Protein AF-A0A848T4U5-F1 (afdb_monomer_lite)

Secondary structure (DSSP, 8-state):
----TT--S---------S--PPPPPPPHHHHHHHHHHHHHHTS---HHHHHHHHHHHHHHHHHHHHTT-TT---SSTTSEETTEE------PPPSSHHHHHHHHHHHHHHHHHHHHHTTSTTHHHHHHHHHHHHHHTT--TT-----TTT-HHHHHHHHHHHHHHHHTTSSS-GGGTT--SS---SSPPB-TTSSS-TT-S-TTB---B--SS-B-TTSPBPSSSSPPPS-TTGGGSPPSS--GGGEEEEEETTEEEEEES---PPP---SSS--TT--HHHHHHHHHHHHGGGG-TT---EEE-STTTS-------SSGGGHHHHS-TTT-S------SB-TTT-SBPPP-EEEHHHHHHHHHHHTTT-TT--HHHHHHHHHHHHHHTSTT---BGGG-SSBPPHHHHHHHHHHHHHHHHHHHHHHHHHHHHHH-BPPHHHHHHHHHHH-BSS-TTSTTB-TTSBPPBTTTEEE--TTS-HHHH-TTSTTTTSEEEEEE--GGG-S-TTT----EEEEEGGG---SS-TT-SS-SS--SSPHHHHHHHHHHHHHHHHHT-SBPGGG-EEEEE-TTTS-SSSS--SS-EEEEESBHHHHHHHHHHHHHHTTS--HHHHHHHHHHHHHHHHHHHHHHHHHH-TT-S--EEEEEES-SEE-GGG-EEEEEEEEEEESS-B-TTSPPEEE-SSS-TTTTTSEEE-GGG-EEEETTEEEEEEEE-----EEEEEEEEEE--BBTTT-PBPPPEEEEEEEEEE-------EEEE---SSEEEEEE---TT-SEEEEEEEETT-SPPEEEEEETT--EEEEESPPTT-EEEEEEEEEEEETTEEEE-PPPPPEEEE-----PPPEEEEE---SSEEEEEEPPPTT--EEEEEEEETTS--EEEEEESTT--EEEEESPPTT-EEEEEEEEEEEETTEEE--PPPPEEEE-----------S-EEESSSBSSEEEEE---TT---EEEEEEETT--EEEEEEEE-SSEEEEEGGGS-SEEEEEEEE-SS-EEEEEEEE-

Sequence (1033 aa):
MKVSLLSRITAPILFVLLFSSTADAQHSVAREWNETLLHSIRNDFARPTVHARNLWHTSIAMYDCWAAYESSANTFFLGDTLGNYVCSFNGVNPPANKKAAQEEAISYAMYRLLKYRFDGSPGGSETLEYIDSIFLMLGYDSSFHSTNYADTPAALGNYIAENIISFGLTDGANEQNDYANTYYNPQNPTLIPDEPGNPNINNPNYWQPLTLEFFVDQSGNHWPINTPEFLSPEWGDVVPFSLTESNRTQYSRNGDNYWVYEDPGSPPLIDINNSMGTNDAYKWGFSLVSTWSSHLDPADTTVWDISPASIGNVQSLPTEIDSYPSFYNYLDGGDPSLGHSINPVTGLPYVPQNVLRADYARVLAEFWADGPDSETPPGHWFTILNYVNDHPLMEKKWRGKGTVLDTLEWDVKAYFALSGAVHDAAIVSWSLKGYYDYIRPISAIRYMADQGQCTDTSLSNYNSMGIPLVPNYIEVITTSDPLSLRGNFNQHLGKIKLYAWRGPDHIGNPDTDSAGVGWIRAEKWWPYQRPTFVTPPFAGFVSGHSTFSRAAAEVMTLLTGDEYFPGGMGEFIAPKNEFLVFEDGPSETITLQWATYRDASDQCSLSRIWGGIHPPADDIPGRLIGKSLGPKAFIYAETFMDVNGAPSIISIQANLDTITDQNVGSASFTVTVVYDQEMDTNSAPDFSFPVEDPLSSSTLAVNLENCEWLSNTSYIARFNVKDKSLNLYDIDVMISGGEDLTFNREQNEFIGVDLFSINMGGPIEITFTDKIGEKRARLNWSSVTAACSYMIRGRLSGSSSYIYLTIPGGWTSYSASGLVAGSSYEWQIAPNCPSNGLDTTGNWTVIEHFTTLNCIKPSPTNTSNITATTATLNWTEVADAIGYIVYGRKVGDNIVRLEVPGGSIVSYNATGLTSNSSYEWAVEAVCGLSPYTPSGVTGTNMFTTLSPSSKMISNGLRFYPNPMTGGSVLEFPNPDGDNYELKIFDLNGRMIYDQSGIRGNKVLLQRSDFTSGAYIFKLISSKDQMNGSFVVD

Radius of gyration: 44.16 Å; chains: 1; bounding box: 104×56×134 Å

Structure (mmCIF, N/CA/C/O backbone):
data_AF-A0A848T4U5-F1
#
_entry.id   AF-A0A848T4U5-F1
#
loop_
_atom_site.group_PDB
_atom_site.id
_atom_site.type_symbol
_atom_site.label_atom_id
_atom_site.label_alt_id
_atom_site.label_comp_id
_atom_site.label_asym_id
_atom_site.label_entity_id
_atom_site.label_seq_id
_atom_site.pdbx_PDB_ins_code
_atom_site.Cartn_x
_atom_site.Cartn_y
_atom_site.Cartn_z
_atom_site.occupancy
_atom_site.B_iso_or_equiv
_atom_site.auth_seq_id
_atom_site.auth_comp_id
_atom_site.auth_asym_id
_atom_site.auth_atom_id
_atom_site.pdbx_PDB_model_num
ATOM 1 N N . MET A 1 1 ? -3.683 -12.543 -35.810 1.00 32.31 1 MET A N 1
ATOM 2 C CA . MET A 1 1 ? -4.837 -11.876 -35.170 1.00 32.31 1 MET A CA 1
ATOM 3 C C . MET A 1 1 ? -5.926 -12.900 -34.872 1.00 32.31 1 MET A C 1
ATOM 5 O O . MET A 1 1 ? -6.773 -13.150 -35.726 1.00 32.31 1 MET A O 1
ATOM 9 N N . LYS A 1 2 ? -5.985 -13.415 -33.636 1.00 30.61 2 LYS A N 1
ATOM 10 C CA . LYS A 1 2 ? -7.261 -13.758 -32.977 1.00 30.61 2 LYS A CA 1
ATOM 11 C C . LYS A 1 2 ? -8.088 -12.470 -32.748 1.00 30.61 2 LYS A C 1
ATOM 13 O O . LYS A 1 2 ? -8.555 -12.185 -31.662 1.00 30.61 2 LYS A O 1
ATOM 18 N N . VAL A 1 3 ? -8.273 -11.695 -33.818 1.00 32.16 3 VAL A N 1
ATOM 19 C CA . VAL A 1 3 ? -9.353 -10.727 -33.993 1.00 32.16 3 VAL A CA 1
ATOM 20 C C . VAL A 1 3 ? -10.309 -11.432 -34.944 1.00 32.16 3 VAL A C 1
ATOM 22 O O . VAL A 1 3 ? -10.357 -11.172 -36.144 1.00 32.16 3 VAL A O 1
ATOM 25 N N . SER A 1 4 ? -10.998 -12.445 -34.421 1.00 24.61 4 SER A N 1
ATOM 26 C CA . SER A 1 4 ? -12.233 -12.895 -35.049 1.00 24.61 4 SER A CA 1
ATOM 27 C C . SER A 1 4 ? -13.334 -12.047 -34.423 1.00 24.61 4 SER A C 1
ATOM 29 O O . SER A 1 4 ? -13.464 -12.020 -33.202 1.00 24.61 4 SER A O 1
ATOM 31 N N . LEU A 1 5 ? -14.086 -11.335 -35.261 1.00 28.66 5 LEU A N 1
ATOM 32 C CA . LEU A 1 5 ? -15.177 -10.404 -34.938 1.00 28.66 5 LEU A CA 1
ATOM 33 C C . LEU A 1 5 ? -16.373 -11.027 -34.164 1.00 28.66 5 LEU A C 1
ATOM 35 O O . LEU A 1 5 ? -17.487 -10.518 -34.230 1.00 28.66 5 LEU A O 1
ATOM 39 N N . LEU A 1 6 ? -16.182 -12.136 -33.448 1.00 24.89 6 LEU A N 1
ATOM 40 C CA . LEU A 1 6 ? -17.240 -12.925 -32.812 1.00 24.89 6 LEU A CA 1
ATOM 41 C C . LEU A 1 6 ? -17.032 -13.187 -31.310 1.00 24.89 6 LEU A C 1
ATOM 43 O O . LEU A 1 6 ? -17.847 -13.891 -30.726 1.00 24.89 6 LEU A O 1
ATOM 47 N N . SER A 1 7 ? -16.017 -12.600 -30.661 1.00 26.64 7 SER A N 1
ATOM 48 C CA . SER A 1 7 ? -15.786 -12.753 -29.211 1.00 26.64 7 SER A CA 1
ATOM 49 C C . SER A 1 7 ? -16.044 -11.491 -28.378 1.00 26.64 7 SER A C 1
ATOM 51 O O . SER A 1 7 ? -15.530 -11.389 -27.271 1.00 26.64 7 SER A O 1
ATOM 53 N N . ARG A 1 8 ? -16.891 -10.554 -28.838 1.00 28.19 8 ARG A N 1
ATOM 54 C CA . ARG A 1 8 ? -17.465 -9.487 -27.979 1.00 28.19 8 ARG A CA 1
ATOM 55 C C . ARG A 1 8 ? -18.521 -10.041 -27.004 1.00 28.19 8 ARG A C 1
ATOM 57 O O . ARG A 1 8 ? -19.626 -9.523 -26.887 1.00 28.19 8 ARG A O 1
ATOM 64 N N . ILE A 1 9 ? -18.191 -11.151 -26.361 1.00 29.48 9 ILE A N 1
ATOM 65 C CA . ILE A 1 9 ? -18.831 -11.653 -25.155 1.00 29.48 9 ILE A CA 1
ATOM 66 C C . ILE A 1 9 ? -17.655 -11.884 -24.218 1.00 29.48 9 ILE A C 1
ATOM 68 O O . ILE A 1 9 ? -16.858 -12.791 -24.448 1.00 29.48 9 ILE A O 1
ATOM 72 N N . THR A 1 10 ? -17.527 -10.964 -23.265 1.00 33.66 10 THR A N 1
ATOM 73 C CA . THR A 1 10 ? -16.764 -11.059 -22.019 1.00 33.66 10 THR A CA 1
ATOM 74 C C . THR A 1 10 ? -16.170 -12.449 -21.768 1.00 33.66 10 THR A C 1
ATOM 76 O O . THR A 1 10 ? -16.875 -13.383 -21.391 1.00 33.66 10 THR A O 1
ATOM 79 N N . ALA A 1 11 ? -14.859 -12.596 -21.963 1.00 24.33 11 ALA A N 1
ATOM 80 C CA . ALA A 1 11 ? -14.116 -13.630 -21.259 1.00 24.33 11 ALA A CA 1
ATOM 81 C C . ALA A 1 11 ? -13.830 -13.047 -19.867 1.00 24.33 11 ALA A C 1
ATOM 83 O O . ALA A 1 11 ? -13.008 -12.136 -19.773 1.00 24.33 11 ALA A O 1
ATOM 84 N N . PRO A 1 12 ? -14.542 -13.455 -18.801 1.00 32.94 12 PRO A N 1
ATOM 85 C CA . PRO A 1 12 ? -14.134 -13.064 -17.465 1.00 32.94 12 PRO A CA 1
ATOM 86 C C . PRO A 1 12 ? -12.742 -13.648 -17.217 1.00 32.94 12 PRO A C 1
ATOM 88 O O . PRO A 1 12 ? -12.424 -14.736 -17.708 1.00 32.94 12 PRO A O 1
ATOM 91 N N . ILE A 1 13 ? -11.931 -12.941 -16.436 1.00 37.03 13 ILE A N 1
ATOM 92 C CA . ILE A 1 13 ? -10.787 -13.522 -15.735 1.00 37.03 13 ILE A CA 1
ATOM 93 C C . ILE A 1 13 ? -11.326 -14.763 -15.008 1.00 37.03 13 ILE A C 1
ATOM 95 O O . ILE A 1 13 ? -12.089 -14.655 -14.049 1.00 37.03 13 ILE A O 1
ATOM 99 N N . LEU A 1 14 ? -11.054 -15.950 -15.553 1.00 30.88 14 LEU A N 1
ATOM 100 C CA . LEU A 1 14 ? -11.703 -17.179 -15.114 1.00 30.88 14 LEU A CA 1
ATOM 101 C C . LEU A 1 14 ? -10.968 -17.714 -13.881 1.00 30.88 14 LEU A C 1
ATOM 103 O O . LEU A 1 14 ? -10.094 -18.572 -13.985 1.00 30.88 14 LEU A O 1
ATOM 107 N N . PHE A 1 15 ? -11.352 -17.227 -12.703 1.00 40.06 15 PHE A N 1
ATOM 108 C CA . PHE A 1 15 ? -11.142 -17.963 -11.461 1.00 40.06 15 PHE A CA 1
ATOM 109 C C . PHE A 1 15 ? -11.942 -19.268 -11.554 1.00 40.06 15 PHE A C 1
ATOM 111 O O . PHE A 1 15 ? -13.175 -19.259 -11.579 1.00 40.06 15 PHE A O 1
ATOM 118 N N . VAL A 1 16 ? -11.260 -20.407 -11.686 1.00 30.98 16 VAL A N 1
ATOM 119 C CA . VAL A 1 16 ? -11.928 -21.712 -11.786 1.00 30.98 16 VAL A CA 1
ATOM 120 C C . VAL A 1 16 ? -12.478 -22.094 -10.410 1.00 30.98 16 VAL A C 1
ATOM 122 O O . VAL A 1 16 ? -11.807 -22.717 -9.595 1.00 30.98 16 VAL A O 1
ATOM 125 N N . LEU A 1 17 ? -13.738 -21.730 -10.171 1.00 40.12 17 LEU A N 1
ATOM 126 C CA . LEU A 1 17 ? -14.550 -22.212 -9.059 1.00 40.12 17 LEU A CA 1
ATOM 127 C C . LEU A 1 17 ? -14.902 -23.687 -9.287 1.00 40.12 17 LEU A C 1
ATOM 129 O O . LEU A 1 17 ? -15.713 -24.030 -10.147 1.00 40.12 17 LEU A O 1
ATOM 133 N N . LEU A 1 18 ? -14.324 -24.574 -8.484 1.00 36.59 18 LEU A N 1
ATOM 134 C CA . LEU A 1 18 ? -14.768 -25.961 -8.370 1.00 36.59 18 LEU A CA 1
ATOM 135 C C . LEU A 1 18 ? -15.531 -26.181 -7.061 1.00 36.59 18 LEU A C 1
ATOM 137 O O . LEU A 1 18 ? -15.088 -27.015 -6.299 1.00 36.59 18 LEU A O 1
ATOM 141 N N . PHE A 1 19 ? -16.675 -25.527 -6.795 1.00 33.28 19 PHE A N 1
ATOM 142 C CA . PHE A 1 19 ? -17.679 -26.046 -5.837 1.00 33.28 19 PHE A CA 1
ATOM 143 C C . PHE A 1 19 ? -19.113 -25.543 -6.111 1.00 33.28 19 PHE A C 1
ATOM 145 O O . PHE A 1 19 ? -19.342 -24.530 -6.758 1.00 33.28 19 PHE A O 1
ATOM 152 N N . SER A 1 20 ? -20.068 -26.360 -5.659 1.00 31.64 20 SER A N 1
ATOM 153 C CA . SER A 1 20 ? -21.496 -26.446 -5.988 1.00 31.64 20 SER A CA 1
ATOM 154 C C . SER A 1 20 ? -22.329 -25.162 -5.855 1.00 31.64 20 SER A C 1
ATOM 156 O O . SER A 1 20 ? -22.204 -24.425 -4.888 1.00 31.64 20 SER A O 1
ATOM 158 N N . SER A 1 21 ? -23.286 -25.008 -6.777 1.00 31.70 21 SER A N 1
ATOM 159 C CA . SER A 1 21 ? -24.290 -23.940 -6.867 1.00 31.70 21 SER A CA 1
ATOM 160 C C . SER A 1 21 ? -24.998 -23.607 -5.542 1.00 31.70 21 SER A C 1
ATOM 162 O O . SER A 1 21 ? -25.940 -24.301 -5.137 1.00 31.70 21 SER A O 1
ATOM 164 N N . THR A 1 22 ? -24.600 -22.504 -4.917 1.00 34.75 22 THR A N 1
ATOM 165 C CA . THR A 1 22 ? -25.433 -21.706 -4.009 1.00 34.75 22 THR A CA 1
ATOM 166 C C . THR A 1 22 ? -26.051 -20.558 -4.808 1.00 34.75 22 THR A C 1
ATOM 168 O O . THR A 1 22 ? -25.447 -20.079 -5.758 1.00 34.75 22 THR A O 1
ATOM 171 N N . ALA A 1 23 ? -27.287 -20.169 -4.493 1.00 35.00 23 ALA A N 1
ATOM 172 C CA . ALA A 1 23 ? -27.970 -19.069 -5.172 1.00 35.00 23 ALA A CA 1
ATOM 173 C C . ALA A 1 23 ? -27.154 -17.770 -5.037 1.00 35.00 23 ALA A C 1
ATOM 175 O O . ALA A 1 23 ? -26.924 -17.342 -3.908 1.00 35.00 23 ALA A O 1
ATOM 176 N N . ASP A 1 24 ? -26.723 -17.175 -6.156 1.00 36.28 24 ASP A N 1
ATOM 177 C CA . ASP A 1 24 ? -25.980 -15.909 -6.150 1.00 36.28 24 ASP A CA 1
ATOM 178 C C . ASP A 1 24 ? -26.822 -14.809 -5.500 1.00 36.28 24 ASP A C 1
ATOM 180 O O . ASP A 1 24 ? -27.945 -14.514 -5.927 1.00 36.28 24 ASP A O 1
ATOM 184 N N . ALA A 1 25 ? -26.279 -14.213 -4.441 1.00 49.50 25 ALA A N 1
ATOM 185 C CA . ALA A 1 25 ? -26.780 -12.958 -3.915 1.00 49.50 25 ALA A CA 1
ATOM 186 C C . ALA A 1 25 ? -26.463 -11.854 -4.933 1.00 49.50 25 ALA A C 1
ATOM 188 O O . ALA A 1 25 ? -25.355 -11.783 -5.455 1.00 49.50 25 ALA A O 1
ATOM 189 N N . GLN A 1 26 ? -27.434 -10.993 -5.227 1.00 72.12 26 GLN A N 1
ATOM 190 C CA . GLN A 1 26 ? -27.219 -9.847 -6.107 1.00 72.12 26 GLN A CA 1
ATOM 191 C C . GLN A 1 26 ? -26.184 -8.894 -5.478 1.00 72.12 26 GLN A C 1
ATOM 193 O O . GLN A 1 26 ? -26.314 -8.547 -4.302 1.00 72.12 26 GLN A O 1
ATOM 198 N N . HIS A 1 27 ? -25.170 -8.486 -6.248 1.00 91.19 27 HIS A N 1
ATOM 199 C CA . HIS A 1 27 ? -24.169 -7.503 -5.825 1.00 91.19 27 HIS A CA 1
ATOM 200 C C . HIS A 1 27 ? -24.809 -6.168 -5.412 1.00 91.19 27 HIS A C 1
ATOM 202 O O . HIS A 1 27 ? -25.902 -5.817 -5.868 1.00 91.19 27 HIS A O 1
ATOM 208 N N . SER A 1 28 ? -24.121 -5.398 -4.560 1.00 96.06 28 SER A N 1
ATOM 209 C CA . SER A 1 28 ? -24.562 -4.034 -4.248 1.00 96.06 28 SER A CA 1
ATOM 210 C C . SER A 1 28 ? -24.414 -3.114 -5.461 1.00 96.06 28 SER A C 1
ATOM 212 O O . SER A 1 28 ? -23.600 -3.348 -6.354 1.00 96.06 28 SER A O 1
ATOM 214 N N . VAL A 1 29 ? -25.140 -1.997 -5.463 1.00 97.38 29 VAL A N 1
ATOM 215 C CA . VAL A 1 29 ? -24.986 -0.995 -6.524 1.00 97.38 29 VAL A CA 1
ATOM 216 C C . VAL A 1 29 ? -23.577 -0.384 -6.552 1.00 97.38 29 VAL A C 1
ATOM 218 O O . VAL A 1 29 ? -23.082 -0.048 -7.621 1.00 97.38 29 VAL A O 1
ATOM 221 N N . ALA A 1 30 ? -22.901 -0.279 -5.400 1.00 98.25 30 ALA A N 1
ATOM 222 C CA . ALA A 1 30 ? -21.524 0.208 -5.335 1.00 98.25 30 ALA A CA 1
ATOM 223 C C . ALA A 1 30 ? -20.556 -0.763 -6.029 1.00 98.25 30 ALA A C 1
ATOM 225 O O . ALA A 1 30 ? -19.689 -0.329 -6.785 1.00 98.25 30 ALA A O 1
ATOM 226 N N . ARG A 1 31 ? -20.749 -2.075 -5.839 1.00 97.38 31 ARG A N 1
ATOM 227 C CA . ARG A 1 31 ? -19.998 -3.143 -6.518 1.00 97.38 31 ARG A CA 1
ATOM 228 C C . ARG A 1 31 ? -20.203 -3.115 -8.039 1.00 97.38 31 ARG A C 1
ATOM 230 O O . ARG A 1 31 ? -19.229 -3.239 -8.778 1.00 97.38 31 ARG A O 1
ATOM 237 N N . GLU A 1 32 ? -21.430 -2.887 -8.510 1.00 97.44 32 GLU A N 1
ATOM 238 C CA . GLU A 1 32 ? -21.747 -2.761 -9.946 1.00 97.44 32 GLU A CA 1
ATOM 239 C C . GLU A 1 32 ? -21.123 -1.502 -10.581 1.00 97.44 32 GLU A C 1
ATOM 241 O O . GLU A 1 32 ? -20.541 -1.551 -11.672 1.00 97.44 32 GLU A O 1
ATOM 246 N N . TRP A 1 33 ? -21.174 -0.359 -9.889 1.00 98.44 33 TRP A N 1
ATOM 247 C CA . TRP A 1 33 ? -20.517 0.866 -10.359 1.00 98.44 33 TRP A CA 1
ATOM 248 C C . TRP A 1 33 ? -18.994 0.788 -10.296 1.00 98.44 33 TRP A C 1
ATOM 250 O O . TRP A 1 33 ? -18.329 1.366 -11.158 1.00 98.44 33 TRP A O 1
ATOM 260 N N . ASN A 1 34 ? -18.435 0.051 -9.335 1.00 98.44 34 ASN A N 1
ATOM 261 C CA . ASN A 1 34 ? -17.009 -0.232 -9.305 1.00 98.44 34 ASN A CA 1
ATOM 262 C C . ASN A 1 34 ? -16.576 -1.054 -10.529 1.00 98.44 34 ASN A C 1
ATOM 264 O O . ASN A 1 34 ? -15.635 -0.648 -11.201 1.00 98.44 34 ASN A O 1
ATOM 268 N N . GLU A 1 35 ? -17.294 -2.116 -10.914 1.00 96.88 35 GLU A N 1
ATOM 269 C CA . GLU A 1 35 ? -16.980 -2.839 -12.165 1.00 96.88 35 GLU A CA 1
ATOM 270 C C . GLU A 1 35 ? -17.147 -1.977 -13.399 1.00 96.88 35 GLU A C 1
ATOM 272 O O . GLU A 1 35 ? -16.375 -2.091 -14.348 1.00 96.88 35 GLU A O 1
ATOM 277 N N . THR A 1 36 ? -18.134 -1.085 -13.386 1.00 97.44 36 THR A N 1
ATOM 278 C CA . THR A 1 36 ? -18.331 -0.127 -14.471 1.00 97.44 36 THR A CA 1
ATOM 279 C C . THR A 1 36 ? -17.136 0.810 -14.601 1.00 97.44 36 THR A C 1
ATOM 281 O O . THR A 1 36 ? -16.659 1.044 -15.712 1.00 97.44 36 THR A O 1
ATOM 284 N N . LEU A 1 37 ? -16.592 1.299 -13.487 1.00 98.19 37 LEU A N 1
ATOM 285 C CA . LEU A 1 37 ? -15.355 2.072 -13.477 1.00 98.19 37 LEU A CA 1
ATOM 286 C C . LEU A 1 37 ? -14.155 1.241 -13.948 1.00 98.19 37 LEU A C 1
ATOM 288 O O . LEU A 1 37 ? -13.413 1.707 -14.805 1.00 98.19 37 LEU A O 1
ATOM 292 N N . LEU A 1 38 ? -13.969 0.024 -13.436 1.00 96.38 38 LEU A N 1
ATOM 293 C CA . LEU A 1 38 ? -12.862 -0.849 -13.838 1.00 96.38 38 LEU A CA 1
ATOM 294 C C . LEU A 1 38 ? -12.930 -1.169 -15.337 1.00 96.38 38 LEU A C 1
ATOM 296 O O . LEU A 1 38 ? -11.932 -1.049 -16.038 1.00 96.38 38 LEU A O 1
ATOM 300 N N . HIS A 1 39 ? -14.118 -1.468 -15.866 1.00 94.25 39 HIS A N 1
ATOM 301 C CA . HIS A 1 39 ? -14.356 -1.611 -17.303 1.00 94.25 39 HIS A CA 1
ATOM 302 C C . HIS A 1 39 ? -14.028 -0.330 -18.077 1.00 94.25 39 HIS A C 1
ATOM 304 O O . HIS A 1 39 ? -13.416 -0.399 -19.139 1.00 94.25 39 HIS A O 1
ATOM 310 N N . SER A 1 40 ? -14.391 0.836 -17.542 1.00 95.88 40 SER A N 1
ATOM 311 C CA . SER A 1 40 ? -14.060 2.123 -18.161 1.00 95.88 40 SER A CA 1
ATOM 312 C C . SER A 1 40 ? -12.545 2.343 -18.229 1.00 95.88 40 SER A C 1
ATOM 314 O O . SER A 1 40 ? -12.049 2.784 -19.260 1.00 95.88 40 SER A O 1
ATOM 316 N N . ILE A 1 41 ? -11.808 1.967 -17.175 1.00 95.00 41 ILE A N 1
ATOM 317 C CA . ILE A 1 41 ? -10.343 2.054 -17.111 1.00 95.00 41 ILE A CA 1
ATOM 318 C C . ILE A 1 41 ? -9.673 1.112 -18.124 1.00 95.00 41 ILE A C 1
ATOM 320 O O . ILE A 1 41 ? -8.745 1.537 -18.808 1.00 95.00 41 ILE A O 1
ATOM 324 N N . ARG A 1 42 ? -10.156 -0.132 -18.271 1.00 91.31 42 ARG A N 1
ATOM 325 C CA . ARG A 1 42 ? -9.644 -1.079 -19.289 1.00 91.31 42 ARG A CA 1
ATOM 326 C C . ARG A 1 42 ? -9.763 -0.528 -20.714 1.00 91.31 42 ARG A C 1
ATOM 328 O O . ARG A 1 42 ? -8.969 -0.862 -21.581 1.00 91.31 42 ARG A O 1
ATOM 335 N N . ASN A 1 43 ? -10.760 0.324 -20.948 1.00 90.81 43 ASN A N 1
ATOM 336 C CA . ASN A 1 43 ? -11.024 0.971 -22.233 1.00 90.81 43 ASN A CA 1
ATOM 337 C C . ASN A 1 43 ? -10.406 2.379 -22.353 1.00 90.81 43 ASN A C 1
ATOM 339 O O . ASN A 1 43 ? -10.700 3.113 -23.305 1.00 90.81 43 ASN A O 1
ATOM 343 N N . ASP A 1 44 ? -9.572 2.773 -21.391 1.00 92.06 44 ASP A N 1
ATOM 344 C CA . ASP A 1 44 ? -8.874 4.051 -21.363 1.00 92.06 44 ASP A CA 1
ATOM 345 C C . ASP A 1 44 ? -7.374 3.884 -21.634 1.00 92.06 44 ASP A C 1
ATOM 347 O O . ASP A 1 44 ? -6.827 2.779 -21.630 1.00 92.06 44 ASP A O 1
ATOM 351 N N . PHE A 1 45 ? -6.695 5.003 -21.868 1.00 89.62 45 PHE A N 1
ATOM 352 C CA . PHE A 1 45 ? -5.243 5.038 -21.905 1.00 89.62 45 PHE A CA 1
ATOM 353 C C . PHE A 1 45 ? -4.620 4.582 -20.578 1.00 89.62 45 PHE A C 1
ATOM 355 O O . PHE A 1 45 ? -5.134 4.899 -19.511 1.00 89.62 45 PHE A O 1
ATOM 362 N N . ALA A 1 46 ? -3.447 3.949 -20.610 1.00 87.75 46 ALA A N 1
ATOM 363 C CA . ALA A 1 46 ? -2.729 3.525 -19.407 1.00 87.75 46 ALA A CA 1
ATOM 364 C C . ALA A 1 46 ? -2.178 4.718 -18.598 1.00 87.75 46 ALA A C 1
ATOM 366 O O . ALA A 1 46 ? -1.033 5.145 -18.775 1.00 87.75 46 ALA A O 1
ATOM 367 N N . ARG A 1 47 ? -2.997 5.259 -17.688 1.00 91.94 47 ARG A N 1
ATOM 368 C CA . ARG A 1 47 ? -2.700 6.467 -16.904 1.00 91.94 47 ARG A CA 1
ATOM 369 C C . ARG A 1 47 ? -2.830 6.211 -15.393 1.00 91.94 47 ARG A C 1
ATOM 371 O O . ARG A 1 47 ? -3.781 6.689 -14.778 1.00 91.94 47 ARG A O 1
ATOM 378 N N . PRO A 1 48 ? -1.889 5.487 -14.754 1.00 95.00 48 PRO A N 1
ATOM 379 C CA . PRO A 1 48 ? -2.015 5.038 -13.359 1.00 95.00 48 PRO A CA 1
ATOM 380 C C . PRO A 1 48 ? -2.318 6.153 -12.344 1.00 95.00 48 PRO A C 1
ATOM 382 O O . PRO A 1 48 ? -3.092 5.935 -11.417 1.00 95.00 48 PRO A O 1
ATOM 385 N N . THR A 1 49 ? -1.758 7.353 -12.519 1.00 97.69 49 THR A N 1
ATOM 386 C CA . THR A 1 49 ? -2.044 8.529 -11.676 1.00 97.69 49 THR A CA 1
ATOM 387 C C . THR A 1 49 ? -3.491 8.999 -11.806 1.00 97.69 49 THR A C 1
ATOM 389 O O . THR A 1 49 ? -4.184 9.183 -10.805 1.00 97.69 49 THR A O 1
ATOM 392 N N . VAL A 1 50 ? -3.971 9.138 -13.043 1.00 97.62 50 VAL A N 1
ATOM 393 C CA . VAL A 1 50 ? -5.351 9.529 -13.359 1.00 97.62 50 VAL A CA 1
ATOM 394 C C . VAL A 1 50 ? -6.337 8.459 -12.887 1.00 97.62 50 VAL A C 1
ATOM 396 O O . VAL A 1 50 ? -7.381 8.789 -12.332 1.00 97.62 50 VAL A O 1
ATOM 399 N N . HIS A 1 51 ? -6.000 7.180 -13.043 1.00 97.69 51 HIS A N 1
ATOM 400 C CA . HIS A 1 51 ? -6.855 6.069 -12.629 1.00 97.69 51 HIS A CA 1
ATOM 401 C C . HIS A 1 51 ? -6.962 5.945 -11.108 1.00 97.69 51 HIS A C 1
ATOM 403 O O . HIS A 1 51 ? -8.074 5.805 -10.605 1.00 97.69 51 HIS A O 1
ATOM 409 N N . ALA A 1 52 ? -5.853 6.070 -10.366 1.00 98.50 52 ALA A N 1
ATOM 410 C CA . ALA A 1 52 ? -5.879 6.113 -8.900 1.00 98.50 52 ALA A CA 1
ATOM 411 C C . ALA A 1 52 ? -6.772 7.257 -8.388 1.00 98.50 52 ALA A C 1
ATOM 413 O O . ALA A 1 52 ? -7.607 7.058 -7.507 1.00 98.50 52 ALA A O 1
ATOM 414 N N . ARG A 1 53 ? -6.664 8.433 -9.016 1.00 98.44 53 ARG A N 1
ATOM 415 C CA . ARG A 1 53 ? -7.514 9.588 -8.720 1.00 98.44 53 ARG A CA 1
ATOM 416 C C . ARG A 1 53 ? -8.984 9.351 -9.069 1.00 98.44 53 ARG A C 1
ATOM 418 O O . ARG A 1 53 ? -9.857 9.725 -8.292 1.00 98.44 53 ARG A O 1
ATOM 425 N N . ASN A 1 54 ? -9.282 8.729 -10.210 1.00 98.38 54 ASN A N 1
ATOM 426 C CA . ASN A 1 54 ? -10.657 8.400 -10.594 1.00 98.38 54 ASN A CA 1
ATOM 427 C C . ASN A 1 54 ? -11.283 7.401 -9.613 1.00 98.38 54 ASN A C 1
ATOM 429 O O . ASN A 1 54 ? -12.404 7.641 -9.178 1.00 98.38 54 ASN A O 1
ATOM 433 N N . LEU A 1 55 ? -10.546 6.358 -9.208 1.00 98.81 55 LEU A N 1
ATOM 434 C CA . LEU A 1 55 ? -10.959 5.416 -8.159 1.00 98.81 55 LEU A CA 1
ATOM 435 C C . LEU A 1 55 ? -11.316 6.159 -6.868 1.00 98.81 55 LEU A C 1
ATOM 437 O O . LEU A 1 55 ? -12.396 5.951 -6.319 1.00 98.81 55 LEU A O 1
ATOM 441 N N . TRP A 1 56 ? -10.476 7.098 -6.434 1.00 98.75 56 TRP A N 1
ATOM 442 C CA . TRP A 1 56 ? -10.739 7.912 -5.247 1.00 98.75 56 TRP A CA 1
ATOM 443 C C . TRP A 1 56 ? -11.946 8.838 -5.387 1.00 98.75 56 TRP A C 1
ATOM 445 O O . TRP A 1 56 ? -12.847 8.788 -4.553 1.00 98.75 56 TRP A O 1
ATOM 455 N N . HIS A 1 57 ? -12.045 9.606 -6.471 1.00 98.81 57 HIS A N 1
ATOM 456 C CA . HIS A 1 57 ? -13.188 10.490 -6.721 1.00 98.81 57 HIS A CA 1
ATOM 457 C C . HIS A 1 57 ? -14.513 9.724 -6.765 1.00 98.81 57 HIS A C 1
ATOM 459 O O . HIS A 1 57 ? -15.511 10.175 -6.206 1.00 98.81 57 HIS A O 1
ATOM 465 N N . THR A 1 58 ? -14.537 8.551 -7.396 1.00 98.81 58 THR A N 1
ATOM 466 C CA . THR A 1 58 ? -15.740 7.715 -7.427 1.00 98.81 58 THR A CA 1
ATOM 467 C C . THR A 1 58 ? -16.077 7.132 -6.063 1.00 98.81 58 THR A C 1
ATOM 469 O O . THR A 1 58 ? -17.246 7.113 -5.687 1.00 98.81 58 THR A O 1
ATOM 472 N N . SER A 1 59 ? -15.080 6.714 -5.283 1.00 98.81 59 SER A N 1
ATOM 473 C CA . SER A 1 59 ? -15.315 6.208 -3.934 1.00 98.81 59 SER A CA 1
ATOM 474 C C . SER A 1 59 ? -15.801 7.299 -2.985 1.00 98.81 59 SER A C 1
ATOM 476 O O . SER A 1 59 ? -16.702 7.027 -2.201 1.00 98.81 59 SER A O 1
ATOM 478 N N . ILE A 1 60 ? -15.295 8.537 -3.099 1.00 98.69 60 ILE A N 1
ATOM 479 C CA . ILE A 1 60 ? -15.856 9.705 -2.400 1.00 98.69 60 ILE A CA 1
ATOM 480 C C . ILE A 1 60 ? -17.324 9.878 -2.782 1.00 98.69 60 ILE A C 1
ATOM 482 O O . ILE A 1 60 ? -18.173 9.986 -1.903 1.00 98.69 60 ILE A O 1
ATOM 486 N N . ALA A 1 61 ? -17.636 9.873 -4.084 1.00 98.81 61 ALA A N 1
ATOM 487 C CA . ALA A 1 61 ? -19.004 10.053 -4.562 1.00 98.81 61 ALA A CA 1
ATOM 488 C C . ALA A 1 61 ? -19.955 9.013 -3.956 1.00 98.81 61 ALA A C 1
ATOM 490 O O . ALA A 1 61 ? -21.029 9.363 -3.465 1.00 98.81 61 ALA A O 1
ATOM 491 N N . MET A 1 62 ? -19.550 7.740 -3.968 1.00 98.88 62 MET A N 1
ATOM 492 C CA . MET A 1 62 ? -20.343 6.643 -3.418 1.00 98.88 62 MET A CA 1
ATOM 493 C C . MET A 1 62 ? -20.479 6.734 -1.896 1.00 98.88 62 MET A C 1
ATOM 495 O O . MET A 1 62 ? -21.587 6.599 -1.373 1.00 98.88 62 MET A O 1
ATOM 499 N N . TYR A 1 63 ? -19.371 6.990 -1.197 1.00 98.75 63 TYR A N 1
ATOM 500 C CA . TYR A 1 63 ? -19.334 7.107 0.256 1.00 98.75 63 TYR A CA 1
ATOM 501 C C . TYR A 1 63 ? -20.202 8.267 0.748 1.00 98.75 63 TYR A C 1
ATOM 503 O O . TYR A 1 63 ? -21.048 8.063 1.611 1.00 98.75 63 TYR A O 1
ATOM 511 N N . ASP A 1 64 ? -20.089 9.450 0.147 1.00 98.69 64 ASP A N 1
ATOM 512 C CA . ASP A 1 64 ? -20.859 10.626 0.557 1.00 98.69 64 ASP A CA 1
ATOM 513 C C . ASP A 1 64 ? -22.348 10.511 0.223 1.00 98.69 64 ASP A C 1
ATOM 515 O O . ASP A 1 64 ? -23.185 10.957 1.010 1.00 98.69 64 ASP A O 1
ATOM 519 N N . CYS A 1 65 ? -22.710 9.865 -0.895 1.00 98.62 65 CYS A N 1
ATOM 520 C CA . CYS A 1 65 ? -24.108 9.515 -1.171 1.00 98.62 65 CYS A CA 1
ATOM 521 C C . CYS A 1 65 ? -24.683 8.616 -0.070 1.00 98.62 65 CYS A C 1
ATOM 523 O O . CYS A 1 65 ? -25.836 8.783 0.331 1.00 98.62 65 CYS A O 1
ATOM 525 N N . TRP A 1 66 ? -23.894 7.648 0.403 1.00 98.31 66 TRP A N 1
ATOM 526 C CA . TRP A 1 66 ? -24.299 6.732 1.462 1.00 98.31 66 TRP A CA 1
ATOM 527 C C . TRP A 1 66 ? -24.373 7.437 2.826 1.00 98.31 66 TRP A C 1
ATOM 529 O O . TRP A 1 66 ? -25.412 7.361 3.493 1.00 98.31 66 TRP A O 1
ATOM 539 N N . ALA A 1 67 ? -23.320 8.169 3.198 1.00 97.31 67 ALA A N 1
ATOM 540 C CA . ALA A 1 67 ? -23.154 8.842 4.483 1.00 97.31 67 ALA A CA 1
ATOM 541 C C . ALA A 1 67 ? -24.143 9.999 4.683 1.00 97.31 67 ALA A C 1
ATOM 543 O O . ALA A 1 67 ? -24.604 10.216 5.796 1.00 97.31 67 ALA A O 1
ATOM 544 N N . ALA A 1 68 ? -24.571 10.688 3.616 1.00 96.94 68 ALA A N 1
ATOM 545 C CA . ALA A 1 68 ? -25.581 11.748 3.705 1.00 96.94 68 ALA A CA 1
ATOM 546 C C . ALA A 1 68 ? -26.920 11.284 4.318 1.00 96.94 68 ALA A C 1
ATOM 548 O O . ALA A 1 68 ? -27.687 12.107 4.821 1.00 96.94 68 ALA A O 1
ATOM 549 N N . TYR A 1 69 ? -27.207 9.979 4.277 1.00 95.88 69 TYR A N 1
ATOM 550 C CA . TYR A 1 69 ? -28.394 9.369 4.877 1.00 95.88 69 TYR A CA 1
ATOM 551 C C . TYR A 1 69 ? -28.100 8.565 6.151 1.00 95.88 69 TYR A C 1
ATOM 553 O O . TYR A 1 69 ? -29.025 7.954 6.698 1.00 95.88 69 TYR A O 1
ATOM 561 N N . GLU A 1 70 ? -26.850 8.538 6.616 1.00 92.44 70 GLU A N 1
ATOM 562 C CA . GLU A 1 70 ? -26.425 7.761 7.775 1.00 92.44 70 GLU A CA 1
ATOM 563 C C . GLU A 1 70 ? -26.145 8.665 8.977 1.00 92.44 70 GLU A C 1
ATOM 565 O O . GLU A 1 70 ? -25.401 9.632 8.895 1.00 92.44 70 GLU A O 1
ATOM 570 N N . SER A 1 71 ? -26.745 8.345 10.122 1.00 87.00 71 SER A N 1
ATOM 571 C CA . SER A 1 71 ? -26.531 9.111 11.357 1.00 87.00 71 SER A CA 1
ATOM 572 C C . SER A 1 71 ? -25.241 8.731 12.079 1.00 87.00 71 SER A C 1
ATOM 574 O O . SER A 1 71 ? -24.765 9.497 12.911 1.00 87.00 71 SER A O 1
ATOM 576 N N . SER A 1 72 ? -24.706 7.542 11.796 1.00 84.19 72 SER A N 1
ATOM 577 C CA . SER A 1 72 ? -23.477 7.024 12.400 1.00 84.19 72 SER A CA 1
ATOM 578 C C . SER A 1 72 ? -22.214 7.317 11.584 1.00 84.19 72 SER A C 1
ATOM 580 O O . SER A 1 72 ? -21.150 6.832 11.954 1.00 84.19 72 SER A O 1
ATOM 582 N N . ALA A 1 73 ? -22.311 8.073 10.485 1.00 92.00 73 ALA A N 1
ATOM 583 C CA . ALA A 1 73 ? -21.182 8.417 9.624 1.00 92.00 73 ALA A CA 1
ATOM 584 C C . ALA A 1 73 ? -21.180 9.914 9.289 1.00 92.00 73 ALA A C 1
ATOM 586 O O . ALA A 1 73 ? -22.230 10.539 9.159 1.00 92.00 73 ALA A O 1
ATOM 587 N N . ASN A 1 74 ? -19.986 10.473 9.116 1.00 94.56 74 ASN A N 1
ATOM 588 C CA . ASN A 1 74 ? -19.778 11.793 8.540 1.00 94.56 74 ASN A CA 1
ATOM 589 C C . ASN A 1 74 ? -19.481 11.657 7.044 1.00 94.56 74 ASN A C 1
ATOM 591 O O . ASN A 1 74 ? -18.816 10.711 6.611 1.00 94.56 74 ASN A O 1
ATOM 595 N N . THR A 1 75 ? -19.942 12.629 6.262 1.00 96.56 75 THR A N 1
ATOM 596 C CA . THR A 1 75 ? -19.489 12.829 4.883 1.00 96.56 75 THR A CA 1
ATOM 597 C C . THR A 1 75 ? -18.030 13.291 4.863 1.00 96.56 75 THR A C 1
ATOM 599 O O . THR A 1 75 ? -17.564 13.927 5.807 1.00 96.56 75 THR A O 1
ATOM 602 N N . PHE A 1 76 ? -17.305 12.961 3.794 1.00 97.38 76 PHE A N 1
ATOM 603 C CA . PHE A 1 76 ? -15.913 13.364 3.586 1.00 97.38 76 PHE A CA 1
ATOM 604 C C . PHE A 1 76 ? -15.800 14.685 2.821 1.00 97.38 76 PHE A C 1
ATOM 606 O O . PHE A 1 76 ? -15.047 15.571 3.209 1.00 97.38 76 PHE A O 1
ATOM 613 N N . PHE A 1 77 ? -16.527 14.815 1.711 1.00 97.31 77 PHE A N 1
ATOM 614 C CA . PHE A 1 77 ? -16.415 15.955 0.804 1.00 97.31 77 PHE A CA 1
ATOM 615 C C . PHE A 1 77 ? -17.624 16.887 0.923 1.00 97.31 77 PHE A C 1
ATOM 617 O O . PHE A 1 77 ? -17.469 18.104 1.016 1.00 97.31 77 PHE A O 1
ATOM 624 N N . LEU A 1 78 ? -18.836 16.333 0.969 1.00 96.56 78 LEU A N 1
ATOM 625 C CA . LEU A 1 78 ? -20.068 17.074 1.208 1.00 96.56 78 LEU A CA 1
ATOM 626 C C . LEU A 1 78 ? -20.031 17.792 2.558 1.00 96.56 78 LEU A C 1
ATOM 628 O O . LEU A 1 78 ? -19.901 17.168 3.606 1.00 96.56 78 LEU A O 1
ATOM 632 N N . GLY A 1 79 ? -20.254 19.102 2.536 1.00 96.50 79 GLY A N 1
ATOM 633 C CA . GLY A 1 79 ? -20.304 19.930 3.741 1.00 96.50 79 GLY A CA 1
ATOM 634 C C . GLY A 1 79 ? -18.940 20.377 4.246 1.00 96.50 79 GLY A C 1
ATOM 635 O O . GLY A 1 79 ? -18.898 21.078 5.256 1.00 96.50 79 GLY A O 1
ATOM 636 N N . ASP A 1 80 ? -17.861 20.028 3.543 1.00 96.25 80 ASP A N 1
ATOM 637 C CA . ASP A 1 80 ? -16.494 20.302 3.968 1.00 96.25 80 ASP A CA 1
ATOM 638 C C . ASP A 1 80 ? -15.671 21.031 2.886 1.00 96.25 80 ASP A C 1
ATOM 640 O O . ASP A 1 80 ? -16.154 21.398 1.804 1.00 96.25 80 ASP A O 1
ATOM 644 N N . THR A 1 81 ? -14.414 21.313 3.220 1.00 96.00 81 THR A N 1
ATOM 645 C CA . THR A 1 81 ? -13.409 21.927 2.358 1.00 96.00 81 THR A CA 1
ATOM 646 C C . THR A 1 81 ? -12.283 20.938 2.092 1.00 96.00 81 THR A C 1
ATOM 648 O O . THR A 1 81 ? -11.548 20.566 3.003 1.00 96.00 81 THR A O 1
ATOM 651 N N . LEU A 1 82 ? -12.096 20.572 0.825 1.00 95.06 82 LEU A N 1
ATOM 652 C CA . LEU A 1 82 ? -11.016 19.697 0.383 1.00 95.06 82 LEU A CA 1
ATOM 653 C C . LEU A 1 82 ? -10.017 20.493 -0.459 1.00 95.06 82 LEU A C 1
ATOM 655 O O . LEU A 1 82 ? -10.348 21.034 -1.519 1.00 95.06 82 LEU A O 1
ATOM 659 N N . GLY A 1 83 ? -8.785 20.610 0.037 1.00 90.94 83 GLY A N 1
ATOM 660 C CA . GLY A 1 83 ? -7.803 21.537 -0.523 1.00 90.94 83 GLY A CA 1
ATOM 661 C C . GLY A 1 83 ? -8.327 22.976 -0.472 1.00 90.94 83 GLY A C 1
ATOM 662 O O . GLY A 1 83 ? -8.562 23.521 0.601 1.00 90.94 83 GLY A O 1
ATOM 663 N N . ASN A 1 84 ? -8.529 23.588 -1.641 1.00 92.25 84 ASN A N 1
ATOM 664 C CA . ASN A 1 84 ? -9.090 24.941 -1.764 1.00 92.25 84 ASN A CA 1
ATOM 665 C C . ASN A 1 84 ? -10.562 24.954 -2.217 1.00 92.25 84 ASN A C 1
ATOM 667 O O . ASN A 1 84 ? -11.113 26.028 -2.469 1.00 92.25 84 ASN A O 1
ATOM 671 N N . TYR A 1 85 ? -11.191 23.786 -2.365 1.00 97.75 85 TYR A N 1
ATOM 672 C CA . TYR A 1 85 ? -12.558 23.658 -2.855 1.00 97.75 85 TYR A CA 1
ATOM 673 C C . TYR A 1 85 ? -13.532 23.454 -1.697 1.00 97.75 85 TYR A C 1
ATOM 675 O O . TYR A 1 85 ? -13.331 22.576 -0.864 1.00 97.75 85 TYR A O 1
ATOM 683 N N . VAL A 1 86 ? -14.610 24.237 -1.666 1.00 97.75 86 VAL A N 1
ATOM 684 C CA . VAL A 1 86 ? -15.660 24.149 -0.641 1.00 97.75 86 VAL A CA 1
ATOM 685 C C . VAL A 1 86 ? -16.903 23.512 -1.251 1.00 97.75 86 VAL A C 1
ATOM 687 O O . VAL A 1 86 ? -17.509 24.099 -2.149 1.00 97.75 86 VAL A O 1
ATOM 690 N N . CYS A 1 87 ? -17.335 22.362 -0.734 1.00 97.38 87 CYS A N 1
ATOM 691 C CA . CYS A 1 87 ? -18.593 21.742 -1.136 1.00 97.38 87 CYS A CA 1
ATOM 692 C C . CYS A 1 87 ? -19.670 22.015 -0.080 1.00 97.38 87 CYS A C 1
ATOM 694 O O . CYS A 1 87 ? -19.741 21.368 0.957 1.00 97.38 87 CYS A O 1
ATOM 696 N N . SER A 1 88 ? -20.535 23.001 -0.322 1.00 96.62 88 SER A N 1
ATOM 697 C CA . SER A 1 88 ? -21.582 23.351 0.649 1.00 96.62 88 SER A CA 1
ATOM 698 C C . SER A 1 88 ? -22.636 22.246 0.775 1.00 96.62 88 SER A C 1
ATOM 700 O O . SER A 1 88 ? -23.102 21.715 -0.229 1.00 96.62 88 SER A O 1
ATOM 702 N N . PHE A 1 89 ? -23.091 21.947 1.989 1.00 96.75 89 PHE A N 1
ATOM 703 C CA . PHE A 1 89 ? -24.152 20.966 2.222 1.00 96.75 89 PHE A CA 1
ATOM 704 C C . PHE A 1 89 ? -24.929 21.315 3.493 1.00 96.75 89 PHE A C 1
ATOM 706 O O . PHE A 1 89 ? -24.333 21.601 4.525 1.00 96.75 89 PHE A O 1
ATOM 713 N N . ASN A 1 90 ? -26.263 21.312 3.414 1.00 94.38 90 ASN A N 1
ATOM 714 C CA . ASN A 1 90 ? -27.145 21.655 4.541 1.00 94.38 90 ASN A CA 1
ATOM 715 C C . ASN A 1 90 ? -27.969 20.455 5.043 1.00 94.38 90 ASN A C 1
ATOM 717 O O . ASN A 1 90 ? -28.975 20.645 5.728 1.00 94.38 90 ASN A O 1
ATOM 721 N N . GLY A 1 91 ? -27.568 19.233 4.685 1.00 91.94 91 GLY A N 1
ATOM 722 C CA . GLY A 1 91 ? -28.322 18.015 4.973 1.00 91.94 91 GLY A CA 1
ATOM 723 C C . GLY A 1 91 ? -29.393 17.695 3.927 1.00 91.94 91 GLY A C 1
ATOM 724 O O . GLY A 1 91 ? -29.767 18.524 3.093 1.00 91.94 91 GLY A O 1
ATOM 725 N N . VAL A 1 92 ? -29.893 16.463 3.990 1.00 94.44 92 VAL A N 1
ATOM 726 C CA . VAL A 1 92 ? -31.002 15.954 3.171 1.00 94.44 92 VAL A CA 1
ATOM 727 C C . VAL A 1 92 ? -32.224 15.653 4.030 1.00 94.44 92 VAL A C 1
ATOM 729 O O . VAL A 1 92 ? -32.132 15.444 5.239 1.00 94.44 92 VAL A O 1
ATOM 732 N N . ASN A 1 93 ? -33.395 15.612 3.396 1.00 90.69 93 ASN A N 1
ATOM 733 C CA . ASN A 1 93 ? -34.613 15.176 4.068 1.00 90.69 93 ASN A CA 1
ATOM 734 C C . ASN A 1 93 ? -34.565 13.658 4.343 1.00 90.69 93 ASN A C 1
ATOM 736 O O . ASN A 1 93 ? -34.170 12.906 3.447 1.00 90.69 93 ASN A O 1
ATOM 740 N N . PRO A 1 94 ? -35.012 13.183 5.526 1.00 89.56 94 PRO A N 1
ATOM 741 C CA . PRO A 1 94 ? -35.063 11.754 5.824 1.00 89.56 94 PRO A CA 1
ATOM 742 C C . PRO A 1 94 ? -35.919 10.985 4.800 1.00 89.56 94 PRO A C 1
ATOM 744 O O . PRO A 1 94 ? -37.101 11.310 4.630 1.00 89.56 94 PRO A O 1
ATOM 747 N N . PRO A 1 95 ? -35.366 9.970 4.113 1.00 93.06 95 PRO A N 1
ATOM 748 C CA . PRO A 1 95 ? -36.090 9.225 3.092 1.00 93.06 95 PRO A CA 1
ATOM 749 C C . PRO A 1 95 ? -37.021 8.175 3.713 1.00 93.06 95 PRO A C 1
ATOM 751 O O . PRO A 1 95 ? -36.781 7.662 4.804 1.00 93.06 95 PRO A O 1
ATOM 754 N N . ALA A 1 96 ? -38.069 7.787 2.979 1.00 91.75 96 ALA A N 1
ATOM 755 C CA . ALA A 1 96 ? -38.967 6.704 3.400 1.00 91.75 96 ALA A CA 1
ATOM 756 C C . ALA A 1 96 ? -38.280 5.323 3.397 1.00 91.75 96 ALA A C 1
ATOM 758 O O . ALA A 1 96 ? -38.599 4.471 4.223 1.00 91.75 96 ALA A O 1
ATOM 759 N N . ASN A 1 97 ? -37.344 5.103 2.469 1.00 96.19 97 ASN A N 1
ATOM 760 C CA . ASN A 1 97 ? -36.482 3.927 2.415 1.00 96.19 97 ASN A CA 1
ATOM 761 C C . ASN A 1 97 ? -35.031 4.396 2.251 1.00 96.19 97 ASN A C 1
ATOM 763 O O . ASN A 1 97 ? -34.658 4.875 1.181 1.00 96.19 97 ASN A O 1
ATOM 767 N N . LYS A 1 98 ? -34.238 4.260 3.321 1.00 95.81 98 LYS A N 1
ATOM 768 C CA . LYS A 1 98 ? -32.834 4.690 3.368 1.00 95.81 98 LYS A CA 1
ATOM 769 C C . LYS A 1 98 ? -31.991 4.010 2.291 1.00 95.81 98 LYS A C 1
ATOM 771 O O . LYS A 1 98 ? -31.354 4.704 1.510 1.00 95.81 98 LYS A O 1
ATOM 776 N N . LYS A 1 99 ? -32.047 2.678 2.208 1.00 95.69 99 LYS A N 1
ATOM 777 C CA . LYS A 1 99 ? -31.230 1.903 1.265 1.00 95.69 99 LYS A CA 1
ATOM 778 C C . LYS A 1 99 ? -31.541 2.268 -0.187 1.00 95.69 99 LYS A C 1
ATOM 780 O O . LYS A 1 99 ? -30.627 2.566 -0.940 1.00 95.69 99 LYS A O 1
ATOM 785 N N . ALA A 1 100 ? -32.823 2.365 -0.546 1.00 96.88 100 ALA A N 1
ATOM 786 C CA . ALA A 1 100 ? -33.217 2.760 -1.901 1.00 96.88 100 ALA A CA 1
ATOM 787 C C . ALA A 1 100 ? -32.763 4.190 -2.259 1.00 96.88 100 ALA A C 1
ATOM 789 O O . ALA A 1 100 ? -32.347 4.434 -3.388 1.00 96.88 100 ALA A O 1
ATOM 790 N N . ALA A 1 101 ? -32.812 5.126 -1.303 1.00 98.00 101 ALA A N 1
ATOM 791 C CA . ALA A 1 101 ? -32.311 6.485 -1.506 1.00 98.00 101 ALA A CA 1
ATOM 792 C C . ALA A 1 101 ? -30.785 6.519 -1.694 1.00 98.00 101 ALA A C 1
ATOM 794 O O . ALA A 1 101 ? -30.298 7.206 -2.589 1.00 98.00 101 ALA A O 1
ATOM 795 N N . GLN A 1 102 ? -30.038 5.748 -0.898 1.00 98.25 102 GLN A N 1
ATOM 796 C CA . GLN A 1 102 ? -28.589 5.596 -1.060 1.00 98.25 102 GLN A CA 1
ATOM 797 C C . GLN A 1 102 ? -28.251 5.015 -2.439 1.00 98.25 102 GLN A C 1
ATOM 799 O O . GLN A 1 102 ? -27.411 5.569 -3.143 1.00 98.25 102 GLN A O 1
ATOM 804 N N . GLU A 1 103 ? -28.940 3.951 -2.861 1.00 98.44 103 GLU A N 1
ATOM 805 C CA . GLU A 1 103 ? -28.694 3.297 -4.151 1.00 98.44 103 GLU A CA 1
ATOM 806 C C . GLU A 1 103 ? -28.993 4.213 -5.352 1.00 98.44 103 GLU A C 1
ATOM 808 O O . GLU A 1 103 ? -28.223 4.259 -6.318 1.00 98.44 103 GLU A O 1
ATOM 813 N N . GLU A 1 104 ? -30.075 4.994 -5.270 1.00 98.62 104 GLU A N 1
ATOM 814 C CA . GLU A 1 104 ? -30.445 5.991 -6.278 1.00 98.62 104 GLU A CA 1
ATOM 815 C C . GLU A 1 104 ? -29.426 7.137 -6.340 1.00 98.62 104 GLU A C 1
ATOM 817 O O . GLU A 1 104 ? -28.944 7.466 -7.425 1.00 98.62 104 GLU A O 1
ATOM 822 N N . ALA A 1 105 ? -29.046 7.716 -5.196 1.00 98.81 105 ALA A N 1
ATOM 823 C CA . ALA A 1 105 ? -28.060 8.794 -5.149 1.00 98.81 105 ALA A CA 1
ATOM 824 C C . ALA A 1 105 ? -26.698 8.348 -5.706 1.00 98.81 105 ALA A C 1
ATOM 826 O O . ALA A 1 105 ? -26.149 9.026 -6.578 1.00 98.81 105 ALA A O 1
ATOM 827 N N . ILE A 1 106 ? -26.203 7.176 -5.281 1.00 98.94 106 ILE A N 1
ATOM 828 C CA . ILE A 1 106 ? -24.960 6.576 -5.792 1.00 98.94 106 ILE A CA 1
ATOM 829 C C . ILE A 1 106 ? -25.021 6.440 -7.313 1.00 98.94 106 ILE A C 1
ATOM 831 O O . ILE A 1 106 ? -24.095 6.852 -8.011 1.00 98.94 106 ILE A O 1
ATOM 835 N N . SER A 1 107 ? -26.126 5.911 -7.838 1.00 98.81 107 SER A N 1
ATOM 836 C CA . SER A 1 107 ? -26.250 5.652 -9.270 1.00 98.81 107 SER A CA 1
ATOM 837 C C . SER A 1 107 ? -26.248 6.922 -10.101 1.00 98.81 107 SER A C 1
ATOM 839 O O . SER A 1 107 ? -25.564 6.980 -11.121 1.00 98.81 107 SER A O 1
ATOM 841 N N . TYR A 1 108 ? -26.962 7.963 -9.666 1.00 98.88 108 TYR A N 1
ATOM 842 C CA . TYR A 1 108 ? -26.922 9.256 -10.347 1.00 98.88 108 TYR A CA 1
ATOM 843 C C . TYR A 1 108 ? -25.536 9.904 -10.252 1.00 98.88 108 TYR A C 1
ATOM 845 O O . TYR A 1 108 ? -25.057 10.429 -11.256 1.00 98.88 108 TYR A O 1
ATOM 853 N N . ALA A 1 109 ? -24.859 9.831 -9.101 1.00 98.94 109 ALA A N 1
ATOM 854 C CA . ALA A 1 109 ? -23.515 10.384 -8.956 1.00 98.94 109 ALA A CA 1
ATOM 855 C C . ALA A 1 109 ? -22.512 9.700 -9.897 1.00 98.94 109 ALA A C 1
ATOM 857 O O . ALA A 1 109 ? -21.834 10.359 -10.690 1.00 98.94 109 ALA A O 1
ATOM 858 N N . MET A 1 110 ? -22.472 8.368 -9.859 1.00 98.88 110 MET A N 1
ATOM 859 C CA . MET A 1 110 ? -21.561 7.560 -10.665 1.00 98.88 110 MET A CA 1
ATOM 860 C C . MET A 1 110 ? -21.835 7.702 -12.159 1.00 98.88 110 MET A C 1
ATOM 862 O O . MET A 1 110 ? -20.904 7.918 -12.932 1.00 98.88 110 MET A O 1
ATOM 866 N N . TYR A 1 111 ? -23.103 7.687 -12.570 1.00 98.81 111 TYR A N 1
ATOM 867 C CA . TYR A 1 111 ? -23.488 7.884 -13.964 1.00 98.81 111 TYR A CA 1
ATOM 868 C C . TYR A 1 111 ? -22.968 9.207 -14.537 1.00 98.81 111 TYR A C 1
ATOM 870 O O . TYR A 1 111 ? -22.386 9.238 -15.621 1.00 98.81 111 TYR A O 1
ATOM 878 N N . ARG A 1 112 ? -23.140 10.318 -13.809 1.00 98.75 112 ARG A N 1
ATOM 879 C CA . ARG A 1 112 ? -22.671 11.637 -14.263 1.00 98.75 112 ARG A CA 1
ATOM 880 C C . ARG A 1 112 ? -21.151 11.727 -14.268 1.00 98.75 112 ARG A C 1
ATOM 882 O O . ARG A 1 112 ? -20.581 12.205 -15.248 1.00 98.75 112 ARG A O 1
ATOM 889 N N . LEU A 1 113 ? -20.512 11.260 -13.196 1.00 98.81 113 LEU A N 1
ATOM 890 C CA . LEU A 1 113 ? -19.067 11.336 -13.042 1.00 98.81 113 LEU A CA 1
ATOM 891 C C . LEU A 1 113 ? -18.351 10.484 -14.096 1.00 98.81 113 LEU A C 1
ATOM 893 O O . LEU A 1 113 ? -17.500 11.008 -14.806 1.00 98.81 113 LEU A O 1
ATOM 897 N N . LEU A 1 114 ? -18.718 9.210 -14.257 1.00 98.75 114 LEU A N 1
ATOM 898 C CA . LEU A 1 114 ? -18.052 8.314 -15.208 1.00 98.75 114 LEU A CA 1
ATOM 899 C C . LEU A 1 114 ? -18.229 8.775 -16.657 1.00 98.75 114 LEU A C 1
ATOM 901 O O . LEU A 1 114 ? -17.251 8.792 -17.401 1.00 98.75 114 LEU A O 1
ATOM 905 N N . LYS A 1 115 ? -19.429 9.233 -17.050 1.00 98.19 115 LYS A N 1
ATOM 906 C CA . LYS A 1 115 ? -19.622 9.777 -18.404 1.00 98.19 115 LYS A CA 1
ATOM 907 C C . LYS A 1 115 ? -18.712 10.962 -18.676 1.00 98.19 115 LYS A C 1
ATOM 909 O O . LYS A 1 115 ? -18.137 11.040 -19.749 1.00 98.19 115 LYS A O 1
ATOM 914 N N . TYR A 1 116 ? -18.558 11.860 -17.708 1.00 98.00 116 TYR A N 1
ATOM 915 C CA . TYR A 1 116 ? -17.658 12.996 -17.852 1.00 98.00 116 TYR A CA 1
ATOM 916 C C . TYR A 1 116 ? -16.180 12.565 -17.924 1.00 98.00 116 TYR A C 1
ATOM 918 O O . TYR A 1 116 ? -15.430 13.089 -18.741 1.00 98.00 116 TYR A O 1
ATOM 926 N N . ARG A 1 117 ? -15.763 11.585 -17.110 1.00 96.81 117 ARG A N 1
ATOM 927 C CA . ARG A 1 117 ? -14.365 11.125 -17.031 1.00 96.81 117 ARG A CA 1
ATOM 928 C C . ARG A 1 117 ? -13.876 10.397 -18.279 1.00 96.81 117 ARG A C 1
ATOM 930 O O . ARG A 1 117 ? -12.717 10.563 -18.642 1.00 96.81 117 ARG A O 1
ATOM 937 N N . PHE A 1 118 ? -14.741 9.602 -18.902 1.00 96.62 118 PHE A N 1
ATOM 938 C CA . PHE A 1 118 ? -14.353 8.672 -19.965 1.00 96.62 118 PHE A CA 1
ATOM 939 C C . PHE A 1 118 ? -14.896 9.052 -21.353 1.00 96.62 118 PHE A C 1
ATOM 941 O O . PHE A 1 118 ? -14.719 8.294 -22.304 1.00 96.62 118 PHE A O 1
ATOM 948 N N . ASP A 1 119 ? -15.516 10.230 -21.508 1.00 95.12 119 ASP A N 1
ATOM 949 C CA . ASP A 1 119 ? -15.982 10.734 -22.814 1.00 95.12 119 ASP A CA 1
ATOM 950 C C . ASP A 1 119 ? -14.831 10.858 -23.828 1.00 95.12 119 ASP A C 1
ATOM 952 O O . ASP A 1 119 ? -14.970 10.488 -24.992 1.00 95.12 119 ASP A O 1
ATOM 956 N N . GLY A 1 120 ? -13.669 11.328 -23.361 1.00 90.81 120 GLY A N 1
ATOM 957 C CA . GLY A 1 120 ? -12.463 11.508 -24.173 1.00 90.81 120 GLY A CA 1
ATOM 958 C C . GLY A 1 120 ? -11.567 10.272 -24.301 1.00 90.81 120 GLY A C 1
ATOM 959 O O . GLY A 1 120 ? -10.517 10.359 -24.937 1.00 90.81 120 GLY A O 1
ATOM 960 N N . SER A 1 121 ? -11.933 9.141 -23.693 1.00 92.44 121 SER A N 1
ATOM 961 C CA . SER A 1 121 ? -11.110 7.928 -23.712 1.00 92.44 121 SER A CA 1
ATOM 962 C C . SER A 1 121 ? -11.091 7.264 -25.095 1.00 92.44 121 SER A C 1
ATOM 964 O O . SER A 1 121 ? -12.076 7.359 -25.834 1.00 92.44 121 SER A O 1
ATOM 966 N N . PRO A 1 122 ? -10.025 6.521 -25.456 1.00 89.12 122 PRO A N 1
ATOM 967 C CA . PRO A 1 122 ? -9.954 5.777 -26.718 1.00 89.12 122 PRO A CA 1
ATOM 968 C C . PRO A 1 122 ? -11.160 4.862 -26.969 1.00 89.12 122 PRO A C 1
ATOM 970 O O . PRO A 1 122 ? -11.695 4.836 -28.078 1.00 89.12 122 PRO A O 1
ATOM 973 N N . GLY A 1 123 ? -11.619 4.152 -25.933 1.00 91.00 123 GLY A N 1
ATOM 974 C CA . GLY A 1 123 ? -12.817 3.312 -25.956 1.00 91.00 123 GLY A CA 1
ATOM 975 C C . GLY A 1 123 ? -14.108 4.029 -25.548 1.00 91.00 123 GLY A C 1
ATOM 976 O O . GLY A 1 123 ? -15.106 3.364 -25.280 1.00 91.00 123 GLY A O 1
ATOM 977 N N . GLY A 1 124 ? -14.127 5.368 -25.512 1.00 92.25 124 GLY A N 1
ATOM 978 C CA . GLY A 1 124 ? -15.208 6.168 -24.929 1.00 92.25 124 GLY A CA 1
ATOM 979 C C . GLY A 1 124 ? -16.604 5.821 -25.451 1.00 92.25 124 GLY A C 1
ATOM 980 O O . GLY A 1 124 ? -17.535 5.705 -24.668 1.00 92.25 124 GLY A O 1
ATOM 981 N N . SER A 1 125 ? -16.774 5.547 -26.750 1.00 93.62 125 SER A N 1
ATOM 982 C CA . SER A 1 125 ? -18.091 5.148 -27.284 1.00 93.62 125 SER A CA 1
ATOM 983 C C . SER A 1 125 ? -18.631 3.856 -26.652 1.00 93.62 125 SER A C 1
ATOM 985 O O . SER A 1 125 ? -19.796 3.813 -26.271 1.00 93.62 125 SER A O 1
ATOM 987 N N . GLU A 1 126 ? -17.791 2.827 -26.504 1.00 93.44 126 GLU A N 1
ATOM 988 C CA . GLU A 1 126 ? -18.173 1.550 -25.883 1.00 93.44 126 GLU A CA 1
ATOM 989 C C . GLU A 1 126 ? -18.399 1.721 -24.377 1.00 93.44 126 GLU A C 1
ATOM 991 O O . GLU A 1 126 ? -19.417 1.279 -23.845 1.00 93.44 126 GLU A O 1
ATOM 996 N N . THR A 1 127 ? -17.510 2.460 -23.712 1.00 94.69 127 THR A N 1
ATOM 997 C CA . THR A 1 127 ? -17.618 2.782 -22.286 1.00 94.69 127 THR A CA 1
ATOM 998 C C . THR A 1 127 ? -18.907 3.539 -21.956 1.00 94.69 127 THR A C 1
ATOM 1000 O O . THR A 1 127 ? -19.612 3.184 -21.011 1.00 94.69 127 THR A O 1
ATOM 1003 N N . LEU A 1 128 ? -19.259 4.568 -22.732 1.00 97.62 128 LEU A N 1
ATOM 1004 C CA . LEU A 1 128 ? -20.469 5.364 -22.510 1.00 97.62 128 LEU A CA 1
ATOM 1005 C C . LEU A 1 128 ? -21.746 4.550 -22.761 1.00 97.62 128 LEU A C 1
ATOM 1007 O O . LEU A 1 128 ? -22.701 4.687 -21.996 1.00 97.62 128 LEU A O 1
ATOM 1011 N N . GLU A 1 129 ? -21.764 3.684 -23.781 1.00 96.94 129 GLU A N 1
ATOM 1012 C CA . GLU A 1 129 ? -22.876 2.752 -24.020 1.00 96.94 129 GLU A CA 1
ATOM 1013 C C . GLU A 1 129 ? -23.035 1.757 -22.861 1.00 96.94 129 GLU A C 1
ATOM 1015 O O . GLU A 1 129 ? -24.158 1.495 -22.418 1.00 96.94 129 GLU A O 1
ATOM 1020 N N . TYR A 1 130 ? -21.923 1.240 -22.330 1.00 95.25 130 TYR A N 1
ATOM 1021 C CA . TYR A 1 130 ? -21.932 0.354 -21.171 1.00 95.25 130 TYR A CA 1
ATOM 1022 C C . TYR A 1 130 ? -22.497 1.064 -19.931 1.00 95.25 130 TYR A C 1
ATOM 1024 O O . TYR A 1 130 ? -23.435 0.556 -19.313 1.00 95.25 130 TYR A O 1
ATOM 1032 N N . ILE A 1 131 ? -22.025 2.279 -19.628 1.00 98.00 131 ILE A N 1
ATOM 1033 C CA . ILE A 1 131 ? -22.535 3.112 -18.526 1.00 98.00 131 ILE A CA 1
ATOM 1034 C C . ILE A 1 131 ? -24.044 3.385 -18.675 1.00 98.00 131 ILE A C 1
ATOM 1036 O O . ILE A 1 131 ? -24.796 3.238 -17.707 1.00 98.00 131 ILE A O 1
ATOM 1040 N N . ASP A 1 132 ? -24.508 3.742 -19.878 1.00 97.44 132 ASP A N 1
ATOM 1041 C CA . ASP A 1 132 ? -25.932 3.968 -20.163 1.00 97.44 132 ASP A CA 1
ATOM 1042 C C . ASP A 1 132 ? -26.763 2.693 -19.930 1.00 97.44 132 ASP A C 1
ATOM 1044 O O . ASP A 1 132 ? -27.879 2.762 -19.406 1.00 97.44 132 ASP A O 1
ATOM 1048 N N . SER A 1 133 ? -26.217 1.522 -20.280 1.00 95.38 133 SER A N 1
ATOM 1049 C CA . SER A 1 133 ? -26.892 0.232 -20.111 1.00 95.38 133 SER A CA 1
ATOM 1050 C C . SER A 1 133 ? -27.080 -0.154 -18.641 1.00 95.38 133 SER A C 1
ATOM 1052 O O . SER A 1 133 ? -28.178 -0.571 -18.266 1.00 95.38 133 SER A O 1
ATOM 1054 N N . ILE A 1 134 ? -26.058 0.051 -17.801 1.00 94.25 134 ILE A N 1
ATOM 1055 C CA . ILE A 1 134 ? -26.127 -0.198 -16.356 1.00 94.25 134 ILE A CA 1
ATOM 1056 C C . ILE A 1 134 ? -27.149 0.744 -15.718 1.00 94.25 134 ILE A C 1
ATOM 1058 O O . ILE A 1 134 ? -28.048 0.297 -15.006 1.00 94.25 134 ILE A O 1
ATOM 1062 N N . PHE A 1 135 ? -27.091 2.037 -16.046 1.00 96.62 135 PHE A N 1
ATOM 1063 C CA . PHE A 1 135 ? -28.022 3.030 -15.511 1.00 96.62 135 PHE A CA 1
ATOM 1064 C C . PHE A 1 135 ? -29.486 2.725 -15.871 1.00 96.62 135 PHE A C 1
ATOM 1066 O O . PHE A 1 135 ? -30.378 2.820 -15.024 1.00 96.62 135 PHE A O 1
ATOM 1073 N N . LEU A 1 136 ? -29.735 2.301 -17.116 1.00 94.12 136 LEU A N 1
ATOM 1074 C CA . LEU A 1 136 ? -31.062 1.894 -17.578 1.00 94.12 136 LEU A CA 1
ATOM 1075 C C . LEU A 1 136 ? -31.532 0.588 -16.921 1.00 94.12 136 LEU A C 1
ATOM 1077 O O . LEU A 1 136 ? -32.713 0.467 -16.595 1.00 94.12 136 LEU A O 1
ATOM 1081 N N . MET A 1 137 ? -30.634 -0.381 -16.715 1.00 92.94 137 MET A N 1
ATOM 1082 C CA . MET A 1 137 ? -30.948 -1.656 -16.059 1.00 92.94 137 MET A CA 1
ATOM 1083 C C . MET A 1 137 ? -31.393 -1.458 -14.607 1.00 92.94 137 MET A C 1
ATOM 1085 O O . MET A 1 137 ? -32.299 -2.151 -14.145 1.00 92.94 137 MET A O 1
ATOM 1089 N N . LEU A 1 138 ? -30.814 -0.471 -13.920 1.00 93.44 138 LEU A N 1
ATOM 1090 C CA . LEU A 1 138 ? -31.215 -0.062 -12.572 1.00 93.44 138 LEU A CA 1
ATOM 1091 C C . LEU A 1 138 ? -32.551 0.713 -12.542 1.00 93.44 138 LEU A C 1
ATOM 1093 O O . LEU A 1 138 ? -33.109 0.939 -11.471 1.00 93.44 138 LEU A O 1
ATOM 1097 N N . GLY A 1 139 ? -33.110 1.074 -13.705 1.00 94.94 139 GLY A N 1
ATOM 1098 C CA . GLY A 1 139 ? -34.445 1.666 -13.835 1.00 94.94 139 GLY A CA 1
ATOM 1099 C C . GLY A 1 139 ? -34.508 3.185 -13.658 1.00 94.94 139 GLY A C 1
ATOM 1100 O O . GLY A 1 139 ? -35.598 3.717 -13.438 1.00 94.94 139 GLY A O 1
ATOM 1101 N N . TYR A 1 140 ? -33.375 3.885 -13.756 1.00 96.62 140 TYR A N 1
ATOM 1102 C CA . TYR A 1 140 ? -33.289 5.331 -13.538 1.00 96.62 140 TYR A CA 1
ATOM 1103 C C . TYR A 1 140 ? -33.466 6.159 -14.824 1.00 96.62 140 TYR A C 1
ATOM 1105 O O . TYR A 1 140 ? -33.215 5.700 -15.939 1.00 96.62 140 TYR A O 1
ATOM 1113 N N . ASP A 1 141 ? -33.907 7.413 -14.672 1.00 96.88 141 ASP A N 1
ATOM 1114 C CA . ASP A 1 141 ? -34.151 8.348 -15.779 1.00 96.88 141 ASP A CA 1
ATOM 1115 C C . ASP A 1 141 ? -32.924 9.230 -16.035 1.00 96.88 141 ASP A C 1
ATOM 1117 O O . ASP A 1 141 ? -32.616 10.154 -15.272 1.00 96.88 141 ASP A O 1
ATOM 1121 N N . SER A 1 142 ? -32.231 8.972 -17.145 1.00 96.06 142 SER A N 1
ATOM 1122 C CA . SER A 1 142 ? -31.011 9.692 -17.518 1.00 96.06 142 SER A CA 1
ATOM 1123 C C . SER A 1 142 ? -31.247 11.166 -17.861 1.00 96.06 142 SER A C 1
ATOM 1125 O O . SER A 1 142 ? -30.283 11.941 -17.822 1.00 96.06 142 SER A O 1
ATOM 1127 N N . SER A 1 143 ? -32.498 11.566 -18.127 1.00 97.44 143 SER A N 1
ATOM 1128 C CA . SER A 1 143 ? -32.905 12.947 -18.418 1.00 97.44 143 SER A CA 1
ATOM 1129 C C . SER A 1 143 ? -33.137 13.806 -17.168 1.00 97.44 143 SER A C 1
ATOM 1131 O O . SER A 1 143 ? -33.318 15.022 -17.269 1.00 97.44 143 SER A O 1
ATOM 1133 N N . PHE A 1 144 ? -33.099 13.210 -15.972 1.00 98.12 144 PHE A N 1
ATOM 1134 C CA . PHE A 1 144 ? -33.235 13.946 -14.720 1.00 98.12 144 PHE A CA 1
ATOM 1135 C C . PHE A 1 144 ? -31.899 14.576 -14.284 1.00 98.12 144 PHE A C 1
ATOM 1137 O O . PHE A 1 144 ? -30.966 13.880 -13.877 1.00 98.12 144 PHE A O 1
ATOM 1144 N N . HIS A 1 145 ? -31.813 15.908 -14.340 1.00 97.56 145 HIS A N 1
ATOM 1145 C CA . HIS A 1 145 ? -30.582 16.680 -14.092 1.00 97.56 145 HIS A CA 1
ATOM 1146 C C . HIS A 1 145 ? -30.660 17.651 -12.903 1.00 97.56 145 HIS A C 1
ATOM 1148 O O . HIS A 1 145 ? -29.752 18.456 -12.725 1.00 97.56 145 HIS A O 1
ATOM 1154 N N . SER A 1 146 ? -31.743 17.640 -12.116 1.00 98.25 146 SER A N 1
ATOM 1155 C CA . SER A 1 146 ? -31.840 18.540 -10.956 1.00 98.25 146 SER A CA 1
ATOM 1156 C C . SER A 1 146 ? -30.690 18.275 -9.986 1.00 98.25 146 SER A C 1
ATOM 1158 O O . SER A 1 146 ? -30.370 17.114 -9.741 1.00 98.25 146 SER A O 1
ATOM 1160 N N . THR A 1 147 ? -30.120 19.335 -9.414 1.00 97.94 147 THR A N 1
ATOM 1161 C CA . THR A 1 147 ? -29.128 19.282 -8.326 1.00 97.94 147 THR A CA 1
ATOM 1162 C C . THR A 1 147 ? -29.663 19.867 -7.019 1.00 97.94 147 THR A C 1
ATOM 1164 O O . THR A 1 147 ? -28.922 20.055 -6.057 1.00 97.94 147 THR A O 1
ATOM 1167 N N . ASN A 1 148 ? -30.977 20.127 -6.947 1.00 96.06 148 ASN A N 1
ATOM 1168 C CA . ASN A 1 148 ? -31.636 20.492 -5.696 1.00 96.06 148 ASN A CA 1
ATOM 1169 C C . ASN A 1 148 ? -31.745 19.263 -4.779 1.00 96.06 148 ASN A C 1
ATOM 1171 O O . ASN A 1 148 ? -32.774 18.588 -4.725 1.00 96.06 148 ASN A O 1
ATOM 1175 N N . TYR A 1 149 ? -30.651 18.959 -4.084 1.00 94.88 149 TYR A N 1
ATOM 1176 C CA . TYR A 1 149 ? -30.465 17.749 -3.283 1.00 94.88 149 TYR A CA 1
ATOM 1177 C C . TYR A 1 149 ? -31.464 17.590 -2.127 1.00 94.88 149 TYR A C 1
ATOM 1179 O O . TYR A 1 149 ? -31.642 16.486 -1.619 1.00 94.88 149 TYR A O 1
ATOM 1187 N N . ALA A 1 150 ? -32.150 18.662 -1.718 1.00 90.44 150 ALA A N 1
ATOM 1188 C CA . ALA A 1 150 ? -33.205 18.588 -0.710 1.00 90.44 150 ALA A CA 1
ATOM 1189 C C . ALA A 1 150 ? -34.464 17.854 -1.217 1.00 90.44 150 ALA A C 1
ATOM 1191 O O . ALA A 1 150 ? -35.240 17.344 -0.405 1.00 90.44 150 ALA A O 1
ATOM 1192 N N . ASP A 1 151 ? -34.674 17.794 -2.536 1.00 91.31 151 ASP A N 1
ATOM 1193 C CA . ASP A 1 151 ? -35.916 17.287 -3.125 1.00 91.31 151 ASP A CA 1
ATOM 1194 C C . ASP A 1 151 ? -35.913 15.763 -3.301 1.00 91.31 151 ASP A C 1
ATOM 1196 O O . ASP A 1 151 ? -36.923 15.113 -3.031 1.00 91.31 151 ASP A O 1
ATOM 1200 N N . THR A 1 152 ? -34.810 15.187 -3.800 1.00 96.56 152 THR A N 1
ATOM 1201 C CA . THR A 1 152 ? -34.739 13.763 -4.186 1.00 96.56 152 THR A CA 1
ATOM 1202 C C . THR A 1 152 ? -33.318 13.194 -4.065 1.00 96.56 152 THR A C 1
ATOM 1204 O O . THR A 1 152 ? -32.357 13.948 -4.245 1.00 96.56 152 THR A O 1
ATOM 1207 N N . PRO A 1 153 ? -33.157 11.872 -3.855 1.00 98.25 153 PRO A N 1
ATOM 1208 C CA . PRO A 1 153 ? -31.841 11.226 -3.855 1.00 98.25 153 PRO A CA 1
ATOM 1209 C C . PRO A 1 153 ? -31.123 11.316 -5.207 1.00 98.25 153 PRO A C 1
ATOM 1211 O O . PRO A 1 153 ? -29.926 11.586 -5.248 1.00 98.25 153 PRO A O 1
ATOM 1214 N N . ALA A 1 154 ? -31.854 11.218 -6.323 1.00 98.50 154 ALA A N 1
ATOM 1215 C CA . ALA A 1 154 ? -31.303 11.468 -7.656 1.00 98.50 154 ALA A CA 1
ATOM 1216 C C . ALA A 1 154 ? -30.666 12.866 -7.774 1.00 98.50 154 ALA A C 1
ATOM 1218 O O . ALA A 1 154 ? -29.605 13.031 -8.381 1.00 98.50 154 ALA A O 1
ATOM 1219 N N . ALA A 1 155 ? -31.291 13.883 -7.165 1.00 98.56 155 ALA A N 1
ATOM 1220 C CA . ALA A 1 155 ? -30.754 15.239 -7.171 1.00 98.56 155 ALA A CA 1
ATOM 1221 C C . ALA A 1 155 ? -29.518 15.395 -6.278 1.00 98.56 155 ALA A C 1
ATOM 1223 O O . ALA A 1 155 ? -28.609 16.137 -6.647 1.00 98.56 155 ALA A O 1
ATOM 1224 N N . LEU A 1 156 ? -29.453 14.671 -5.153 1.00 98.69 156 LEU A N 1
ATOM 1225 C CA . LEU A 1 156 ? -28.234 14.564 -4.347 1.00 98.69 156 LEU A CA 1
ATOM 1226 C C . LEU A 1 156 ? -27.090 13.949 -5.163 1.00 98.69 156 LEU A C 1
ATOM 1228 O O . LEU A 1 156 ? -26.003 14.520 -5.201 1.00 98.69 156 LEU A O 1
ATOM 1232 N N . GLY A 1 157 ? -27.345 12.842 -5.863 1.00 98.81 157 GLY A N 1
ATOM 1233 C CA . GLY A 1 157 ? -26.345 12.189 -6.707 1.00 98.81 157 GLY A CA 1
ATOM 1234 C C . GLY A 1 157 ? -25.793 13.114 -7.796 1.00 98.81 157 GLY A C 1
ATOM 1235 O O . GLY A 1 157 ? -24.580 13.283 -7.923 1.00 98.81 157 GLY A O 1
ATOM 1236 N N . ASN A 1 158 ? -26.677 13.792 -8.539 1.00 98.88 158 ASN A N 1
ATOM 1237 C CA . ASN A 1 158 ? -26.261 14.787 -9.534 1.00 98.88 158 ASN A CA 1
ATOM 1238 C C . ASN A 1 158 ? -25.445 15.934 -8.902 1.00 98.88 158 ASN A C 1
ATOM 1240 O O . ASN A 1 158 ? -24.445 16.353 -9.481 1.00 98.88 158 ASN A O 1
ATOM 1244 N N . TYR A 1 159 ? -25.856 16.431 -7.728 1.00 98.81 159 TYR A N 1
ATOM 1245 C CA . TYR A 1 159 ? -25.157 17.503 -7.013 1.00 98.81 159 TYR A CA 1
ATOM 1246 C C . TYR A 1 159 ? -23.734 17.100 -6.607 1.00 98.81 159 TYR A C 1
ATOM 1248 O O . TYR A 1 159 ? -22.792 17.863 -6.822 1.00 98.81 159 TYR A O 1
ATOM 1256 N N . ILE A 1 160 ? -23.561 15.897 -6.054 1.00 98.81 160 ILE A N 1
ATOM 1257 C CA . ILE A 1 160 ? -22.244 15.367 -5.682 1.00 98.81 160 ILE A CA 1
ATOM 1258 C C . ILE A 1 160 ? -21.355 15.239 -6.921 1.00 98.81 160 ILE A C 1
ATOM 1260 O O . ILE A 1 160 ? -20.218 15.709 -6.904 1.00 98.81 160 ILE A O 1
ATOM 1264 N N . ALA A 1 161 ? -21.869 14.672 -8.017 1.00 98.88 161 ALA A N 1
ATOM 1265 C CA . ALA A 1 161 ? -21.100 14.543 -9.252 1.00 98.88 161 ALA A CA 1
ATOM 1266 C C . ALA A 1 161 ? -20.656 15.899 -9.816 1.00 98.88 161 ALA A C 1
ATOM 1268 O O . ALA A 1 161 ? -19.491 16.050 -10.175 1.00 98.88 161 ALA A O 1
ATOM 1269 N N . GLU A 1 162 ? -21.547 16.894 -9.856 1.00 98.81 162 GLU A N 1
ATOM 1270 C CA . GLU A 1 162 ? -21.216 18.254 -10.304 1.00 98.81 162 GLU A CA 1
ATOM 1271 C C . GLU A 1 162 ? -20.084 18.867 -9.463 1.00 98.81 162 GLU A C 1
ATOM 1273 O O . GLU A 1 162 ? -19.152 19.468 -10.008 1.00 98.81 162 GLU A O 1
ATOM 1278 N N . ASN A 1 163 ? -20.117 18.667 -8.142 1.00 98.75 163 ASN A N 1
ATOM 1279 C CA . ASN A 1 163 ? -19.087 19.179 -7.243 1.00 98.75 163 ASN A CA 1
ATOM 1280 C C . ASN A 1 163 ? -17.756 18.430 -7.373 1.00 98.75 163 ASN A C 1
ATOM 1282 O O . ASN A 1 163 ? -16.715 19.076 -7.381 1.00 98.75 163 ASN A O 1
ATOM 1286 N N . ILE A 1 164 ? -17.760 17.103 -7.519 1.00 98.69 164 ILE A N 1
ATOM 1287 C CA . ILE A 1 164 ? -16.526 16.320 -7.710 1.00 98.69 164 ILE A CA 1
ATOM 1288 C C . ILE A 1 164 ? -15.880 16.629 -9.066 1.00 98.69 164 ILE A C 1
ATOM 1290 O O . ILE A 1 164 ? -14.655 16.720 -9.167 1.00 98.69 164 ILE A O 1
ATOM 1294 N N . ILE A 1 165 ? -16.683 16.828 -10.116 1.00 98.69 165 ILE A N 1
ATOM 1295 C CA . ILE A 1 165 ? -16.191 17.293 -11.419 1.00 98.69 165 ILE A CA 1
ATOM 1296 C C . ILE A 1 165 ? -15.532 18.668 -11.264 1.00 98.69 165 ILE A C 1
ATOM 1298 O O . ILE A 1 165 ? -14.394 18.851 -11.687 1.00 98.69 165 ILE A O 1
ATOM 1302 N N . SER A 1 166 ? -16.212 19.606 -10.601 1.00 98.50 166 SER A N 1
ATOM 1303 C CA . SER A 1 166 ? -15.703 20.966 -10.390 1.00 98.50 166 SER A CA 1
ATOM 1304 C C . SER A 1 166 ? -14.436 20.994 -9.532 1.00 98.50 166 SER A C 1
ATOM 1306 O O . SER A 1 166 ? -13.482 21.689 -9.878 1.00 98.50 166 SER A O 1
ATOM 1308 N N . PHE A 1 167 ? -14.390 20.206 -8.456 1.00 98.56 167 PHE A N 1
ATOM 1309 C CA . PHE A 1 167 ? -13.196 20.017 -7.632 1.00 98.56 167 PHE A CA 1
ATOM 1310 C C . PHE A 1 167 ? -12.029 19.506 -8.470 1.00 98.56 167 PHE A C 1
ATOM 1312 O O . PHE A 1 167 ? -10.944 20.086 -8.420 1.00 98.56 167 PHE A O 1
ATOM 1319 N N . GLY A 1 168 ? -12.273 18.498 -9.310 1.00 97.88 168 GLY A N 1
ATOM 1320 C CA . GLY A 1 168 ? -11.243 17.906 -10.150 1.00 97.88 168 GLY A CA 1
ATOM 1321 C C . GLY A 1 168 ? -10.598 18.861 -11.164 1.00 97.88 168 GLY A C 1
ATOM 1322 O O . GLY A 1 168 ? -9.464 18.652 -11.580 1.00 97.88 168 GLY A O 1
ATOM 1323 N N . LEU A 1 169 ? -11.263 19.960 -11.520 1.00 97.25 169 LEU A N 1
ATOM 1324 C CA . LEU A 1 169 ? -10.665 21.011 -12.350 1.00 97.25 169 LEU A CA 1
ATOM 1325 C C . LEU A 1 169 ? -9.672 21.901 -11.581 1.00 97.25 169 LEU A C 1
ATOM 1327 O O . LEU A 1 169 ? -8.951 22.689 -12.192 1.00 97.25 169 LEU A O 1
ATOM 1331 N N . THR A 1 170 ? -9.641 21.803 -10.250 1.00 96.56 170 THR A N 1
ATOM 1332 C CA . THR A 1 170 ? -8.903 22.705 -9.347 1.00 96.56 170 THR A CA 1
ATOM 1333 C C . THR A 1 170 ? -7.969 21.993 -8.370 1.00 96.56 170 THR A C 1
ATOM 1335 O O . THR A 1 170 ? -7.273 22.653 -7.603 1.00 96.56 170 THR A O 1
ATOM 1338 N N . ASP A 1 171 ? -7.924 20.664 -8.399 1.00 97.31 171 ASP A N 1
ATOM 1339 C CA . ASP A 1 171 ? -7.198 19.837 -7.432 1.00 97.31 171 ASP A CA 1
ATOM 1340 C C . ASP A 1 171 ? -5.706 19.657 -7.740 1.00 97.31 171 ASP A C 1
ATOM 1342 O O . ASP A 1 171 ? -5.058 18.840 -7.100 1.00 97.31 171 ASP A O 1
ATOM 1346 N N . GLY A 1 172 ? -5.169 20.387 -8.720 1.00 96.50 172 GLY A N 1
ATOM 1347 C CA . GLY A 1 172 ? -3.767 20.311 -9.135 1.00 96.50 172 GLY A CA 1
ATOM 1348 C C . GLY A 1 172 ? -3.481 19.328 -10.274 1.00 96.50 172 GLY A C 1
ATOM 1349 O O . GLY A 1 172 ? -2.396 19.379 -10.838 1.00 96.50 172 GLY A O 1
ATOM 1350 N N . ALA A 1 173 ? -4.439 18.494 -10.700 1.00 97.25 173 ALA A N 1
ATOM 1351 C CA . ALA A 1 173 ? -4.197 17.486 -11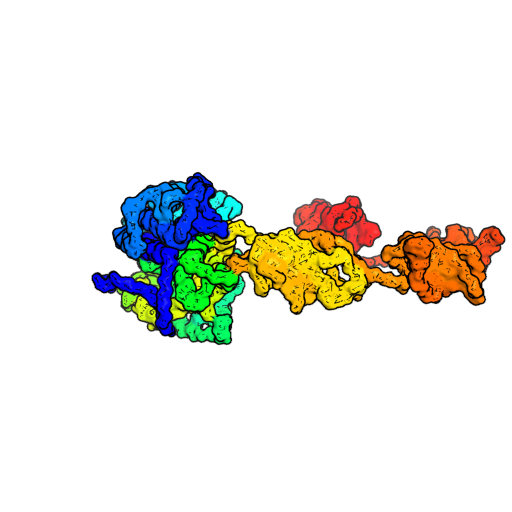.742 1.00 97.25 173 ALA A CA 1
ATOM 1352 C C . ALA A 1 173 ? -4.081 18.055 -13.173 1.00 97.25 173 ALA A C 1
ATOM 1354 O O . ALA A 1 173 ? -3.747 17.325 -14.101 1.00 97.25 173 ALA A O 1
ATOM 1355 N N . ASN A 1 174 ? -4.389 19.342 -13.377 1.00 97.44 174 ASN A N 1
ATOM 1356 C CA . ASN A 1 174 ? -4.441 19.996 -14.694 1.00 97.44 174 ASN A CA 1
ATOM 1357 C C . ASN A 1 174 ? -5.383 19.302 -15.705 1.00 97.44 174 ASN A C 1
ATOM 1359 O O . ASN A 1 174 ? -5.154 19.281 -16.914 1.00 97.44 174 ASN A O 1
ATOM 1363 N N . GLU A 1 175 ? -6.484 18.751 -15.204 1.00 96.50 175 GLU A N 1
ATOM 1364 C CA . GLU A 1 175 ? -7.448 17.964 -15.974 1.00 96.50 175 GLU A CA 1
ATOM 1365 C C . GLU A 1 175 ? -8.017 18.687 -17.208 1.00 96.50 175 GLU A C 1
ATOM 1367 O O . GLU A 1 175 ? -8.164 18.083 -18.266 1.00 96.50 175 GLU A O 1
ATOM 1372 N N . GLN A 1 176 ? -8.299 19.991 -17.106 1.00 95.06 176 GLN A N 1
ATOM 1373 C CA . GLN A 1 176 ? -8.851 20.792 -18.211 1.00 95.06 176 GLN A CA 1
ATOM 1374 C C . GLN A 1 176 ? -7.957 20.820 -19.466 1.00 95.06 176 GLN A C 1
ATOM 1376 O O . GLN A 1 176 ? -8.433 21.140 -20.554 1.00 95.06 176 GLN A O 1
ATOM 1381 N N . ASN A 1 177 ? -6.664 20.526 -19.301 1.00 95.56 177 ASN A N 1
ATOM 1382 C CA . ASN A 1 177 ? -5.670 20.459 -20.368 1.00 95.56 177 ASN A CA 1
ATOM 1383 C C . ASN A 1 177 ? -5.190 19.013 -20.583 1.00 95.56 177 ASN A C 1
ATOM 1385 O O . ASN A 1 177 ? -4.036 18.809 -20.948 1.00 95.56 177 ASN A O 1
ATOM 1389 N N . ASP A 1 178 ? -6.050 18.025 -20.310 1.00 92.94 178 ASP A N 1
ATOM 1390 C CA . ASP A 1 178 ? -5.759 16.587 -20.423 1.00 92.94 178 ASP A CA 1
ATOM 1391 C C . ASP A 1 178 ? -4.495 16.174 -19.653 1.00 92.94 178 ASP A C 1
ATOM 1393 O O . ASP A 1 178 ? -3.647 15.430 -20.140 1.00 92.94 178 ASP A O 1
ATOM 1397 N N . TYR A 1 179 ? -4.358 16.695 -18.427 1.00 95.56 179 TYR A N 1
ATOM 1398 C CA . TYR A 1 179 ? -3.271 16.349 -17.504 1.00 95.56 179 TYR A CA 1
ATOM 1399 C C . TYR A 1 179 ? -1.865 16.659 -18.051 1.00 95.56 179 TYR A C 1
ATOM 1401 O O . TYR A 1 179 ? -0.880 16.075 -17.597 1.00 95.56 179 TYR A O 1
ATOM 1409 N N . ALA A 1 180 ? -1.767 17.565 -19.031 1.00 95.50 180 ALA A N 1
ATOM 1410 C CA . ALA A 1 180 ? -0.510 17.923 -19.672 1.00 95.50 180 ALA A CA 1
ATOM 1411 C C . ALA A 1 180 ? 0.503 18.519 -18.683 1.00 95.50 180 ALA A C 1
ATOM 1413 O O . ALA A 1 180 ? 0.137 19.243 -17.750 1.00 95.50 180 ALA A O 1
ATOM 1414 N N . ASN A 1 181 ? 1.783 18.267 -18.952 1.00 96.00 181 ASN A N 1
ATOM 1415 C CA . ASN A 1 181 ? 2.902 18.815 -18.189 1.00 96.00 181 ASN A CA 1
ATOM 1416 C C . ASN A 1 181 ? 2.931 20.339 -18.322 1.00 96.00 181 ASN A C 1
ATOM 1418 O O . ASN A 1 181 ? 2.785 20.875 -19.425 1.00 96.00 181 ASN A O 1
ATOM 1422 N N . THR A 1 182 ? 3.134 21.048 -17.216 1.00 95.00 182 THR A N 1
ATOM 1423 C CA . THR A 1 182 ? 3.122 22.513 -17.209 1.00 95.00 182 THR A CA 1
ATOM 1424 C C . THR A 1 182 ? 4.522 23.118 -17.236 1.00 95.00 182 THR A C 1
ATOM 1426 O O . THR A 1 182 ? 4.703 24.191 -17.819 1.00 95.00 182 THR A O 1
ATOM 1429 N N . TYR A 1 183 ? 5.523 22.432 -16.680 1.00 94.50 183 TYR A N 1
ATOM 1430 C CA . TYR A 1 183 ? 6.907 22.909 -16.624 1.00 94.50 183 TYR A CA 1
ATOM 1431 C C . TYR A 1 183 ? 7.980 21.818 -16.789 1.00 94.50 183 TYR A C 1
ATOM 1433 O O . TYR A 1 183 ? 9.104 22.131 -17.195 1.00 94.50 183 TYR A O 1
ATOM 1441 N N . TYR A 1 184 ? 7.681 20.541 -16.538 1.00 95.94 184 TYR A N 1
ATOM 1442 C CA . TYR A 1 184 ? 8.666 19.469 -16.691 1.00 95.94 184 TYR A CA 1
ATOM 1443 C C . TYR A 1 184 ? 9.181 19.349 -18.132 1.00 95.94 184 TYR A C 1
ATOM 1445 O O . TYR A 1 184 ? 8.420 19.344 -19.099 1.00 95.94 184 TYR A O 1
ATOM 1453 N N . ASN A 1 185 ? 10.496 19.167 -18.265 1.00 92.88 185 ASN A N 1
ATOM 1454 C CA . ASN A 1 185 ? 11.159 18.857 -19.525 1.00 92.88 185 ASN A CA 1
ATOM 1455 C C . ASN A 1 185 ? 12.248 17.791 -19.297 1.00 92.88 185 ASN A C 1
ATOM 1457 O O . ASN A 1 185 ? 13.031 17.932 -18.349 1.00 92.88 185 ASN A O 1
ATOM 1461 N N . PRO A 1 186 ? 12.353 16.758 -20.158 1.00 94.00 186 PRO A N 1
ATOM 1462 C CA . PRO A 1 186 ? 13.371 15.721 -20.009 1.00 94.00 186 PRO A CA 1
ATOM 1463 C C . PRO A 1 186 ? 14.779 16.287 -20.233 1.00 94.00 186 PRO A C 1
ATOM 1465 O O . PRO A 1 186 ? 15.012 17.078 -21.149 1.00 94.00 186 PRO A O 1
ATOM 1468 N N . GLN A 1 187 ? 15.749 15.848 -19.423 1.00 93.31 187 GLN A N 1
ATOM 1469 C CA . GLN A 1 187 ? 17.144 16.303 -19.550 1.00 93.31 187 GLN A CA 1
ATOM 1470 C C . GLN A 1 187 ? 17.932 15.565 -20.637 1.00 93.31 187 GLN A C 1
ATOM 1472 O O . GLN A 1 187 ? 18.927 16.082 -21.158 1.00 93.31 187 GLN A O 1
ATOM 1477 N N . ASN A 1 188 ? 17.509 14.346 -20.972 1.00 96.19 188 ASN A N 1
ATOM 1478 C CA . ASN A 1 188 ? 18.174 13.520 -21.966 1.00 96.19 188 ASN A CA 1
ATOM 1479 C C . ASN A 1 188 ? 17.421 13.516 -23.305 1.00 96.19 188 ASN A C 1
ATOM 1481 O O . ASN A 1 188 ? 16.191 13.429 -23.319 1.00 96.19 188 ASN A O 1
ATOM 1485 N N . PRO A 1 189 ? 18.146 13.528 -24.440 1.00 95.00 189 PRO A N 1
ATOM 1486 C CA . PRO A 1 189 ? 17.577 13.228 -25.746 1.00 95.00 189 PRO A CA 1
ATOM 1487 C C . PRO A 1 189 ? 17.005 11.813 -25.787 1.00 95.00 189 PRO A C 1
ATOM 1489 O O . PRO A 1 189 ? 17.510 10.911 -25.117 1.00 95.00 189 PRO A O 1
ATOM 1492 N N . THR A 1 190 ? 15.999 11.605 -26.630 1.00 95.00 190 THR A N 1
ATOM 1493 C CA . THR A 1 190 ? 15.306 10.320 -26.746 1.00 95.00 190 THR A CA 1
ATOM 1494 C C . THR A 1 190 ? 16.246 9.183 -27.155 1.00 95.00 190 THR A C 1
ATOM 1496 O O . THR A 1 190 ? 17.068 9.363 -28.060 1.00 95.00 190 THR A O 1
ATOM 1499 N N . LEU A 1 191 ? 16.076 7.996 -26.575 1.00 95.00 191 LEU A N 1
ATOM 1500 C CA . LEU A 1 191 ? 16.694 6.761 -27.063 1.00 95.00 191 LEU A CA 1
ATOM 1501 C C . LEU A 1 191 ? 15.781 6.101 -28.105 1.00 95.00 191 LEU A C 1
ATOM 1503 O O . LEU A 1 191 ? 14.577 6.006 -27.892 1.00 95.00 191 LEU A O 1
ATOM 1507 N N . ILE A 1 192 ? 16.356 5.620 -29.209 1.00 93.94 192 ILE A N 1
ATOM 1508 C CA . ILE A 1 192 ? 15.666 4.787 -30.205 1.00 93.94 192 ILE A CA 1
ATOM 1509 C C . ILE A 1 192 ? 16.091 3.335 -29.944 1.00 93.94 192 ILE A C 1
ATOM 1511 O O . ILE A 1 192 ? 17.238 3.001 -30.244 1.00 93.94 192 ILE A O 1
ATOM 1515 N N . PRO A 1 193 ? 15.238 2.473 -29.357 1.00 93.38 193 PRO A N 1
ATOM 1516 C CA . PRO A 1 193 ? 15.649 1.132 -28.935 1.00 93.38 193 PRO A CA 1
ATOM 1517 C C . PRO A 1 193 ? 16.167 0.221 -30.058 1.00 93.38 193 PRO A C 1
ATOM 1519 O O . PRO A 1 193 ? 17.038 -0.613 -29.789 1.00 93.38 193 PRO A O 1
ATOM 1522 N N . ASP A 1 194 ? 15.693 0.406 -31.292 1.00 90.19 194 ASP A N 1
ATOM 1523 C CA . ASP A 1 194 ? 16.132 -0.354 -32.475 1.00 90.19 194 ASP A CA 1
ATOM 1524 C C . ASP A 1 194 ? 17.581 -0.045 -32.883 1.00 90.19 194 ASP A C 1
ATOM 1526 O O . ASP A 1 194 ? 18.277 -0.891 -33.458 1.00 90.19 194 ASP A O 1
ATOM 1530 N N . GLU A 1 195 ? 18.065 1.153 -32.550 1.00 91.94 195 GLU A N 1
ATOM 1531 C CA . GLU A 1 195 ? 19.443 1.551 -32.804 1.00 91.94 195 GLU A CA 1
ATOM 1532 C C . GLU A 1 195 ? 20.376 1.019 -31.700 1.00 91.94 195 GLU A C 1
ATOM 1534 O O . GLU A 1 195 ? 20.018 1.001 -30.516 1.00 91.94 195 GLU A O 1
ATOM 1539 N N . PRO A 1 196 ? 21.593 0.565 -32.053 1.00 92.75 196 PRO A N 1
ATOM 1540 C CA . PRO A 1 196 ? 22.527 0.018 -31.082 1.00 92.75 196 PRO A CA 1
ATOM 1541 C C . PRO A 1 196 ? 23.131 1.108 -30.182 1.00 92.75 196 PRO A C 1
ATOM 1543 O O . PRO A 1 196 ? 23.688 2.095 -30.664 1.00 92.75 196 PRO A O 1
ATOM 1546 N N . GLY A 1 197 ? 23.123 0.850 -28.875 1.00 94.50 197 GLY A N 1
ATOM 1547 C CA . GLY A 1 197 ? 23.797 1.647 -27.849 1.00 94.50 197 GLY A CA 1
ATOM 1548 C C . GLY A 1 197 ? 22.922 2.761 -27.284 1.00 94.50 197 GLY A C 1
ATOM 1549 O O . GLY A 1 197 ? 21.701 2.762 -27.438 1.00 94.50 197 GLY A O 1
ATOM 1550 N N . ASN A 1 198 ? 23.559 3.697 -26.590 1.00 95.69 198 ASN A N 1
ATOM 1551 C CA . ASN A 1 198 ? 22.980 4.937 -26.091 1.00 95.69 198 ASN A CA 1
ATOM 1552 C C . ASN A 1 198 ? 23.985 6.106 -26.213 1.00 95.69 198 ASN A C 1
ATOM 1554 O O . ASN A 1 198 ? 24.344 6.735 -25.215 1.00 95.69 198 ASN A O 1
ATOM 1558 N N . PRO A 1 199 ? 24.462 6.427 -27.433 1.00 88.38 199 PRO A N 1
ATOM 1559 C CA . PRO A 1 199 ? 25.545 7.395 -27.631 1.00 88.38 199 PRO A CA 1
ATOM 1560 C C . PRO A 1 199 ? 25.150 8.853 -27.341 1.00 88.38 199 PRO A C 1
ATOM 1562 O O . PRO A 1 199 ? 26.023 9.714 -27.266 1.00 88.38 199 PRO A O 1
ATOM 1565 N N . ASN A 1 200 ? 23.850 9.138 -27.212 1.00 86.62 200 ASN A N 1
ATOM 1566 C CA . ASN A 1 200 ? 23.304 10.495 -27.119 1.00 86.62 200 ASN A CA 1
ATOM 1567 C C . ASN A 1 200 ? 22.849 10.877 -25.702 1.00 86.62 200 ASN A C 1
ATOM 1569 O O . ASN A 1 200 ? 22.284 11.955 -25.523 1.00 86.62 200 ASN A O 1
ATOM 1573 N N . ILE A 1 201 ? 23.032 10.004 -24.707 1.00 94.69 201 ILE A N 1
ATOM 1574 C CA . ILE A 1 201 ? 22.669 10.326 -23.326 1.00 94.69 201 ILE A CA 1
ATOM 1575 C C . ILE A 1 201 ? 23.618 11.390 -22.765 1.00 94.69 201 ILE A C 1
ATOM 1577 O O . ILE A 1 201 ? 24.839 11.260 -22.842 1.00 94.69 201 ILE A O 1
ATOM 1581 N N . ASN A 1 202 ? 23.049 12.452 -22.197 1.00 93.44 202 ASN A N 1
ATOM 1582 C CA . ASN A 1 202 ? 23.820 13.557 -21.632 1.00 93.44 202 ASN A CA 1
ATOM 1583 C C . ASN A 1 202 ? 24.151 13.307 -20.160 1.00 93.44 202 ASN A C 1
ATOM 1585 O O . ASN A 1 202 ? 25.253 13.614 -19.709 1.00 93.44 202 ASN A O 1
ATOM 1589 N N . ASN A 1 203 ? 23.191 12.768 -19.406 1.00 94.44 203 ASN A N 1
ATOM 1590 C CA . ASN A 1 203 ? 23.344 12.492 -17.989 1.00 94.44 203 ASN A CA 1
ATOM 1591 C C . ASN A 1 203 ? 22.725 11.131 -17.624 1.00 94.44 203 ASN A C 1
ATOM 1593 O O . ASN A 1 203 ? 21.500 10.995 -17.654 1.00 94.44 203 ASN A O 1
ATOM 1597 N N . PRO A 1 204 ? 23.540 10.132 -17.239 1.00 95.25 204 PRO A N 1
ATOM 1598 C CA . PRO A 1 204 ? 23.071 8.780 -16.940 1.00 95.25 204 PRO A CA 1
ATOM 1599 C C . PRO A 1 204 ? 22.306 8.662 -15.617 1.00 95.25 204 PRO A C 1
ATOM 1601 O O . PRO A 1 204 ? 21.855 7.580 -15.284 1.00 95.25 204 PRO A O 1
ATOM 1604 N N . ASN A 1 205 ? 22.155 9.742 -14.852 1.00 96.00 205 ASN A N 1
ATOM 1605 C CA . ASN A 1 205 ? 21.351 9.735 -13.629 1.00 96.00 205 ASN A CA 1
ATOM 1606 C C . ASN A 1 205 ? 19.894 10.152 -13.857 1.00 96.00 205 ASN A C 1
ATOM 1608 O O . ASN A 1 205 ? 19.071 9.946 -12.970 1.00 96.00 205 ASN A O 1
ATOM 1612 N N . TYR A 1 206 ? 19.585 10.715 -15.030 1.00 96.94 206 TYR A N 1
ATOM 1613 C CA . TYR A 1 206 ? 18.259 11.230 -15.360 1.00 96.94 206 TYR A CA 1
ATOM 1614 C C . TYR A 1 206 ? 17.534 10.334 -16.362 1.00 96.94 206 TYR A C 1
ATOM 1616 O O . TYR A 1 206 ? 18.148 9.629 -17.168 1.00 96.94 206 TYR A O 1
ATOM 1624 N N . TRP A 1 207 ? 16.210 10.384 -16.332 1.00 98.12 207 TRP A N 1
ATOM 1625 C CA . TRP A 1 207 ? 15.337 9.649 -17.219 1.00 98.12 207 TRP A CA 1
ATOM 1626 C C . TRP A 1 207 ? 15.587 10.048 -18.668 1.00 98.12 207 TRP A C 1
ATOM 1628 O O . TRP A 1 207 ? 16.057 11.143 -18.993 1.00 98.12 207 TRP A O 1
ATOM 1638 N N . GLN A 1 208 ? 15.309 9.103 -19.554 1.00 97.25 208 GLN A N 1
ATOM 1639 C CA . GLN A 1 208 ? 15.480 9.265 -20.980 1.00 97.25 208 GLN A CA 1
ATOM 1640 C C . GLN A 1 208 ? 14.202 8.785 -21.669 1.00 97.25 208 GLN A C 1
ATOM 1642 O O . GLN A 1 208 ? 13.862 7.605 -21.533 1.00 97.25 208 GLN A O 1
ATOM 1647 N N . PRO A 1 209 ? 13.501 9.659 -22.411 1.00 96.25 209 PRO A N 1
ATOM 1648 C CA . PRO A 1 209 ? 12.335 9.244 -23.175 1.00 96.25 209 PRO A CA 1
ATOM 1649 C C . PRO A 1 209 ? 12.727 8.241 -24.265 1.00 96.25 209 PRO A C 1
ATOM 1651 O O . PRO A 1 209 ? 13.854 8.269 -24.770 1.00 96.25 209 PRO A O 1
ATOM 1654 N N . LEU A 1 210 ? 11.794 7.379 -24.665 1.00 94.06 210 LEU A N 1
ATOM 1655 C CA . LEU A 1 210 ? 11.998 6.442 -25.770 1.00 94.06 210 LEU A CA 1
ATOM 1656 C C . LEU A 1 210 ? 11.203 6.868 -27.002 1.00 94.06 210 LEU A C 1
ATOM 1658 O O . LEU A 1 210 ? 10.046 7.262 -26.885 1.00 94.06 210 LEU A O 1
ATOM 1662 N N . THR A 1 211 ? 11.818 6.733 -28.173 1.00 89.75 211 THR A N 1
ATOM 1663 C CA . THR A 1 211 ? 11.167 6.887 -29.478 1.00 89.75 211 THR A CA 1
ATOM 1664 C C . THR A 1 211 ? 11.034 5.514 -30.120 1.00 89.75 211 THR A C 1
ATOM 1666 O O . THR A 1 211 ? 12.045 4.873 -30.409 1.00 89.75 211 THR A O 1
ATOM 1669 N N . LEU A 1 212 ? 9.799 5.065 -30.333 1.00 86.19 212 LEU A N 1
ATOM 1670 C CA . LEU A 1 212 ? 9.475 3.771 -30.944 1.00 86.19 212 LEU A CA 1
ATOM 1671 C C . LEU A 1 212 ? 9.029 3.956 -32.407 1.00 86.19 212 LEU A C 1
ATOM 1673 O O . LEU A 1 212 ? 8.868 5.084 -32.877 1.00 86.19 212 LEU A O 1
ATOM 1677 N N . GLU A 1 213 ? 8.822 2.866 -33.150 1.00 75.00 213 GLU A N 1
ATOM 1678 C CA . GLU A 1 213 ? 8.198 2.941 -34.484 1.00 75.00 213 GLU A CA 1
ATOM 1679 C C . GLU A 1 213 ? 6.746 3.438 -34.367 1.00 75.00 213 GLU A C 1
ATOM 1681 O O . GLU A 1 213 ? 6.325 4.372 -35.049 1.00 75.00 213 GLU A O 1
ATOM 1686 N N . PHE A 1 214 ? 6.009 2.853 -33.425 1.00 70.62 214 PHE A N 1
ATOM 1687 C CA . PHE A 1 214 ? 4.725 3.316 -32.918 1.00 70.62 214 PHE A CA 1
ATOM 1688 C C . PHE A 1 214 ? 4.620 2.898 -31.448 1.00 70.62 214 PHE A C 1
ATOM 1690 O O . PHE A 1 214 ? 5.141 1.852 -31.057 1.00 70.62 214 PHE A O 1
ATOM 1697 N N . PHE A 1 215 ? 3.977 3.722 -30.624 1.00 71.50 215 PHE A N 1
ATOM 1698 C CA . PHE A 1 215 ? 3.781 3.416 -29.210 1.00 71.50 215 PHE A CA 1
ATOM 1699 C C . PHE A 1 215 ? 2.380 2.846 -28.999 1.00 71.50 215 PHE A C 1
ATOM 1701 O O . PHE A 1 215 ? 1.394 3.401 -29.490 1.00 71.50 215 PHE A O 1
ATOM 1708 N N . VAL A 1 216 ? 2.314 1.729 -28.281 1.00 71.81 216 VAL A N 1
ATOM 1709 C CA . VAL A 1 216 ? 1.071 1.142 -27.783 1.00 71.81 216 VAL A CA 1
ATOM 1710 C C . VAL A 1 216 ? 1.191 1.145 -26.273 1.00 71.81 216 VAL A C 1
ATOM 1712 O O . VAL A 1 216 ? 2.178 0.634 -25.751 1.00 71.81 216 VAL A O 1
ATOM 1715 N N . ASP A 1 217 ? 0.247 1.766 -25.582 1.00 68.00 217 ASP A N 1
ATOM 1716 C CA . ASP A 1 217 ? 0.304 1.830 -24.129 1.00 68.00 217 ASP A CA 1
ATOM 1717 C C . ASP A 1 217 ? 0.049 0.461 -23.471 1.00 68.00 217 ASP A C 1
ATOM 1719 O O . ASP A 1 217 ? -0.182 -0.554 -24.134 1.00 68.00 217 ASP A O 1
ATOM 1723 N N . GLN A 1 218 ? 0.124 0.430 -22.142 1.00 60.41 218 GLN A N 1
ATOM 1724 C CA . GLN A 1 218 ? -0.055 -0.791 -21.357 1.00 60.41 218 GLN A CA 1
ATOM 1725 C C . GLN A 1 218 ? -1.448 -1.415 -21.558 1.00 60.41 218 GLN A C 1
ATOM 1727 O O . GLN A 1 218 ? -1.555 -2.637 -21.604 1.00 60.41 218 GLN A O 1
ATOM 1732 N N . SER A 1 219 ? -2.462 -0.568 -21.775 1.00 66.50 219 SER A N 1
ATOM 1733 C CA . SER A 1 219 ? -3.859 -0.913 -22.069 1.00 66.50 219 SER A CA 1
ATOM 1734 C C . SER A 1 219 ? -4.094 -1.284 -23.546 1.00 66.50 219 SER A C 1
ATOM 1736 O O . SER A 1 219 ? -5.219 -1.524 -23.967 1.00 66.50 219 SER A O 1
ATOM 1738 N N . GLY A 1 220 ? -3.049 -1.353 -24.378 1.00 66.00 220 GLY A N 1
ATOM 1739 C CA . GLY A 1 220 ? -3.173 -1.781 -25.774 1.00 66.00 220 GLY A CA 1
ATOM 1740 C C . GLY A 1 220 ? -3.620 -0.693 -26.756 1.00 66.00 220 GLY A C 1
ATOM 1741 O O . GLY A 1 220 ? -3.875 -1.002 -27.924 1.00 66.00 220 GLY A O 1
ATOM 1742 N N . ASN A 1 221 ? -3.677 0.575 -26.344 1.00 65.56 221 ASN A N 1
ATOM 1743 C CA . ASN A 1 221 ? -4.093 1.682 -27.200 1.00 65.56 221 ASN A CA 1
ATOM 1744 C C . ASN A 1 221 ? -2.922 2.252 -28.002 1.00 65.56 221 ASN A C 1
ATOM 1746 O O . ASN A 1 221 ? -1.857 2.544 -27.460 1.00 65.56 221 ASN A O 1
ATOM 1750 N N . HIS A 1 222 ? -3.138 2.497 -29.296 1.00 71.31 222 HIS A N 1
ATOM 1751 C CA . HIS A 1 222 ? -2.178 3.235 -30.118 1.00 71.31 222 HIS A CA 1
ATOM 1752 C C . HIS A 1 222 ? -2.106 4.698 -29.678 1.00 71.31 222 HIS A C 1
ATOM 1754 O O . HIS A 1 222 ? -3.111 5.410 -29.696 1.00 71.31 222 HIS A O 1
ATOM 1760 N N . TRP A 1 223 ? -0.902 5.165 -29.355 1.00 66.06 223 TRP A N 1
ATOM 1761 C CA . TRP A 1 223 ? -0.676 6.555 -28.985 1.00 66.06 223 TRP A CA 1
ATOM 1762 C C . TRP A 1 223 ? -0.356 7.414 -30.221 1.00 66.06 223 TRP A C 1
ATOM 1764 O O . TRP A 1 223 ? 0.353 6.947 -31.119 1.00 66.06 223 TRP A O 1
ATOM 1774 N N . PRO A 1 224 ? -0.841 8.671 -30.309 1.00 62.88 224 PRO A N 1
ATOM 1775 C CA . PRO A 1 224 ? -0.700 9.493 -31.519 1.00 62.88 224 PRO A CA 1
ATOM 1776 C C . PRO A 1 224 ? 0.742 9.876 -31.868 1.00 62.88 224 PRO A C 1
ATOM 1778 O O . PRO A 1 224 ? 1.035 10.218 -33.014 1.00 62.88 224 PRO A O 1
ATOM 1781 N N . ILE A 1 225 ? 1.630 9.853 -30.873 1.00 70.62 225 ILE A N 1
ATOM 1782 C CA . ILE A 1 225 ? 3.050 10.179 -31.006 1.00 70.62 225 ILE A CA 1
ATOM 1783 C C . ILE A 1 225 ? 3.897 8.970 -30.628 1.00 70.62 225 ILE A C 1
ATOM 1785 O O . ILE A 1 225 ? 3.559 8.194 -29.738 1.00 70.62 225 ILE A O 1
ATOM 1789 N N . ASN A 1 226 ? 5.025 8.821 -31.307 1.00 77.44 226 ASN A N 1
ATOM 1790 C CA . ASN A 1 226 ? 5.932 7.696 -31.125 1.00 77.44 226 ASN A CA 1
ATOM 1791 C C . ASN A 1 226 ? 6.994 7.925 -30.032 1.00 77.44 226 ASN A C 1
ATOM 1793 O O . ASN A 1 226 ? 7.750 7.010 -29.712 1.00 77.44 226 ASN A O 1
ATOM 1797 N N . THR A 1 227 ? 7.008 9.123 -29.444 1.00 85.75 227 THR A N 1
ATOM 1798 C CA . THR A 1 227 ? 7.788 9.494 -28.259 1.00 85.75 227 THR A CA 1
ATOM 1799 C C . THR A 1 227 ? 6.831 10.058 -27.207 1.00 85.75 227 THR A C 1
ATOM 1801 O O . THR A 1 227 ? 6.599 11.267 -27.196 1.00 85.75 227 THR A O 1
ATOM 1804 N N . PRO A 1 228 ? 6.213 9.222 -26.359 1.00 86.44 228 PRO A N 1
ATOM 1805 C CA . PRO A 1 228 ? 5.316 9.718 -25.324 1.00 86.44 228 PRO A CA 1
ATOM 1806 C C . PRO A 1 228 ? 6.037 10.669 -24.364 1.00 86.44 228 PRO A C 1
ATOM 1808 O O . PRO A 1 228 ? 7.202 10.457 -24.012 1.00 86.44 228 PRO A O 1
ATOM 1811 N N . GLU A 1 229 ? 5.332 11.713 -23.938 1.00 91.50 229 GLU A N 1
ATOM 1812 C CA . GLU A 1 229 ? 5.817 12.620 -22.900 1.00 91.50 229 GLU A CA 1
ATOM 1813 C C . GLU A 1 229 ? 5.833 11.931 -21.531 1.00 91.50 229 GLU A C 1
ATOM 1815 O O . GLU A 1 229 ? 5.215 10.883 -21.335 1.00 91.50 229 GLU A O 1
ATOM 1820 N N . PHE A 1 230 ? 6.544 12.527 -20.570 1.00 95.81 230 PHE A N 1
ATOM 1821 C CA . PHE A 1 230 ? 6.525 12.034 -19.198 1.00 95.81 230 PHE A CA 1
ATOM 1822 C C . PHE A 1 230 ? 5.108 12.127 -18.638 1.00 95.81 230 PHE A C 1
ATOM 1824 O O . PHE A 1 230 ? 4.542 13.217 -18.600 1.00 95.81 230 PHE A O 1
ATOM 1831 N N . LEU A 1 231 ? 4.548 11.012 -18.179 1.00 95.19 231 LEU A N 1
ATOM 1832 C CA . LEU A 1 231 ? 3.205 10.999 -17.612 1.00 95.19 231 LEU A CA 1
ATOM 1833 C C . LEU A 1 231 ? 3.220 11.574 -16.187 1.00 95.19 231 LEU A C 1
ATOM 1835 O O . LEU A 1 231 ? 3.790 10.960 -15.283 1.00 95.19 231 LEU A O 1
ATOM 1839 N N . SER A 1 232 ? 2.555 12.714 -15.984 1.00 97.06 232 SER A N 1
ATOM 1840 C CA . SER A 1 232 ? 2.273 13.314 -14.668 1.00 97.06 232 SER A CA 1
ATOM 1841 C C . SER A 1 232 ? 3.501 13.621 -13.769 1.00 97.06 232 SER A C 1
ATOM 1843 O O . SER A 1 232 ? 3.445 13.355 -12.571 1.00 97.06 232 SER A O 1
ATOM 1845 N N . PRO A 1 233 ? 4.609 14.214 -14.258 1.00 97.12 233 PRO A N 1
ATOM 1846 C CA . PRO A 1 233 ? 5.804 14.522 -13.450 1.00 97.12 233 PRO A CA 1
ATOM 1847 C C . PRO A 1 233 ? 5.540 15.496 -12.298 1.00 97.12 233 PRO A C 1
ATOM 1849 O O . PRO A 1 233 ? 6.355 15.631 -11.394 1.00 97.12 233 PRO A O 1
ATOM 1852 N N . GLU A 1 234 ? 4.411 16.188 -12.338 1.00 97.06 234 GLU A N 1
ATOM 1853 C CA . GLU A 1 234 ? 4.057 17.279 -11.434 1.00 97.06 234 GLU A CA 1
ATOM 1854 C C . GLU A 1 234 ? 2.968 16.830 -10.445 1.00 97.06 234 GLU A C 1
ATOM 1856 O O . GLU A 1 234 ? 2.390 17.635 -9.729 1.00 97.06 234 GLU A O 1
ATOM 1861 N N . TRP A 1 235 ? 2.693 15.518 -10.357 1.00 98.12 235 TRP A N 1
ATOM 1862 C CA . TRP A 1 235 ? 1.585 14.976 -9.555 1.00 98.12 235 TRP A CA 1
ATOM 1863 C C . TRP A 1 235 ? 1.709 15.220 -8.043 1.00 98.12 235 TRP A C 1
ATOM 1865 O O . TRP A 1 235 ? 0.756 14.989 -7.307 1.00 98.12 235 TRP A O 1
ATOM 1875 N N . GLY A 1 236 ? 2.860 15.710 -7.571 1.00 97.25 236 GLY A N 1
ATOM 1876 C CA . GLY A 1 236 ? 3.007 16.229 -6.209 1.00 97.25 236 GLY A CA 1
ATOM 1877 C C . GLY A 1 236 ? 2.161 17.480 -5.928 1.00 97.25 236 GLY A C 1
ATOM 1878 O O . GLY A 1 236 ? 1.952 17.813 -4.767 1.00 97.25 236 GLY A O 1
ATOM 1879 N N . ASP A 1 237 ? 1.655 18.167 -6.955 1.00 96.62 237 ASP A N 1
ATOM 1880 C CA . ASP A 1 237 ? 0.724 19.292 -6.800 1.00 96.62 237 ASP A CA 1
ATOM 1881 C C . ASP A 1 237 ? -0.729 18.846 -6.553 1.00 96.62 237 ASP A C 1
ATOM 1883 O O . ASP A 1 237 ? -1.563 19.670 -6.169 1.00 96.62 237 ASP A O 1
ATOM 1887 N N . VAL A 1 238 ? -1.045 17.561 -6.759 1.00 98.06 238 VAL A N 1
ATOM 1888 C CA . VAL A 1 238 ? -2.411 17.042 -6.626 1.00 98.06 238 VAL A CA 1
ATOM 1889 C C . VAL A 1 238 ? -2.826 16.949 -5.157 1.00 98.06 238 VAL A C 1
ATOM 1891 O O . VAL A 1 238 ? -2.053 16.511 -4.306 1.00 98.06 238 VAL A O 1
ATOM 1894 N N . VAL A 1 239 ? -4.064 17.350 -4.854 1.00 98.00 239 VAL A N 1
ATOM 1895 C CA . VAL A 1 239 ? -4.633 17.289 -3.498 1.00 98.00 239 VAL A CA 1
ATOM 1896 C C . VAL A 1 239 ? -4.655 15.835 -2.995 1.00 98.00 239 VAL A C 1
ATOM 1898 O O . VAL A 1 239 ? -5.276 14.983 -3.640 1.00 98.00 239 VAL A O 1
ATOM 1901 N N . PRO A 1 240 ? -4.003 15.532 -1.856 1.00 97.94 240 PRO A N 1
ATOM 1902 C CA . PRO A 1 240 ? -3.973 14.186 -1.293 1.00 97.94 240 PRO A CA 1
ATOM 1903 C C . PRO A 1 240 ? -5.238 13.837 -0.508 1.00 97.94 240 PRO A C 1
ATOM 1905 O O . PRO A 1 240 ? -6.062 14.701 -0.207 1.00 97.94 240 PRO A O 1
ATOM 1908 N N . PHE A 1 241 ? -5.359 12.559 -0.151 1.00 98.25 241 PHE A N 1
ATOM 1909 C CA . PHE A 1 241 ? -6.398 12.051 0.734 1.00 98.25 241 PHE A CA 1
ATOM 1910 C C . PHE A 1 241 ? -6.001 12.201 2.206 1.00 98.25 241 PHE A C 1
ATOM 1912 O O . PHE A 1 241 ? -6.577 13.024 2.907 1.00 98.25 241 PHE A O 1
ATOM 1919 N N . SER A 1 242 ? -5.013 11.433 2.676 1.00 96.94 242 SER A N 1
ATOM 1920 C CA . SER A 1 242 ? -4.603 11.394 4.090 1.00 96.94 242 SER A CA 1
ATOM 1921 C C . SER A 1 242 ? -3.308 12.158 4.381 1.00 96.94 242 SER A C 1
ATOM 1923 O O . SER A 1 242 ? -2.966 12.399 5.541 1.00 96.94 242 SER A O 1
ATOM 1925 N N . LEU A 1 243 ? -2.568 12.550 3.339 1.00 96.69 243 LEU A N 1
ATOM 1926 C CA . LEU A 1 243 ? -1.305 13.271 3.493 1.00 96.69 243 LEU A CA 1
ATOM 1927 C C . LEU A 1 243 ? -1.534 14.737 3.864 1.00 96.69 243 LEU A C 1
ATOM 1929 O O . LEU A 1 243 ? -2.412 15.420 3.345 1.00 96.69 243 LEU A O 1
ATOM 1933 N N . THR A 1 244 ? -0.664 15.249 4.726 1.00 92.75 244 THR A N 1
ATOM 1934 C CA . THR A 1 244 ? -0.689 16.628 5.220 1.00 92.75 244 THR A CA 1
ATOM 1935 C C . THR A 1 244 ? 0.549 17.395 4.765 1.00 92.75 244 THR A C 1
ATOM 1937 O O . THR A 1 244 ? 1.489 16.832 4.200 1.00 92.75 244 THR A O 1
ATOM 1940 N N . GLU A 1 245 ? 0.608 18.693 5.068 1.00 90.12 245 GLU A N 1
ATOM 1941 C CA . GLU A 1 245 ? 1.798 19.506 4.795 1.00 90.12 245 GLU A CA 1
ATOM 1942 C C . GLU A 1 245 ? 3.056 18.988 5.503 1.00 90.12 245 GLU A C 1
ATOM 1944 O O . GLU A 1 245 ? 4.157 19.178 4.997 1.00 90.12 245 GLU A O 1
ATOM 1949 N N . SER A 1 246 ? 2.909 18.292 6.637 1.00 93.12 246 SER A N 1
ATOM 1950 C CA . SER A 1 246 ? 4.048 17.697 7.349 1.00 93.12 246 SER A CA 1
ATOM 1951 C C . SER A 1 246 ? 4.702 16.538 6.587 1.00 93.12 246 SER A C 1
ATOM 1953 O O . SER A 1 246 ? 5.860 16.217 6.844 1.00 93.12 246 SER A O 1
ATOM 1955 N N . ASN A 1 247 ? 3.988 15.937 5.629 1.00 94.12 247 ASN A N 1
ATOM 1956 C CA . ASN A 1 247 ? 4.475 14.816 4.830 1.00 94.12 247 ASN A CA 1
ATOM 1957 C C . ASN A 1 247 ? 5.270 15.260 3.596 1.00 94.12 247 ASN A C 1
ATOM 1959 O O . ASN A 1 247 ? 5.841 14.398 2.928 1.00 94.12 247 ASN A O 1
ATOM 1963 N N . ARG A 1 248 ? 5.302 16.563 3.267 1.00 95.38 248 ARG A N 1
ATOM 1964 C CA . ARG A 1 248 ? 5.926 17.073 2.038 1.00 95.38 248 ARG A CA 1
ATOM 1965 C C . ARG A 1 248 ? 7.055 18.057 2.291 1.00 95.38 248 ARG A C 1
ATOM 1967 O O . ARG A 1 248 ? 7.000 18.892 3.188 1.00 95.38 248 ARG A O 1
ATOM 1974 N N . THR A 1 249 ? 8.039 18.015 1.405 1.00 97.38 249 THR A N 1
ATOM 1975 C CA . THR A 1 249 ? 9.117 18.999 1.309 1.00 97.38 249 THR A CA 1
ATOM 1976 C C . THR A 1 249 ? 9.077 19.645 -0.070 1.00 97.38 249 THR A C 1
ATOM 1978 O O . THR A 1 249 ? 8.833 18.967 -1.067 1.00 97.38 249 THR A O 1
ATOM 1981 N N . GLN A 1 250 ? 9.299 20.960 -0.138 1.00 97.19 250 GLN A N 1
ATOM 1982 C CA . GLN A 1 250 ? 9.480 21.638 -1.419 1.00 97.19 250 GLN A CA 1
ATOM 1983 C C . GLN A 1 250 ? 10.942 21.573 -1.834 1.00 97.19 250 GLN A C 1
ATOM 1985 O O . GLN A 1 250 ? 11.821 22.036 -1.103 1.00 97.19 250 GLN A O 1
ATOM 1990 N N . TYR A 1 251 ? 11.187 21.090 -3.041 1.00 97.06 251 TYR A N 1
ATOM 1991 C CA . TYR A 1 251 ? 12.482 21.190 -3.692 1.00 97.06 251 TYR A CA 1
ATOM 1992 C C . TYR A 1 251 ? 12.392 22.057 -4.942 1.00 97.06 251 TYR A C 1
ATOM 1994 O O . TYR A 1 251 ? 11.309 22.282 -5.479 1.00 97.06 251 TYR A O 1
ATOM 2002 N N . SER A 1 252 ? 13.542 22.534 -5.420 1.00 94.50 252 SER A N 1
ATOM 2003 C CA . SER A 1 252 ? 13.630 23.242 -6.694 1.00 94.50 252 SER A CA 1
ATOM 2004 C C . SER A 1 252 ? 14.642 22.578 -7.615 1.00 94.50 252 SER A C 1
ATOM 2006 O O . SER A 1 252 ? 15.754 22.246 -7.198 1.00 94.50 252 SER A O 1
ATOM 2008 N N . ARG A 1 253 ? 14.263 22.408 -8.883 1.00 92.00 253 ARG A N 1
ATOM 2009 C CA . ARG A 1 253 ? 15.128 21.883 -9.938 1.00 92.00 253 ARG A CA 1
ATOM 2010 C C . ARG A 1 253 ? 14.903 22.692 -11.205 1.00 92.00 253 ARG A C 1
ATOM 2012 O O . ARG A 1 253 ? 13.780 22.810 -11.672 1.00 92.00 253 ARG A O 1
ATOM 2019 N N . ASN A 1 254 ? 15.984 23.239 -11.759 1.00 87.31 254 ASN A N 1
ATOM 2020 C CA . ASN A 1 254 ? 15.969 24.068 -12.972 1.00 87.31 254 ASN A CA 1
ATOM 2021 C C . ASN A 1 254 ? 15.059 25.314 -12.905 1.00 87.31 254 ASN A C 1
ATOM 2023 O O . ASN A 1 254 ? 14.698 25.859 -13.940 1.00 87.31 254 ASN A O 1
ATOM 2027 N N . GLY A 1 255 ? 14.764 25.814 -11.700 1.00 89.88 255 GLY A N 1
ATOM 2028 C CA . GLY A 1 255 ? 13.919 26.995 -11.488 1.00 89.88 255 GLY A CA 1
ATOM 2029 C C . GLY A 1 255 ? 12.452 26.676 -11.198 1.00 89.88 255 GLY A C 1
ATOM 2030 O O . GLY A 1 255 ? 11.743 27.565 -10.733 1.00 89.88 255 GLY A O 1
ATOM 2031 N N . ASP A 1 256 ? 12.036 25.423 -11.381 1.00 93.88 256 ASP A N 1
ATOM 2032 C CA . ASP A 1 256 ? 10.697 24.949 -11.038 1.00 93.88 256 ASP A CA 1
ATOM 2033 C C . ASP A 1 256 ? 10.673 24.346 -9.635 1.00 93.88 256 ASP A C 1
ATOM 2035 O O . ASP A 1 256 ? 11.695 23.853 -9.141 1.00 93.88 256 ASP A O 1
ATOM 2039 N N . ASN A 1 257 ? 9.508 24.384 -8.992 1.00 95.75 257 ASN A N 1
ATOM 2040 C CA . ASN A 1 257 ? 9.299 23.819 -7.663 1.00 95.75 257 ASN A CA 1
ATOM 2041 C C . ASN A 1 257 ? 8.604 22.464 -7.771 1.00 95.75 257 ASN A C 1
ATOM 2043 O O . ASN A 1 257 ? 7.710 22.293 -8.586 1.00 95.75 257 ASN A O 1
ATOM 2047 N N . TYR A 1 258 ? 8.993 21.521 -6.921 1.00 97.62 258 TYR A N 1
ATOM 2048 C CA . TYR A 1 258 ? 8.365 20.210 -6.805 1.00 97.62 258 TYR A CA 1
ATOM 2049 C C . TYR A 1 258 ? 8.013 19.981 -5.339 1.00 97.62 258 TYR A C 1
ATOM 2051 O O . TYR A 1 258 ? 8.884 20.087 -4.471 1.00 97.62 258 TYR A O 1
ATOM 2059 N N . TRP A 1 259 ? 6.756 19.656 -5.055 1.00 97.50 259 TRP A N 1
ATOM 2060 C CA . TRP A 1 259 ? 6.404 19.043 -3.778 1.00 97.50 259 TRP A CA 1
ATOM 2061 C C . TRP A 1 259 ? 6.768 17.574 -3.838 1.00 97.50 259 TRP A C 1
ATOM 2063 O O . TRP A 1 259 ? 6.335 16.885 -4.753 1.00 97.50 259 TRP A O 1
ATOM 2073 N N . VAL A 1 260 ? 7.553 17.109 -2.873 1.00 98.25 260 VAL A N 1
ATOM 2074 C CA . VAL A 1 260 ? 7.940 15.706 -2.728 1.00 98.25 260 VAL A CA 1
ATOM 2075 C C . VAL A 1 260 ? 7.412 15.201 -1.401 1.00 98.25 260 VAL A C 1
ATOM 2077 O O . VAL A 1 260 ? 7.712 15.785 -0.358 1.00 98.25 260 VAL A O 1
ATOM 2080 N N . TYR A 1 261 ? 6.617 14.138 -1.447 1.00 98.06 261 TYR A N 1
ATOM 2081 C CA . TYR A 1 261 ? 6.001 13.532 -0.271 1.00 98.06 261 TYR A CA 1
ATOM 2082 C C . TYR A 1 261 ? 6.780 12.295 0.183 1.00 98.06 261 TYR A C 1
ATOM 2084 O O . TYR A 1 261 ? 7.306 11.570 -0.656 1.00 98.06 261 TYR A O 1
ATOM 2092 N N . GLU A 1 262 ? 6.823 12.057 1.501 1.00 96.12 262 GLU A N 1
ATOM 2093 C CA . GLU A 1 262 ? 7.425 10.865 2.136 1.00 96.12 262 GLU A CA 1
ATOM 2094 C C . GLU A 1 262 ? 8.815 10.517 1.554 1.00 96.12 262 GLU A C 1
ATOM 2096 O O . GLU A 1 262 ? 9.091 9.375 1.188 1.00 96.12 262 GLU A O 1
ATOM 2101 N N . ASP A 1 263 ? 9.679 11.532 1.426 1.00 96.00 263 ASP A N 1
ATOM 2102 C CA . ASP A 1 263 ? 10.967 11.443 0.729 1.00 96.00 263 ASP A CA 1
ATOM 2103 C C . ASP A 1 263 ? 11.935 10.439 1.394 1.00 96.00 263 ASP A C 1
ATOM 2105 O O . ASP A 1 263 ? 12.411 10.701 2.504 1.00 96.00 263 ASP A O 1
ATOM 2109 N N . PRO A 1 264 ? 12.279 9.313 0.732 1.00 94.38 264 PRO A N 1
ATOM 2110 C CA . PRO A 1 264 ? 13.227 8.333 1.259 1.00 94.38 264 PRO A CA 1
ATOM 2111 C C . PRO A 1 264 ? 14.694 8.754 1.061 1.00 94.38 264 PRO A C 1
ATOM 2113 O O . PRO A 1 264 ? 15.601 8.026 1.463 1.00 94.38 264 PRO A O 1
ATOM 2116 N N . GLY A 1 265 ? 14.943 9.905 0.430 1.00 93.94 265 GLY A N 1
ATOM 2117 C CA . GLY A 1 265 ? 16.265 10.354 0.022 1.00 93.94 265 GLY A CA 1
ATOM 2118 C C . GLY A 1 265 ? 16.620 9.948 -1.409 1.00 93.94 265 GLY A C 1
ATOM 2119 O O . GLY A 1 265 ? 15.864 9.285 -2.120 1.00 93.94 265 GLY A O 1
ATOM 2120 N N . SER A 1 266 ? 17.803 10.386 -1.847 1.00 93.94 266 SER A N 1
ATOM 2121 C CA . SER A 1 266 ? 18.254 10.220 -3.232 1.00 93.94 266 SER A CA 1
ATOM 2122 C C . SER A 1 266 ? 18.463 8.746 -3.608 1.00 93.94 266 SER A C 1
ATOM 2124 O O . SER A 1 266 ? 19.112 8.021 -2.848 1.00 93.94 266 SER A O 1
ATOM 2126 N N . PRO A 1 267 ? 18.045 8.317 -4.818 1.00 95.94 267 PRO A N 1
ATOM 2127 C CA . PRO A 1 267 ? 18.445 7.020 -5.356 1.00 95.94 267 PRO A CA 1
ATOM 2128 C C . PRO A 1 267 ? 19.967 6.958 -5.571 1.00 95.94 267 PRO A C 1
ATOM 2130 O O . PRO A 1 267 ? 20.628 8.005 -5.617 1.00 95.94 267 PRO A O 1
ATOM 2133 N N . PRO A 1 268 ? 20.549 5.754 -5.744 1.00 94.88 268 PRO A N 1
ATOM 2134 C CA . PRO A 1 268 ? 21.964 5.620 -6.063 1.00 94.88 268 PRO A CA 1
ATOM 2135 C C . PRO A 1 268 ? 22.252 6.264 -7.415 1.00 94.88 268 PRO A C 1
ATOM 2137 O O . PRO A 1 268 ? 21.640 5.912 -8.422 1.00 94.88 268 PRO A O 1
ATOM 2140 N N . LEU A 1 269 ? 23.209 7.182 -7.446 1.00 93.88 269 LEU A N 1
ATOM 2141 C CA . LEU A 1 269 ? 23.631 7.871 -8.659 1.00 93.88 269 LEU A CA 1
ATOM 2142 C C . LEU A 1 269 ? 25.009 7.367 -9.077 1.00 93.88 269 LEU A C 1
ATOM 2144 O O . LEU A 1 269 ? 25.871 7.134 -8.229 1.00 93.88 269 LEU A O 1
ATOM 2148 N N . ILE A 1 270 ? 25.240 7.251 -10.381 1.00 91.25 270 ILE A N 1
ATOM 2149 C CA . ILE A 1 270 ? 26.578 7.006 -10.904 1.00 91.25 270 ILE A CA 1
ATOM 2150 C C . ILE A 1 270 ? 27.355 8.328 -10.930 1.00 91.25 270 ILE A C 1
ATOM 2152 O O . ILE A 1 270 ? 26.907 9.327 -11.505 1.00 91.25 270 ILE A O 1
ATOM 2156 N N . ASP A 1 271 ? 28.522 8.361 -10.290 1.00 82.25 271 ASP A N 1
ATOM 2157 C CA . ASP A 1 271 ? 29.366 9.556 -10.280 1.00 82.25 271 ASP A CA 1
ATOM 2158 C C . ASP A 1 271 ? 30.180 9.638 -11.579 1.00 82.25 271 ASP A C 1
ATOM 2160 O O . ASP A 1 271 ? 31.135 8.899 -11.802 1.00 82.25 271 ASP A O 1
ATOM 2164 N N . ILE A 1 272 ? 29.801 10.575 -12.449 1.00 71.50 272 ILE A N 1
ATOM 2165 C CA . ILE A 1 272 ? 30.480 10.829 -13.728 1.00 71.50 272 ILE A CA 1
ATOM 2166 C C . ILE A 1 272 ? 31.916 11.363 -13.565 1.00 71.50 272 ILE A C 1
ATOM 2168 O O . ILE A 1 272 ? 32.681 11.353 -14.527 1.00 71.50 272 ILE A O 1
ATOM 2172 N N . ASN A 1 273 ? 32.285 11.830 -12.367 1.00 68.62 273 ASN A N 1
ATOM 2173 C CA . ASN A 1 273 ? 33.571 12.451 -12.052 1.00 68.62 273 ASN A CA 1
ATOM 2174 C C . ASN A 1 273 ? 34.444 11.612 -11.101 1.00 68.62 273 ASN A C 1
ATOM 2176 O O . ASN A 1 273 ? 35.631 11.918 -10.957 1.00 68.62 273 ASN A O 1
ATOM 2180 N N . ASN A 1 274 ? 33.903 10.578 -10.448 1.00 61.41 274 ASN A N 1
ATOM 2181 C CA . ASN A 1 274 ? 34.639 9.725 -9.513 1.00 61.41 274 ASN A CA 1
ATOM 2182 C C . ASN A 1 274 ? 34.171 8.262 -9.558 1.00 61.41 274 ASN A C 1
ATOM 2184 O O . ASN A 1 274 ? 33.012 7.943 -9.767 1.00 61.41 274 ASN A O 1
ATOM 2188 N N . SER A 1 275 ? 35.097 7.336 -9.345 1.00 57.97 275 SER A N 1
ATOM 2189 C CA . SER A 1 275 ? 34.923 5.914 -9.629 1.00 57.97 275 SER A CA 1
ATOM 2190 C C . SER A 1 275 ? 34.852 5.081 -8.350 1.00 57.97 275 SER A C 1
ATOM 2192 O O . SER A 1 275 ? 35.898 4.739 -7.799 1.00 57.97 275 SER A O 1
ATOM 2194 N N . MET A 1 276 ? 33.663 4.618 -7.947 1.00 60.31 276 MET A N 1
ATOM 2195 C CA . MET A 1 276 ? 33.539 3.526 -6.959 1.00 60.31 276 MET A CA 1
ATOM 2196 C C . MET A 1 276 ? 33.828 2.125 -7.545 1.00 60.31 276 MET A C 1
ATOM 2198 O O . MET A 1 276 ? 33.733 1.119 -6.842 1.00 60.31 276 MET A O 1
ATOM 2202 N N . GLY A 1 277 ? 34.215 2.031 -8.827 1.00 68.44 277 GLY A N 1
ATOM 2203 C CA . GLY A 1 277 ? 34.496 0.750 -9.486 1.00 68.44 277 GLY A CA 1
ATOM 2204 C C . GLY A 1 277 ? 33.275 -0.174 -9.459 1.00 68.44 277 GLY A C 1
ATOM 2205 O O . GLY A 1 277 ? 32.188 0.253 -9.849 1.00 68.44 277 GLY A O 1
ATOM 2206 N N . THR A 1 278 ? 33.453 -1.411 -8.989 1.00 68.19 278 THR A N 1
ATOM 2207 C CA . THR A 1 278 ? 32.408 -2.449 -8.900 1.00 68.19 278 THR A CA 1
ATOM 2208 C C . THR A 1 278 ? 31.532 -2.373 -7.645 1.00 68.19 278 THR A C 1
ATOM 2210 O O . THR A 1 278 ? 30.498 -3.032 -7.610 1.00 68.19 278 THR A O 1
ATOM 2213 N N . ASN A 1 279 ? 31.909 -1.593 -6.624 1.00 73.12 279 ASN A N 1
ATOM 2214 C CA . ASN A 1 279 ? 31.184 -1.495 -5.343 1.00 73.12 279 ASN A CA 1
ATOM 2215 C C . ASN A 1 279 ? 30.109 -0.393 -5.364 1.00 73.12 279 ASN A C 1
ATOM 2217 O O . ASN A 1 279 ? 29.891 0.304 -4.381 1.00 73.12 279 ASN A O 1
ATOM 2221 N N . ASP A 1 280 ? 29.490 -0.195 -6.521 1.00 89.25 280 ASP A N 1
ATOM 2222 C CA . ASP A 1 280 ? 28.582 0.908 -6.805 1.00 89.25 280 ASP A CA 1
ATOM 2223 C C . ASP A 1 280 ? 27.144 0.375 -6.891 1.00 89.25 280 ASP A C 1
ATOM 2225 O O . ASP A 1 280 ? 26.852 -0.493 -7.719 1.00 89.25 280 ASP A O 1
ATOM 2229 N N . ALA A 1 281 ? 26.249 0.879 -6.035 1.00 93.06 281 ALA A N 1
ATOM 2230 C CA . ALA A 1 281 ? 24.870 0.403 -5.946 1.00 93.06 281 ALA A CA 1
ATOM 2231 C C . ALA A 1 281 ? 24.056 0.644 -7.233 1.00 93.06 281 ALA A C 1
ATOM 2233 O O . ALA A 1 281 ? 23.213 -0.188 -7.575 1.00 93.06 281 ALA A O 1
ATOM 2234 N N . TYR A 1 282 ? 24.345 1.718 -7.983 1.00 95.75 282 TYR A N 1
ATOM 2235 C CA . TYR A 1 282 ? 23.741 1.970 -9.296 1.00 95.75 282 TYR A CA 1
ATOM 2236 C C . TYR A 1 282 ? 24.138 0.836 -10.250 1.00 95.75 282 TYR A C 1
ATOM 2238 O O . TYR A 1 282 ? 23.286 0.161 -10.833 1.00 95.75 282 TYR A O 1
ATOM 2246 N N . LYS A 1 283 ? 25.443 0.556 -10.364 1.00 95.44 283 LYS A N 1
ATOM 2247 C CA . LYS A 1 283 ? 25.948 -0.464 -11.301 1.00 95.44 283 LYS A CA 1
ATOM 2248 C C . LYS A 1 283 ? 25.499 -1.863 -10.913 1.00 95.44 283 LYS A C 1
ATOM 2250 O O . LYS A 1 283 ? 25.116 -2.638 -11.789 1.00 95.44 283 LYS A O 1
ATOM 2255 N N . TRP A 1 284 ? 25.535 -2.182 -9.621 1.00 95.94 284 TRP A N 1
ATOM 2256 C CA . TRP A 1 284 ? 25.064 -3.458 -9.094 1.00 95.94 284 TRP A CA 1
ATOM 2257 C C . TRP A 1 284 ? 23.582 -3.673 -9.419 1.00 95.94 284 TRP A C 1
ATOM 2259 O O . TRP A 1 284 ? 23.242 -4.689 -10.030 1.00 95.94 284 TRP A O 1
ATOM 2269 N N . GLY A 1 285 ? 22.727 -2.695 -9.096 1.00 96.75 285 GLY A N 1
ATOM 2270 C CA . GLY A 1 285 ? 21.279 -2.793 -9.274 1.00 96.75 285 GLY A CA 1
ATOM 2271 C C . GLY A 1 285 ? 20.866 -2.965 -10.734 1.00 96.75 285 GLY A C 1
ATOM 2272 O O . GLY A 1 285 ? 20.084 -3.857 -11.048 1.00 96.75 285 GLY A O 1
ATOM 2273 N N . PHE A 1 286 ? 21.433 -2.177 -11.653 1.00 98.06 286 PHE A N 1
ATOM 2274 C CA . PHE A 1 286 ? 21.123 -2.313 -13.082 1.00 98.06 286 PHE A CA 1
ATOM 2275 C C . PHE A 1 286 ? 21.716 -3.581 -13.712 1.00 98.06 286 PHE A C 1
ATOM 2277 O O . PHE A 1 286 ? 21.089 -4.185 -14.582 1.00 98.06 286 PHE A O 1
ATOM 2284 N N . SER A 1 287 ? 22.888 -4.035 -13.262 1.00 97.75 287 SER A N 1
ATOM 2285 C CA . SER A 1 287 ? 23.477 -5.289 -13.760 1.00 97.75 287 SER A CA 1
ATOM 2286 C C . SER A 1 287 ? 22.687 -6.517 -13.297 1.00 97.75 287 SER A C 1
ATOM 2288 O O . SER A 1 287 ? 22.537 -7.471 -14.066 1.00 97.75 287 SER A O 1
ATOM 2290 N N . LEU A 1 288 ? 22.115 -6.473 -12.085 1.00 98.31 288 LEU A N 1
ATOM 2291 C CA . LEU A 1 288 ? 21.195 -7.498 -11.582 1.00 98.31 288 LEU A CA 1
ATOM 2292 C C . LEU A 1 288 ? 19.987 -7.653 -12.513 1.00 98.31 288 LEU A C 1
ATOM 2294 O O . LEU A 1 288 ? 19.654 -8.777 -12.875 1.00 98.31 288 LEU A O 1
ATOM 2298 N N . VAL A 1 289 ? 19.397 -6.548 -12.987 1.00 98.44 289 VAL A N 1
ATOM 2299 C CA . VAL A 1 289 ? 18.264 -6.581 -13.934 1.00 98.44 289 VAL A CA 1
ATOM 2300 C C . VAL A 1 289 ? 18.618 -7.359 -15.208 1.00 98.44 289 VAL A C 1
ATOM 2302 O O . VAL A 1 289 ? 17.880 -8.257 -15.613 1.00 98.44 289 VAL A O 1
ATOM 2305 N N . SER A 1 290 ? 19.774 -7.079 -15.826 1.00 97.69 290 SER A N 1
ATOM 2306 C CA . SER A 1 290 ? 20.207 -7.851 -17.004 1.00 97.69 290 SER A CA 1
ATOM 2307 C C . SER A 1 290 ? 20.514 -9.315 -16.686 1.00 97.69 290 SER A C 1
ATOM 2309 O O . SER A 1 290 ? 20.303 -10.174 -17.536 1.00 97.69 290 SER A O 1
ATOM 2311 N N . THR A 1 291 ? 20.977 -9.607 -15.467 1.00 98.38 291 THR A N 1
ATOM 2312 C CA . THR A 1 291 ? 21.297 -10.970 -15.025 1.00 98.38 291 THR A CA 1
ATOM 2313 C C . THR A 1 291 ? 20.019 -11.788 -14.843 1.00 98.38 291 THR A C 1
ATOM 2315 O O . THR A 1 291 ? 19.933 -12.901 -15.354 1.00 98.38 291 THR A O 1
ATOM 2318 N N . TRP A 1 292 ? 18.980 -11.226 -14.221 1.00 98.44 292 TRP A N 1
ATOM 2319 C CA . TRP A 1 292 ? 17.681 -11.892 -14.054 1.00 98.44 292 TRP A CA 1
ATOM 2320 C C . TRP A 1 292 ? 16.946 -12.125 -15.377 1.00 98.44 292 TRP A C 1
ATOM 2322 O O . TRP A 1 292 ? 16.166 -13.069 -15.486 1.00 98.44 292 TRP A O 1
ATOM 2332 N N . SER A 1 293 ? 17.239 -11.337 -16.415 1.00 98.38 293 SER A N 1
ATOM 2333 C CA . SER A 1 293 ? 16.751 -11.600 -17.776 1.00 98.38 293 SER A CA 1
ATOM 2334 C C . SER A 1 293 ? 17.218 -12.961 -18.324 1.00 98.38 293 SER A C 1
ATOM 2336 O O . SER A 1 293 ? 16.570 -13.521 -19.206 1.00 98.38 293 SER A O 1
ATOM 2338 N N . SER A 1 294 ? 18.300 -13.538 -17.784 1.00 98.06 294 SER A N 1
ATOM 2339 C CA . SER A 1 294 ? 18.746 -14.892 -18.141 1.00 98.06 294 SER A CA 1
ATOM 2340 C C . SER A 1 294 ? 17.795 -16.005 -17.683 1.00 98.06 294 SER A C 1
ATOM 2342 O O . SER A 1 294 ? 17.886 -17.122 -18.187 1.00 98.06 294 SER A O 1
ATOM 2344 N N . HIS A 1 295 ? 16.871 -15.713 -16.761 1.00 98.12 295 HIS A N 1
ATOM 2345 C CA . HIS A 1 295 ? 15.922 -16.687 -16.208 1.00 98.12 295 HIS A CA 1
ATOM 2346 C C . HIS A 1 295 ? 14.714 -16.926 -17.117 1.00 98.12 295 HIS A C 1
ATOM 2348 O O . HIS A 1 295 ? 13.866 -17.742 -16.786 1.00 98.12 295 HIS A O 1
ATOM 2354 N N . LEU A 1 296 ? 14.608 -16.206 -18.235 1.00 97.88 296 LEU A N 1
ATOM 2355 C CA . LEU A 1 296 ? 13.419 -16.171 -19.091 1.00 97.88 296 LEU A CA 1
ATOM 2356 C C . LEU A 1 296 ? 13.487 -17.172 -20.257 1.00 97.88 296 LEU A C 1
ATOM 2358 O O . LEU A 1 296 ? 12.742 -17.038 -21.222 1.00 97.88 296 LEU A O 1
ATOM 2362 N N . ASP A 1 297 ? 14.403 -18.144 -20.218 1.00 97.25 297 ASP A N 1
ATOM 2363 C CA . ASP A 1 297 ? 14.564 -19.128 -21.292 1.00 97.25 297 ASP A CA 1
ATOM 2364 C C . ASP A 1 297 ? 13.514 -20.240 -21.169 1.00 97.25 297 ASP A C 1
ATOM 2366 O O . ASP A 1 297 ? 13.565 -20.983 -20.190 1.00 97.25 297 ASP A O 1
ATOM 2370 N N . PRO A 1 298 ? 12.629 -20.468 -22.157 1.00 94.88 298 PRO A N 1
ATOM 2371 C CA . PRO A 1 298 ? 11.748 -21.638 -22.150 1.00 94.88 298 PRO A CA 1
ATOM 2372 C C . PRO A 1 298 ? 12.504 -22.975 -22.067 1.00 94.88 298 PRO A C 1
ATOM 2374 O O . PRO A 1 298 ? 11.913 -23.998 -21.730 1.00 94.88 298 PRO A O 1
ATOM 2377 N N . ALA A 1 299 ? 13.799 -22.993 -22.409 1.00 95.50 299 ALA A N 1
ATOM 2378 C CA . ALA A 1 299 ? 14.661 -24.164 -22.282 1.00 95.50 299 ALA A CA 1
ATOM 2379 C C . ALA A 1 299 ? 15.344 -24.303 -20.904 1.00 95.50 299 ALA A C 1
ATOM 2381 O O . ALA A 1 299 ? 16.037 -25.300 -20.684 1.00 95.50 299 ALA A O 1
ATOM 2382 N N . ASP A 1 300 ? 15.182 -23.341 -19.985 1.00 95.19 300 ASP A N 1
ATOM 2383 C CA . ASP A 1 300 ? 15.682 -23.454 -18.612 1.00 95.19 300 ASP A CA 1
ATOM 2384 C C . ASP A 1 300 ? 14.931 -24.574 -17.879 1.00 95.19 300 ASP A C 1
ATOM 2386 O O . ASP A 1 300 ? 13.723 -24.514 -17.669 1.00 95.19 300 ASP A O 1
ATOM 2390 N N . THR A 1 301 ? 15.664 -25.612 -17.474 1.00 95.88 301 THR A N 1
ATOM 2391 C CA . THR A 1 301 ? 15.115 -26.770 -16.757 1.00 95.88 301 THR A CA 1
ATOM 2392 C C . THR A 1 301 ? 15.104 -26.591 -15.237 1.00 95.88 301 THR A C 1
ATOM 2394 O O . THR A 1 301 ? 14.850 -27.554 -14.514 1.00 95.88 301 THR A O 1
ATOM 2397 N N . THR A 1 302 ? 15.461 -25.409 -14.730 1.00 97.25 302 THR A N 1
ATOM 2398 C CA . THR A 1 302 ? 15.428 -25.097 -13.297 1.00 97.25 302 THR A CA 1
ATOM 2399 C C . THR A 1 302 ? 13.987 -25.123 -12.805 1.00 97.25 302 THR A C 1
ATOM 2401 O O . THR A 1 302 ? 13.119 -24.473 -13.382 1.00 97.25 302 THR A O 1
ATOM 2404 N N . VAL A 1 303 ? 13.734 -25.867 -11.728 1.00 97.56 303 VAL A N 1
ATOM 2405 C CA . VAL A 1 303 ? 12.403 -26.034 -11.134 1.00 97.56 303 VAL A CA 1
ATOM 2406 C C . VAL A 1 303 ? 12.361 -25.354 -9.772 1.00 97.56 303 VAL A C 1
ATOM 2408 O O . VAL A 1 303 ? 13.272 -25.551 -8.965 1.00 97.56 303 VAL A O 1
ATOM 2411 N N . TRP A 1 304 ? 11.295 -24.600 -9.512 1.00 97.31 304 TRP A N 1
ATOM 2412 C CA . TRP A 1 304 ? 10.998 -23.976 -8.224 1.00 97.31 304 TRP A CA 1
ATOM 2413 C C . TRP A 1 304 ? 9.678 -24.479 -7.667 1.00 97.31 304 TRP A C 1
ATOM 2415 O O . TRP A 1 304 ? 8.719 -24.645 -8.415 1.00 97.31 304 TRP A O 1
ATOM 2425 N N . ASP A 1 305 ? 9.630 -24.679 -6.352 1.00 97.88 305 ASP A N 1
ATOM 2426 C CA . ASP A 1 305 ? 8.360 -24.725 -5.637 1.00 97.88 305 ASP A CA 1
ATOM 2427 C C . ASP A 1 305 ? 7.857 -23.289 -5.472 1.00 97.88 305 ASP A C 1
ATOM 2429 O O . ASP A 1 305 ? 8.438 -22.519 -4.708 1.00 97.88 305 ASP A O 1
ATOM 2433 N N . ILE A 1 306 ? 6.815 -22.928 -6.220 1.00 97.38 306 ILE A N 1
ATOM 2434 C CA . ILE A 1 306 ? 6.234 -21.578 -6.207 1.00 97.38 306 ILE A CA 1
ATOM 2435 C C . ILE A 1 306 ? 5.014 -21.457 -5.287 1.00 97.38 306 ILE A C 1
ATOM 2437 O O . ILE A 1 306 ? 4.377 -20.407 -5.247 1.00 97.38 306 ILE A O 1
ATOM 2441 N N . SER A 1 307 ? 4.678 -22.525 -4.559 1.00 98.12 307 SER A N 1
ATOM 2442 C CA . SER A 1 307 ? 3.565 -22.510 -3.612 1.00 98.12 307 SER A CA 1
ATOM 2443 C C . SER A 1 307 ? 3.877 -21.624 -2.399 1.00 98.12 307 SER A C 1
ATOM 2445 O O . SER A 1 307 ? 5.052 -21.344 -2.109 1.00 98.12 307 SER A O 1
ATOM 2447 N N . PRO A 1 308 ? 2.860 -21.275 -1.587 1.00 98.44 308 PRO A N 1
ATOM 2448 C CA . PRO A 1 308 ? 3.092 -20.562 -0.341 1.00 98.44 308 PRO A CA 1
ATOM 2449 C C . PRO A 1 308 ? 3.962 -21.339 0.650 1.00 98.44 308 PRO A C 1
ATOM 2451 O O . PRO A 1 308 ? 4.449 -20.737 1.595 1.00 98.44 308 PRO A O 1
ATOM 2454 N N . ALA A 1 309 ? 4.211 -22.643 0.449 1.00 97.81 309 ALA A N 1
ATOM 2455 C CA . ALA A 1 309 ? 5.145 -23.413 1.273 1.00 97.81 309 ALA A CA 1
ATOM 2456 C C . ALA A 1 309 ? 6.593 -22.903 1.187 1.00 97.81 309 ALA A C 1
ATOM 2458 O O . ALA A 1 309 ? 7.353 -23.093 2.138 1.00 97.81 309 ALA A O 1
ATOM 2459 N N . SER A 1 310 ? 6.958 -22.269 0.068 1.00 97.19 310 SER A N 1
ATOM 2460 C CA . SER A 1 310 ? 8.341 -21.908 -0.266 1.00 97.19 310 SER A CA 1
ATOM 2461 C C . SER A 1 310 ? 8.523 -20.433 -0.654 1.00 97.19 310 SER A C 1
ATOM 2463 O O . SER A 1 310 ? 9.602 -19.888 -0.430 1.00 97.19 310 SER A O 1
ATOM 2465 N N . ILE A 1 311 ? 7.498 -19.768 -1.202 1.00 96.19 311 ILE A N 1
ATOM 2466 C CA . ILE A 1 311 ? 7.546 -18.348 -1.597 1.00 96.19 311 ILE A CA 1
ATOM 2467 C C . ILE A 1 311 ? 6.611 -17.518 -0.710 1.00 96.19 311 ILE A C 1
ATOM 2469 O O . ILE A 1 311 ? 5.484 -17.927 -0.443 1.00 96.19 311 ILE A O 1
ATOM 2473 N N . GLY A 1 312 ? 7.074 -16.342 -0.273 1.00 95.75 312 GLY A N 1
ATOM 2474 C CA . GLY A 1 312 ? 6.362 -15.462 0.656 1.00 95.75 312 GLY A CA 1
ATOM 2475 C C . GLY A 1 312 ? 6.958 -15.458 2.066 1.00 95.75 312 GLY A C 1
ATOM 2476 O O . GLY A 1 312 ? 8.053 -15.983 2.310 1.00 95.75 312 GLY A O 1
ATOM 2477 N N . ASN A 1 313 ? 6.233 -14.866 3.015 1.00 97.12 313 ASN A N 1
ATOM 2478 C CA . ASN A 1 313 ? 6.635 -14.738 4.421 1.00 97.12 313 ASN A CA 1
ATOM 2479 C C . ASN A 1 313 ? 7.975 -13.994 4.619 1.00 97.12 313 ASN A C 1
ATOM 2481 O O . ASN A 1 313 ? 8.830 -14.388 5.426 1.00 97.12 313 ASN A O 1
ATOM 2485 N N . VAL A 1 314 ? 8.191 -12.919 3.857 1.00 96.50 314 VAL A N 1
ATOM 2486 C CA . VAL A 1 314 ? 9.377 -12.065 3.999 1.00 96.50 314 VAL A CA 1
ATOM 2487 C C . VAL A 1 314 ? 9.341 -11.362 5.360 1.00 96.50 314 VAL A C 1
ATOM 2489 O O . VAL A 1 314 ? 8.454 -10.561 5.644 1.00 96.50 314 VAL A O 1
ATOM 2492 N N . GLN A 1 315 ? 10.330 -11.649 6.211 1.00 93.50 315 GLN A N 1
ATOM 2493 C CA . GLN A 1 315 ? 10.337 -11.190 7.609 1.00 93.50 315 GLN A CA 1
ATOM 2494 C C . GLN A 1 315 ? 10.564 -9.682 7.754 1.00 93.50 315 GLN A C 1
ATOM 2496 O O . GLN A 1 315 ? 9.974 -9.028 8.614 1.00 93.50 315 GLN A O 1
ATOM 2501 N N . SER A 1 316 ? 11.452 -9.114 6.939 1.00 93.94 316 SER A N 1
ATOM 2502 C CA . SER A 1 316 ? 11.755 -7.688 6.976 1.00 93.94 316 SER A CA 1
ATOM 2503 C C . SER A 1 316 ? 12.290 -7.189 5.640 1.00 93.94 316 SER A C 1
ATOM 2505 O O . SER A 1 316 ? 12.973 -7.905 4.909 1.00 93.94 316 SER A O 1
ATOM 2507 N N . LEU A 1 317 ? 11.971 -5.929 5.338 1.00 96.56 317 LEU A N 1
ATOM 2508 C CA . LEU A 1 317 ? 12.529 -5.206 4.202 1.00 96.56 317 LEU A CA 1
ATOM 2509 C C . LEU A 1 317 ? 13.788 -4.447 4.655 1.00 96.56 317 LEU A C 1
ATOM 2511 O O . LEU A 1 317 ? 13.773 -3.862 5.743 1.00 96.56 317 LEU A O 1
ATOM 2515 N N . PRO A 1 318 ? 14.862 -4.427 3.850 1.00 96.31 318 PRO A N 1
ATOM 2516 C CA . PRO A 1 318 ? 16.039 -3.616 4.134 1.00 96.31 318 PRO A CA 1
ATOM 2517 C C . PRO A 1 318 ? 15.697 -2.122 4.116 1.00 96.31 318 PRO A C 1
ATOM 2519 O O . PRO A 1 318 ? 14.906 -1.683 3.289 1.00 96.31 318 PRO A O 1
ATOM 2522 N N . THR A 1 319 ? 16.320 -1.327 4.987 1.00 92.62 319 THR A N 1
ATOM 2523 C CA . THR A 1 319 ? 16.142 0.140 5.013 1.00 92.62 319 THR A CA 1
ATOM 2524 C C . THR A 1 319 ? 17.291 0.893 4.353 1.00 92.62 319 THR A C 1
ATOM 2526 O O . THR A 1 319 ? 17.105 2.022 3.921 1.00 92.62 319 THR A O 1
ATOM 2529 N N . GLU A 1 320 ? 18.460 0.260 4.230 1.00 91.75 320 GLU A N 1
ATOM 2530 C CA . GLU A 1 320 ? 19.674 0.870 3.682 1.00 91.75 320 GLU A CA 1
ATOM 2531 C C . GLU A 1 320 ? 20.094 0.187 2.386 1.00 91.75 320 GLU A C 1
ATOM 2533 O O . GLU A 1 320 ? 20.091 -1.045 2.289 1.00 91.75 320 GLU A O 1
ATOM 2538 N N . ILE A 1 321 ? 20.529 0.973 1.406 1.00 90.94 321 ILE A N 1
ATOM 2539 C CA . ILE A 1 321 ? 20.877 0.468 0.075 1.00 90.94 321 ILE A CA 1
ATOM 2540 C C . ILE A 1 321 ? 22.004 -0.574 0.084 1.00 90.94 321 ILE A C 1
ATOM 2542 O O . ILE A 1 321 ? 21.949 -1.557 -0.656 1.00 90.94 321 ILE A O 1
ATOM 2546 N N . ASP A 1 322 ? 22.978 -0.424 0.984 1.00 90.62 322 ASP A N 1
ATOM 2547 C CA . ASP A 1 322 ? 24.113 -1.345 1.129 1.00 90.62 322 ASP A CA 1
ATOM 2548 C C . ASP A 1 322 ? 23.683 -2.758 1.556 1.00 90.62 322 ASP A C 1
ATOM 2550 O O . ASP A 1 322 ? 24.437 -3.719 1.399 1.00 90.62 322 ASP A O 1
ATOM 2554 N N . SER A 1 323 ? 22.462 -2.911 2.076 1.00 94.06 323 SER A N 1
ATOM 2555 C CA . SER A 1 323 ? 21.908 -4.208 2.474 1.00 94.06 323 SER A CA 1
ATOM 2556 C C . SER A 1 323 ? 21.126 -4.917 1.361 1.00 94.06 323 SER A C 1
ATOM 2558 O O . SER A 1 323 ? 20.842 -6.109 1.482 1.00 94.06 323 SER A O 1
ATOM 2560 N N . TYR A 1 324 ? 20.838 -4.246 0.239 1.00 95.69 324 TYR A N 1
ATOM 2561 C CA . TYR A 1 324 ? 20.061 -4.828 -0.864 1.00 95.69 324 TYR A CA 1
ATOM 2562 C C . TYR 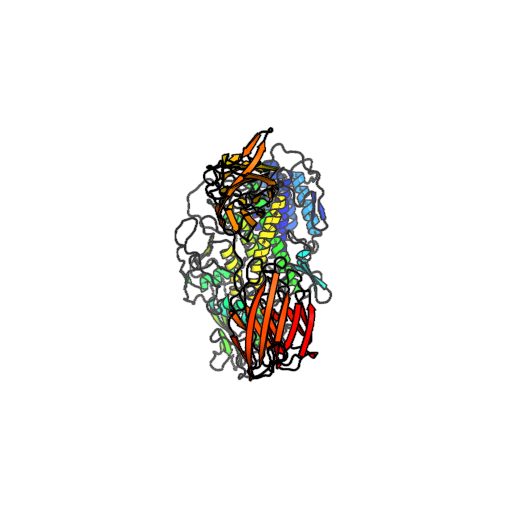A 1 324 ? 20.722 -6.071 -1.477 1.00 95.69 324 TYR A C 1
ATOM 2564 O O . TYR A 1 324 ? 19.997 -7.029 -1.752 1.00 95.69 324 TYR A O 1
ATOM 2572 N N . PRO A 1 325 ? 22.063 -6.151 -1.620 1.00 95.31 325 PRO A N 1
ATOM 2573 C CA . PRO A 1 325 ? 22.721 -7.371 -2.087 1.00 95.31 325 PRO A CA 1
ATOM 2574 C C . PRO A 1 325 ? 22.538 -8.596 -1.185 1.00 95.31 325 PRO A C 1
ATOM 2576 O O . PRO A 1 325 ? 22.774 -9.710 -1.638 1.00 95.31 325 PRO A O 1
ATOM 2579 N N . SER A 1 326 ? 22.145 -8.410 0.080 1.00 94.25 326 SER A N 1
ATOM 2580 C CA . SER A 1 326 ? 21.803 -9.521 0.982 1.00 94.25 326 SER A CA 1
ATOM 2581 C C . SER A 1 326 ? 20.327 -9.916 0.900 1.00 94.25 326 SER A C 1
ATOM 2583 O O . SER A 1 326 ? 19.971 -11.007 1.334 1.00 94.25 326 SER A O 1
ATOM 2585 N N . PHE A 1 327 ? 19.473 -9.036 0.372 1.00 97.44 327 PHE A N 1
ATOM 2586 C CA . PHE A 1 327 ? 18.043 -9.281 0.212 1.00 97.44 327 PHE A CA 1
ATOM 2587 C C . PHE A 1 327 ? 17.733 -9.947 -1.133 1.00 97.44 327 PHE A C 1
ATOM 2589 O O . PHE A 1 327 ? 17.029 -10.947 -1.175 1.00 97.44 327 PHE A O 1
ATOM 2596 N N . TYR A 1 328 ? 18.288 -9.428 -2.231 1.00 97.75 328 TYR A N 1
ATOM 2597 C CA . TYR A 1 328 ? 18.056 -9.974 -3.568 1.00 97.75 328 TYR A CA 1
ATOM 2598 C C . TYR A 1 328 ? 19.104 -11.019 -3.928 1.00 97.75 328 TYR A C 1
ATOM 2600 O O . TYR A 1 328 ? 20.301 -10.717 -3.955 1.00 97.75 328 TYR A O 1
ATOM 2608 N N . ASN A 1 329 ? 18.668 -12.226 -4.298 1.00 96.38 329 ASN A N 1
ATOM 2609 C CA . ASN A 1 329 ? 19.599 -13.213 -4.833 1.00 96.38 329 ASN A CA 1
ATOM 2610 C C . ASN A 1 329 ? 20.013 -12.813 -6.258 1.00 96.38 329 ASN A C 1
ATOM 2612 O O . ASN A 1 329 ? 19.230 -12.878 -7.208 1.00 96.38 329 ASN A O 1
ATOM 2616 N N . TYR A 1 330 ? 21.273 -12.397 -6.400 1.00 96.44 330 TYR A N 1
ATOM 2617 C CA . TYR A 1 330 ? 21.811 -11.863 -7.648 1.00 96.44 330 TYR A CA 1
ATOM 2618 C C . TYR A 1 330 ? 21.745 -12.855 -8.819 1.00 96.44 330 TYR A C 1
ATOM 2620 O O . TYR A 1 330 ? 21.443 -12.442 -9.936 1.00 96.44 330 TYR A O 1
ATOM 2628 N N . LEU A 1 331 ? 22.041 -14.139 -8.576 1.00 95.88 331 LEU A N 1
ATOM 2629 C CA . LEU A 1 331 ? 22.189 -15.149 -9.631 1.00 95.88 331 LEU A CA 1
ATOM 2630 C C . LEU A 1 331 ? 20.973 -16.052 -9.776 1.00 95.88 331 LEU A C 1
ATOM 2632 O O . LEU A 1 331 ? 20.637 -16.411 -10.895 1.00 95.88 331 LEU A O 1
ATOM 2636 N N . ASP A 1 332 ? 20.331 -16.440 -8.677 1.00 94.06 332 ASP A N 1
ATOM 2637 C CA . ASP A 1 332 ? 19.200 -17.366 -8.765 1.00 94.06 332 ASP A CA 1
ATOM 2638 C C . ASP A 1 332 ? 17.877 -16.616 -8.937 1.00 94.06 332 ASP A C 1
ATOM 2640 O O . ASP A 1 332 ? 16.943 -17.148 -9.534 1.00 94.06 332 ASP A O 1
ATOM 2644 N N . GLY A 1 333 ? 17.820 -15.349 -8.520 1.00 95.06 333 GLY A N 1
ATOM 2645 C CA . GLY A 1 333 ? 16.602 -14.552 -8.492 1.00 95.06 333 GLY A CA 1
ATOM 2646 C C . GLY A 1 333 ? 15.793 -14.731 -7.211 1.00 95.06 333 GLY A C 1
ATOM 2647 O O . GLY A 1 333 ? 16.048 -15.635 -6.419 1.00 95.06 333 GLY A O 1
ATOM 2648 N N . GLY A 1 334 ? 14.815 -13.847 -7.012 1.00 94.75 334 GLY A N 1
ATOM 2649 C CA . GLY A 1 334 ? 13.961 -13.842 -5.825 1.00 94.75 334 GLY A CA 1
ATOM 2650 C C . GLY A 1 334 ? 14.535 -13.068 -4.633 1.00 94.75 334 GLY A C 1
ATOM 2651 O O . GLY A 1 334 ? 15.487 -12.289 -4.758 1.00 94.75 334 GLY A O 1
ATOM 2652 N N . ASP A 1 335 ? 13.897 -13.274 -3.486 1.00 95.50 335 ASP A N 1
ATOM 2653 C CA . ASP A 1 335 ? 14.120 -12.581 -2.216 1.00 95.50 335 ASP A CA 1
ATOM 2654 C C . ASP A 1 335 ? 14.280 -13.608 -1.063 1.00 95.50 335 ASP A C 1
ATOM 2656 O O . ASP A 1 335 ? 14.308 -14.814 -1.333 1.00 95.50 335 ASP A O 1
ATOM 2660 N N . PRO A 1 336 ? 14.434 -13.210 0.218 1.00 95.75 336 PRO A N 1
ATOM 2661 C CA . PRO A 1 336 ? 14.685 -14.145 1.312 1.00 95.75 336 PRO A CA 1
ATOM 2662 C C . PRO A 1 336 ? 13.385 -14.783 1.839 1.00 95.75 336 PRO A C 1
ATOM 2664 O O . PRO A 1 336 ? 13.234 -14.964 3.050 1.00 95.75 336 PRO A O 1
ATOM 2667 N N . SER A 1 337 ? 12.440 -15.084 0.941 1.00 95.44 337 SER A N 1
ATOM 2668 C CA . SER A 1 337 ? 11.195 -15.796 1.238 1.00 95.44 337 SER A CA 1
ATOM 2669 C C . SER A 1 337 ? 11.457 -17.052 2.075 1.00 95.44 337 SER A C 1
ATOM 2671 O O . SER A 1 337 ? 12.325 -17.866 1.753 1.00 95.44 337 SER A O 1
ATOM 2673 N N . LEU A 1 338 ? 10.695 -17.204 3.161 1.00 96.81 338 LEU A N 1
ATOM 2674 C CA . LEU A 1 338 ? 10.726 -18.393 4.021 1.00 96.81 338 LEU A CA 1
ATOM 2675 C C . LEU A 1 338 ? 9.576 -19.358 3.719 1.00 96.81 338 LEU A C 1
ATOM 2677 O O . LEU A 1 338 ? 9.654 -20.526 4.102 1.00 96.81 338 LEU A O 1
ATOM 2681 N N . GLY A 1 339 ? 8.511 -18.854 3.090 1.00 97.25 339 GLY A N 1
ATOM 2682 C CA . GLY A 1 339 ? 7.245 -19.556 2.942 1.00 97.25 339 GLY A CA 1
ATOM 2683 C C . GLY A 1 339 ? 6.476 -19.727 4.260 1.00 97.25 339 GLY A C 1
ATOM 2684 O O . GLY A 1 339 ? 6.952 -19.454 5.369 1.00 97.25 339 GLY A O 1
ATOM 2685 N N . HIS A 1 340 ? 5.244 -20.195 4.127 1.00 97.69 340 HIS A N 1
ATOM 2686 C CA . HIS A 1 340 ? 4.321 -20.572 5.184 1.00 97.69 340 HIS A CA 1
ATOM 2687 C C . HIS A 1 340 ? 4.210 -22.097 5.206 1.00 97.69 340 HIS A C 1
ATOM 2689 O O . HIS A 1 340 ? 3.737 -22.714 4.262 1.00 97.69 340 HIS A O 1
ATOM 2695 N N . SER A 1 341 ? 4.616 -22.743 6.299 1.00 95.50 341 SER A N 1
ATOM 2696 C CA . SER A 1 341 ? 4.574 -24.216 6.363 1.00 95.50 341 SER A CA 1
ATOM 2697 C C . SER A 1 341 ? 3.158 -24.796 6.476 1.00 95.50 341 SER A C 1
ATOM 2699 O O . SER A 1 341 ? 2.937 -25.935 6.071 1.00 95.50 341 SER A O 1
ATOM 2701 N N . ILE A 1 342 ? 2.207 -24.039 7.036 1.00 97.31 342 ILE A N 1
ATOM 2702 C CA . ILE A 1 342 ? 0.839 -24.474 7.350 1.00 97.31 342 ILE A CA 1
ATOM 2703 C C . ILE A 1 342 ? -0.138 -23.371 6.943 1.00 97.31 342 ILE A C 1
ATOM 2705 O O . ILE A 1 342 ? 0.089 -22.203 7.256 1.00 97.31 342 ILE A O 1
ATOM 2709 N N . ASN A 1 343 ? -1.237 -23.746 6.289 1.00 97.62 343 ASN A N 1
ATOM 2710 C CA . ASN A 1 343 ? -2.369 -22.858 6.058 1.00 97.62 343 ASN A CA 1
ATOM 2711 C C . ASN A 1 343 ? -3.155 -22.702 7.378 1.00 97.62 343 ASN A C 1
ATOM 2713 O O . ASN A 1 343 ? -3.643 -23.707 7.910 1.00 97.62 343 ASN A O 1
ATOM 2717 N N . PRO A 1 344 ? -3.288 -21.478 7.922 1.00 95.75 344 PRO A N 1
ATOM 2718 C CA . PRO A 1 344 ? -3.864 -21.261 9.251 1.00 95.75 344 PRO A CA 1
ATOM 2719 C C . PRO A 1 344 ? -5.364 -21.571 9.322 1.00 95.75 344 PRO A C 1
ATOM 2721 O O . PRO A 1 344 ? -5.861 -21.910 10.393 1.00 95.75 344 PRO A O 1
ATOM 2724 N N . VAL A 1 345 ? -6.076 -21.508 8.194 1.00 94.56 345 VAL A N 1
ATOM 2725 C CA . VAL A 1 345 ? -7.522 -21.757 8.123 1.00 94.56 345 VAL A CA 1
ATOM 2726 C C . VAL A 1 345 ? -7.821 -23.255 8.062 1.00 94.56 345 VAL A C 1
ATOM 2728 O O . VAL A 1 345 ? -8.728 -23.745 8.732 1.00 94.56 345 VAL A O 1
ATOM 2731 N N . THR A 1 346 ? -7.055 -24.013 7.273 1.00 95.31 346 THR A N 1
ATOM 2732 C CA . THR A 1 346 ? -7.285 -25.460 7.097 1.00 95.31 346 THR A CA 1
ATOM 2733 C C . THR A 1 346 ? -6.515 -26.328 8.095 1.00 95.31 346 THR A C 1
ATOM 2735 O O . THR A 1 346 ? -6.873 -27.489 8.300 1.00 95.31 346 THR A O 1
ATOM 2738 N N . GLY A 1 347 ? -5.446 -25.802 8.701 1.00 96.88 347 GLY A N 1
ATOM 2739 C CA . GLY A 1 347 ? -4.530 -26.546 9.570 1.00 96.88 347 GLY A CA 1
ATOM 2740 C C . GLY A 1 347 ? -3.650 -27.567 8.835 1.00 96.88 347 GLY A C 1
ATOM 2741 O O . GLY A 1 347 ? -2.981 -28.376 9.482 1.00 96.88 347 GLY A O 1
ATOM 2742 N N . LEU A 1 348 ? -3.653 -27.561 7.497 1.00 97.38 348 LEU A N 1
ATOM 2743 C CA . LEU A 1 348 ? -2.873 -28.468 6.654 1.00 97.38 348 LEU A CA 1
ATOM 2744 C C . LEU A 1 348 ? -1.632 -27.766 6.078 1.00 97.38 348 LEU A C 1
ATOM 2746 O O . LEU A 1 348 ? -1.656 -26.550 5.882 1.00 97.38 348 LEU A O 1
ATOM 2750 N N . PRO A 1 349 ? -0.550 -28.505 5.767 1.00 98.06 349 PRO A N 1
ATOM 2751 C CA . PRO A 1 349 ? 0.577 -27.946 5.028 1.00 98.06 349 PRO A CA 1
ATOM 2752 C C . PRO A 1 349 ? 0.162 -27.456 3.638 1.00 98.06 349 PRO A C 1
ATOM 2754 O O . PRO A 1 349 ? -0.643 -28.120 2.977 1.00 98.06 349 PRO A O 1
ATOM 2757 N N . TYR A 1 350 ? 0.746 -26.349 3.168 1.00 98.00 350 TYR A N 1
ATOM 2758 C CA . TYR A 1 350 ? 0.604 -25.956 1.763 1.00 98.00 350 TYR A CA 1
ATOM 2759 C C . TYR A 1 350 ? 1.232 -27.022 0.864 1.00 98.00 350 TYR A C 1
ATOM 2761 O O . TYR A 1 350 ? 2.281 -27.591 1.176 1.00 98.00 350 TYR A O 1
ATOM 2769 N N . VAL A 1 351 ? 0.555 -27.330 -0.240 1.00 97.25 351 VAL A N 1
ATOM 2770 C CA . VAL A 1 351 ? 1.004 -28.353 -1.185 1.00 97.25 351 VAL A CA 1
ATOM 2771 C C . VAL A 1 351 ? 2.072 -27.745 -2.097 1.00 97.25 351 VAL A C 1
ATOM 2773 O O . VAL A 1 351 ? 1.765 -26.762 -2.766 1.00 97.25 351 VAL A O 1
ATOM 2776 N N . PRO A 1 352 ? 3.285 -28.331 -2.179 1.00 97.50 352 PRO A N 1
ATOM 2777 C CA . PRO A 1 352 ? 4.321 -27.846 -3.083 1.00 97.50 352 PRO A CA 1
ATOM 2778 C C . PRO A 1 352 ? 3.862 -27.813 -4.542 1.00 97.50 352 PRO A C 1
ATOM 2780 O O . PRO A 1 352 ? 3.270 -28.777 -5.038 1.00 97.50 352 PRO A O 1
ATOM 2783 N N . GLN A 1 353 ? 4.219 -26.746 -5.248 1.00 97.00 353 GLN A N 1
ATOM 2784 C CA . GLN A 1 353 ? 3.903 -26.518 -6.652 1.00 97.00 353 GLN A CA 1
ATOM 2785 C C . GLN A 1 353 ? 5.202 -26.332 -7.438 1.00 97.00 353 GLN A C 1
ATOM 2787 O O . GLN A 1 353 ? 5.696 -25.226 -7.625 1.00 97.00 353 GLN A O 1
ATOM 2792 N N . ASN A 1 354 ? 5.771 -27.451 -7.883 1.00 98.06 354 ASN A N 1
ATOM 2793 C CA . ASN A 1 354 ? 7.029 -27.469 -8.622 1.00 98.06 354 ASN A CA 1
ATOM 2794 C C . ASN A 1 354 ? 6.799 -27.127 -10.100 1.00 98.06 354 ASN A C 1
ATOM 2796 O O . ASN A 1 354 ? 6.215 -27.941 -10.813 1.00 98.06 354 ASN A O 1
ATOM 2800 N N . VAL A 1 355 ? 7.290 -25.972 -10.549 1.00 97.69 355 VAL A N 1
ATOM 2801 C CA . VAL A 1 355 ? 7.167 -25.486 -11.937 1.00 97.69 355 VAL A CA 1
ATOM 2802 C C . VAL A 1 355 ? 8.511 -25.013 -12.481 1.00 97.69 355 VAL A C 1
ATOM 2804 O O . VAL A 1 355 ? 9.439 -24.735 -11.716 1.00 97.69 355 VAL A O 1
ATOM 2807 N N . LEU A 1 356 ? 8.628 -24.886 -13.803 1.00 97.94 356 LEU A N 1
ATOM 2808 C CA . LEU A 1 356 ? 9.810 -24.282 -14.419 1.00 97.94 356 LEU A CA 1
ATOM 2809 C C . LEU A 1 356 ? 9.962 -22.809 -14.010 1.00 97.94 356 LEU A C 1
ATOM 2811 O O . LEU A 1 356 ? 9.044 -22.000 -14.172 1.00 97.94 356 LEU A O 1
ATOM 2815 N N . ARG A 1 357 ? 11.160 -22.433 -13.544 1.00 97.12 357 ARG A N 1
ATOM 2816 C CA . ARG A 1 357 ? 11.500 -21.055 -13.152 1.00 97.12 357 ARG A CA 1
ATOM 2817 C C . ARG A 1 357 ? 11.201 -20.053 -14.266 1.00 97.12 357 ARG A C 1
ATOM 2819 O O . ARG A 1 357 ? 10.709 -18.965 -13.983 1.00 97.12 357 ARG A O 1
ATOM 2826 N N . ALA A 1 358 ? 11.486 -20.417 -15.515 1.00 97.31 358 ALA A N 1
ATOM 2827 C CA . ALA A 1 358 ? 11.256 -19.543 -16.658 1.00 97.31 358 ALA A CA 1
ATOM 2828 C C . ALA A 1 358 ? 9.775 -19.300 -16.955 1.00 97.31 358 ALA A C 1
ATOM 2830 O O . ALA A 1 358 ? 9.415 -18.197 -17.366 1.00 97.31 358 ALA A O 1
ATOM 2831 N N . ASP A 1 359 ? 8.910 -20.290 -16.732 1.00 97.62 359 ASP A N 1
ATOM 2832 C CA . ASP A 1 359 ? 7.466 -20.091 -16.855 1.00 97.62 359 ASP A CA 1
ATOM 2833 C C . ASP A 1 359 ? 6.956 -19.198 -15.724 1.00 97.62 359 ASP A C 1
ATOM 2835 O O . ASP A 1 359 ? 6.270 -18.217 -15.999 1.00 97.62 359 ASP A O 1
ATOM 2839 N N . TYR A 1 360 ? 7.373 -19.448 -14.477 1.00 97.56 360 TYR A N 1
ATOM 2840 C CA . TYR A 1 360 ? 7.015 -18.590 -13.345 1.00 97.56 360 TYR A CA 1
ATOM 2841 C C . TYR A 1 360 ? 7.462 -17.136 -13.544 1.00 97.56 360 TYR A C 1
ATOM 2843 O O . TYR A 1 360 ? 6.648 -16.227 -13.420 1.00 97.56 360 TYR A O 1
ATOM 2851 N N . ALA A 1 361 ? 8.728 -16.894 -13.895 1.00 97.56 361 ALA A N 1
ATOM 2852 C CA . ALA A 1 361 ? 9.263 -15.542 -14.045 1.00 97.56 361 ALA A CA 1
ATOM 2853 C C . ALA A 1 361 ? 8.566 -14.747 -15.165 1.00 97.56 361 ALA A C 1
ATOM 2855 O O . ALA A 1 361 ? 8.278 -13.564 -14.979 1.00 97.56 361 ALA A O 1
ATOM 2856 N N . ARG A 1 362 ? 8.258 -15.388 -16.304 1.00 97.25 362 ARG A N 1
ATOM 2857 C CA . ARG A 1 362 ? 7.536 -14.755 -17.423 1.00 97.25 362 ARG A CA 1
ATOM 2858 C C . ARG A 1 362 ? 6.068 -14.500 -17.087 1.00 97.25 362 ARG A C 1
ATOM 2860 O O . ARG A 1 362 ? 5.593 -13.387 -17.293 1.00 97.25 362 ARG A O 1
ATOM 2867 N N . VAL A 1 363 ? 5.380 -15.484 -16.496 1.00 96.69 363 VAL A N 1
ATOM 2868 C CA . VAL A 1 363 ? 3.988 -15.331 -16.032 1.00 96.69 363 VAL A CA 1
ATOM 2869 C C . VAL A 1 363 ? 3.890 -14.217 -14.999 1.00 96.69 363 VAL A C 1
ATOM 2871 O O . VAL A 1 363 ? 3.028 -13.353 -15.118 1.00 96.69 363 VAL A O 1
ATOM 2874 N N . LEU A 1 364 ? 4.794 -14.191 -14.020 1.00 95.81 364 LEU A N 1
ATOM 2875 C CA . LEU A 1 364 ? 4.796 -13.175 -12.978 1.00 95.81 364 LEU A CA 1
ATOM 2876 C C . LEU A 1 364 ? 5.055 -11.776 -13.552 1.00 95.81 364 LEU A C 1
ATOM 2878 O O . LEU A 1 364 ? 4.381 -10.823 -13.163 1.00 95.81 364 LEU A O 1
ATOM 2882 N N . ALA A 1 365 ? 6.010 -11.652 -14.482 1.00 95.19 365 ALA A N 1
ATOM 2883 C CA . ALA A 1 365 ? 6.317 -10.392 -15.151 1.00 95.19 365 ALA A CA 1
ATOM 2884 C C . ALA A 1 365 ? 5.118 -9.835 -15.931 1.00 95.19 365 ALA A C 1
ATOM 2886 O O . ALA A 1 365 ? 4.920 -8.621 -15.889 1.00 95.19 365 ALA A O 1
ATOM 2887 N N . GLU A 1 366 ? 4.338 -10.687 -16.610 1.00 93.00 366 GLU A N 1
ATOM 2888 C CA . GLU A 1 366 ? 3.175 -10.278 -17.412 1.00 93.00 366 GLU A CA 1
ATOM 2889 C C . GLU A 1 366 ? 1.904 -10.068 -16.582 1.00 93.00 366 GLU A C 1
ATOM 2891 O O . GLU A 1 366 ? 1.213 -9.075 -16.799 1.00 93.00 366 GLU A O 1
ATOM 2896 N N . PHE A 1 367 ? 1.638 -10.918 -15.583 1.00 92.06 367 PHE A N 1
ATOM 2897 C CA . PHE A 1 367 ? 0.481 -10.779 -14.690 1.00 92.06 367 PHE A CA 1
ATOM 2898 C C . PHE A 1 367 ? 0.466 -9.412 -14.000 1.00 92.06 367 PHE A C 1
ATOM 2900 O O . PHE A 1 367 ? -0.511 -8.678 -14.088 1.00 92.06 367 PHE A O 1
ATOM 2907 N N . TRP A 1 368 ? 1.594 -9.022 -13.406 1.00 91.19 368 TRP A N 1
ATOM 2908 C CA . TRP A 1 368 ? 1.745 -7.716 -12.763 1.00 91.19 368 TRP A CA 1
ATOM 2909 C C . TRP A 1 368 ? 2.180 -6.610 -13.729 1.00 91.19 368 TRP A C 1
ATOM 2911 O O . TRP A 1 368 ? 2.340 -5.461 -13.321 1.00 91.19 368 TRP A O 1
ATOM 2921 N N . ALA A 1 369 ? 2.448 -6.924 -15.005 1.00 79.88 369 ALA A N 1
ATOM 2922 C CA . ALA A 1 369 ? 2.550 -5.910 -16.054 1.00 79.88 369 ALA A CA 1
ATOM 2923 C C . ALA A 1 369 ? 1.190 -5.460 -16.552 1.00 79.88 369 ALA A C 1
ATOM 2925 O O . ALA A 1 369 ? 1.198 -4.600 -17.424 1.00 79.88 369 ALA A O 1
ATOM 2926 N N . ASP A 1 370 ? 0.079 -5.945 -15.981 1.00 66.44 370 ASP A N 1
ATOM 2927 C CA . ASP A 1 370 ? -1.214 -5.276 -16.089 1.00 66.44 370 ASP A CA 1
ATOM 2928 C C . ASP A 1 370 ? -1.520 -4.947 -17.560 1.00 66.44 370 ASP A C 1
ATOM 2930 O O . ASP A 1 370 ? -1.652 -3.777 -17.896 1.00 66.44 370 ASP A O 1
ATOM 2934 N N . GLY A 1 371 ? -1.503 -5.970 -18.429 1.00 56.66 371 GLY A N 1
ATOM 2935 C CA . GLY A 1 371 ? -1.532 -5.857 -19.897 1.00 56.66 371 GLY A CA 1
ATOM 2936 C C . GLY A 1 371 ? -2.779 -5.176 -20.502 1.00 56.66 371 GLY A C 1
ATOM 2937 O O . GLY A 1 371 ? -3.495 -4.464 -19.813 1.00 56.66 371 GLY A O 1
ATOM 2938 N N . PRO A 1 372 ? -3.087 -5.383 -21.798 1.00 52.59 372 PRO A N 1
ATOM 2939 C CA . PRO A 1 372 ? -4.073 -4.561 -22.510 1.00 52.59 372 PRO A CA 1
ATOM 2940 C C . PRO A 1 372 ? -5.499 -4.609 -21.940 1.00 52.59 372 PRO A C 1
ATOM 2942 O O . PRO A 1 372 ? -6.248 -3.656 -22.091 1.00 52.59 372 PRO A O 1
ATOM 2945 N N . ASP A 1 373 ? -5.856 -5.683 -21.238 1.00 62.62 373 ASP A N 1
ATOM 2946 C CA . ASP A 1 373 ? -7.166 -5.843 -20.597 1.00 62.62 373 ASP A CA 1
ATOM 2947 C C . ASP A 1 373 ? -7.181 -5.369 -19.125 1.00 62.62 373 ASP A C 1
ATOM 2949 O O . ASP A 1 373 ? -8.062 -5.757 -18.358 1.00 62.62 373 ASP A O 1
ATOM 2953 N N . SER A 1 374 ? -6.193 -4.573 -18.705 1.00 70.19 374 SER A N 1
ATOM 2954 C CA . SER A 1 374 ? -5.962 -4.208 -17.304 1.00 70.19 374 SER A CA 1
ATOM 2955 C C . SER A 1 374 ? -6.610 -2.904 -16.859 1.00 70.19 374 SER A C 1
ATOM 2957 O O . SER A 1 374 ? -6.759 -1.940 -17.603 1.00 70.19 374 SER A O 1
ATOM 2959 N N . GLU A 1 375 ? -6.905 -2.846 -15.566 1.00 80.06 375 GLU A N 1
ATOM 2960 C CA . GLU A 1 375 ? -7.372 -1.685 -14.825 1.00 80.06 375 GLU A CA 1
ATOM 2961 C C . GLU A 1 375 ? -6.210 -0.819 -14.293 1.00 80.06 375 GLU A C 1
ATOM 2963 O O . GLU A 1 375 ? -6.414 0.038 -13.428 1.00 80.06 375 GLU A O 1
ATOM 2968 N N . THR A 1 376 ? -4.981 -1.026 -14.793 1.00 86.81 376 THR A N 1
ATOM 2969 C CA . THR A 1 376 ? -3.707 -0.472 -14.285 1.00 86.81 376 THR A CA 1
ATOM 2970 C C . THR A 1 376 ? -3.412 -0.885 -12.826 1.00 86.81 376 THR A C 1
ATOM 2972 O O . THR A 1 376 ? -4.289 -1.418 -12.146 1.00 86.81 376 THR A O 1
ATOM 2975 N N . PRO A 1 377 ? -2.203 -0.638 -12.280 1.00 88.81 377 PRO A N 1
ATOM 2976 C CA . PRO A 1 377 ? -1.836 -1.130 -10.946 1.00 88.81 377 PRO A CA 1
ATOM 2977 C C . PRO A 1 377 ? -2.811 -0.765 -9.813 1.00 88.81 377 PRO A C 1
ATOM 2979 O O . PRO A 1 377 ? -3.109 -1.638 -8.999 1.00 88.81 377 PRO A O 1
ATOM 2982 N N . PRO A 1 378 ? -3.339 0.477 -9.714 1.00 93.94 378 PRO A N 1
ATOM 2983 C CA . PRO A 1 378 ? -4.307 0.793 -8.666 1.00 93.94 378 PRO A CA 1
ATOM 2984 C C . PRO A 1 378 ? -5.638 0.049 -8.849 1.00 93.94 378 PRO A C 1
ATOM 2986 O O . PRO A 1 378 ? -6.221 -0.365 -7.854 1.00 93.94 378 PRO A O 1
ATOM 2989 N N . GLY A 1 379 ? -6.111 -0.159 -10.084 1.00 94.19 379 GLY A N 1
ATOM 2990 C CA . GLY A 1 379 ? -7.360 -0.876 -10.352 1.00 94.19 379 GLY A CA 1
ATOM 2991 C C . GLY A 1 379 ? -7.250 -2.389 -10.149 1.00 94.19 379 GLY A C 1
ATOM 2992 O O . GLY A 1 379 ? -8.210 -3.001 -9.688 1.00 94.19 379 GLY A O 1
ATOM 2993 N N . HIS A 1 380 ? -6.074 -2.985 -10.372 1.00 93.75 380 HIS A N 1
ATOM 2994 C CA . HIS A 1 380 ? -5.829 -4.403 -10.076 1.00 93.75 380 HIS A CA 1
ATOM 2995 C C . HIS A 1 380 ? -6.116 -4.716 -8.594 1.00 93.75 380 HIS A C 1
ATOM 2997 O O . HIS A 1 380 ? -6.744 -5.712 -8.252 1.00 93.75 380 HIS A O 1
ATOM 3003 N N . TRP A 1 381 ? -5.770 -3.826 -7.664 1.00 96.56 381 TRP A N 1
ATOM 3004 C CA . TRP A 1 381 ? -6.093 -4.064 -6.252 1.00 96.56 381 TRP A CA 1
ATOM 3005 C C . TRP A 1 381 ? -7.589 -3.968 -5.926 1.00 96.56 381 TRP A C 1
ATOM 3007 O O . TRP A 1 381 ? -8.033 -4.568 -4.947 1.00 96.56 381 TRP A O 1
ATOM 3017 N N . PHE A 1 382 ? -8.391 -3.310 -6.768 1.00 97.75 382 PHE A N 1
ATOM 3018 C CA . PHE A 1 382 ? -9.851 -3.373 -6.677 1.00 97.75 382 PHE A CA 1
ATOM 3019 C C . PHE A 1 382 ? -10.404 -4.690 -7.217 1.00 97.75 382 PHE A C 1
ATOM 3021 O O . PHE A 1 382 ? -11.347 -5.215 -6.630 1.00 97.75 382 PHE A O 1
ATOM 3028 N N . THR A 1 383 ? -9.812 -5.269 -8.269 1.00 95.31 383 THR A N 1
ATOM 3029 C CA . THR A 1 383 ? -10.206 -6.614 -8.722 1.00 95.31 383 THR A CA 1
ATOM 3030 C C . THR A 1 383 ? -9.875 -7.665 -7.663 1.00 95.31 383 THR A C 1
ATOM 3032 O O . THR A 1 383 ? -10.697 -8.542 -7.406 1.00 95.31 383 THR A O 1
ATOM 3035 N N . ILE A 1 384 ? -8.740 -7.526 -6.964 1.00 95.81 384 ILE A N 1
ATOM 3036 C CA . ILE A 1 384 ? -8.383 -8.369 -5.812 1.00 95.81 384 ILE A CA 1
ATOM 3037 C C . ILE A 1 384 ? -9.363 -8.170 -4.648 1.00 95.81 384 ILE A C 1
ATOM 3039 O O . ILE A 1 384 ? -9.820 -9.155 -4.070 1.00 95.81 384 ILE A O 1
ATOM 3043 N N . LEU A 1 385 ? -9.722 -6.927 -4.306 1.00 97.69 385 LEU A N 1
ATOM 3044 C CA . LEU A 1 385 ? -10.733 -6.662 -3.276 1.00 97.69 385 LEU A CA 1
ATOM 3045 C C . LEU A 1 385 ? -12.083 -7.290 -3.644 1.00 97.69 385 LEU A C 1
ATOM 3047 O O . LEU A 1 385 ? -12.709 -7.926 -2.802 1.00 97.69 385 LEU A O 1
ATOM 3051 N N . ASN A 1 386 ? -12.511 -7.170 -4.899 1.00 96.88 386 ASN A N 1
ATOM 3052 C CA . ASN A 1 386 ? -13.744 -7.785 -5.383 1.00 96.88 386 ASN A CA 1
ATOM 3053 C C . ASN A 1 386 ? -13.673 -9.316 -5.307 1.00 96.88 386 ASN A C 1
ATOM 3055 O O . ASN A 1 386 ? -14.586 -9.935 -4.773 1.00 96.88 386 ASN A O 1
ATOM 3059 N N . TYR A 1 387 ? -12.556 -9.920 -5.725 1.00 95.00 387 TYR A N 1
ATOM 3060 C CA . TYR A 1 387 ? -12.302 -11.355 -5.566 1.00 95.00 387 TYR A CA 1
ATOM 3061 C C . TYR A 1 387 ? -12.427 -11.813 -4.102 1.00 95.00 387 TYR A C 1
ATOM 3063 O O . TYR A 1 387 ? -13.067 -12.824 -3.818 1.00 95.00 387 TYR A O 1
ATOM 3071 N N . VAL A 1 388 ? -11.855 -11.054 -3.164 1.00 96.81 388 VAL A N 1
ATOM 3072 C CA . VAL A 1 388 ? -11.952 -11.332 -1.723 1.00 96.81 388 VAL A CA 1
ATOM 3073 C C . VAL A 1 388 ? -13.387 -11.182 -1.225 1.00 96.81 388 VAL A C 1
ATOM 3075 O O . VAL A 1 388 ? -13.874 -12.052 -0.509 1.00 96.81 388 VAL A O 1
ATOM 3078 N N . ASN A 1 389 ? -14.081 -10.117 -1.627 1.00 95.25 389 ASN A N 1
ATOM 3079 C CA . ASN A 1 389 ? -15.465 -9.846 -1.234 1.00 95.25 389 ASN A CA 1
ATOM 3080 C C . ASN A 1 389 ? -16.444 -10.919 -1.721 1.00 95.25 389 ASN A C 1
ATOM 3082 O O . ASN A 1 389 ? -17.430 -11.192 -1.032 1.00 95.25 389 ASN A O 1
ATOM 3086 N N . ASP A 1 390 ? -16.171 -11.500 -2.888 1.00 94.19 390 ASP A N 1
ATOM 3087 C CA . ASP A 1 390 ? -16.997 -12.525 -3.524 1.00 94.19 390 ASP A CA 1
ATOM 3088 C C . ASP A 1 390 ? -16.643 -13.942 -3.011 1.00 94.19 390 ASP A C 1
ATOM 3090 O O . ASP A 1 390 ? -17.347 -14.916 -3.293 1.00 94.19 390 ASP A O 1
ATOM 3094 N N . HIS A 1 391 ? -15.572 -14.085 -2.218 1.00 94.88 391 HIS A N 1
ATOM 3095 C CA . HIS A 1 391 ? -15.146 -15.374 -1.689 1.00 94.88 391 HIS A CA 1
ATOM 3096 C C . HIS A 1 391 ? -16.139 -15.915 -0.632 1.00 94.88 391 HIS A C 1
ATOM 3098 O O . HIS A 1 391 ? -16.412 -15.236 0.357 1.00 94.88 391 HIS A O 1
ATOM 3104 N N . PRO A 1 392 ? -16.618 -17.175 -0.724 1.00 92.88 392 PRO A N 1
ATOM 3105 C CA . PRO A 1 392 ? -17.632 -17.726 0.192 1.00 92.88 392 PRO A CA 1
ATOM 3106 C C . PRO A 1 392 ? -17.262 -17.771 1.683 1.00 92.88 392 PRO A C 1
ATOM 3108 O O . PRO A 1 392 ? -18.145 -17.883 2.530 1.00 92.88 392 PRO A O 1
ATOM 3111 N N . LEU A 1 393 ? -15.964 -17.756 2.004 1.00 93.38 393 LEU A N 1
ATOM 3112 C CA . LEU A 1 393 ? -15.456 -17.711 3.386 1.00 93.38 393 LEU A CA 1
ATOM 3113 C C . LEU A 1 393 ? -15.202 -16.286 3.899 1.00 93.38 393 LEU A C 1
ATOM 3115 O O . LEU A 1 393 ? -14.748 -16.134 5.029 1.00 93.38 393 LEU A O 1
ATOM 3119 N N . MET A 1 394 ? -15.445 -15.258 3.085 1.00 93.81 394 MET A N 1
ATOM 3120 C CA . MET A 1 394 ? -15.302 -13.873 3.512 1.00 93.81 394 MET A CA 1
ATOM 3121 C C . MET A 1 394 ? -16.525 -13.447 4.328 1.00 93.81 394 MET A C 1
ATOM 3123 O O . MET A 1 394 ? -17.652 -13.428 3.833 1.00 93.81 394 MET A O 1
ATOM 3127 N N . GLU A 1 395 ? -16.300 -13.060 5.582 1.00 93.88 395 GLU A N 1
ATOM 3128 C CA . GLU A 1 395 ? -17.309 -12.397 6.406 1.00 93.88 395 GLU A CA 1
ATOM 3129 C C . GLU A 1 395 ? -17.062 -10.887 6.380 1.00 93.88 395 GLU A C 1
ATOM 3131 O O . GLU A 1 395 ? -16.004 -10.424 6.793 1.00 93.88 395 GLU A O 1
ATOM 3136 N N . LYS A 1 396 ? -18.046 -10.105 5.916 1.00 94.75 396 LYS A N 1
ATOM 3137 C CA . LYS A 1 396 ? -17.966 -8.637 5.773 1.00 94.75 396 LYS A CA 1
ATOM 3138 C C . LYS A 1 396 ? -18.030 -7.913 7.126 1.00 94.75 396 LYS A C 1
ATOM 3140 O O . LYS A 1 396 ? -18.979 -7.186 7.415 1.00 94.75 396 LYS A O 1
ATOM 3145 N N . LYS A 1 397 ? -17.043 -8.166 7.979 1.00 92.75 397 LYS A N 1
ATOM 3146 C CA . LYS A 1 397 ? -16.840 -7.569 9.303 1.00 92.75 397 LYS A CA 1
ATOM 3147 C C . LYS A 1 397 ? -15.683 -6.590 9.224 1.00 92.75 397 LYS A C 1
ATOM 3149 O O . LYS A 1 397 ? -14.596 -6.968 8.789 1.00 92.75 397 LYS A O 1
ATOM 3154 N N . TRP A 1 398 ? -15.904 -5.339 9.614 1.00 91.88 398 TRP A N 1
ATOM 3155 C CA . TRP A 1 398 ? -14.844 -4.333 9.579 1.00 91.88 398 TRP A CA 1
ATOM 3156 C C . TRP A 1 398 ? -13.715 -4.736 10.532 1.00 91.88 398 TRP A C 1
ATOM 3158 O O . TRP A 1 398 ? -13.964 -5.021 11.702 1.00 91.88 398 TRP A O 1
ATOM 3168 N N . ARG A 1 399 ? -12.480 -4.826 10.027 1.00 92.25 399 ARG A N 1
ATOM 3169 C CA . ARG A 1 399 ? -11.334 -5.407 10.750 1.00 92.25 399 ARG A CA 1
ATOM 3170 C C . ARG A 1 399 ? -11.539 -6.852 11.221 1.00 92.25 399 ARG A C 1
ATOM 3172 O O . ARG A 1 399 ? -10.953 -7.267 12.219 1.00 92.25 399 ARG A O 1
ATOM 3179 N N . GLY A 1 400 ? -12.386 -7.621 10.537 1.00 90.69 400 GLY A N 1
ATOM 3180 C CA . GLY A 1 400 ? -12.616 -9.048 10.803 1.00 90.69 400 GLY A CA 1
ATOM 3181 C C . GLY A 1 400 ? -13.379 -9.368 12.095 1.00 90.69 400 GLY A C 1
ATOM 3182 O O . GLY A 1 400 ? -13.667 -10.533 12.372 1.00 90.69 400 GLY A O 1
ATOM 3183 N N . LYS A 1 401 ? -13.752 -8.356 12.881 1.00 85.38 401 LYS A N 1
ATOM 3184 C CA . LYS A 1 401 ? -14.428 -8.489 14.179 1.00 85.38 401 LYS A CA 1
ATOM 3185 C C . LYS A 1 401 ? -15.757 -7.718 14.188 1.00 85.38 401 LYS A C 1
ATOM 3187 O O . LYS A 1 401 ? -16.050 -6.939 13.286 1.00 85.38 401 LYS A O 1
ATOM 3192 N N . GLY A 1 402 ? -16.576 -7.948 15.211 1.00 80.62 402 GLY A N 1
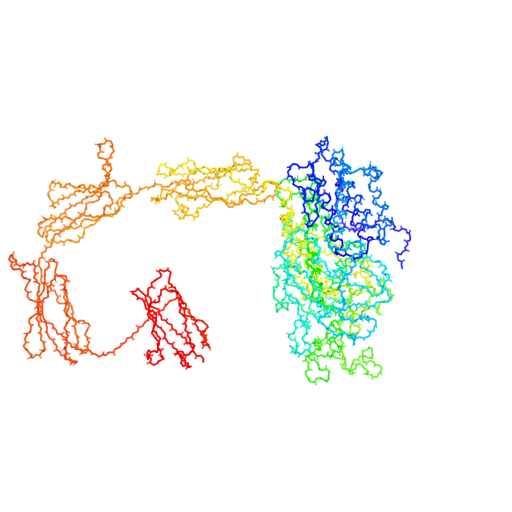ATOM 3193 C CA . GLY A 1 402 ? -17.846 -7.241 15.375 1.00 80.62 402 GLY A CA 1
ATOM 3194 C C . GLY A 1 402 ? -18.973 -7.754 14.474 1.00 80.62 402 GLY A C 1
ATOM 3195 O O . GLY A 1 402 ? -19.049 -8.940 14.125 1.00 80.62 402 GLY A O 1
ATOM 3196 N N . THR A 1 403 ? -19.908 -6.859 14.151 1.00 83.19 403 THR A N 1
ATOM 3197 C CA . THR A 1 403 ? -21.111 -7.199 13.376 1.00 83.19 403 THR A CA 1
ATOM 3198 C C . THR A 1 403 ? -20.829 -7.306 11.878 1.00 83.19 403 THR A C 1
ATOM 3200 O O . THR A 1 403 ? -19.989 -6.598 11.328 1.00 83.19 403 THR A O 1
ATOM 3203 N N . VAL A 1 404 ? -21.540 -8.215 11.203 1.00 91.62 404 VAL A N 1
ATOM 3204 C CA . VAL A 1 404 ? -21.490 -8.311 9.738 1.00 91.62 404 VAL A CA 1
ATOM 3205 C C . VAL A 1 404 ? -22.229 -7.109 9.153 1.00 91.62 404 VAL A C 1
ATOM 3207 O O . VAL A 1 404 ? -23.410 -6.915 9.447 1.00 91.62 404 VAL A O 1
ATOM 3210 N N . LEU A 1 405 ? -21.539 -6.329 8.325 1.00 92.06 405 LEU A N 1
ATOM 3211 C CA . LEU A 1 405 ? -22.088 -5.147 7.668 1.00 92.06 405 LEU A CA 1
ATOM 3212 C C . LEU A 1 405 ? -23.026 -5.530 6.515 1.00 92.06 405 LEU A C 1
ATOM 3214 O O . LEU A 1 405 ? -22.864 -6.574 5.871 1.00 92.06 405 LEU A O 1
ATOM 3218 N N . ASP A 1 406 ? -23.998 -4.659 6.213 1.00 92.69 406 ASP A N 1
ATOM 3219 C CA . ASP A 1 406 ? -24.755 -4.770 4.960 1.00 92.69 406 ASP A CA 1
ATOM 3220 C C . ASP A 1 406 ? -23.789 -4.684 3.770 1.00 92.69 406 ASP A C 1
ATOM 3222 O O . ASP A 1 406 ? -22.793 -3.964 3.802 1.00 92.69 406 ASP A O 1
ATOM 3226 N N . THR A 1 407 ? -24.087 -5.412 2.693 1.00 95.12 407 THR A N 1
ATOM 3227 C CA . THR A 1 407 ? -23.189 -5.492 1.531 1.00 95.12 407 THR A CA 1
ATOM 3228 C C . THR A 1 407 ? -22.927 -4.125 0.897 1.00 95.12 407 THR A C 1
ATOM 3230 O O . THR A 1 407 ? -21.786 -3.856 0.541 1.00 95.12 407 THR A O 1
ATOM 3233 N N . LEU A 1 408 ? -23.928 -3.236 0.819 1.00 97.00 408 LEU A N 1
ATOM 3234 C CA . LEU A 1 408 ? -23.709 -1.885 0.294 1.00 97.00 408 LEU A CA 1
ATOM 3235 C C . LEU A 1 408 ? -22.774 -1.079 1.200 1.00 97.00 408 LEU A C 1
ATOM 3237 O O . LEU A 1 408 ? -21.869 -0.420 0.703 1.00 97.00 408 LEU A O 1
ATOM 3241 N N . GLU A 1 409 ? -22.990 -1.145 2.515 1.00 95.81 409 GLU A N 1
ATOM 3242 C CA . GLU A 1 409 ? -22.166 -0.452 3.507 1.00 95.81 409 GLU A CA 1
ATOM 3243 C C . GLU A 1 409 ? -20.710 -0.938 3.485 1.00 95.81 409 GLU A C 1
ATOM 3245 O O . GLU A 1 409 ? -19.791 -0.120 3.500 1.00 95.81 409 GLU A O 1
ATOM 3250 N N . TRP A 1 410 ? -20.495 -2.253 3.406 1.00 96.94 410 TRP A N 1
ATOM 3251 C CA . TRP A 1 410 ? -19.160 -2.828 3.254 1.00 96.94 410 TRP A CA 1
ATOM 3252 C C . TRP A 1 410 ? -18.465 -2.302 1.999 1.00 96.94 410 TRP A C 1
ATOM 3254 O O . TRP A 1 410 ? -17.350 -1.795 2.092 1.00 96.94 410 TRP A O 1
ATOM 3264 N N . ASP A 1 411 ? -19.129 -2.383 0.843 1.00 98.44 411 ASP A N 1
ATOM 3265 C CA . ASP A 1 411 ? -18.519 -2.027 -0.438 1.00 98.44 411 ASP A CA 1
ATOM 3266 C C . ASP A 1 411 ? -18.142 -0.532 -0.472 1.00 98.44 411 ASP A C 1
ATOM 3268 O O . ASP A 1 411 ? -17.010 -0.197 -0.821 1.00 98.44 411 ASP A O 1
ATOM 3272 N N . VAL A 1 412 ? -19.025 0.381 -0.032 1.00 98.44 412 VAL A N 1
ATOM 3273 C CA . VAL A 1 412 ? -18.699 1.824 -0.013 1.00 98.44 412 VAL A CA 1
ATOM 3274 C C . VAL A 1 412 ? -17.558 2.154 0.951 1.00 98.44 412 VAL A C 1
ATOM 3276 O O . VAL A 1 412 ? -16.686 2.948 0.600 1.00 98.44 412 VAL A O 1
ATOM 3279 N N . LYS A 1 413 ? -17.515 1.530 2.137 1.00 97.62 413 LYS A N 1
ATOM 3280 C CA . LYS A 1 413 ? -16.446 1.759 3.121 1.00 97.62 413 LYS A CA 1
ATOM 3281 C C . LYS A 1 413 ? -15.111 1.178 2.650 1.00 97.62 413 LYS A C 1
ATOM 3283 O O . LYS A 1 413 ? -14.089 1.863 2.706 1.00 97.62 413 LYS A O 1
ATOM 3288 N N . ALA A 1 414 ? -15.118 -0.050 2.134 1.00 98.44 414 ALA A N 1
ATOM 3289 C CA . ALA A 1 414 ? -13.928 -0.729 1.630 1.00 98.44 414 ALA A CA 1
ATOM 3290 C C . ALA A 1 414 ? -13.311 0.018 0.438 1.00 98.44 414 ALA A C 1
ATOM 3292 O O . ALA A 1 414 ? -12.107 0.288 0.433 1.00 98.44 414 ALA A O 1
ATOM 3293 N N . TYR A 1 415 ? -14.129 0.422 -0.542 1.00 98.81 415 TYR A N 1
ATOM 3294 C CA . TYR A 1 415 ? -13.652 1.197 -1.687 1.00 98.81 415 TYR A CA 1
ATOM 3295 C C . TYR A 1 415 ? -13.149 2.579 -1.287 1.00 98.81 415 TYR A C 1
ATOM 3297 O O . TYR A 1 415 ? -12.153 3.035 -1.849 1.00 98.81 415 TYR A O 1
ATOM 3305 N N . PHE A 1 416 ? -13.782 3.242 -0.317 1.00 98.75 416 PHE A N 1
ATOM 3306 C CA . PHE A 1 416 ? -13.306 4.526 0.193 1.00 98.75 416 PHE A CA 1
ATOM 3307 C C . PHE A 1 416 ? -11.912 4.402 0.818 1.00 98.75 416 PHE A C 1
ATOM 3309 O O . PHE A 1 416 ? -10.994 5.093 0.372 1.00 98.75 416 PHE A O 1
ATOM 3316 N N . ALA A 1 417 ? -11.708 3.445 1.729 1.00 98.56 417 ALA A N 1
ATOM 3317 C CA . ALA A 1 417 ? -10.410 3.219 2.366 1.00 98.56 417 ALA A CA 1
ATOM 3318 C C . ALA A 1 417 ? -9.308 2.807 1.367 1.00 98.56 417 ALA A C 1
ATOM 3320 O O . ALA A 1 417 ? -8.223 3.392 1.369 1.00 98.56 417 ALA A O 1
ATOM 3321 N N . LEU A 1 418 ? -9.584 1.843 0.477 1.00 98.81 418 LEU A N 1
ATOM 3322 C CA . LEU A 1 418 ? -8.608 1.383 -0.518 1.00 98.81 418 LEU A CA 1
ATOM 3323 C C . LEU A 1 418 ? -8.263 2.480 -1.529 1.00 98.81 418 LEU A C 1
ATOM 3325 O O . LEU A 1 418 ? -7.086 2.697 -1.820 1.00 98.81 418 LEU A O 1
ATOM 3329 N N . SER A 1 419 ? -9.273 3.193 -2.037 1.00 98.62 419 SER A N 1
ATOM 3330 C CA . SER A 1 419 ? -9.071 4.254 -3.029 1.00 98.62 419 SER A CA 1
ATOM 3331 C C . SER A 1 419 ? -8.194 5.388 -2.503 1.00 98.62 419 SER A C 1
ATOM 3333 O O . SER A 1 419 ? -7.317 5.862 -3.220 1.00 98.62 419 SER A O 1
ATOM 3335 N N . GLY A 1 420 ? -8.391 5.782 -1.242 1.00 98.56 420 GLY A N 1
ATOM 3336 C CA . GLY A 1 420 ? -7.598 6.817 -0.598 1.00 98.56 420 GLY A CA 1
ATOM 3337 C C . GLY A 1 420 ? -6.127 6.425 -0.480 1.00 98.56 420 GLY A C 1
ATOM 3338 O O . GLY A 1 420 ? -5.246 7.216 -0.811 1.00 98.56 420 GLY A O 1
ATOM 3339 N N . ALA A 1 421 ? -5.854 5.173 -0.096 1.00 98.81 421 ALA A N 1
ATOM 3340 C CA . ALA A 1 421 ? -4.492 4.657 0.003 1.00 98.81 421 ALA A CA 1
ATOM 3341 C C . ALA A 1 421 ? -3.781 4.601 -1.355 1.00 98.81 421 ALA A C 1
ATOM 3343 O O . ALA A 1 421 ? -2.617 4.994 -1.456 1.00 98.81 421 ALA A O 1
ATOM 3344 N N . VAL A 1 422 ? -4.462 4.138 -2.411 1.00 98.56 422 VAL A N 1
ATOM 3345 C CA . VAL A 1 422 ? -3.851 4.105 -3.747 1.00 98.56 422 VAL A CA 1
ATOM 3346 C C . VAL A 1 422 ? -3.723 5.507 -4.349 1.00 98.56 422 VAL A C 1
ATOM 3348 O O . VAL A 1 422 ? -2.736 5.770 -5.024 1.00 98.56 422 VAL A O 1
ATOM 3351 N N . HIS A 1 423 ? -4.629 6.447 -4.068 1.00 98.81 423 HIS A N 1
ATOM 3352 C CA . HIS A 1 423 ? -4.478 7.847 -4.492 1.00 98.81 423 HIS A CA 1
ATOM 3353 C C . HIS A 1 423 ? -3.252 8.511 -3.857 1.00 98.81 423 HIS A C 1
ATOM 3355 O O . HIS A 1 423 ? -2.407 9.059 -4.568 1.00 98.81 423 HIS A O 1
ATOM 3361 N N . ASP A 1 424 ? -3.076 8.363 -2.543 1.00 98.88 424 ASP A N 1
ATOM 3362 C CA . ASP A 1 424 ? -1.881 8.862 -1.857 1.00 98.88 424 ASP A CA 1
ATOM 3363 C C . ASP A 1 424 ? -0.606 8.169 -2.362 1.00 98.88 424 ASP A C 1
ATOM 3365 O O . ASP A 1 424 ? 0.410 8.827 -2.590 1.00 98.88 424 ASP A O 1
ATOM 3369 N N . ALA A 1 425 ? -0.650 6.858 -2.630 1.00 98.81 425 ALA A N 1
ATOM 3370 C CA . ALA A 1 425 ? 0.475 6.138 -3.227 1.00 98.81 425 ALA A CA 1
ATOM 3371 C C . ALA A 1 425 ? 0.858 6.677 -4.620 1.00 98.81 425 ALA A C 1
ATOM 3373 O O . ALA A 1 425 ? 2.053 6.719 -4.943 1.00 98.81 425 ALA A O 1
ATOM 3374 N N . ALA A 1 426 ? -0.114 7.122 -5.430 1.00 98.75 426 ALA A N 1
ATOM 3375 C CA . ALA A 1 426 ? 0.150 7.778 -6.711 1.00 98.75 426 ALA A CA 1
ATOM 3376 C C . ALA A 1 426 ? 0.872 9.114 -6.508 1.00 98.75 426 ALA A C 1
ATOM 3378 O O . ALA A 1 426 ? 1.899 9.343 -7.148 1.00 98.75 426 ALA A O 1
ATOM 3379 N N . ILE A 1 427 ? 0.376 9.963 -5.600 1.00 98.81 427 ILE A N 1
ATOM 3380 C CA . ILE A 1 427 ? 0.971 11.271 -5.281 1.00 98.81 427 ILE A CA 1
ATOM 3381 C C . ILE A 1 427 ? 2.404 11.105 -4.794 1.00 98.81 427 ILE A C 1
ATOM 3383 O O . ILE A 1 427 ? 3.313 11.708 -5.363 1.00 98.81 427 ILE A O 1
ATOM 3387 N N . VAL A 1 428 ? 2.639 10.237 -3.806 1.00 98.75 428 VAL A N 1
ATOM 3388 C CA . VAL A 1 428 ? 3.991 10.004 -3.289 1.00 98.75 428 VAL A CA 1
ATOM 3389 C C . VAL A 1 428 ? 4.913 9.505 -4.397 1.00 98.75 428 VAL A C 1
ATOM 3391 O O . VAL A 1 428 ? 5.951 10.117 -4.657 1.00 98.75 428 VAL A O 1
ATOM 3394 N N . SER A 1 429 ? 4.514 8.452 -5.116 1.00 98.69 429 SER A N 1
ATOM 3395 C CA . SER A 1 429 ? 5.366 7.848 -6.144 1.00 98.69 429 SER A CA 1
ATOM 3396 C C . SER A 1 429 ? 5.690 8.823 -7.276 1.00 98.69 429 SER A C 1
ATOM 3398 O O . SER A 1 429 ? 6.846 8.912 -7.684 1.00 98.69 429 SER A O 1
ATOM 3400 N N . TRP A 1 430 ? 4.708 9.573 -7.786 1.00 98.69 430 TRP A N 1
ATOM 3401 C CA . TRP A 1 430 ? 4.946 10.507 -8.888 1.00 98.69 430 TRP A CA 1
ATOM 3402 C C . TRP A 1 430 ? 5.610 11.810 -8.459 1.00 98.69 430 TRP A C 1
ATOM 3404 O O . TRP A 1 430 ? 6.372 12.364 -9.248 1.00 98.69 430 TRP A O 1
ATOM 3414 N N . SER A 1 431 ? 5.434 12.245 -7.210 1.00 98.44 431 SER A N 1
ATOM 3415 C CA . SER A 1 431 ? 6.212 13.356 -6.655 1.00 98.44 431 SER A CA 1
ATOM 3416 C C . SER A 1 431 ? 7.717 13.046 -6.649 1.00 98.44 431 SER A C 1
ATOM 3418 O O . SER A 1 431 ? 8.534 13.861 -7.085 1.00 98.44 431 SER A O 1
ATOM 3420 N N . LEU A 1 432 ? 8.078 11.814 -6.269 1.00 98.62 432 LEU A N 1
ATOM 3421 C CA . LEU A 1 432 ? 9.450 11.306 -6.291 1.00 98.62 432 LEU A CA 1
ATOM 3422 C C . LEU A 1 432 ? 9.966 11.132 -7.721 1.00 98.62 432 LEU A C 1
ATOM 3424 O O . LEU A 1 432 ? 11.053 11.614 -8.042 1.00 98.62 432 LEU A O 1
ATOM 3428 N N . LYS A 1 433 ? 9.174 10.503 -8.598 1.00 98.62 433 LYS A N 1
ATOM 3429 C CA . LYS A 1 433 ? 9.540 10.299 -10.009 1.00 98.62 433 LYS A CA 1
ATOM 3430 C C . LYS A 1 433 ? 9.772 11.617 -10.731 1.00 98.62 433 LYS A C 1
ATOM 3432 O O . LYS A 1 433 ? 10.744 11.732 -11.469 1.00 98.62 433 LYS A O 1
ATOM 3437 N N . GLY A 1 434 ? 8.907 12.601 -10.509 1.00 97.38 434 GLY A N 1
ATOM 3438 C CA . GLY A 1 434 ? 9.033 13.934 -11.077 1.00 97.38 434 GLY A CA 1
ATOM 3439 C C . GLY A 1 434 ? 10.313 14.630 -10.642 1.00 97.38 434 GLY A C 1
ATOM 3440 O O . GLY A 1 434 ? 11.088 15.090 -11.484 1.00 97.38 434 GLY A O 1
ATOM 3441 N N . TYR A 1 435 ? 10.569 14.668 -9.332 1.00 97.75 435 TYR A N 1
ATOM 3442 C CA . TYR A 1 435 ? 11.697 15.402 -8.763 1.00 97.75 435 TYR A CA 1
ATOM 3443 C C . TYR A 1 435 ? 13.058 14.718 -8.947 1.00 97.75 435 TYR A C 1
ATOM 3445 O O . TYR A 1 435 ? 14.024 15.380 -9.334 1.00 97.75 435 TYR A O 1
ATOM 3453 N N . TYR A 1 436 ? 13.161 13.411 -8.698 1.00 97.62 436 TYR A N 1
ATOM 3454 C CA . TYR A 1 436 ? 14.420 12.684 -8.876 1.00 97.62 436 TYR A CA 1
ATOM 3455 C C . TYR A 1 436 ? 14.686 12.348 -10.343 1.00 97.62 436 TYR A C 1
ATOM 3457 O O . TYR A 1 436 ? 15.848 12.260 -10.728 1.00 97.62 436 TYR A O 1
ATOM 3465 N N . ASP A 1 437 ? 13.631 12.205 -11.159 1.00 97.69 437 ASP A N 1
ATOM 3466 C CA . ASP A 1 437 ? 13.704 11.911 -12.598 1.00 97.69 437 ASP A CA 1
ATOM 3467 C C . ASP A 1 437 ? 14.688 10.778 -12.904 1.00 97.69 437 ASP A C 1
ATOM 3469 O O . ASP A 1 437 ? 15.497 10.868 -13.811 1.00 97.69 437 ASP A O 1
ATOM 3473 N N . TYR A 1 438 ? 14.668 9.724 -12.090 1.00 98.19 438 TYR A N 1
ATOM 3474 C CA . TYR A 1 438 ? 15.683 8.678 -12.117 1.00 98.19 438 TYR A CA 1
ATOM 3475 C C . TYR A 1 438 ? 15.593 7.777 -13.359 1.00 98.19 438 TYR A C 1
ATOM 3477 O O . TYR A 1 438 ? 14.507 7.440 -13.849 1.00 98.19 438 TYR A O 1
ATOM 3485 N N . ILE A 1 439 ? 16.758 7.362 -13.856 1.00 98.25 439 ILE A N 1
ATOM 3486 C CA . ILE A 1 439 ? 16.928 6.598 -15.097 1.00 98.25 439 ILE A CA 1
ATOM 3487 C C . ILE A 1 439 ? 16.297 5.189 -15.065 1.00 98.25 439 ILE A C 1
ATOM 3489 O O . ILE A 1 439 ? 16.164 4.558 -14.020 1.00 98.25 439 ILE A O 1
ATOM 3493 N N . ARG A 1 440 ? 15.934 4.664 -16.247 1.00 98.56 440 ARG A N 1
ATOM 3494 C CA . ARG A 1 440 ? 15.403 3.300 -16.450 1.00 98.56 440 ARG A CA 1
ATOM 3495 C C . ARG A 1 440 ? 16.489 2.295 -16.878 1.00 98.56 440 ARG A C 1
ATOM 3497 O O . ARG A 1 440 ? 17.468 2.702 -17.511 1.00 98.56 440 ARG A O 1
ATOM 3504 N N . PRO A 1 441 ? 16.298 0.977 -16.643 1.00 98.62 441 PRO A N 1
ATOM 3505 C CA . PRO A 1 441 ? 17.313 -0.038 -16.938 1.00 98.62 441 PRO A CA 1
ATOM 3506 C C . PRO A 1 441 ? 17.828 -0.066 -18.379 1.00 98.62 441 PRO A C 1
ATOM 3508 O O . PRO A 1 441 ? 19.036 -0.157 -18.570 1.00 98.62 441 PRO A O 1
ATOM 3511 N N . ILE A 1 442 ? 16.966 0.068 -19.396 1.00 98.31 442 ILE A N 1
ATOM 3512 C CA . ILE A 1 442 ? 17.415 0.045 -20.802 1.00 98.31 442 ILE A CA 1
ATOM 3513 C C . ILE A 1 442 ? 18.438 1.145 -21.099 1.00 98.31 442 ILE A C 1
ATOM 3515 O O . ILE A 1 442 ? 19.483 0.874 -21.691 1.00 98.31 442 ILE A O 1
ATOM 3519 N N . SER A 1 443 ? 18.183 2.365 -20.627 1.00 98.31 443 SER A N 1
ATOM 3520 C CA . SER A 1 443 ? 19.077 3.504 -20.817 1.00 98.31 443 SER A CA 1
ATOM 3521 C C . SER A 1 443 ? 20.362 3.351 -20.009 1.00 98.31 443 SER A C 1
ATOM 3523 O O . SER A 1 443 ? 21.444 3.572 -20.556 1.00 98.31 443 SER A O 1
ATOM 3525 N N . ALA A 1 444 ? 20.255 2.921 -18.747 1.00 97.88 444 ALA A N 1
ATOM 3526 C CA . ALA A 1 444 ? 21.387 2.736 -17.842 1.00 97.88 444 ALA A CA 1
ATOM 3527 C C . ALA A 1 444 ? 22.339 1.621 -18.304 1.00 97.88 444 ALA A C 1
ATOM 3529 O O . ALA A 1 444 ? 23.550 1.829 -18.371 1.00 97.88 444 ALA A O 1
ATOM 3530 N N . ILE A 1 445 ? 21.805 0.448 -18.658 1.00 98.50 445 ILE A N 1
ATOM 3531 C CA . ILE A 1 445 ? 22.587 -0.719 -19.087 1.00 98.50 445 ILE A CA 1
ATOM 3532 C C . ILE A 1 445 ? 23.289 -0.432 -20.415 1.00 98.50 445 ILE A C 1
ATOM 3534 O O . ILE A 1 445 ? 24.488 -0.686 -20.533 1.00 98.50 445 ILE A O 1
ATOM 3538 N N . ARG A 1 446 ? 22.582 0.151 -21.395 1.00 98.38 446 ARG A N 1
ATOM 3539 C CA . ARG A 1 446 ? 23.190 0.524 -22.683 1.00 98.38 446 ARG A CA 1
ATOM 3540 C C . ARG A 1 446 ? 24.260 1.602 -22.514 1.00 98.38 446 ARG A C 1
ATOM 3542 O O . ARG A 1 446 ? 25.327 1.474 -23.106 1.00 98.38 446 ARG A O 1
ATOM 3549 N N . TYR A 1 447 ? 24.027 2.600 -21.657 1.00 97.44 447 TYR A N 1
ATOM 3550 C CA . TYR A 1 447 ? 25.043 3.601 -21.321 1.00 97.44 447 TYR A CA 1
ATOM 3551 C C . TYR A 1 447 ? 26.301 2.960 -20.721 1.00 97.44 447 TYR A C 1
ATOM 3553 O O . TYR A 1 447 ? 27.396 3.170 -21.238 1.00 97.44 447 TYR A O 1
ATOM 3561 N N . MET A 1 448 ? 26.159 2.151 -19.664 1.00 96.69 448 MET A N 1
ATOM 3562 C CA . MET A 1 448 ? 27.305 1.500 -19.019 1.00 96.69 448 MET A CA 1
ATOM 3563 C C . MET A 1 448 ? 28.057 0.582 -19.993 1.00 96.69 448 MET A C 1
ATOM 3565 O O . MET A 1 448 ? 29.284 0.543 -19.982 1.00 96.69 448 MET A O 1
ATOM 3569 N N . ALA A 1 449 ? 27.343 -0.133 -20.865 1.00 97.38 449 ALA A N 1
ATOM 3570 C CA . ALA A 1 449 ? 27.955 -0.995 -21.870 1.00 97.38 449 ALA A CA 1
ATOM 3571 C C . ALA A 1 449 ? 28.746 -0.220 -22.939 1.00 97.38 449 ALA A C 1
ATOM 3573 O O . ALA A 1 449 ? 29.810 -0.686 -23.355 1.00 97.38 449 ALA A O 1
ATOM 3574 N N . ASP A 1 450 ? 28.268 0.955 -23.358 1.00 96.25 450 ASP A N 1
ATOM 3575 C CA . ASP A 1 450 ? 28.980 1.830 -24.299 1.00 96.25 450 ASP A CA 1
ATOM 3576 C C . ASP A 1 450 ? 30.280 2.384 -23.703 1.00 96.25 450 ASP A C 1
ATOM 3578 O O . ASP A 1 450 ? 31.250 2.609 -24.431 1.00 96.25 450 ASP A O 1
ATOM 3582 N N . GLN A 1 451 ? 30.334 2.558 -22.378 1.00 94.44 451 GLN A N 1
ATOM 3583 C CA . GLN A 1 451 ? 31.555 2.967 -21.680 1.00 94.44 451 GLN A CA 1
ATOM 3584 C C . GLN A 1 451 ? 32.623 1.863 -21.650 1.00 94.44 451 GLN A C 1
ATOM 3586 O O . GLN A 1 451 ? 33.811 2.180 -21.581 1.00 94.44 451 GLN A O 1
ATOM 3591 N N . GLY A 1 452 ? 32.226 0.589 -21.706 1.00 95.44 452 GLY A N 1
ATOM 3592 C CA . GLY A 1 452 ? 33.105 -0.571 -21.552 1.00 95.44 452 GLY A CA 1
ATOM 3593 C C . GLY A 1 452 ? 32.792 -1.348 -20.274 1.00 95.44 452 GLY A C 1
ATOM 3594 O O . GLY A 1 452 ? 31.627 -1.557 -19.947 1.00 95.44 452 GLY A O 1
ATOM 3595 N N . GLN A 1 453 ? 33.819 -1.793 -19.548 1.00 95.31 453 GLN A N 1
ATOM 3596 C CA . GLN A 1 453 ? 33.652 -2.560 -18.304 1.00 95.31 453 GLN A CA 1
ATOM 3597 C C . GLN A 1 453 ? 34.477 -2.007 -17.141 1.00 95.31 453 GLN A C 1
ATOM 3599 O O . GLN A 1 453 ? 35.532 -1.427 -17.372 1.00 95.31 453 GLN A O 1
ATOM 3604 N N . CYS A 1 454 ? 34.028 -2.204 -15.898 1.00 94.44 454 CYS A N 1
ATOM 3605 C CA . CYS A 1 454 ? 34.677 -1.635 -14.704 1.00 94.44 454 CYS A CA 1
ATOM 3606 C C . CYS A 1 454 ? 35.335 -2.656 -13.750 1.00 94.44 454 CYS A C 1
ATOM 3608 O O . CYS A 1 454 ? 35.715 -2.294 -12.638 1.00 94.44 454 CYS A O 1
ATOM 3610 N N . THR A 1 455 ? 35.495 -3.916 -14.162 1.00 94.69 455 THR A N 1
ATOM 3611 C CA . THR A 1 455 ? 36.007 -5.019 -13.327 1.00 94.69 455 THR A CA 1
ATOM 3612 C C . THR A 1 455 ? 37.494 -5.314 -13.547 1.00 94.69 455 THR A C 1
ATOM 3614 O O . THR A 1 455 ? 38.245 -5.423 -12.582 1.00 94.69 455 THR A O 1
ATOM 3617 N N . ASP A 1 456 ? 37.942 -5.450 -14.797 1.00 93.94 456 ASP A N 1
ATOM 3618 C CA . ASP A 1 456 ? 39.316 -5.839 -15.138 1.00 93.94 456 ASP A CA 1
ATOM 3619 C C . ASP A 1 456 ? 40.112 -4.642 -15.672 1.00 93.94 456 ASP A C 1
ATOM 3621 O O . ASP A 1 456 ? 39.989 -4.259 -16.835 1.00 93.94 456 ASP A O 1
ATOM 3625 N N . THR A 1 457 ? 40.963 -4.061 -14.827 1.00 93.19 457 THR A N 1
ATOM 3626 C CA . THR A 1 457 ? 41.800 -2.896 -15.166 1.00 93.19 457 THR A CA 1
ATOM 3627 C C . THR A 1 457 ? 42.878 -3.185 -16.213 1.00 93.19 457 THR A C 1
ATOM 3629 O O . THR A 1 457 ? 43.501 -2.248 -16.714 1.00 93.19 457 THR A O 1
ATOM 3632 N N . SER A 1 458 ? 43.122 -4.456 -16.553 1.00 94.06 458 SER A N 1
ATOM 3633 C CA . SER A 1 458 ? 44.130 -4.854 -17.539 1.00 94.06 458 SER A CA 1
ATOM 3634 C C . SER A 1 458 ? 43.615 -4.849 -18.982 1.00 94.06 458 SER A C 1
ATOM 3636 O O . SER A 1 458 ? 44.418 -4.826 -19.919 1.00 94.06 458 SER A O 1
ATOM 3638 N N . LEU A 1 459 ? 42.293 -4.848 -19.181 1.00 93.44 459 LEU A N 1
ATOM 3639 C CA . LEU A 1 459 ? 41.685 -4.844 -20.510 1.00 93.44 459 LEU A CA 1
ATOM 3640 C C . LEU A 1 459 ? 41.603 -3.426 -21.083 1.00 93.44 459 LEU A C 1
ATOM 3642 O O . LEU A 1 459 ? 41.324 -2.455 -20.385 1.00 93.44 459 LEU A O 1
ATOM 3646 N N . SER A 1 460 ? 41.782 -3.302 -22.400 1.00 92.00 460 SER A N 1
ATOM 3647 C CA . SER A 1 460 ? 41.783 -2.004 -23.095 1.00 92.00 460 SER A CA 1
ATOM 3648 C C . SER A 1 460 ? 40.430 -1.285 -23.099 1.00 92.00 460 SER A C 1
ATOM 3650 O O . SER A 1 460 ? 40.377 -0.106 -23.427 1.00 92.00 460 SER A O 1
ATOM 3652 N N . ASN A 1 461 ? 39.346 -1.997 -22.789 1.00 94.94 461 ASN A N 1
ATOM 3653 C CA . ASN A 1 461 ? 37.988 -1.468 -22.657 1.00 94.94 461 ASN A CA 1
ATOM 3654 C C . ASN A 1 461 ? 37.602 -1.205 -21.188 1.00 94.94 461 ASN A C 1
ATOM 3656 O O . ASN A 1 461 ? 36.414 -1.095 -20.884 1.00 94.94 461 ASN A O 1
ATOM 3660 N N . TYR A 1 462 ? 38.577 -1.165 -20.273 1.00 94.81 462 TYR A N 1
ATOM 3661 C CA . TYR A 1 462 ? 38.323 -0.747 -18.902 1.00 94.81 462 TYR A CA 1
ATOM 3662 C C . TYR A 1 462 ? 37.875 0.717 -18.859 1.00 94.81 462 TYR A C 1
ATOM 3664 O O . TYR A 1 462 ? 38.542 1.605 -19.393 1.00 94.81 462 TYR A O 1
ATOM 3672 N N . ASN A 1 463 ? 36.772 0.967 -18.167 1.00 92.56 463 ASN A N 1
ATOM 3673 C CA . ASN A 1 463 ? 36.254 2.288 -17.863 1.00 92.56 463 ASN A CA 1
ATOM 3674 C C . ASN A 1 463 ? 35.559 2.222 -16.505 1.00 92.56 463 ASN A C 1
ATOM 3676 O O . ASN A 1 463 ? 34.742 1.337 -16.261 1.00 92.56 463 ASN A O 1
ATOM 3680 N N . SER A 1 464 ? 35.846 3.172 -15.620 1.00 90.25 464 SER A N 1
ATOM 3681 C CA . SER A 1 464 ? 35.205 3.237 -14.308 1.00 90.25 464 SER A CA 1
ATOM 3682 C C . SER A 1 464 ? 33.686 3.391 -14.368 1.00 90.25 464 SER A C 1
ATOM 3684 O O . SER A 1 464 ? 33.014 2.975 -13.432 1.00 90.25 464 SER A O 1
ATOM 3686 N N . MET A 1 465 ? 33.150 3.961 -15.448 1.00 91.25 465 MET A N 1
ATOM 3687 C CA . MET A 1 465 ? 31.712 4.097 -15.723 1.00 91.25 465 MET A CA 1
ATOM 3688 C C . MET A 1 465 ? 31.126 2.888 -16.463 1.00 91.25 465 MET A C 1
ATOM 3690 O O . MET A 1 465 ? 29.933 2.862 -16.754 1.00 91.25 465 MET A O 1
ATOM 3694 N N . GLY A 1 466 ? 31.970 1.910 -16.796 1.00 94.38 466 GLY A N 1
ATOM 3695 C CA . GLY A 1 466 ? 31.587 0.687 -17.482 1.00 94.38 466 GLY A CA 1
ATOM 3696 C C . GLY A 1 466 ? 30.716 -0.228 -16.629 1.00 94.38 466 GLY A C 1
ATOM 3697 O O . GLY A 1 466 ? 30.660 -0.112 -15.402 1.00 94.38 466 GLY A O 1
ATOM 3698 N N . ILE A 1 467 ? 30.073 -1.186 -17.286 1.00 96.19 467 ILE A N 1
ATOM 3699 C CA . ILE A 1 467 ? 29.281 -2.220 -16.613 1.00 96.19 467 ILE A CA 1
ATOM 3700 C C . ILE A 1 467 ? 30.208 -3.247 -15.929 1.00 96.19 467 ILE A C 1
ATOM 3702 O O . ILE A 1 467 ? 31.259 -3.589 -16.484 1.00 96.19 467 ILE A O 1
ATOM 3706 N N . PRO A 1 468 ? 29.897 -3.732 -14.716 1.00 95.88 468 PRO A N 1
ATOM 3707 C CA . PRO A 1 468 ? 30.684 -4.786 -14.085 1.00 95.88 468 PRO A CA 1
ATOM 3708 C C . PRO A 1 468 ? 30.573 -6.096 -14.874 1.00 95.88 468 PRO A C 1
ATOM 3710 O O . PRO A 1 468 ? 29.492 -6.492 -15.303 1.00 95.88 468 PRO A O 1
ATOM 3713 N N . LEU A 1 469 ? 31.701 -6.784 -15.050 1.00 97.12 469 LEU A N 1
ATOM 3714 C CA . LEU A 1 469 ? 31.732 -8.130 -15.612 1.00 97.12 469 LEU A CA 1
ATOM 3715 C C . LEU A 1 469 ? 31.235 -9.139 -14.577 1.00 97.12 469 LEU A C 1
ATOM 3717 O O . LEU A 1 469 ? 31.687 -9.150 -13.430 1.00 97.12 469 LEU A O 1
ATOM 3721 N N . VAL A 1 470 ? 30.356 -10.030 -15.023 1.00 97.00 470 VAL A N 1
ATOM 3722 C CA . VAL A 1 470 ? 29.785 -11.122 -14.236 1.00 97.00 470 VAL A CA 1
ATOM 3723 C C . VAL A 1 470 ? 30.007 -12.401 -15.043 1.00 97.00 470 VAL A C 1
ATOM 3725 O O . VAL A 1 470 ? 29.390 -12.555 -16.098 1.00 97.00 470 VAL A O 1
ATOM 3728 N N . PRO A 1 471 ? 30.893 -13.315 -14.611 1.00 96.81 471 PRO A N 1
ATOM 3729 C CA . PRO A 1 471 ? 31.213 -14.517 -15.380 1.00 96.81 471 PRO A CA 1
ATOM 3730 C C . PRO A 1 471 ? 29.961 -15.294 -15.803 1.00 96.81 471 PRO A C 1
ATOM 3732 O O . PRO A 1 471 ? 29.125 -15.596 -14.956 1.00 96.81 471 PRO A O 1
ATOM 3735 N N . ASN A 1 472 ? 29.857 -15.647 -17.088 1.00 96.94 472 ASN A N 1
ATOM 3736 C CA . ASN A 1 472 ? 28.703 -16.295 -17.729 1.00 96.94 472 ASN A CA 1
ATOM 3737 C C . ASN A 1 472 ? 27.431 -15.444 -17.914 1.00 96.94 472 ASN A C 1
ATOM 3739 O O . ASN A 1 472 ? 26.482 -15.940 -18.514 1.00 96.94 472 ASN A O 1
ATOM 3743 N N . TYR A 1 473 ? 27.410 -14.181 -17.476 1.00 98.31 473 TYR A N 1
ATOM 3744 C CA . TYR A 1 473 ? 26.235 -13.304 -17.609 1.00 98.31 473 TYR A CA 1
ATOM 3745 C C . TYR A 1 473 ? 26.549 -11.975 -18.298 1.00 98.31 473 TYR A C 1
ATOM 3747 O O . TYR A 1 473 ? 25.804 -11.541 -19.172 1.00 98.31 473 TYR A O 1
ATOM 3755 N N . ILE A 1 474 ? 27.668 -11.339 -17.951 1.00 98.56 474 ILE A N 1
ATOM 3756 C CA . ILE A 1 474 ? 28.122 -10.058 -18.499 1.00 98.56 474 ILE A CA 1
ATOM 3757 C C . ILE A 1 474 ? 29.607 -10.185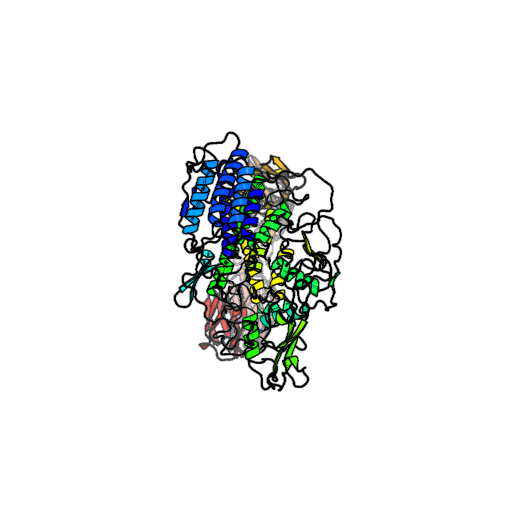 -18.818 1.00 98.56 474 ILE A C 1
ATOM 3759 O O . ILE A 1 474 ? 30.448 -10.277 -17.923 1.00 98.56 474 ILE A O 1
ATOM 3763 N N . GLU A 1 475 ? 29.942 -10.201 -20.103 1.00 98.38 475 GLU A N 1
ATOM 3764 C CA . GLU A 1 475 ? 31.291 -10.518 -20.569 1.00 98.38 475 GLU A CA 1
ATOM 3765 C C . GLU A 1 475 ? 31.749 -9.603 -21.704 1.00 98.38 475 GLU A C 1
ATOM 3767 O O . GLU A 1 475 ? 30.961 -8.939 -22.376 1.00 98.38 475 GLU A O 1
ATOM 3772 N N . VAL A 1 476 ? 33.056 -9.608 -21.958 1.00 98.25 476 VAL A N 1
ATOM 3773 C CA . VAL A 1 476 ? 33.649 -8.939 -23.117 1.00 98.25 476 VAL A CA 1
ATOM 3774 C C . VAL A 1 476 ? 33.576 -9.857 -24.339 1.00 98.25 476 VAL A C 1
ATOM 3776 O O . VAL A 1 476 ? 33.818 -11.059 -24.249 1.00 98.25 476 VAL A O 1
ATOM 3779 N N . ILE A 1 477 ? 33.274 -9.288 -25.503 1.00 98.38 477 ILE A N 1
ATOM 3780 C CA . ILE A 1 477 ? 33.303 -9.987 -26.788 1.00 98.38 477 ILE A CA 1
ATOM 3781 C C . ILE A 1 477 ? 34.755 -10.196 -27.226 1.00 98.38 477 ILE A C 1
ATOM 3783 O O . ILE A 1 477 ? 35.541 -9.252 -27.358 1.00 98.38 477 ILE A O 1
ATOM 3787 N N . THR A 1 478 ? 35.091 -11.448 -27.508 1.00 96.69 478 THR A N 1
ATOM 3788 C CA . THR A 1 478 ? 36.432 -11.932 -27.843 1.00 96.69 478 THR A CA 1
ATOM 3789 C C . THR A 1 478 ? 36.478 -12.556 -29.240 1.00 96.69 478 THR A C 1
ATOM 3791 O O . THR A 1 478 ? 35.468 -12.728 -29.922 1.00 96.69 478 THR A O 1
ATOM 3794 N N . THR A 1 479 ? 37.673 -12.927 -29.701 1.00 96.25 479 THR A N 1
ATOM 3795 C CA . THR A 1 479 ? 37.852 -13.608 -30.993 1.00 96.25 479 THR A CA 1
ATOM 3796 C C . THR A 1 479 ? 37.304 -15.035 -31.010 1.00 96.25 479 THR A C 1
ATOM 3798 O O . THR A 1 479 ? 37.059 -15.558 -32.098 1.00 96.25 479 THR A O 1
ATOM 3801 N N . SER A 1 480 ? 37.097 -15.653 -29.842 1.00 95.94 480 SER A N 1
ATOM 3802 C CA . SER A 1 480 ? 36.450 -16.964 -29.713 1.00 95.94 480 SER A CA 1
ATOM 3803 C C . SER A 1 480 ? 34.926 -16.908 -29.825 1.00 95.94 480 SER A C 1
ATOM 3805 O O . SER A 1 480 ? 34.308 -17.951 -30.023 1.00 95.94 480 SER A O 1
ATOM 3807 N N . ASP A 1 481 ? 34.317 -15.722 -29.736 1.00 97.94 481 ASP A N 1
ATOM 3808 C CA . ASP A 1 481 ? 32.868 -15.570 -29.851 1.00 97.94 481 ASP A CA 1
ATOM 3809 C C . ASP A 1 481 ? 32.364 -15.788 -31.297 1.00 97.94 481 ASP A C 1
ATOM 3811 O O . ASP A 1 481 ? 33.095 -15.578 -32.278 1.00 97.94 481 ASP A O 1
ATOM 3815 N N . PRO A 1 482 ? 31.100 -16.218 -31.476 1.00 96.88 482 PRO A N 1
ATOM 3816 C CA . PRO A 1 482 ? 30.511 -16.422 -32.795 1.00 96.88 482 PRO A CA 1
ATOM 3817 C C . PRO A 1 482 ? 30.413 -15.119 -33.599 1.00 96.88 482 PRO A C 1
ATOM 3819 O O . PRO A 1 482 ? 30.351 -14.016 -33.051 1.00 96.88 482 PRO A O 1
ATOM 3822 N N . LEU A 1 483 ? 30.338 -15.251 -34.931 1.00 95.75 483 LEU A N 1
ATOM 3823 C CA . LEU A 1 483 ? 30.202 -14.115 -35.858 1.00 95.75 483 LEU A CA 1
ATOM 3824 C C . LEU A 1 483 ? 28.986 -13.226 -35.553 1.00 95.75 483 LEU A C 1
ATOM 3826 O O . LEU A 1 483 ? 29.061 -12.023 -35.781 1.00 95.75 483 LEU A O 1
ATOM 3830 N N . SER A 1 484 ? 27.905 -13.790 -35.005 1.00 92.81 484 SER A N 1
ATOM 3831 C CA . SER A 1 484 ? 26.714 -13.042 -34.574 1.00 92.81 484 SER A CA 1
ATOM 3832 C C . SER A 1 484 ? 27.006 -12.004 -33.482 1.00 92.81 484 SER A C 1
ATOM 3834 O O . SER A 1 484 ? 26.314 -10.989 -33.409 1.00 92.81 484 SER A O 1
ATOM 3836 N N . LEU A 1 485 ? 28.047 -12.225 -32.670 1.00 96.44 485 LEU A N 1
ATOM 3837 C CA . LEU A 1 485 ? 28.494 -11.304 -31.624 1.00 96.44 485 LEU A CA 1
ATOM 3838 C C . LEU A 1 485 ? 29.667 -10.441 -32.088 1.00 96.44 485 LEU A C 1
ATOM 3840 O O . LEU A 1 485 ? 29.578 -9.218 -32.030 1.00 96.44 485 LEU A O 1
ATOM 3844 N N . ARG A 1 486 ? 30.756 -11.050 -32.581 1.00 96.31 486 ARG A N 1
ATOM 3845 C CA . ARG A 1 486 ? 31.981 -10.307 -32.951 1.00 96.31 486 ARG A CA 1
ATOM 3846 C C . ARG A 1 486 ? 31.876 -9.537 -34.272 1.00 96.31 486 ARG A C 1
ATOM 3848 O O . ARG A 1 486 ? 32.665 -8.622 -34.511 1.00 96.31 486 ARG A O 1
ATOM 3855 N N . GLY A 1 487 ? 30.899 -9.873 -35.114 1.00 94.56 487 GLY A N 1
ATOM 3856 C CA . GLY A 1 487 ? 30.697 -9.289 -36.440 1.00 94.56 487 GLY A CA 1
ATOM 3857 C C . GLY A 1 487 ? 31.644 -9.845 -37.510 1.00 94.56 487 GLY A C 1
ATOM 3858 O O . GLY A 1 487 ? 32.672 -10.459 -37.213 1.00 94.56 487 GLY A O 1
ATOM 3859 N N . ASN A 1 488 ? 31.303 -9.603 -38.782 1.00 91.44 488 ASN A N 1
ATOM 3860 C CA . ASN A 1 488 ? 32.009 -10.141 -39.958 1.00 91.44 488 ASN A CA 1
ATOM 3861 C C . ASN A 1 488 ? 33.499 -9.769 -40.014 1.00 91.44 488 ASN A C 1
ATOM 3863 O O . ASN A 1 488 ? 34.300 -10.533 -40.550 1.00 91.44 488 ASN A O 1
ATOM 3867 N N . PHE A 1 489 ? 33.876 -8.630 -39.429 1.00 93.12 489 PHE A N 1
ATOM 3868 C CA . PHE A 1 489 ? 35.252 -8.136 -39.406 1.00 93.12 489 PHE A CA 1
ATOM 3869 C C . PHE A 1 489 ? 35.777 -7.906 -37.991 1.00 93.12 489 PHE A C 1
ATOM 3871 O O . PHE A 1 489 ? 36.633 -7.047 -37.799 1.00 93.12 489 PHE A O 1
ATOM 3878 N N . ASN A 1 490 ? 35.272 -8.646 -36.994 1.00 94.62 490 ASN A N 1
ATOM 3879 C CA . ASN A 1 490 ? 35.656 -8.445 -35.591 1.00 94.62 490 ASN A CA 1
ATOM 3880 C C . ASN A 1 490 ? 35.373 -7.016 -35.081 1.00 94.62 490 ASN A C 1
ATOM 3882 O O . ASN A 1 490 ? 35.991 -6.553 -34.124 1.00 94.62 490 ASN A O 1
ATOM 3886 N N . GLN A 1 491 ? 34.432 -6.313 -35.714 1.00 94.69 491 GLN A N 1
ATOM 3887 C CA . GLN A 1 491 ? 34.123 -4.908 -35.437 1.00 94.69 491 GLN A CA 1
ATOM 3888 C C . GLN A 1 491 ? 33.533 -4.661 -34.035 1.00 94.69 491 GLN A C 1
ATOM 3890 O O . GLN A 1 491 ? 33.432 -3.512 -33.615 1.00 94.69 491 GLN A O 1
ATOM 3895 N N . HIS A 1 492 ? 33.140 -5.722 -33.320 1.00 96.75 492 HIS A N 1
ATOM 3896 C CA . HIS A 1 492 ? 32.593 -5.654 -31.963 1.00 96.75 492 HIS A CA 1
ATOM 3897 C C . HIS A 1 492 ? 33.530 -6.252 -30.898 1.00 96.75 492 HIS A C 1
ATOM 3899 O O . HIS A 1 492 ? 33.108 -6.421 -29.758 1.00 96.75 492 HIS A O 1
ATOM 3905 N N . LEU A 1 493 ? 34.787 -6.587 -31.227 1.00 96.62 493 LEU A N 1
ATOM 3906 C CA . LEU A 1 493 ? 35.748 -7.029 -30.207 1.00 96.62 493 LEU A CA 1
ATOM 3907 C C . LEU A 1 493 ? 35.934 -5.957 -29.130 1.00 96.62 493 LEU A C 1
ATOM 3909 O O . LEU A 1 493 ? 36.030 -4.772 -29.439 1.00 96.62 493 LEU A O 1
ATOM 3913 N N . GLY A 1 494 ? 35.997 -6.379 -27.868 1.00 95.75 494 GLY A N 1
ATOM 3914 C CA . GLY A 1 494 ? 36.111 -5.463 -26.734 1.00 95.75 494 GLY A CA 1
ATOM 3915 C C . GLY A 1 494 ? 34.794 -4.796 -26.321 1.00 95.75 494 GLY A C 1
ATOM 3916 O O . GLY A 1 494 ? 34.763 -4.142 -25.283 1.00 95.75 494 GLY A O 1
ATOM 3917 N N . LYS A 1 495 ? 33.697 -4.967 -27.072 1.00 97.69 495 LYS A N 1
ATOM 3918 C CA . LYS A 1 495 ? 32.359 -4.561 -26.610 1.00 97.69 495 LYS A CA 1
ATOM 3919 C C . LYS A 1 495 ? 31.800 -5.558 -25.596 1.00 97.69 495 LYS A C 1
ATOM 3921 O O . LYS A 1 495 ? 32.337 -6.653 -25.438 1.00 97.69 495 LYS A O 1
ATOM 3926 N N . ILE A 1 496 ? 30.712 -5.184 -24.929 1.00 98.62 496 ILE A N 1
ATOM 3927 C CA . ILE A 1 496 ? 30.051 -6.017 -23.920 1.00 98.62 496 ILE A CA 1
ATOM 3928 C C . ILE A 1 496 ? 28.961 -6.894 -24.550 1.00 98.62 496 ILE A C 1
ATOM 3930 O O . ILE A 1 496 ? 28.201 -6.449 -25.417 1.00 98.62 496 ILE A O 1
ATOM 3934 N N . LYS A 1 497 ? 28.876 -8.145 -24.093 1.00 98.50 497 LYS A N 1
ATOM 3935 C CA . LYS A 1 497 ? 27.776 -9.083 -24.343 1.00 98.50 497 LYS A CA 1
ATOM 3936 C C . LYS A 1 497 ? 27.067 -9.427 -23.029 1.00 98.50 497 LYS A C 1
ATOM 3938 O O . LYS A 1 497 ? 27.714 -9.512 -21.987 1.00 98.50 497 LYS A O 1
ATOM 3943 N N . LEU A 1 498 ? 25.755 -9.634 -23.107 1.00 98.69 498 LEU A N 1
ATOM 3944 C CA . LEU A 1 498 ? 24.892 -10.046 -21.997 1.00 98.69 498 LEU A CA 1
ATOM 3945 C C . LEU A 1 498 ? 24.268 -11.401 -22.327 1.00 98.69 498 LEU A C 1
ATOM 3947 O O . LEU A 1 498 ? 23.866 -11.612 -23.472 1.00 98.69 498 LEU A O 1
ATOM 3951 N N . TYR A 1 499 ? 24.184 -12.302 -21.355 1.00 98.50 499 TYR A N 1
ATOM 3952 C CA . TYR A 1 499 ? 23.403 -13.530 -21.455 1.00 98.50 499 TYR A CA 1
ATOM 3953 C C . TYR A 1 499 ? 21.999 -13.246 -20.913 1.00 98.50 499 TYR A C 1
ATOM 3955 O O . TYR A 1 499 ? 21.789 -13.233 -19.705 1.00 98.50 499 TYR A O 1
ATOM 3963 N N . ALA A 1 500 ? 21.063 -12.925 -21.804 1.00 98.44 500 ALA A N 1
ATOM 3964 C CA . ALA A 1 500 ? 19.754 -12.369 -21.455 1.00 98.44 500 ALA A CA 1
ATOM 3965 C C . ALA A 1 500 ? 18.683 -12.793 -22.474 1.00 98.44 500 ALA A C 1
ATOM 3967 O O . ALA A 1 500 ? 19.011 -13.403 -23.500 1.00 98.44 500 ALA A O 1
ATOM 3968 N N . TRP A 1 501 ? 17.414 -12.467 -22.206 1.00 98.31 501 TRP A N 1
ATOM 3969 C CA . TRP A 1 501 ? 16.333 -12.595 -23.187 1.00 98.31 501 TRP A CA 1
ATOM 3970 C C . TRP A 1 501 ? 16.721 -11.876 -24.480 1.00 98.31 501 TRP A C 1
ATOM 3972 O O . TRP A 1 501 ? 17.213 -10.744 -24.458 1.00 98.31 501 TRP A O 1
ATOM 3982 N N . ARG A 1 502 ? 16.565 -12.556 -25.619 1.00 96.88 502 ARG A N 1
ATOM 3983 C CA . ARG A 1 502 ? 17.173 -12.098 -26.877 1.00 96.88 502 ARG A CA 1
ATOM 3984 C C . ARG A 1 502 ? 16.472 -10.910 -27.525 1.00 96.88 502 ARG A C 1
ATOM 3986 O O . ARG A 1 502 ? 17.052 -10.296 -28.420 1.00 96.88 502 ARG A O 1
ATOM 3993 N N . GLY A 1 503 ? 15.274 -10.570 -27.065 1.00 94.75 503 GLY A N 1
ATOM 3994 C CA . GLY A 1 503 ? 14.555 -9.396 -27.527 1.00 94.75 503 GLY A CA 1
ATOM 3995 C C . GLY A 1 503 ? 13.606 -9.649 -28.702 1.00 94.75 503 GLY A C 1
ATOM 3996 O O . GLY A 1 503 ? 13.559 -10.748 -29.263 1.00 94.75 503 GLY A O 1
ATOM 3997 N N . PRO A 1 504 ? 12.875 -8.598 -29.106 1.00 93.31 504 PRO A N 1
ATOM 3998 C CA . PRO A 1 504 ? 11.808 -8.672 -30.104 1.00 93.31 504 PRO A CA 1
ATOM 3999 C C . PRO A 1 504 ? 12.289 -9.065 -31.508 1.00 93.31 504 PRO A C 1
ATOM 4001 O O . PRO A 1 504 ? 11.533 -9.685 -32.245 1.00 93.31 504 PRO A O 1
ATOM 4004 N N . ASP A 1 505 ? 13.558 -8.812 -31.862 1.00 92.25 505 ASP A N 1
ATOM 4005 C CA . ASP A 1 505 ? 14.164 -9.232 -33.145 1.00 92.25 505 ASP A CA 1
ATOM 4006 C C . ASP A 1 505 ? 14.085 -10.758 -33.385 1.00 92.25 505 ASP A C 1
ATOM 4008 O O . ASP A 1 505 ? 14.262 -11.233 -34.510 1.00 92.25 505 ASP A O 1
ATOM 4012 N N . HIS A 1 506 ? 13.859 -11.539 -32.325 1.00 94.12 506 HIS A N 1
ATOM 4013 C CA . HIS A 1 506 ? 13.744 -12.994 -32.364 1.00 94.12 506 HIS A CA 1
ATOM 4014 C C . HIS A 1 506 ? 12.295 -13.506 -32.324 1.00 94.12 506 HIS A C 1
ATOM 4016 O O . HIS A 1 506 ? 12.095 -14.720 -32.341 1.00 94.12 506 HIS A O 1
ATOM 4022 N N . ILE A 1 507 ? 11.303 -12.611 -32.307 1.00 94.12 507 ILE A N 1
ATOM 4023 C CA . ILE A 1 507 ? 9.874 -12.934 -32.258 1.00 94.12 507 ILE A CA 1
ATOM 4024 C C . ILE A 1 507 ? 9.235 -12.437 -33.556 1.00 94.12 507 ILE A C 1
ATOM 4026 O O . ILE A 1 507 ? 9.020 -11.242 -33.743 1.00 94.12 507 ILE A O 1
ATOM 4030 N N . GLY A 1 508 ? 8.936 -13.354 -34.480 1.00 91.00 508 GLY A N 1
ATOM 4031 C CA . GLY A 1 508 ? 8.206 -13.019 -35.705 1.00 91.00 508 GLY A CA 1
ATOM 4032 C C . GLY A 1 508 ? 6.697 -12.964 -35.470 1.00 91.00 508 GLY A C 1
ATOM 4033 O O . GLY A 1 508 ? 6.008 -12.097 -36.007 1.00 91.00 508 GLY A O 1
ATOM 4034 N N . ASN A 1 509 ? 6.190 -13.887 -34.656 1.00 91.12 509 ASN A N 1
ATOM 4035 C CA . ASN A 1 509 ? 4.804 -13.964 -34.230 1.00 91.12 509 ASN A CA 1
ATOM 4036 C C . ASN A 1 509 ? 4.724 -14.321 -32.733 1.00 91.12 509 ASN A C 1
ATOM 4038 O O . ASN A 1 509 ? 5.032 -15.460 -32.384 1.00 91.12 509 ASN A O 1
ATOM 4042 N N . PRO A 1 510 ? 4.267 -13.409 -31.855 1.00 90.06 510 PRO A N 1
ATOM 4043 C CA . PRO A 1 510 ? 4.194 -13.673 -30.417 1.00 90.06 510 PRO A CA 1
ATOM 4044 C C . PRO A 1 510 ? 3.224 -14.808 -30.058 1.00 90.06 510 PRO A C 1
ATOM 4046 O O . PRO A 1 510 ? 3.365 -15.389 -28.996 1.00 90.06 510 PRO A O 1
ATOM 4049 N N . ASP A 1 511 ? 2.292 -15.180 -30.947 1.00 88.56 511 ASP A N 1
ATOM 4050 C CA . ASP A 1 511 ? 1.377 -16.311 -30.722 1.00 88.56 511 ASP A CA 1
ATOM 4051 C C . ASP A 1 511 ? 2.057 -17.691 -30.898 1.00 88.56 511 ASP A C 1
ATOM 4053 O O . ASP A 1 511 ? 1.433 -18.718 -30.636 1.00 88.56 511 ASP A O 1
ATOM 4057 N N . THR A 1 512 ? 3.264 -17.753 -31.476 1.00 92.38 512 THR A N 1
ATOM 4058 C CA . THR A 1 512 ? 3.924 -19.029 -31.836 1.00 92.38 512 THR A CA 1
ATOM 4059 C C . THR A 1 512 ? 5.425 -19.073 -31.588 1.00 92.38 512 THR A C 1
ATOM 4061 O O . THR A 1 512 ? 6.015 -20.153 -31.645 1.00 92.38 512 THR A O 1
ATOM 4064 N N . ASP A 1 513 ? 6.053 -17.921 -31.379 1.00 94.94 513 ASP A N 1
ATOM 4065 C CA . ASP A 1 513 ? 7.498 -17.788 -31.280 1.00 94.94 513 ASP A CA 1
ATOM 4066 C C . ASP A 1 513 ? 7.884 -17.364 -29.861 1.00 94.94 513 ASP A C 1
ATOM 4068 O O . ASP A 1 513 ? 7.188 -16.578 -29.222 1.00 94.94 513 ASP A O 1
ATOM 4072 N N . SER A 1 514 ? 9.045 -17.832 -29.407 1.00 94.94 514 SER A N 1
ATOM 4073 C CA . SER A 1 514 ? 9.711 -17.377 -28.184 1.00 94.94 514 SER A CA 1
ATOM 4074 C C . SER A 1 514 ? 11.118 -16.899 -28.513 1.00 94.94 514 SER A C 1
ATOM 4076 O O . SER A 1 514 ? 11.831 -17.594 -29.247 1.00 94.94 514 SER A O 1
ATOM 4078 N N . ALA A 1 515 ? 11.564 -15.773 -27.950 1.00 95.94 515 ALA A N 1
ATOM 4079 C CA . ALA A 1 515 ? 12.911 -15.270 -28.233 1.00 95.94 515 ALA A CA 1
ATOM 4080 C C . ALA A 1 515 ? 13.999 -16.169 -27.622 1.00 95.94 515 ALA A C 1
ATOM 4082 O O . ALA A 1 515 ? 15.107 -16.282 -28.163 1.00 95.94 515 ALA A O 1
ATOM 4083 N N . GLY A 1 516 ? 13.676 -16.798 -26.486 1.00 97.06 516 GLY A N 1
ATOM 4084 C CA . GLY A 1 516 ? 14.619 -17.523 -25.643 1.00 97.06 516 GLY A CA 1
ATOM 4085 C C . GLY A 1 516 ? 15.717 -16.622 -25.074 1.00 97.06 516 GLY A C 1
ATOM 4086 O O . GLY A 1 516 ? 15.712 -15.396 -25.233 1.00 97.06 516 GLY A O 1
ATOM 4087 N N . VAL A 1 517 ? 16.699 -17.242 -24.425 1.00 98.19 517 VAL A N 1
ATOM 4088 C CA . VAL A 1 517 ? 17.855 -16.545 -23.848 1.00 98.19 517 VAL A CA 1
ATOM 4089 C C . VAL A 1 517 ? 19.122 -16.867 -24.638 1.00 98.19 517 VAL A C 1
ATOM 4091 O O . VAL A 1 517 ? 19.286 -17.900 -25.296 1.00 98.19 517 VAL A O 1
ATOM 4094 N N . GLY A 1 518 ? 20.059 -15.930 -24.654 1.00 97.94 518 GLY A N 1
ATOM 4095 C CA . GLY A 1 518 ? 21.412 -16.214 -25.097 1.00 97.94 518 GLY A CA 1
ATOM 4096 C C . GLY A 1 518 ? 22.311 -15.000 -25.042 1.00 97.94 518 GLY A C 1
ATOM 4097 O O . GLY A 1 518 ? 21.907 -13.913 -24.642 1.00 97.94 518 GLY A O 1
ATOM 4098 N N . TRP A 1 519 ? 23.545 -15.189 -25.499 1.00 98.25 519 TRP A N 1
ATOM 4099 C CA . TRP A 1 519 ? 24.470 -14.081 -25.651 1.00 98.25 519 TRP A CA 1
ATOM 4100 C C . TRP A 1 519 ? 23.983 -13.113 -26.731 1.00 98.25 519 TRP A C 1
ATOM 4102 O O . TRP A 1 519 ? 23.913 -13.471 -27.910 1.00 98.25 519 TRP A O 1
ATOM 4112 N N . ILE A 1 520 ? 23.721 -11.876 -26.322 1.00 98.00 520 ILE A N 1
ATOM 4113 C CA . ILE A 1 520 ? 23.427 -10.734 -27.186 1.00 98.00 520 ILE A CA 1
ATOM 4114 C C . ILE A 1 520 ? 24.433 -9.615 -26.936 1.00 98.00 520 ILE A C 1
ATOM 4116 O O . ILE A 1 520 ? 25.069 -9.545 -25.885 1.00 98.00 520 ILE A O 1
ATOM 4120 N N . ARG A 1 521 ? 24.602 -8.717 -27.906 1.00 98.00 521 ARG A N 1
ATOM 4121 C CA . ARG A 1 521 ? 25.393 -7.498 -27.691 1.00 98.00 521 ARG A CA 1
ATOM 4122 C C . ARG A 1 521 ? 24.628 -6.585 -26.734 1.00 98.00 521 ARG A C 1
ATOM 4124 O O . ARG A 1 521 ? 23.454 -6.326 -26.973 1.00 98.00 521 ARG A O 1
ATOM 4131 N N . ALA A 1 522 ? 25.290 -6.070 -25.699 1.00 98.12 522 ALA A N 1
ATOM 4132 C CA . ALA A 1 522 ? 24.656 -5.229 -24.679 1.00 98.12 522 ALA A CA 1
ATOM 4133 C C . ALA A 1 522 ? 24.018 -3.955 -25.268 1.00 98.12 522 ALA A C 1
ATOM 4135 O O . ALA A 1 522 ? 22.955 -3.524 -24.832 1.00 98.12 522 ALA A O 1
ATOM 4136 N N . GLU A 1 523 ? 24.618 -3.414 -26.333 1.00 95.81 523 GLU A N 1
ATOM 4137 C CA . GLU A 1 523 ? 24.100 -2.276 -27.109 1.00 95.81 523 GLU A CA 1
ATOM 4138 C C . GLU A 1 523 ? 22.713 -2.548 -27.737 1.00 95.81 523 GLU A C 1
ATOM 4140 O O . GLU A 1 523 ? 22.024 -1.617 -28.131 1.00 95.81 523 GLU A O 1
ATOM 4145 N N . LYS A 1 524 ? 22.294 -3.817 -27.823 1.00 95.69 524 LYS A N 1
ATOM 4146 C CA . LYS A 1 524 ? 20.994 -4.267 -28.340 1.00 95.69 524 LYS A CA 1
ATOM 4147 C C . LYS A 1 524 ? 20.100 -4.879 -27.258 1.00 95.69 524 LYS A C 1
ATOM 4149 O O . LYS A 1 524 ? 19.169 -5.596 -27.595 1.00 95.69 524 LYS A O 1
ATOM 4154 N N . TRP A 1 525 ? 20.387 -4.676 -25.974 1.00 97.81 525 TRP A N 1
ATOM 4155 C CA . TRP A 1 525 ? 19.571 -5.257 -24.905 1.00 97.81 525 TRP A CA 1
ATOM 4156 C C . TRP A 1 525 ? 18.176 -4.621 -24.843 1.00 97.81 525 TRP A C 1
ATOM 4158 O O . TRP A 1 525 ? 18.043 -3.403 -25.021 1.00 97.81 525 TRP A O 1
ATOM 4168 N N . TRP A 1 526 ? 17.167 -5.449 -24.568 1.00 97.06 526 TRP A N 1
ATOM 4169 C CA . TRP A 1 526 ? 15.778 -5.053 -24.335 1.00 97.06 526 TRP A CA 1
ATOM 4170 C C . TRP A 1 526 ? 15.280 -5.651 -23.013 1.00 97.06 526 TRP A C 1
ATOM 4172 O O . TRP A 1 526 ? 15.632 -6.793 -22.703 1.00 97.06 526 TRP A O 1
ATOM 4182 N N . PRO A 1 527 ? 14.453 -4.919 -22.248 1.00 97.25 527 PRO A N 1
ATOM 4183 C CA . PRO A 1 527 ? 13.678 -5.510 -21.162 1.00 97.25 527 PRO A CA 1
ATOM 4184 C C . PRO A 1 527 ? 12.646 -6.501 -21.720 1.00 97.25 527 PRO A C 1
ATOM 4186 O O . PRO A 1 527 ? 12.245 -6.376 -22.876 1.00 97.25 527 PRO A O 1
ATOM 4189 N N . TYR A 1 528 ? 12.203 -7.463 -20.905 1.00 96.81 528 TYR A N 1
ATOM 4190 C CA . TYR A 1 528 ? 11.155 -8.418 -21.286 1.00 96.81 528 TYR A CA 1
ATOM 4191 C C . TYR A 1 528 ? 9.797 -7.714 -21.337 1.00 96.81 528 TYR A C 1
ATOM 4193 O O . TYR A 1 528 ? 9.079 -7.630 -20.340 1.00 96.81 528 TYR A O 1
ATOM 4201 N N . GLN A 1 529 ? 9.516 -7.121 -22.494 1.00 93.12 529 GLN A N 1
ATOM 4202 C CA . GLN A 1 529 ? 8.356 -6.292 -22.796 1.00 93.12 529 GLN A CA 1
ATOM 4203 C C . GLN A 1 529 ? 8.048 -6.346 -24.299 1.00 93.12 529 GLN A C 1
ATOM 4205 O O . GLN A 1 529 ? 8.893 -6.737 -25.112 1.00 93.12 529 GLN A O 1
ATOM 4210 N N . ARG A 1 530 ? 6.855 -5.886 -24.696 1.00 88.56 530 ARG A N 1
ATOM 4211 C CA . ARG A 1 530 ? 6.517 -5.692 -26.116 1.00 88.56 530 ARG A CA 1
ATOM 4212 C C . ARG A 1 530 ? 7.400 -4.602 -26.743 1.00 88.56 530 ARG A C 1
ATOM 4214 O O . ARG A 1 530 ? 7.662 -3.588 -26.093 1.00 88.56 530 ARG A O 1
ATOM 4221 N N . PRO A 1 531 ? 7.766 -4.709 -28.035 1.00 86.69 531 PRO A N 1
ATOM 4222 C CA . PRO A 1 531 ? 8.547 -3.670 -28.713 1.00 86.69 531 PRO A CA 1
ATOM 4223 C C . PRO A 1 531 ? 7.827 -2.314 -28.791 1.00 86.69 531 PRO A C 1
ATOM 4225 O O . PRO A 1 531 ? 8.469 -1.279 -28.924 1.00 86.69 531 PRO A O 1
ATOM 4228 N N . THR A 1 532 ? 6.499 -2.315 -28.666 1.00 83.12 532 THR A N 1
ATOM 4229 C CA . THR A 1 532 ? 5.637 -1.126 -28.682 1.00 83.12 532 THR A CA 1
ATOM 4230 C C . THR A 1 532 ? 5.452 -0.479 -27.306 1.00 83.12 532 THR A C 1
ATOM 4232 O O . THR A 1 532 ? 4.885 0.607 -27.234 1.00 83.12 532 THR A O 1
ATOM 4235 N N . PHE A 1 533 ? 5.926 -1.128 -26.233 1.00 86.69 533 PHE A N 1
ATOM 4236 C CA . PHE A 1 533 ? 5.865 -0.662 -24.844 1.00 86.69 533 PHE A CA 1
ATOM 4237 C C . PHE A 1 533 ? 7.105 -1.142 -24.073 1.00 86.69 533 PHE A C 1
ATOM 4239 O O . PHE A 1 533 ? 7.052 -2.075 -23.285 1.00 86.69 533 PHE A O 1
ATOM 4246 N N . VAL A 1 534 ? 8.264 -0.538 -24.330 1.00 89.50 534 VAL A N 1
ATOM 4247 C CA . VAL A 1 534 ? 9.550 -1.046 -23.807 1.00 89.50 534 VAL A CA 1
ATOM 4248 C C . VAL A 1 534 ? 9.752 -0.739 -22.323 1.00 89.50 534 VAL A C 1
ATOM 4250 O O . VAL A 1 534 ? 10.301 -1.532 -21.567 1.00 89.50 534 VAL A O 1
ATOM 4253 N N . THR A 1 535 ? 9.340 0.447 -21.897 1.00 92.44 535 THR A N 1
ATOM 4254 C CA . THR A 1 535 ? 9.297 0.870 -20.497 1.00 92.44 535 THR A CA 1
ATOM 4255 C C . THR A 1 535 ? 8.204 1.926 -20.379 1.00 92.44 535 THR A C 1
ATOM 4257 O O . THR A 1 535 ? 7.997 2.673 -21.342 1.00 92.44 535 THR A O 1
ATOM 4260 N N . PRO A 1 536 ? 7.529 2.046 -19.223 1.00 92.12 536 PRO A N 1
ATOM 4261 C CA . PRO A 1 536 ? 6.540 3.096 -19.038 1.00 92.12 536 PRO A CA 1
ATOM 4262 C C . PRO A 1 536 ? 7.141 4.501 -19.237 1.00 92.12 536 PRO A C 1
ATOM 4264 O O . PRO A 1 536 ? 8.314 4.703 -18.884 1.00 92.12 536 PRO A O 1
ATOM 4267 N N . PRO A 1 537 ? 6.370 5.474 -19.766 1.00 94.44 537 PRO A N 1
ATOM 4268 C CA . PRO A 1 537 ? 6.863 6.801 -20.134 1.00 94.44 537 PRO A CA 1
ATOM 4269 C C . PRO A 1 537 ? 6.992 7.726 -18.912 1.00 94.44 537 PRO A C 1
ATOM 4271 O O . PRO A 1 537 ? 6.361 8.771 -18.820 1.00 94.44 537 PRO A O 1
ATOM 4274 N N . PHE A 1 538 ? 7.772 7.296 -17.922 1.00 96.25 538 PHE A N 1
ATOM 4275 C CA . PHE A 1 538 ? 8.095 8.044 -16.708 1.00 96.25 538 PHE A CA 1
ATOM 4276 C C . PHE A 1 538 ? 9.311 7.432 -15.991 1.00 96.25 538 PHE A C 1
ATOM 4278 O O . PHE A 1 538 ? 9.673 6.265 -16.201 1.00 96.25 538 PHE A O 1
ATOM 4285 N N . ALA A 1 539 ? 9.923 8.215 -15.103 1.00 97.94 539 ALA A N 1
ATOM 4286 C CA . ALA A 1 539 ? 11.119 7.867 -14.338 1.00 97.94 539 ALA A CA 1
ATOM 4287 C C . ALA A 1 539 ? 10.948 6.618 -13.458 1.00 97.94 539 ALA A C 1
ATOM 4289 O O . ALA A 1 539 ? 9.833 6.196 -13.125 1.00 97.94 539 ALA A O 1
ATOM 4290 N N . GLY A 1 540 ? 12.079 6.013 -13.093 1.00 96.75 540 GLY A N 1
ATOM 4291 C CA . GLY A 1 540 ? 12.147 4.787 -12.298 1.00 96.75 540 GLY A CA 1
ATOM 4292 C C . GLY A 1 540 ? 11.764 4.988 -10.830 1.00 96.75 540 GLY A C 1
ATOM 4293 O O . GLY A 1 540 ? 10.809 4.377 -10.354 1.00 96.75 540 GLY A O 1
ATOM 4294 N N . PHE A 1 541 ? 12.453 5.892 -10.138 1.00 97.88 541 PHE A N 1
ATOM 4295 C CA . PHE A 1 541 ? 12.430 5.982 -8.679 1.00 97.88 541 PHE A CA 1
ATOM 4296 C C . PHE A 1 541 ? 11.242 6.789 -8.133 1.00 97.88 541 PHE A C 1
ATOM 4298 O O . PHE A 1 541 ? 11.102 7.961 -8.466 1.00 97.88 541 PHE A O 1
ATOM 4305 N N . VAL A 1 542 ? 10.376 6.242 -7.281 1.00 98.12 542 VAL A N 1
ATOM 4306 C CA . VAL A 1 542 ? 10.263 4.833 -6.832 1.00 98.12 542 VAL A CA 1
ATOM 4307 C C . VAL A 1 542 ? 9.300 4.039 -7.723 1.00 98.12 542 VAL A C 1
ATOM 4309 O O . VAL A 1 542 ? 8.522 4.623 -8.476 1.00 98.12 542 VAL A O 1
ATOM 4312 N N . SER A 1 543 ? 9.319 2.708 -7.656 1.00 98.25 543 SER A N 1
ATOM 4313 C CA . SER A 1 543 ? 8.391 1.829 -8.381 1.00 98.25 543 SER A CA 1
ATOM 4314 C C . SER A 1 543 ? 6.945 2.075 -7.939 1.00 98.25 543 SER A C 1
ATOM 4316 O O . SER A 1 543 ? 6.590 1.812 -6.794 1.00 98.25 543 SER A O 1
ATOM 4318 N N . GLY A 1 544 ? 6.091 2.538 -8.863 1.00 96.88 544 GLY A N 1
ATOM 4319 C CA . GLY A 1 544 ? 4.671 2.776 -8.579 1.00 96.88 544 GLY A CA 1
ATOM 4320 C C . GLY A 1 544 ? 3.947 1.487 -8.187 1.00 96.88 544 GLY A C 1
ATOM 4321 O O . GLY A 1 544 ? 3.255 1.460 -7.178 1.00 96.88 544 GLY A O 1
ATOM 4322 N N . HIS A 1 545 ? 4.176 0.396 -8.928 1.00 96.56 545 HIS A N 1
ATOM 4323 C CA . HIS A 1 545 ? 3.660 -0.943 -8.613 1.00 96.56 545 HIS A CA 1
ATOM 4324 C C . HIS A 1 545 ? 4.001 -1.398 -7.194 1.00 96.56 545 HIS A C 1
ATOM 4326 O O . HIS A 1 545 ? 3.122 -1.907 -6.501 1.00 96.56 545 HIS A O 1
ATOM 4332 N N . SER A 1 546 ? 5.250 -1.200 -6.761 1.00 98.31 546 SER A N 1
ATOM 4333 C CA . SER A 1 546 ? 5.693 -1.579 -5.413 1.00 98.31 546 SER A CA 1
ATOM 4334 C C . SER A 1 546 ? 4.957 -0.762 -4.344 1.00 98.31 546 SER A C 1
ATOM 4336 O O . SER A 1 546 ? 4.507 -1.323 -3.344 1.00 98.31 546 SER A O 1
ATOM 4338 N N . THR A 1 547 ? 4.774 0.544 -4.574 1.00 98.75 547 THR A N 1
ATOM 4339 C CA . THR A 1 547 ? 4.067 1.437 -3.645 1.00 98.75 547 THR A CA 1
ATOM 4340 C C . THR A 1 547 ? 2.569 1.146 -3.575 1.00 98.75 547 THR A C 1
ATOM 4342 O O . THR A 1 547 ? 2.050 0.947 -2.477 1.00 98.75 547 THR A O 1
ATOM 4345 N N . PHE A 1 548 ? 1.875 1.084 -4.722 1.00 98.56 548 PHE A N 1
ATOM 4346 C CA . PHE A 1 548 ? 0.440 0.781 -4.786 1.00 98.56 548 PHE A CA 1
ATOM 4347 C C . PHE A 1 548 ? 0.143 -0.560 -4.130 1.00 98.56 548 PHE A C 1
ATOM 4349 O O . PHE A 1 548 ? -0.729 -0.644 -3.268 1.00 98.56 548 PHE A O 1
ATOM 4356 N N . SER A 1 549 ? 0.908 -1.588 -4.500 1.00 98.31 549 SER A N 1
ATOM 4357 C CA . SER A 1 549 ? 0.641 -2.944 -4.043 1.00 98.31 549 SER A CA 1
ATOM 4358 C C . SER A 1 549 ? 0.869 -3.114 -2.563 1.00 98.31 549 SER A C 1
ATOM 4360 O O . SER A 1 549 ? 0.057 -3.749 -1.893 1.00 98.31 549 SER A O 1
ATOM 4362 N N . ARG A 1 550 ? 1.926 -2.502 -2.017 1.00 98.62 550 ARG A N 1
ATOM 4363 C CA . ARG A 1 550 ? 2.137 -2.599 -0.580 1.00 98.62 550 ARG A CA 1
ATOM 4364 C C . ARG A 1 550 ? 1.082 -1.811 0.189 1.00 98.62 550 ARG A C 1
ATOM 4366 O O . ARG A 1 550 ? 0.562 -2.342 1.162 1.00 98.62 550 ARG A O 1
ATOM 4373 N N . ALA A 1 551 ? 0.734 -0.598 -0.245 1.00 98.81 551 ALA A N 1
ATOM 4374 C CA . ALA A 1 551 ? -0.312 0.191 0.409 1.00 98.81 551 ALA A CA 1
ATOM 4375 C C . ALA A 1 551 ? -1.658 -0.548 0.416 1.00 98.81 551 ALA A C 1
ATOM 4377 O O . ALA A 1 551 ? -2.292 -0.665 1.464 1.00 98.81 551 ALA A O 1
ATOM 4378 N N . ALA A 1 552 ? -2.052 -1.108 -0.728 1.00 98.75 552 ALA A N 1
ATOM 4379 C CA . ALA A 1 552 ? -3.275 -1.884 -0.859 1.00 98.75 552 ALA A CA 1
ATOM 4380 C C . ALA A 1 552 ? -3.248 -3.169 -0.020 1.00 98.75 552 ALA A C 1
ATOM 4382 O O . ALA A 1 552 ? -4.228 -3.460 0.657 1.00 98.75 552 ALA A O 1
ATOM 4383 N N . ALA A 1 553 ? -2.130 -3.902 0.016 1.00 98.75 553 ALA A N 1
ATOM 4384 C CA . ALA A 1 553 ? -2.000 -5.097 0.849 1.00 98.75 553 ALA A CA 1
ATOM 4385 C C . ALA A 1 553 ? -2.175 -4.799 2.350 1.00 98.75 553 ALA A C 1
ATOM 4387 O O . ALA A 1 553 ? -2.826 -5.569 3.058 1.00 98.75 553 ALA A O 1
ATOM 4388 N N . GLU A 1 554 ? -1.626 -3.682 2.844 1.00 98.81 554 GLU A N 1
ATOM 4389 C CA . GLU A 1 554 ? -1.827 -3.261 4.238 1.00 98.81 554 GLU A CA 1
ATOM 4390 C C . GLU A 1 554 ? -3.285 -2.854 4.504 1.00 98.81 554 GLU A C 1
ATOM 4392 O O . GLU A 1 554 ? -3.842 -3.234 5.532 1.00 98.81 554 GLU A O 1
ATOM 4397 N N . VAL A 1 555 ? -3.932 -2.146 3.568 1.00 98.81 555 VAL A N 1
ATOM 4398 C CA . VAL A 1 555 ? -5.369 -1.835 3.664 1.00 98.81 555 VAL A CA 1
ATOM 4399 C C . VAL A 1 555 ? -6.206 -3.109 3.695 1.00 98.81 555 VAL A C 1
ATOM 4401 O O . VAL A 1 555 ? -7.062 -3.230 4.558 1.00 98.81 555 VAL A O 1
ATOM 4404 N N . MET A 1 556 ? -5.955 -4.070 2.805 1.00 98.62 556 MET A N 1
ATOM 4405 C CA . MET A 1 556 ? -6.674 -5.349 2.761 1.00 98.62 556 MET A CA 1
ATOM 4406 C C . MET A 1 556 ? -6.508 -6.138 4.063 1.00 98.62 556 MET A C 1
ATOM 4408 O O . MET A 1 556 ? -7.484 -6.671 4.591 1.00 98.62 556 MET A O 1
ATOM 4412 N N . THR A 1 557 ? -5.293 -6.148 4.618 1.00 98.44 557 THR A N 1
ATOM 4413 C CA . THR A 1 557 ? -5.005 -6.787 5.911 1.00 98.44 557 THR A CA 1
ATOM 4414 C C . THR A 1 557 ? -5.836 -6.156 7.030 1.00 98.44 557 THR A C 1
ATOM 4416 O O . THR A 1 557 ? -6.507 -6.854 7.785 1.00 98.44 557 THR A O 1
ATOM 4419 N N . LEU A 1 558 ? -5.844 -4.822 7.119 1.00 97.25 558 LEU A N 1
ATOM 4420 C CA . LEU A 1 558 ? -6.607 -4.103 8.142 1.00 97.25 558 LEU A CA 1
ATOM 4421 C C . LEU A 1 558 ? -8.117 -4.226 7.935 1.00 97.25 558 LEU A C 1
ATOM 4423 O O . LEU A 1 558 ? -8.843 -4.432 8.897 1.00 97.25 558 LEU A O 1
ATOM 4427 N N . LEU A 1 559 ? -8.583 -4.129 6.691 1.00 96.50 559 LEU A N 1
ATOM 4428 C CA . LEU A 1 559 ? -9.991 -4.207 6.314 1.00 96.50 559 LEU A CA 1
ATOM 4429 C C . LEU A 1 559 ? -10.595 -5.560 6.690 1.00 96.50 559 LEU A C 1
ATOM 4431 O O . LEU A 1 559 ? -11.663 -5.609 7.299 1.00 96.50 559 LEU A O 1
ATOM 4435 N N . THR A 1 560 ? -9.913 -6.646 6.323 1.00 96.50 560 THR A N 1
ATOM 4436 C CA . THR A 1 560 ? -10.383 -8.016 6.572 1.00 96.50 560 THR A CA 1
ATOM 4437 C C . THR A 1 560 ? -10.080 -8.506 7.987 1.00 96.50 560 THR A C 1
ATOM 4439 O O . THR A 1 560 ? -10.695 -9.469 8.434 1.00 96.50 560 THR A O 1
ATOM 4442 N N . GLY A 1 561 ? -9.176 -7.834 8.711 1.00 94.62 561 GLY A N 1
ATOM 4443 C CA . GLY A 1 561 ? -8.719 -8.254 10.039 1.00 94.62 561 GLY A CA 1
ATOM 4444 C C . GLY A 1 561 ? -7.789 -9.466 10.026 1.00 94.62 561 GLY A C 1
ATOM 4445 O O . GLY A 1 561 ? -7.466 -9.989 11.091 1.00 94.62 561 GLY A O 1
ATOM 4446 N N . ASP A 1 562 ? -7.373 -9.914 8.843 1.00 95.69 562 ASP A N 1
ATOM 4447 C CA . ASP A 1 562 ? -6.529 -11.081 8.633 1.00 95.69 562 ASP A CA 1
ATOM 4448 C C . ASP A 1 562 ? -5.465 -10.746 7.576 1.00 95.69 562 ASP A C 1
ATOM 4450 O O . ASP A 1 562 ? -5.739 -10.072 6.585 1.00 95.69 562 ASP A O 1
ATOM 4454 N N . GLU A 1 563 ? -4.224 -11.184 7.783 1.00 97.00 563 GLU A N 1
ATOM 4455 C CA . GLU A 1 563 ? -3.174 -11.022 6.770 1.00 97.00 563 GLU A CA 1
ATOM 4456 C C . GLU A 1 563 ? -3.338 -12.013 5.612 1.00 97.00 563 GLU A C 1
ATOM 4458 O O . GLU A 1 563 ? -2.831 -11.762 4.513 1.00 97.00 563 GLU A O 1
ATOM 4463 N N . TYR A 1 564 ? -4.049 -13.120 5.849 1.00 98.25 564 TYR A N 1
ATOM 4464 C CA . TYR A 1 564 ? -4.285 -14.171 4.873 1.00 98.25 564 TYR A CA 1
ATOM 4465 C C . TYR A 1 564 ? -5.479 -13.854 3.966 1.00 98.25 564 TYR A C 1
ATOM 4467 O O . TYR A 1 564 ? -6.481 -13.270 4.380 1.00 98.25 564 TYR A O 1
ATOM 4475 N N . PHE A 1 565 ? -5.404 -14.311 2.716 1.00 98.38 565 PHE A N 1
ATOM 4476 C CA . PHE A 1 565 ? -6.588 -14.372 1.858 1.00 98.38 565 PHE A CA 1
ATOM 4477 C C . PHE A 1 565 ? -7.658 -15.279 2.497 1.00 98.38 565 PHE A C 1
ATOM 4479 O O . PHE A 1 565 ? -7.297 -16.244 3.179 1.00 98.38 565 PHE A O 1
ATOM 4486 N N . PRO A 1 566 ? -8.966 -15.057 2.254 1.00 96.75 566 PRO A N 1
ATOM 4487 C CA . PRO A 1 566 ? -10.010 -15.962 2.726 1.00 96.75 566 PRO A CA 1
ATOM 4488 C C . PRO A 1 566 ? -9.716 -17.426 2.357 1.00 96.75 566 PRO A C 1
ATOM 4490 O O . PRO A 1 566 ? -9.328 -17.732 1.235 1.00 96.75 566 PRO A O 1
ATOM 4493 N N . GLY A 1 567 ? -9.862 -18.349 3.314 1.00 95.56 567 GLY A N 1
ATOM 4494 C CA . GLY A 1 567 ? -9.450 -19.753 3.128 1.00 95.56 567 GLY A CA 1
ATOM 4495 C C . GLY A 1 567 ? -7.939 -20.007 3.253 1.00 95.56 567 GLY A C 1
ATOM 4496 O O . GLY A 1 567 ? -7.487 -21.147 3.127 1.00 95.56 567 GLY A O 1
ATOM 4497 N N . GLY A 1 568 ? -7.157 -18.968 3.537 1.00 96.88 568 GLY A N 1
ATOM 4498 C CA . GLY A 1 568 ? -5.706 -19.003 3.664 1.00 96.88 568 GLY A CA 1
ATOM 4499 C C . GLY A 1 568 ? -4.958 -18.959 2.331 1.00 96.88 568 GLY A C 1
ATOM 4500 O O . GLY A 1 568 ? -3.766 -19.236 2.328 1.00 96.88 568 GLY A O 1
ATOM 4501 N N . MET A 1 569 ? -5.617 -18.704 1.193 1.00 96.62 569 MET A N 1
ATOM 4502 C CA . MET A 1 569 ? -4.936 -18.706 -0.108 1.00 96.62 569 MET A CA 1
ATOM 4503 C C . MET A 1 569 ? -5.699 -17.930 -1.189 1.00 96.62 569 MET A C 1
ATOM 4505 O O . MET A 1 569 ? -6.872 -18.190 -1.442 1.00 96.62 569 MET A O 1
ATOM 4509 N N . GLY A 1 570 ? -5.012 -17.009 -1.862 1.00 96.25 570 GLY A N 1
ATOM 4510 C CA . GLY A 1 570 ? -5.421 -16.430 -3.140 1.00 96.25 570 GLY A CA 1
ATOM 4511 C C . GLY A 1 570 ? -4.737 -17.159 -4.294 1.00 96.25 570 GLY A C 1
ATOM 4512 O O . GLY A 1 570 ? -3.601 -17.612 -4.141 1.00 96.25 570 GLY A O 1
ATOM 4513 N N . GLU A 1 571 ? -5.408 -17.273 -5.440 1.00 95.88 571 GLU A N 1
ATOM 4514 C CA . GLU A 1 571 ? -4.874 -17.975 -6.612 1.00 95.88 571 GLU A CA 1
ATOM 4515 C C . GLU A 1 571 ? -5.072 -17.176 -7.902 1.00 95.88 571 GLU A C 1
ATOM 4517 O O . GLU A 1 571 ? -5.993 -16.383 -8.015 1.00 95.88 571 GLU A O 1
ATOM 4522 N N . PHE A 1 572 ? -4.245 -17.408 -8.914 1.00 94.25 572 PHE A N 1
ATOM 4523 C CA . PHE A 1 572 ? -4.491 -16.945 -10.278 1.00 94.25 572 PHE A CA 1
ATOM 4524 C C . PHE A 1 572 ? -3.994 -17.991 -11.270 1.00 94.25 572 PHE A C 1
ATOM 4526 O O . PHE A 1 572 ? -2.874 -18.476 -11.139 1.00 94.25 572 PHE A O 1
ATOM 4533 N N . ILE A 1 573 ? -4.797 -18.343 -12.276 1.00 95.12 573 ILE A N 1
ATOM 4534 C CA . ILE A 1 573 ? -4.447 -19.384 -13.250 1.00 95.12 573 ILE A CA 1
ATOM 4535 C C . ILE A 1 573 ? -3.976 -18.736 -14.554 1.00 95.12 573 ILE A C 1
ATOM 4537 O O . ILE A 1 573 ? -4.748 -18.057 -15.224 1.00 95.12 573 ILE A O 1
ATOM 4541 N N . ALA A 1 574 ? -2.737 -19.029 -14.948 1.00 95.50 574 ALA A N 1
ATOM 4542 C CA . ALA A 1 574 ? -2.146 -18.718 -16.245 1.00 95.50 574 ALA A CA 1
ATOM 4543 C C . ALA A 1 574 ? -2.128 -19.988 -17.120 1.00 95.50 574 ALA A C 1
ATOM 4545 O O . ALA A 1 574 ? -1.275 -20.865 -16.920 1.00 95.50 574 ALA A O 1
ATOM 4546 N N . PRO A 1 575 ? -3.069 -20.147 -18.071 1.00 95.94 575 PRO A N 1
ATOM 4547 C CA . PRO A 1 575 ? -3.166 -21.373 -18.851 1.00 95.94 575 PRO A CA 1
ATOM 4548 C C . PRO A 1 575 ? -2.004 -21.524 -19.841 1.00 95.94 575 PRO A C 1
ATOM 4550 O O . PRO A 1 575 ? -1.556 -20.558 -20.462 1.00 95.94 575 PRO A O 1
ATOM 4553 N N . LYS A 1 576 ? -1.540 -22.767 -20.007 1.00 95.19 576 LYS A N 1
ATOM 4554 C CA . LYS A 1 576 ? -0.493 -23.150 -20.963 1.00 95.19 576 LYS A CA 1
ATOM 4555 C C . LYS A 1 576 ? -0.744 -22.568 -22.361 1.00 95.19 576 LYS A C 1
ATOM 4557 O O . LYS A 1 576 ? -1.801 -22.821 -22.931 1.00 95.19 576 LYS A O 1
ATOM 4562 N N . ASN A 1 577 ? 0.266 -21.911 -22.936 1.00 93.00 577 ASN A N 1
ATOM 4563 C CA . ASN A 1 577 ? 0.274 -21.316 -24.285 1.00 93.00 577 ASN A CA 1
ATOM 4564 C C . ASN A 1 577 ? -0.887 -20.340 -24.575 1.00 93.00 577 ASN A C 1
ATOM 4566 O O . ASN A 1 577 ? -1.220 -20.090 -25.735 1.00 93.00 577 ASN A O 1
ATOM 4570 N N . GLU A 1 578 ? -1.562 -19.841 -23.541 1.00 90.50 578 GLU A N 1
ATOM 4571 C CA . GLU A 1 578 ? -2.744 -18.986 -23.695 1.00 90.50 578 GLU A CA 1
ATOM 4572 C C . GLU A 1 578 ? -2.667 -17.709 -22.851 1.00 90.50 578 GLU A C 1
ATOM 4574 O O . GLU A 1 578 ? -3.553 -16.866 -22.975 1.00 90.50 578 GLU A O 1
ATOM 4579 N N . PHE A 1 579 ? -1.630 -17.551 -22.019 1.00 91.94 579 PHE A N 1
ATOM 4580 C CA . PHE A 1 579 ? -1.505 -16.407 -21.115 1.00 91.94 579 PHE A CA 1
ATOM 4581 C C . PHE A 1 579 ? -0.462 -15.375 -21.551 1.00 91.94 579 PHE A C 1
ATOM 4583 O O . PHE A 1 579 ? -0.762 -14.185 -21.512 1.00 91.94 579 PHE A O 1
ATOM 4590 N N . LEU A 1 580 ? 0.748 -15.798 -21.942 1.00 93.12 580 LEU A N 1
ATOM 4591 C CA . LEU A 1 580 ? 1.790 -14.843 -22.323 1.00 93.12 580 LEU A CA 1
ATOM 4592 C C . LEU A 1 580 ? 1.427 -14.179 -23.650 1.00 93.12 580 LEU A C 1
ATOM 4594 O O . LEU A 1 580 ? 0.961 -14.820 -24.593 1.00 93.12 580 LEU A O 1
ATOM 4598 N N . VAL A 1 581 ? 1.636 -12.871 -23.708 1.00 90.50 581 VAL A N 1
ATOM 4599 C CA . VAL A 1 581 ? 1.312 -12.038 -24.862 1.00 90.50 581 VAL A CA 1
ATOM 4600 C C . VAL A 1 581 ? 2.534 -11.329 -25.440 1.00 90.50 581 VAL A C 1
ATOM 4602 O O . VAL A 1 581 ? 2.430 -10.703 -26.503 1.00 90.50 581 VAL A O 1
ATOM 4605 N N . PHE A 1 582 ? 3.686 -11.396 -24.765 1.00 90.94 582 PHE A N 1
ATOM 4606 C CA . PHE A 1 582 ? 4.957 -10.893 -25.293 1.00 90.94 582 PHE A CA 1
ATOM 4607 C C . PHE A 1 582 ? 5.617 -11.915 -26.231 1.00 90.94 582 PHE A C 1
ATOM 4609 O O . PHE A 1 582 ? 6.231 -11.522 -27.222 1.00 90.94 582 PHE A O 1
ATOM 4616 N N . GLU A 1 583 ? 5.439 -13.204 -25.945 1.00 93.69 583 GLU A N 1
ATOM 4617 C CA . GLU A 1 583 ? 5.885 -14.375 -26.710 1.00 93.69 583 GLU A CA 1
ATOM 4618 C C . GLU A 1 583 ? 5.040 -15.613 -26.337 1.00 93.69 583 GLU A C 1
ATOM 4620 O O . GLU A 1 583 ? 4.248 -15.540 -25.400 1.00 93.69 583 GLU A O 1
ATOM 4625 N N . ASP A 1 584 ? 5.213 -16.747 -27.029 1.00 95.25 584 ASP A N 1
ATOM 4626 C CA . ASP A 1 584 ? 4.450 -17.976 -26.750 1.00 95.25 584 ASP A CA 1
ATOM 4627 C C . ASP A 1 584 ? 4.772 -18.557 -25.357 1.00 95.25 584 ASP A C 1
ATOM 4629 O O . ASP A 1 584 ? 5.935 -18.687 -24.945 1.00 95.25 584 ASP A O 1
ATOM 4633 N N . GLY A 1 585 ? 3.721 -18.951 -24.636 1.00 93.75 585 GLY A N 1
ATOM 4634 C CA . GLY A 1 585 ? 3.796 -19.622 -23.341 1.00 93.75 585 GLY A CA 1
ATOM 4635 C C . GLY A 1 585 ? 2.668 -19.237 -22.370 1.00 93.75 585 GLY A C 1
ATOM 4636 O O . GLY A 1 585 ? 1.691 -18.591 -22.758 1.00 93.75 585 GLY A O 1
ATOM 4637 N N . PRO A 1 586 ? 2.758 -19.650 -21.092 1.00 95.81 586 PRO A N 1
ATOM 4638 C CA . PRO A 1 586 ? 3.800 -20.504 -20.505 1.00 95.81 586 PRO A CA 1
ATOM 4639 C C . PRO A 1 586 ? 3.772 -21.936 -21.061 1.00 95.81 586 PRO A C 1
ATOM 4641 O O . PRO A 1 586 ? 2.763 -22.368 -21.616 1.00 95.81 586 PRO A O 1
ATOM 4644 N N . SER A 1 587 ? 4.866 -22.690 -20.915 1.00 95.38 587 SER A N 1
ATOM 4645 C CA . SER A 1 587 ? 4.980 -24.051 -21.469 1.00 95.38 587 SER A CA 1
ATOM 4646 C C . SER A 1 587 ? 4.141 -25.101 -20.718 1.00 95.38 587 SER A C 1
ATOM 4648 O O . SER A 1 587 ? 3.828 -26.176 -21.255 1.00 95.38 587 SER A O 1
ATOM 4650 N N . GLU A 1 588 ? 3.718 -24.775 -19.501 1.00 94.62 588 GLU A N 1
ATOM 4651 C CA . GLU A 1 588 ? 2.753 -25.493 -18.673 1.00 94.62 588 GLU A CA 1
ATOM 4652 C C . GLU A 1 588 ? 1.756 -24.519 -18.030 1.00 94.62 588 GLU A C 1
ATOM 4654 O O . GLU A 1 588 ? 1.989 -23.316 -18.001 1.00 94.62 588 GLU A O 1
ATOM 4659 N N . THR A 1 589 ? 0.620 -25.020 -17.538 1.00 96.44 589 THR A N 1
ATOM 4660 C CA . THR A 1 589 ? -0.321 -24.169 -16.796 1.00 96.44 589 THR A CA 1
ATOM 4661 C C . THR A 1 589 ? 0.296 -23.828 -15.447 1.00 96.44 589 THR A C 1
ATOM 4663 O O . THR A 1 589 ? 0.599 -24.731 -14.668 1.00 96.44 589 THR A O 1
ATOM 4666 N N . ILE A 1 590 ? 0.435 -22.537 -15.166 1.00 96.44 590 ILE A N 1
ATOM 4667 C CA . ILE A 1 590 ? 0.949 -22.022 -13.897 1.00 96.44 590 ILE A CA 1
ATOM 4668 C C . ILE A 1 590 ? -0.228 -21.509 -13.076 1.00 96.44 590 ILE A C 1
ATOM 4670 O O . ILE A 1 590 ? -1.108 -20.831 -13.601 1.00 96.44 590 ILE A O 1
ATOM 4674 N N . THR A 1 591 ? -0.239 -21.806 -11.781 1.00 97.38 591 THR A N 1
ATOM 4675 C CA . THR A 1 591 ? -1.155 -21.159 -10.835 1.00 97.38 591 THR A CA 1
ATOM 4676 C C . THR A 1 591 ? -0.310 -20.322 -9.894 1.00 97.38 591 THR A C 1
ATOM 4678 O O . THR A 1 591 ? 0.479 -20.891 -9.154 1.00 97.38 591 THR A O 1
ATOM 4681 N N . LEU A 1 592 ? -0.418 -18.998 -9.942 1.00 97.62 592 LEU A N 1
ATOM 4682 C CA . LEU A 1 592 ? 0.172 -18.151 -8.910 1.00 97.62 592 LEU A CA 1
ATOM 4683 C C . LEU A 1 592 ? -0.640 -18.340 -7.629 1.00 97.62 592 LEU A C 1
ATOM 4685 O O . LEU A 1 592 ? -1.867 -18.393 -7.694 1.00 97.62 592 LEU A O 1
ATOM 4689 N N . GLN A 1 593 ? 0.035 -18.469 -6.491 1.00 97.81 593 GLN A N 1
ATOM 4690 C CA . GLN A 1 593 ? -0.594 -18.675 -5.190 1.00 97.81 593 GLN A CA 1
ATOM 4691 C C . GLN A 1 593 ? 0.002 -17.711 -4.164 1.00 97.81 593 GLN A C 1
ATOM 4693 O O . GLN A 1 593 ? 1.215 -17.494 -4.138 1.00 97.81 593 GLN A O 1
ATOM 4698 N N . TRP A 1 594 ? -0.848 -17.168 -3.295 1.00 98.12 594 TRP A N 1
ATOM 4699 C CA . TRP A 1 594 ? -0.452 -16.241 -2.234 1.00 98.12 594 TRP A CA 1
ATOM 4700 C C . TRP A 1 594 ? -1.152 -16.619 -0.935 1.00 98.12 594 TRP A C 1
ATOM 4702 O O . TRP A 1 594 ? -2.377 -16.715 -0.910 1.00 98.12 594 TRP A O 1
ATOM 4712 N N . ALA A 1 595 ? -0.401 -16.822 0.150 1.00 98.31 595 ALA A N 1
ATOM 4713 C CA . ALA A 1 595 ? -1.011 -17.019 1.463 1.00 98.31 595 ALA A CA 1
ATOM 4714 C C . ALA A 1 595 ? -1.565 -15.692 1.990 1.00 98.31 595 ALA A C 1
ATOM 4716 O O . ALA A 1 595 ? -2.729 -15.619 2.385 1.00 98.31 595 ALA A O 1
ATOM 4717 N N . THR A 1 596 ? -0.744 -14.640 1.941 1.00 98.62 596 THR A N 1
ATOM 4718 C CA . THR A 1 596 ? -1.072 -13.311 2.462 1.00 98.62 596 THR A CA 1
ATOM 4719 C C . THR A 1 596 ? -1.162 -12.251 1.368 1.00 98.62 596 THR A C 1
ATOM 4721 O O . THR A 1 596 ? -0.526 -12.359 0.315 1.00 98.62 596 THR A O 1
ATOM 4724 N N . TYR A 1 597 ? -1.892 -11.161 1.632 1.00 98.62 597 TYR A N 1
ATOM 4725 C CA . TYR A 1 597 ? -1.898 -9.987 0.741 1.00 98.62 597 TYR A CA 1
ATOM 4726 C C . TYR A 1 597 ? -0.489 -9.410 0.555 1.00 98.62 597 TYR A C 1
ATOM 4728 O O . TYR A 1 597 ? -0.140 -8.884 -0.506 1.00 98.62 597 TYR A O 1
ATOM 4736 N N . ARG A 1 598 ? 0.348 -9.533 1.592 1.00 98.38 598 ARG A N 1
ATOM 4737 C CA . ARG A 1 598 ? 1.744 -9.106 1.561 1.00 98.38 598 ARG A CA 1
ATOM 4738 C C . ARG A 1 598 ? 2.573 -9.923 0.572 1.00 98.38 598 ARG A C 1
ATOM 4740 O O . ARG A 1 598 ? 3.361 -9.309 -0.143 1.00 98.38 598 ARG A O 1
ATOM 4747 N N . ASP A 1 599 ? 2.347 -11.232 0.473 1.00 98.56 599 ASP A N 1
ATOM 4748 C CA . ASP A 1 599 ? 3.034 -12.094 -0.499 1.00 98.56 599 ASP A CA 1
ATOM 4749 C C . ASP A 1 599 ? 2.685 -11.705 -1.939 1.00 98.56 599 ASP A C 1
ATOM 4751 O O . ASP A 1 599 ? 3.571 -11.628 -2.792 1.00 98.56 599 ASP A O 1
ATOM 4755 N N . ALA A 1 600 ? 1.410 -11.392 -2.207 1.00 98.12 600 ALA A N 1
ATOM 4756 C CA . ALA A 1 600 ? 0.980 -10.880 -3.509 1.00 98.12 600 ALA A CA 1
ATOM 4757 C C . ALA A 1 600 ? 1.693 -9.560 -3.851 1.00 98.12 600 ALA A C 1
ATOM 4759 O O . ALA A 1 600 ? 2.243 -9.405 -4.942 1.00 98.12 600 ALA A O 1
ATOM 4760 N N . SER A 1 601 ? 1.781 -8.631 -2.892 1.00 98.06 601 SER A N 1
ATOM 4761 C CA . SER A 1 601 ? 2.520 -7.375 -3.069 1.00 98.06 601 SER A CA 1
ATOM 4762 C C . SER A 1 601 ? 4.029 -7.566 -3.282 1.00 98.06 601 SER A C 1
ATOM 4764 O O . SER A 1 601 ? 4.641 -6.777 -4.013 1.00 98.06 601 SER A O 1
ATOM 4766 N N . ASP A 1 602 ? 4.647 -8.555 -2.638 1.00 97.81 602 ASP A N 1
ATOM 4767 C CA . ASP A 1 602 ? 6.073 -8.843 -2.800 1.00 97.81 602 ASP A CA 1
ATOM 4768 C C . ASP A 1 602 ? 6.359 -9.453 -4.173 1.00 97.81 602 ASP A C 1
ATOM 4770 O O . ASP A 1 602 ? 7.269 -9.007 -4.877 1.00 97.81 602 ASP A O 1
ATOM 4774 N N . GLN A 1 603 ? 5.507 -10.373 -4.623 1.00 97.06 603 GLN A N 1
ATOM 4775 C CA . GLN A 1 603 ? 5.546 -10.906 -5.981 1.00 97.06 603 GLN A CA 1
ATOM 4776 C C . GLN A 1 603 ? 5.318 -9.819 -7.047 1.00 97.06 603 GLN A C 1
ATOM 4778 O O . GLN A 1 603 ? 6.062 -9.771 -8.034 1.00 97.06 603 GLN A O 1
ATOM 4783 N N . CYS A 1 604 ? 4.373 -8.894 -6.826 1.00 96.75 604 CYS A N 1
ATOM 4784 C CA . CYS A 1 604 ? 4.164 -7.741 -7.708 1.00 96.75 604 CYS A CA 1
ATOM 4785 C C . CYS A 1 604 ? 5.441 -6.934 -7.896 1.00 96.75 604 CYS A C 1
ATOM 4787 O O . CYS A 1 604 ? 5.794 -6.532 -9.002 1.00 96.75 604 CYS A O 1
ATOM 4789 N N . SER A 1 605 ? 6.152 -6.691 -6.811 1.00 96.94 605 SER A N 1
ATOM 4790 C CA . SER A 1 605 ? 7.372 -5.906 -6.825 1.00 96.94 605 SER A CA 1
ATOM 4791 C C . SER A 1 605 ? 8.525 -6.612 -7.557 1.00 96.94 605 SER A C 1
ATOM 4793 O O . SER A 1 605 ? 9.161 -6.021 -8.434 1.00 96.94 605 SER A O 1
ATOM 4795 N N . LEU A 1 606 ? 8.739 -7.908 -7.292 1.00 97.69 606 LEU A N 1
ATOM 4796 C CA . LEU A 1 606 ? 9.766 -8.708 -7.977 1.00 97.69 606 LEU A CA 1
ATOM 4797 C C . LEU A 1 606 ? 9.519 -8.824 -9.487 1.00 97.69 606 LEU A C 1
ATOM 4799 O O . LEU A 1 606 ? 10.473 -8.823 -10.273 1.00 97.69 606 LEU A O 1
ATOM 4803 N N . SER A 1 607 ? 8.249 -8.855 -9.908 1.00 97.12 607 SER A N 1
ATOM 4804 C CA . SER A 1 607 ? 7.858 -8.878 -11.325 1.00 97.12 607 SER A CA 1
ATOM 4805 C C . SER A 1 607 ? 8.514 -7.756 -12.142 1.00 97.12 607 SER A C 1
ATOM 4807 O O . SER A 1 607 ? 8.781 -7.909 -13.336 1.00 97.12 607 SER A O 1
ATOM 4809 N N . ARG A 1 608 ? 8.820 -6.618 -11.503 1.00 97.44 608 ARG A N 1
ATOM 4810 C CA . ARG A 1 608 ? 9.350 -5.430 -12.175 1.00 97.44 608 ARG A CA 1
ATOM 4811 C C . ARG A 1 608 ? 10.830 -5.513 -12.490 1.00 97.44 608 ARG A C 1
ATOM 4813 O O . ARG A 1 608 ? 11.263 -4.897 -13.469 1.00 97.44 608 ARG A O 1
ATOM 4820 N N . ILE A 1 609 ? 11.551 -6.335 -11.737 1.00 98.25 609 ILE A N 1
ATOM 4821 C CA . ILE A 1 609 ? 12.943 -6.683 -11.999 1.00 98.25 609 ILE A CA 1
ATOM 4822 C C . ILE A 1 609 ? 13.002 -7.721 -13.127 1.00 98.25 609 ILE A C 1
ATOM 4824 O O . ILE A 1 609 ? 13.718 -7.503 -14.103 1.00 98.25 609 ILE A O 1
ATOM 4828 N N . TRP A 1 610 ? 12.190 -8.788 -13.070 1.00 97.75 610 TRP A N 1
ATOM 4829 C CA . TRP A 1 610 ? 12.111 -9.789 -14.151 1.00 97.75 610 TRP A CA 1
ATOM 4830 C C . TRP A 1 610 ? 11.612 -9.214 -15.477 1.00 97.75 610 TRP A C 1
ATOM 4832 O O . TRP A 1 610 ? 12.171 -9.514 -16.528 1.00 97.75 610 TRP A O 1
ATOM 4842 N N . GLY A 1 611 ? 10.624 -8.319 -15.429 1.00 96.94 611 GLY A N 1
ATOM 4843 C CA . GLY A 1 611 ? 10.165 -7.572 -16.599 1.00 96.94 611 GLY A CA 1
ATOM 4844 C C . GLY A 1 611 ? 11.201 -6.581 -17.140 1.00 96.94 611 GLY A C 1
ATOM 4845 O O . GLY A 1 611 ? 10.987 -6.007 -18.201 1.00 96.94 611 GLY A O 1
ATOM 4846 N N . GLY A 1 612 ? 12.317 -6.360 -16.436 1.00 97.56 612 GLY A N 1
ATOM 4847 C CA . GLY A 1 612 ? 13.446 -5.567 -16.916 1.00 97.56 612 GLY A CA 1
ATOM 4848 C C . GLY A 1 612 ? 13.299 -4.050 -16.772 1.00 97.56 612 GLY A C 1
ATOM 4849 O O . GLY A 1 612 ? 14.096 -3.318 -17.356 1.00 97.56 612 GLY A O 1
ATOM 4850 N N . ILE A 1 613 ? 12.300 -3.551 -16.035 1.00 96.75 613 ILE A N 1
ATOM 4851 C CA . ILE A 1 613 ? 11.921 -2.124 -16.062 1.00 96.75 613 ILE A CA 1
ATOM 4852 C C . ILE A 1 613 ? 12.217 -1.350 -14.771 1.00 96.75 613 ILE A C 1
ATOM 4854 O O . ILE A 1 613 ? 12.186 -0.117 -14.796 1.00 96.75 613 ILE A O 1
ATOM 4858 N N . HIS A 1 614 ? 12.541 -2.036 -13.673 1.00 98.38 614 HIS A N 1
ATOM 4859 C CA . HIS A 1 614 ? 12.954 -1.426 -12.407 1.00 98.38 614 HIS A CA 1
ATOM 4860 C C . HIS A 1 614 ? 14.157 -2.175 -11.794 1.00 98.38 614 HIS A C 1
ATOM 4862 O O . HIS A 1 614 ? 14.139 -3.405 -11.759 1.00 98.38 614 HIS A O 1
ATOM 4868 N N . PRO A 1 615 ? 15.205 -1.476 -11.311 1.00 98.00 615 PRO A N 1
ATOM 4869 C CA . PRO A 1 615 ? 16.228 -2.047 -10.440 1.00 98.00 615 PRO A CA 1
ATOM 4870 C C . PRO A 1 615 ? 15.743 -2.143 -8.976 1.00 98.00 615 PRO A C 1
ATOM 4872 O O . PRO A 1 615 ? 14.799 -1.449 -8.593 1.00 98.00 615 PRO A O 1
ATOM 4875 N N . PRO A 1 616 ? 16.451 -2.898 -8.112 1.00 97.44 616 PRO A N 1
ATOM 4876 C CA . PRO A 1 616 ? 16.195 -2.956 -6.666 1.00 97.44 616 PRO A CA 1
ATOM 4877 C C . PRO A 1 616 ? 16.052 -1.599 -5.956 1.00 97.44 616 PRO A C 1
ATOM 4879 O O . PRO A 1 616 ? 15.293 -1.482 -4.996 1.00 97.44 616 PRO A O 1
ATOM 4882 N N . ALA A 1 617 ? 16.773 -0.578 -6.435 1.00 97.25 617 ALA A N 1
ATOM 4883 C CA . ALA A 1 617 ? 16.725 0.791 -5.918 1.00 97.25 617 ALA A CA 1
ATOM 4884 C C . ALA A 1 617 ? 15.339 1.442 -6.032 1.00 97.25 617 ALA A C 1
ATOM 4886 O O . ALA A 1 617 ? 14.988 2.264 -5.192 1.00 97.25 617 ALA A O 1
ATOM 4887 N N . ASP A 1 618 ? 14.547 1.055 -7.032 1.00 98.38 618 ASP A N 1
ATOM 4888 C CA . ASP A 1 618 ? 13.192 1.571 -7.211 1.00 98.38 618 ASP A CA 1
ATOM 4889 C C . ASP A 1 618 ? 12.174 0.791 -6.368 1.00 98.38 618 ASP A C 1
ATOM 4891 O O . ASP A 1 618 ? 11.128 1.330 -6.013 1.00 98.38 618 ASP A O 1
ATOM 4895 N N . ASP A 1 619 ? 12.462 -0.476 -6.069 1.00 98.12 619 ASP A N 1
ATOM 4896 C CA . ASP A 1 619 ? 11.525 -1.407 -5.446 1.00 98.12 619 ASP A CA 1
ATOM 4897 C C . ASP A 1 619 ? 11.392 -1.203 -3.929 1.00 98.12 619 ASP A C 1
ATOM 4899 O O . ASP A 1 619 ? 10.318 -0.845 -3.437 1.00 98.12 619 ASP A O 1
ATOM 4903 N N . ILE A 1 620 ? 12.485 -1.401 -3.179 1.00 97.94 620 ILE A N 1
ATOM 4904 C CA . ILE A 1 620 ? 12.444 -1.417 -1.707 1.00 97.94 620 ILE A CA 1
ATOM 4905 C C . ILE A 1 620 ? 11.852 -0.127 -1.126 1.00 97.94 620 ILE A C 1
ATOM 4907 O O . ILE A 1 620 ? 10.961 -0.238 -0.278 1.00 97.94 620 ILE A O 1
ATOM 4911 N N . PRO A 1 621 ? 12.260 1.082 -1.560 1.00 98.19 621 PRO A N 1
ATOM 4912 C CA . PRO A 1 621 ? 11.670 2.305 -1.030 1.00 98.19 621 PRO A CA 1
ATOM 4913 C C . PRO A 1 621 ? 10.175 2.409 -1.347 1.00 98.19 621 PRO A C 1
ATOM 4915 O O . PRO A 1 621 ? 9.410 2.816 -0.479 1.00 98.19 621 PRO A O 1
ATOM 4918 N N . GLY A 1 622 ? 9.733 1.952 -2.526 1.00 98.31 622 GLY A N 1
ATOM 4919 C CA . GLY A 1 622 ? 8.310 1.877 -2.870 1.00 98.31 622 GLY A CA 1
ATOM 4920 C C . GLY A 1 622 ? 7.526 0.979 -1.909 1.00 98.31 622 GLY A C 1
ATOM 4921 O O . GLY A 1 622 ? 6.504 1.400 -1.364 1.00 98.31 622 GLY A O 1
ATOM 4922 N N . ARG A 1 623 ? 8.038 -0.224 -1.601 1.00 98.38 623 ARG A N 1
ATOM 4923 C CA . ARG A 1 623 ? 7.417 -1.107 -0.595 1.00 98.38 623 ARG A CA 1
ATOM 4924 C C . ARG A 1 623 ? 7.408 -0.457 0.796 1.00 98.38 623 ARG A C 1
ATOM 4926 O O . ARG A 1 623 ? 6.392 -0.495 1.477 1.00 98.38 623 ARG A O 1
ATOM 4933 N N . LEU A 1 624 ? 8.504 0.158 1.242 1.00 98.50 624 LEU A N 1
ATOM 4934 C CA . LEU A 1 624 ? 8.561 0.817 2.557 1.00 98.50 624 LEU A CA 1
ATOM 4935 C C . LEU A 1 624 ? 7.553 1.970 2.674 1.00 98.50 624 LEU A C 1
ATOM 4937 O O . LEU A 1 624 ? 6.866 2.081 3.691 1.00 98.50 624 LEU A O 1
ATOM 4941 N N . ILE A 1 625 ? 7.424 2.778 1.621 1.00 98.38 625 ILE A N 1
ATOM 4942 C CA . ILE A 1 625 ? 6.429 3.848 1.529 1.00 98.38 625 ILE A CA 1
ATOM 4943 C C . ILE A 1 625 ? 5.022 3.255 1.608 1.00 98.38 625 ILE A C 1
ATOM 4945 O O . ILE A 1 625 ? 4.249 3.648 2.478 1.00 98.38 625 ILE A O 1
ATOM 4949 N N . GLY A 1 626 ? 4.693 2.266 0.769 1.00 98.44 626 GLY A N 1
ATOM 4950 C CA . GLY A 1 626 ? 3.369 1.641 0.783 1.00 98.44 626 GLY A CA 1
ATOM 4951 C C . GLY A 1 626 ? 3.017 1.033 2.146 1.00 98.44 626 GLY A C 1
ATOM 4952 O O . GLY A 1 626 ? 1.894 1.198 2.619 1.00 98.44 626 GLY A O 1
ATOM 4953 N N . LYS A 1 627 ? 3.998 0.428 2.834 1.00 98.06 627 LYS A N 1
ATOM 4954 C CA . LYS A 1 627 ? 3.833 -0.147 4.181 1.00 98.06 627 LYS A CA 1
ATOM 4955 C C . LYS A 1 627 ? 3.438 0.908 5.221 1.00 98.06 627 LYS A C 1
ATOM 4957 O O . LYS A 1 627 ? 2.710 0.608 6.161 1.00 98.06 627 LYS A O 1
ATOM 4962 N N . SER A 1 628 ? 3.932 2.135 5.061 1.00 96.75 628 SER A N 1
ATOM 4963 C CA . SER A 1 628 ? 3.607 3.282 5.917 1.00 96.75 628 SER A CA 1
ATOM 4964 C C . SER A 1 628 ? 2.270 3.925 5.530 1.00 96.75 628 SER A C 1
ATOM 4966 O O . SER A 1 628 ? 1.475 4.274 6.401 1.00 96.75 628 SER A O 1
ATOM 4968 N N . LEU A 1 629 ? 2.005 4.068 4.228 1.00 97.75 629 LEU A N 1
ATOM 4969 C CA . LEU A 1 629 ? 0.832 4.772 3.705 1.00 97.75 629 LEU A CA 1
ATOM 4970 C C . LEU A 1 629 ? -0.481 4.015 3.902 1.00 97.75 629 LEU A C 1
ATOM 4972 O O . LEU A 1 629 ? -1.465 4.633 4.297 1.00 97.75 629 LEU A O 1
ATOM 4976 N N . GLY A 1 630 ? -0.507 2.702 3.649 1.00 98.19 630 GLY A N 1
ATOM 4977 C CA . GLY A 1 630 ? -1.740 1.909 3.724 1.00 98.19 630 GLY A CA 1
ATOM 4978 C C . GLY A 1 630 ? -2.474 2.061 5.066 1.00 98.19 630 GLY A C 1
ATOM 4979 O O . GLY A 1 630 ? -3.632 2.482 5.072 1.00 98.19 630 GLY A O 1
ATOM 4980 N N . PRO A 1 631 ? -1.804 1.830 6.214 1.00 97.44 631 PRO A N 1
ATOM 4981 C CA . PRO A 1 631 ? -2.412 2.022 7.529 1.00 97.44 631 PRO A CA 1
ATOM 4982 C C . PRO A 1 631 ? -2.833 3.468 7.818 1.00 97.44 631 PRO A C 1
ATOM 4984 O O . PRO A 1 631 ? -3.898 3.681 8.392 1.00 97.44 631 PRO A O 1
ATOM 4987 N N . LYS A 1 632 ? -2.037 4.468 7.403 1.00 96.44 632 LYS A N 1
ATOM 4988 C CA . LYS A 1 632 ? -2.376 5.894 7.581 1.00 96.44 632 LYS A CA 1
ATOM 4989 C C . LYS A 1 632 ? -3.683 6.244 6.864 1.00 96.44 632 LYS A C 1
ATOM 4991 O O . LYS A 1 632 ? -4.574 6.828 7.476 1.00 96.44 632 LYS A O 1
ATOM 4996 N N . ALA A 1 633 ? -3.810 5.846 5.599 1.00 98.06 633 ALA A N 1
ATOM 4997 C CA . ALA A 1 633 ? -5.003 6.099 4.800 1.00 98.06 633 ALA A CA 1
ATOM 4998 C C . ALA A 1 633 ? -6.227 5.339 5.333 1.00 98.06 633 ALA A C 1
ATOM 5000 O O . ALA A 1 633 ? -7.311 5.914 5.411 1.00 98.06 633 ALA A O 1
ATOM 5001 N N . PHE A 1 634 ? -6.057 4.083 5.763 1.00 97.56 634 PHE A N 1
ATOM 5002 C CA . PHE A 1 634 ? -7.136 3.294 6.364 1.00 97.56 634 PHE A CA 1
ATOM 5003 C C . PHE A 1 634 ? -7.692 3.953 7.634 1.00 97.56 634 PHE A C 1
ATOM 5005 O O . PHE A 1 634 ? -8.895 4.178 7.739 1.00 97.56 634 PHE A O 1
ATOM 5012 N N . ILE A 1 635 ? -6.812 4.328 8.569 1.00 93.50 635 ILE A N 1
ATOM 5013 C CA . ILE A 1 635 ? -7.200 4.989 9.824 1.00 93.50 635 ILE A CA 1
ATOM 5014 C C . ILE A 1 635 ? -7.842 6.350 9.543 1.00 93.50 635 ILE A C 1
ATOM 5016 O O . ILE A 1 635 ? -8.823 6.713 10.187 1.00 93.50 635 ILE A O 1
ATOM 5020 N N . TYR A 1 636 ? -7.326 7.104 8.568 1.00 95.75 636 TYR A N 1
ATOM 5021 C CA . TYR A 1 636 ? -7.931 8.372 8.173 1.00 95.75 636 TYR A CA 1
ATOM 5022 C C . TYR A 1 636 ? -9.356 8.181 7.638 1.00 95.75 636 TYR A C 1
ATOM 5024 O O . TYR A 1 636 ? -10.261 8.899 8.059 1.00 95.75 636 TYR A O 1
ATOM 5032 N N . ALA A 1 637 ? -9.593 7.170 6.798 1.00 96.44 637 ALA A N 1
ATOM 5033 C CA . ALA A 1 637 ? -10.929 6.843 6.305 1.00 96.44 637 ALA A CA 1
ATOM 5034 C C . ALA A 1 637 ? -11.913 6.506 7.446 1.00 96.44 637 ALA A C 1
ATOM 5036 O O . ALA A 1 637 ? -13.053 6.971 7.430 1.00 96.44 637 ALA A O 1
ATOM 5037 N N . GLU A 1 638 ? -11.472 5.778 8.480 1.00 92.56 638 GLU A N 1
ATOM 5038 C CA . GLU A 1 638 ? -12.302 5.447 9.652 1.00 92.56 638 GLU A CA 1
ATOM 5039 C C . GLU A 1 638 ? -12.790 6.675 10.431 1.00 92.56 638 GLU A C 1
ATOM 5041 O O . GLU A 1 638 ? -13.851 6.619 11.053 1.00 92.56 638 GLU A O 1
ATOM 5046 N N . THR A 1 639 ? -12.065 7.799 10.384 1.00 91.56 639 THR A N 1
ATOM 5047 C CA . THR A 1 639 ? -12.494 9.038 11.065 1.00 91.56 639 THR A CA 1
ATOM 5048 C C . THR A 1 639 ? -13.812 9.596 10.523 1.00 91.56 639 THR A C 1
ATOM 5050 O O . THR A 1 639 ? -14.517 10.308 11.237 1.00 91.56 639 THR A O 1
ATOM 5053 N N . PHE A 1 640 ? -14.177 9.227 9.293 1.00 93.62 640 PHE A N 1
ATOM 5054 C CA . PHE A 1 640 ? -15.448 9.596 8.675 1.00 93.62 640 PHE A CA 1
ATOM 5055 C C . PHE A 1 640 ? -16.521 8.532 8.901 1.00 93.62 640 PHE A C 1
ATOM 5057 O O . PHE A 1 640 ? -17.697 8.861 9.030 1.00 93.62 640 PHE A O 1
ATOM 5064 N N . MET A 1 641 ? -16.132 7.259 8.969 1.00 90.81 641 MET A N 1
ATOM 5065 C CA . MET A 1 641 ? -17.068 6.134 9.048 1.00 90.81 641 MET A CA 1
ATOM 5066 C C . MET A 1 641 ? -17.679 5.935 10.431 1.00 90.81 641 MET A C 1
ATOM 5068 O O . MET A 1 641 ? -18.715 5.278 10.533 1.00 90.81 641 MET A O 1
ATOM 5072 N N . ASP A 1 642 ? -17.026 6.460 11.467 1.00 80.50 642 ASP A N 1
ATOM 5073 C CA . ASP A 1 642 ? -17.428 6.271 12.853 1.00 80.50 642 ASP A CA 1
ATOM 5074 C C . ASP A 1 642 ? -17.356 7.576 13.649 1.00 80.50 642 ASP A C 1
ATOM 5076 O O . ASP A 1 642 ? -16.296 7.988 14.143 1.00 80.50 642 ASP A O 1
ATOM 5080 N N . VAL A 1 643 ? -18.533 8.189 13.786 1.00 77.00 643 VAL A N 1
ATOM 5081 C CA . VAL A 1 643 ? -18.758 9.470 14.466 1.00 77.00 643 VAL A CA 1
ATOM 5082 C C . VAL A 1 643 ? -18.517 9.430 15.972 1.00 77.00 643 VAL A C 1
ATOM 5084 O O . VAL A 1 643 ? -18.319 10.490 16.565 1.00 77.00 643 VAL A O 1
ATOM 5087 N N . ASN A 1 644 ? -18.545 8.251 16.600 1.00 75.44 644 ASN A N 1
ATOM 5088 C CA . ASN A 1 644 ? -18.427 8.153 18.054 1.00 75.44 644 ASN A CA 1
ATOM 5089 C C . ASN A 1 644 ? -16.966 8.172 18.526 1.00 75.44 644 ASN A C 1
ATOM 5091 O O . ASN A 1 644 ? -16.690 8.545 19.662 1.00 75.44 644 ASN A O 1
ATOM 5095 N N . GLY A 1 645 ? -16.016 7.860 17.643 1.00 81.31 645 GLY A N 1
ATOM 5096 C CA . GLY A 1 645 ? -14.596 7.841 17.993 1.00 81.31 645 GLY A CA 1
ATOM 5097 C C . GLY A 1 645 ? -14.170 6.568 18.732 1.00 81.31 645 GLY A C 1
ATOM 5098 O O . GLY A 1 645 ? -14.890 5.571 18.793 1.00 81.31 645 GLY A O 1
ATOM 5099 N N . ALA A 1 646 ? -12.955 6.606 19.283 1.00 84.94 646 ALA A N 1
ATOM 5100 C CA . ALA A 1 646 ? -12.502 5.590 20.226 1.00 84.94 646 ALA A CA 1
ATOM 5101 C C . ALA A 1 646 ? -13.359 5.641 21.508 1.00 84.94 646 ALA A C 1
ATOM 5103 O O . ALA A 1 646 ? -13.673 6.746 21.968 1.00 84.94 646 ALA A O 1
ATOM 5104 N N . PRO A 1 647 ? -13.701 4.486 22.110 1.00 89.25 647 PRO A N 1
ATOM 5105 C CA . PRO A 1 647 ? -14.549 4.454 23.295 1.00 89.25 647 PRO A CA 1
ATOM 5106 C C . PRO A 1 647 ? -13.941 5.238 24.458 1.00 89.25 647 PRO A C 1
ATOM 5108 O O . PRO A 1 647 ? -12.737 5.177 24.717 1.00 89.25 647 PRO A O 1
ATOM 5111 N N . SER A 1 648 ? -14.795 5.961 25.178 1.00 92.56 648 SER A N 1
ATOM 5112 C CA . SER A 1 648 ? -14.423 6.758 26.344 1.00 92.56 648 SER A CA 1
ATOM 5113 C C . SER A 1 648 ? -15.125 6.254 27.601 1.00 92.56 648 SER A C 1
ATOM 5115 O O . SER A 1 648 ? -16.279 5.824 27.587 1.00 92.56 648 SER A O 1
ATOM 5117 N N . ILE A 1 649 ? -14.429 6.331 28.734 1.00 94.75 649 ILE A N 1
ATOM 5118 C CA . ILE A 1 649 ? -14.994 5.949 30.029 1.00 94.75 649 ILE A CA 1
ATOM 5119 C C . ILE A 1 649 ? -15.815 7.115 30.584 1.00 94.75 649 ILE A C 1
ATOM 5121 O O . ILE A 1 649 ? -15.287 8.188 30.873 1.00 94.75 649 ILE A O 1
ATOM 5125 N N . ILE A 1 650 ? -17.118 6.887 30.762 1.00 94.56 650 ILE A N 1
ATOM 5126 C CA . ILE A 1 650 ? -18.048 7.833 31.396 1.00 94.56 650 ILE A CA 1
ATOM 5127 C C . ILE A 1 650 ? -17.865 7.822 32.910 1.00 94.56 650 ILE A C 1
ATOM 5129 O O . ILE A 1 650 ? -17.919 8.869 33.558 1.00 94.56 650 ILE A O 1
ATOM 5133 N N . SER A 1 651 ? -17.704 6.636 33.497 1.00 94.75 651 SER A N 1
ATOM 5134 C CA . SER A 1 651 ? -17.532 6.504 34.938 1.00 94.75 651 SER A CA 1
ATOM 5135 C C . SER A 1 651 ? -16.720 5.276 35.324 1.00 94.75 651 SER A C 1
ATOM 5137 O O . SER A 1 651 ? -16.754 4.234 34.672 1.00 94.75 651 SER A O 1
ATOM 5139 N N . ILE A 1 652 ? -16.011 5.420 36.440 1.00 96.75 652 ILE A N 1
ATOM 5140 C CA . ILE A 1 652 ? -15.296 4.357 37.133 1.00 96.75 652 ILE A CA 1
ATOM 5141 C C . ILE A 1 652 ? -15.703 4.391 38.607 1.00 96.75 652 ILE A C 1
ATOM 5143 O O . ILE A 1 652 ? -15.825 5.463 39.200 1.00 96.75 652 ILE A O 1
ATOM 5147 N N . GLN A 1 653 ? -15.955 3.227 39.199 1.00 96.19 653 GLN A N 1
ATOM 5148 C CA . GLN A 1 653 ? -16.367 3.132 40.594 1.00 96.19 653 GLN A CA 1
ATOM 5149 C C . GLN A 1 653 ? -15.779 1.892 41.265 1.00 96.19 653 GLN A C 1
ATOM 5151 O O . GLN A 1 653 ? -16.046 0.760 40.859 1.00 96.19 653 GLN A O 1
ATOM 5156 N N . ALA A 1 654 ? -15.031 2.109 42.345 1.00 96.31 654 ALA A N 1
ATOM 5157 C CA . ALA A 1 654 ? -14.671 1.061 43.288 1.00 96.31 654 ALA A CA 1
ATOM 5158 C C . ALA A 1 654 ? -15.853 0.757 44.227 1.00 96.31 654 ALA A C 1
ATOM 5160 O O . ALA A 1 654 ? -16.599 1.653 44.624 1.00 96.31 654 ALA A O 1
ATOM 5161 N N . ASN A 1 655 ? -16.035 -0.506 44.617 1.00 96.00 655 ASN A N 1
ATOM 5162 C CA . ASN A 1 655 ? -17.062 -0.861 45.606 1.00 96.00 655 ASN A CA 1
ATOM 5163 C C . ASN A 1 655 ? -16.694 -0.456 47.045 1.00 96.00 655 ASN A C 1
ATOM 5165 O O . ASN A 1 655 ? -17.558 -0.502 47.922 1.00 96.00 655 ASN A O 1
ATOM 5169 N N . LEU A 1 656 ? -15.427 -0.111 47.295 1.00 93.06 656 LEU A N 1
ATOM 5170 C CA . LEU A 1 656 ? -14.885 0.264 48.598 1.00 93.06 656 LEU A CA 1
ATOM 5171 C C . LEU A 1 656 ? -13.941 1.460 48.445 1.00 93.06 656 LEU A C 1
ATOM 5173 O O . LEU A 1 656 ? -12.990 1.380 47.674 1.00 93.06 656 LEU A O 1
ATOM 5177 N N . ASP A 1 657 ? -14.140 2.501 49.256 1.00 90.19 657 ASP A N 1
ATOM 5178 C CA . ASP A 1 657 ? -13.224 3.654 49.324 1.00 90.19 657 ASP A CA 1
ATOM 5179 C C . ASP A 1 657 ? -11.907 3.292 50.036 1.00 90.19 657 ASP A C 1
ATOM 5181 O O . ASP A 1 657 ? -10.861 3.905 49.829 1.00 90.19 657 ASP A O 1
ATOM 5185 N N . THR A 1 658 ? -11.935 2.297 50.930 1.00 90.38 658 THR A N 1
ATOM 5186 C CA . THR A 1 658 ? -10.742 1.786 51.614 1.00 90.38 658 THR A CA 1
ATOM 5187 C C . THR A 1 658 ? -10.853 0.287 51.865 1.00 90.38 658 THR A C 1
ATOM 5189 O O . THR A 1 658 ? -11.819 -0.183 52.467 1.00 90.38 658 THR A O 1
ATOM 5192 N N . ILE A 1 659 ? -9.838 -0.464 51.444 1.00 90.75 659 ILE A N 1
ATOM 5193 C CA . ILE A 1 659 ? -9.695 -1.895 51.710 1.00 90.75 659 ILE A CA 1
ATOM 5194 C C . ILE A 1 659 ? -8.999 -2.082 53.062 1.00 90.75 659 ILE A C 1
ATOM 5196 O O . ILE A 1 659 ? -7.925 -1.533 53.294 1.00 90.75 659 ILE A O 1
ATOM 5200 N N . THR A 1 660 ? -9.605 -2.874 53.944 1.00 85.94 660 THR A N 1
ATOM 5201 C CA . THR A 1 660 ? -9.103 -3.201 55.290 1.00 85.94 660 THR A CA 1
ATOM 5202 C C . THR A 1 660 ? -9.059 -4.712 55.510 1.00 85.94 660 THR A C 1
ATOM 5204 O O . THR A 1 660 ? -9.539 -5.475 54.668 1.00 85.94 660 THR A O 1
ATOM 5207 N N . ASP A 1 661 ? -8.545 -5.165 56.659 1.00 79.81 661 ASP A N 1
ATOM 5208 C CA . ASP A 1 661 ? -8.418 -6.600 56.972 1.00 79.81 661 ASP A CA 1
ATOM 5209 C C . ASP A 1 661 ? -9.760 -7.350 56.893 1.00 79.81 661 ASP A C 1
ATOM 5211 O O . ASP A 1 661 ? -9.809 -8.554 56.646 1.00 79.81 661 ASP A O 1
ATOM 5215 N N . GLN A 1 662 ? -10.881 -6.639 57.057 1.00 82.44 662 GLN A N 1
ATOM 5216 C CA . GLN A 1 662 ? -12.230 -7.204 56.938 1.00 82.44 662 GLN A CA 1
ATOM 5217 C C . GLN A 1 662 ? -12.604 -7.580 55.499 1.00 82.44 662 GLN A C 1
ATOM 5219 O O . GLN A 1 662 ? -13.540 -8.348 55.286 1.00 82.44 662 GLN A O 1
ATOM 5224 N N . ASN A 1 663 ? -11.891 -7.036 54.514 1.00 89.62 663 ASN A N 1
ATOM 5225 C CA . ASN A 1 663 ? -12.144 -7.237 53.095 1.00 89.62 663 ASN A CA 1
ATOM 5226 C C . ASN A 1 663 ? -11.278 -8.357 52.498 1.00 89.62 663 ASN A C 1
ATOM 5228 O O . ASN A 1 663 ? -11.389 -8.619 51.303 1.00 89.62 663 ASN A O 1
ATOM 5232 N N . VAL A 1 664 ? -10.438 -9.034 53.292 1.00 89.50 664 VAL A N 1
ATOM 5233 C CA . VAL A 1 664 ? -9.622 -10.174 52.843 1.00 89.50 664 VAL A CA 1
ATOM 5234 C C . VAL A 1 664 ? -10.523 -11.303 52.351 1.00 89.50 664 VAL A C 1
ATOM 5236 O O . VAL A 1 664 ? -11.398 -11.786 53.069 1.00 89.50 664 VAL A O 1
ATOM 5239 N N . GLY A 1 665 ? -10.299 -11.753 51.121 1.00 89.44 665 GLY A N 1
ATOM 5240 C CA . GLY A 1 665 ? -11.161 -12.745 50.495 1.00 89.44 665 GLY A CA 1
ATOM 5241 C C . GLY A 1 665 ? -11.002 -12.810 48.985 1.00 89.44 665 GLY A C 1
ATOM 5242 O O . GLY A 1 665 ? -10.212 -12.085 48.380 1.00 89.44 665 GLY A O 1
ATOM 5243 N N . SER A 1 666 ? -11.751 -13.723 48.371 1.00 92.94 666 SER A N 1
ATOM 5244 C CA . SER A 1 666 ? -11.793 -13.848 46.918 1.00 92.94 666 SER A CA 1
ATOM 5245 C C . SER A 1 666 ? -12.863 -12.930 46.328 1.00 92.94 666 SER A C 1
ATOM 5247 O O . SER A 1 666 ? -13.966 -12.885 46.868 1.00 92.94 666 SER A O 1
ATOM 5249 N N . ALA A 1 667 ? -12.529 -12.217 45.244 1.00 89.75 667 ALA A N 1
ATOM 5250 C CA . ALA A 1 667 ? -13.418 -11.278 44.542 1.00 89.75 667 ALA A CA 1
ATOM 5251 C C . ALA A 1 667 ? -14.118 -10.251 45.465 1.00 89.75 667 ALA A C 1
ATOM 5253 O O . ALA A 1 667 ? -15.237 -9.820 45.194 1.00 89.75 667 ALA A O 1
ATOM 5254 N N . SER A 1 668 ? -13.483 -9.886 46.583 1.00 91.75 668 SER A N 1
ATOM 5255 C CA . SER A 1 668 ? -14.067 -9.029 47.622 1.00 91.75 668 SER A CA 1
ATOM 5256 C C . SER A 1 668 ? -13.941 -7.533 47.322 1.00 91.75 668 SER A C 1
ATOM 5258 O O . SER A 1 668 ? -14.700 -6.732 47.872 1.00 91.75 668 SER A O 1
ATOM 5260 N N . PHE A 1 669 ? -13.021 -7.158 46.432 1.00 96.38 669 PHE A N 1
ATOM 5261 C CA . PHE A 1 669 ? -12.883 -5.808 45.894 1.00 96.38 669 PHE A CA 1
ATOM 5262 C C . PHE A 1 669 ? -13.208 -5.810 44.401 1.00 96.38 669 PHE A C 1
ATOM 5264 O O . PHE A 1 669 ? -12.807 -6.725 43.679 1.00 96.38 669 PHE A O 1
ATOM 5271 N N . THR A 1 670 ? -13.940 -4.804 43.935 1.00 97.19 670 THR A N 1
ATOM 5272 C CA . THR A 1 670 ? -14.360 -4.696 42.537 1.00 97.19 670 THR A CA 1
ATOM 5273 C C . THR A 1 670 ? -14.259 -3.266 42.042 1.00 97.19 670 THR A C 1
ATOM 5275 O O . THR A 1 670 ? -14.624 -2.340 42.768 1.00 97.19 670 THR A O 1
ATOM 5278 N N . VAL A 1 671 ? -13.879 -3.107 40.779 1.00 97.44 671 VAL A N 1
ATOM 5279 C CA . VAL A 1 671 ? -13.916 -1.832 40.061 1.00 97.44 671 VAL A CA 1
ATOM 5280 C C . VAL A 1 671 ? -14.841 -1.996 38.860 1.00 97.44 671 VAL A C 1
ATOM 5282 O O . VAL A 1 671 ? -14.642 -2.890 38.042 1.00 97.44 671 VAL A O 1
ATOM 5285 N N . THR A 1 672 ? -15.882 -1.170 38.787 1.00 97.56 672 THR A N 1
ATOM 5286 C CA . THR A 1 672 ? -16.839 -1.149 37.673 1.00 97.56 672 THR A CA 1
ATOM 5287 C C . THR A 1 672 ? -16.547 0.044 36.781 1.00 97.56 672 THR A C 1
ATOM 5289 O O . THR A 1 672 ? -16.355 1.150 37.283 1.00 97.56 672 THR A O 1
ATOM 5292 N N . VAL A 1 673 ? -16.531 -0.184 35.473 1.00 97.50 673 VAL A N 1
ATOM 5293 C CA . VAL A 1 673 ? -16.298 0.826 34.441 1.00 97.50 673 VAL A CA 1
ATOM 5294 C C . VAL A 1 673 ? -17.528 0.892 33.536 1.00 97.50 673 VAL A C 1
ATOM 5296 O O . VAL A 1 673 ? -18.150 -0.138 33.252 1.00 97.50 673 VAL A O 1
ATOM 5299 N N . VAL A 1 674 ? -17.905 2.100 33.120 1.00 97.31 674 VAL A N 1
ATOM 5300 C CA . VAL A 1 674 ? -18.994 2.358 32.169 1.00 97.31 674 VAL A CA 1
ATOM 5301 C C . VAL A 1 674 ? -18.457 3.169 30.997 1.00 97.31 674 VAL A C 1
ATOM 5303 O O . VAL A 1 674 ? -17.842 4.216 31.197 1.00 97.31 674 VAL A O 1
ATOM 5306 N N . TYR A 1 675 ? -18.732 2.689 29.791 1.00 96.12 675 TYR A N 1
ATOM 5307 C CA . TYR A 1 675 ? -18.333 3.272 28.517 1.00 96.12 675 TYR A CA 1
ATOM 5308 C C . TYR A 1 675 ? -19.459 4.102 27.898 1.00 96.12 675 TYR A C 1
ATOM 5310 O O . TYR A 1 675 ? -20.637 3.915 28.216 1.00 96.12 675 TYR A O 1
ATOM 5318 N N . ASP A 1 676 ? -19.092 5.029 27.018 1.00 93.06 676 ASP A N 1
ATOM 5319 C CA . ASP A 1 676 ? -20.016 5.879 26.262 1.00 93.06 676 ASP A CA 1
ATOM 5320 C C . ASP A 1 676 ? -20.672 5.205 25.060 1.00 93.06 676 ASP A C 1
ATOM 5322 O O . ASP A 1 676 ? -21.673 5.712 24.548 1.00 93.06 676 ASP A O 1
ATOM 5326 N N . GLN A 1 677 ? -20.171 4.038 24.673 1.00 89.94 677 GLN A N 1
ATOM 5327 C CA . GLN A 1 677 ? -20.669 3.264 23.547 1.00 89.94 677 GLN A CA 1
ATOM 5328 C C . GLN A 1 677 ? -20.581 1.755 23.783 1.00 89.94 677 GLN A C 1
ATOM 5330 O O . GLN A 1 677 ? -20.059 1.292 24.800 1.00 89.94 677 GLN A O 1
ATOM 5335 N N . GLU A 1 678 ? -21.152 0.989 22.850 1.00 90.88 678 GLU A N 1
ATOM 5336 C CA . GLU A 1 678 ? -21.129 -0.473 22.891 1.00 90.88 678 GLU A CA 1
ATOM 5337 C C . GLU A 1 678 ? -19.719 -1.017 22.616 1.00 90.88 678 GLU A C 1
ATOM 5339 O O . GLU A 1 678 ? -19.063 -0.638 21.646 1.00 90.88 678 GLU A O 1
ATOM 5344 N N . MET A 1 679 ? -19.279 -1.939 23.467 1.00 92.00 679 MET A N 1
ATOM 5345 C CA . MET A 1 679 ? -17.943 -2.530 23.481 1.00 92.00 679 MET A CA 1
ATOM 5346 C C . MET A 1 679 ? -17.969 -3.976 22.976 1.00 92.00 679 MET A C 1
ATOM 5348 O O . MET A 1 679 ? -18.992 -4.661 23.099 1.00 92.00 679 MET A O 1
ATOM 5352 N N . ASP A 1 680 ? -16.842 -4.477 22.461 1.00 90.00 680 ASP A N 1
ATOM 5353 C CA . ASP A 1 680 ? -16.690 -5.905 22.173 1.00 90.00 680 ASP A CA 1
ATOM 5354 C C . ASP A 1 680 ? -16.614 -6.703 23.479 1.00 90.00 680 ASP A C 1
ATOM 5356 O O . ASP A 1 680 ? -15.580 -6.785 24.143 1.00 90.00 680 ASP A O 1
ATOM 5360 N N . THR A 1 681 ? -17.721 -7.359 23.828 1.00 91.50 681 THR A N 1
ATOM 5361 C CA . THR A 1 681 ? -17.820 -8.140 25.064 1.00 91.50 681 THR A CA 1
ATOM 5362 C C . THR A 1 681 ? -16.984 -9.427 25.064 1.00 91.50 681 THR A C 1
ATOM 5364 O O . THR A 1 681 ? -16.943 -10.123 26.079 1.00 91.50 681 THR A O 1
ATOM 5367 N N . ASN A 1 682 ? -16.344 -9.782 23.943 1.00 87.31 682 ASN A N 1
ATOM 5368 C CA . ASN A 1 682 ? -15.408 -10.908 23.867 1.00 87.31 682 ASN A CA 1
ATOM 5369 C C . ASN A 1 682 ? -13.978 -10.518 24.265 1.00 87.31 682 ASN A C 1
ATOM 5371 O O . ASN A 1 682 ? -13.172 -11.406 24.547 1.00 87.31 682 ASN A O 1
ATOM 5375 N N . SER A 1 683 ? -13.676 -9.219 24.311 1.00 84.69 683 SER A N 1
ATOM 5376 C CA . SER A 1 683 ? -12.409 -8.681 24.799 1.00 84.69 683 SER A CA 1
ATOM 5377 C C . SER A 1 683 ? -12.599 -8.064 26.185 1.00 84.69 683 SER A C 1
ATOM 5379 O O . SER A 1 683 ? -13.621 -7.443 26.473 1.00 84.69 683 SER A O 1
ATOM 5381 N N . ALA A 1 684 ? -11.638 -8.266 27.083 1.00 90.50 684 ALA A N 1
ATOM 5382 C CA . ALA A 1 684 ? -11.665 -7.699 28.427 1.00 90.50 684 ALA A CA 1
ATOM 5383 C C . ALA A 1 684 ? -10.707 -6.500 28.501 1.00 90.50 684 ALA A C 1
ATOM 5385 O O . ALA A 1 684 ? -9.565 -6.646 28.071 1.00 90.50 684 ALA A O 1
ATOM 5386 N N . PRO A 1 685 ? -11.118 -5.353 29.074 1.00 94.69 685 PRO A N 1
ATOM 5387 C CA . PRO A 1 685 ? -10.205 -4.242 29.299 1.00 94.69 685 PRO A CA 1
ATOM 5388 C C . PRO A 1 685 ? -9.165 -4.585 30.373 1.00 94.69 685 PRO A C 1
ATOM 5390 O O . PRO A 1 685 ? -9.441 -5.316 31.335 1.00 94.69 685 PRO A O 1
ATOM 5393 N N . ASP A 1 686 ? -7.982 -4.003 30.224 1.00 93.50 686 ASP A N 1
ATOM 5394 C CA . ASP A 1 686 ? -6.852 -4.157 31.127 1.00 93.50 686 ASP A CA 1
ATOM 5395 C C . ASP A 1 686 ? -6.920 -3.149 32.276 1.00 93.50 686 ASP A C 1
ATOM 5397 O O . ASP A 1 686 ? -7.271 -1.986 32.092 1.00 93.50 686 ASP A O 1
ATOM 5401 N N . PHE A 1 687 ? -6.560 -3.607 33.479 1.00 94.31 687 PHE A N 1
ATOM 5402 C CA . PHE A 1 687 ? -6.506 -2.796 34.696 1.00 94.31 687 PHE A CA 1
ATOM 5403 C C . PHE A 1 687 ? -5.079 -2.793 35.230 1.00 94.31 687 PHE A C 1
ATOM 5405 O O . PHE A 1 687 ? -4.537 -3.847 35.578 1.00 94.31 687 PHE A O 1
ATOM 5412 N N . SER A 1 688 ? -4.490 -1.609 35.350 1.00 94.06 688 SER A N 1
ATOM 5413 C CA . SER A 1 688 ? -3.163 -1.418 35.931 1.00 94.06 688 SER A CA 1
ATOM 5414 C C . SER A 1 688 ? -3.148 -0.263 36.932 1.00 94.06 688 SER A C 1
ATOM 5416 O O . SER A 1 688 ? -4.116 0.484 37.068 1.00 94.06 688 SER A O 1
ATOM 5418 N N . PHE A 1 689 ? -2.056 -0.158 37.684 1.00 94.56 689 PHE A N 1
ATOM 5419 C CA . PHE A 1 689 ? -1.902 0.802 38.772 1.00 94.56 689 PHE A CA 1
ATOM 5420 C C . PHE A 1 689 ? -0.559 1.525 38.593 1.00 94.56 689 PHE A C 1
ATOM 5422 O O . PHE A 1 689 ? 0.472 1.026 39.048 1.00 94.56 689 PHE A O 1
ATOM 5429 N N . PRO A 1 690 ? -0.531 2.637 37.836 1.00 89.69 690 PRO A N 1
ATOM 5430 C CA . PRO A 1 690 ? 0.715 3.231 37.349 1.00 89.69 690 PRO A CA 1
ATOM 5431 C C . PRO A 1 690 ? 1.518 3.969 38.431 1.00 89.69 690 PRO A C 1
ATOM 5433 O O . PRO A 1 690 ? 2.715 4.191 38.240 1.00 89.69 690 PRO A O 1
ATOM 5436 N N . VAL A 1 691 ? 0.880 4.356 39.543 1.00 90.56 691 VAL A N 1
ATOM 5437 C CA . VAL A 1 691 ? 1.503 5.136 40.625 1.00 90.56 691 VAL A CA 1
ATOM 5438 C C . VAL A 1 691 ? 1.653 4.278 41.885 1.00 90.56 691 VAL A C 1
ATOM 5440 O O . VAL A 1 691 ? 2.763 3.849 42.211 1.00 90.56 691 VAL A O 1
ATOM 5443 N N . GLU A 1 692 ? 0.557 3.958 42.570 1.00 91.81 692 GLU A N 1
ATOM 5444 C CA . GLU A 1 692 ? 0.544 3.040 43.709 1.00 91.81 692 GLU A CA 1
ATOM 5445 C C . GLU A 1 692 ? 0.170 1.634 43.244 1.00 91.81 692 GLU A C 1
ATOM 5447 O O . GLU A 1 692 ? -0.995 1.369 42.986 1.00 91.81 692 GLU A O 1
ATOM 5452 N N . ASP A 1 693 ? 1.128 0.705 43.172 1.00 90.25 693 ASP A N 1
ATOM 5453 C CA . ASP A 1 693 ? 0.882 -0.642 42.633 1.00 90.25 693 ASP A CA 1
ATOM 5454 C C . ASP A 1 693 ? 0.612 -1.707 43.727 1.00 90.25 693 ASP A C 1
ATOM 5456 O O . ASP A 1 693 ? 1.558 -2.334 44.232 1.00 90.25 693 ASP A O 1
ATOM 5460 N N . PRO A 1 694 ? -0.662 -1.992 44.082 1.00 89.06 694 PRO A N 1
ATOM 5461 C CA . PRO A 1 694 ? -1.026 -3.060 45.013 1.00 89.06 694 PRO A CA 1
ATOM 5462 C C . PRO A 1 694 ? -0.919 -4.478 44.423 1.00 89.06 694 PRO A C 1
ATOM 5464 O O . PRO A 1 694 ? -1.092 -5.451 45.171 1.00 89.06 694 PRO A O 1
ATOM 5467 N N . LEU A 1 695 ? -0.671 -4.634 43.115 1.00 90.44 695 LEU A N 1
ATOM 5468 C CA . LEU A 1 695 ? -0.426 -5.938 42.489 1.00 90.44 695 LEU A CA 1
ATOM 5469 C C . LEU A 1 695 ? 1.006 -6.405 42.771 1.00 90.44 695 LEU A C 1
ATOM 5471 O O . LEU A 1 695 ? 1.211 -7.584 43.075 1.00 90.44 695 LEU A O 1
ATOM 5475 N N . SER A 1 696 ? 1.982 -5.488 42.765 1.00 86.94 696 SER A N 1
ATOM 5476 C CA . SER A 1 696 ? 3.391 -5.792 43.075 1.00 86.94 696 SER A CA 1
ATOM 5477 C C . SER A 1 696 ? 3.582 -6.431 44.459 1.00 86.94 696 SER A C 1
ATOM 5479 O O . SER A 1 696 ? 4.362 -7.371 44.628 1.00 86.94 696 SER A O 1
ATOM 5481 N N . SER A 1 697 ? 2.816 -5.980 45.455 1.00 83.19 697 SER A N 1
ATOM 5482 C CA . SER A 1 697 ? 2.815 -6.526 46.816 1.00 83.19 697 SER A CA 1
ATOM 5483 C C . SER A 1 697 ? 1.999 -7.817 46.952 1.00 83.19 697 SER A C 1
ATOM 5485 O O . SER A 1 697 ? 2.021 -8.464 48.005 1.00 83.19 697 SER A O 1
ATOM 5487 N N . SER A 1 698 ? 1.254 -8.196 45.907 1.00 88.25 698 SER A N 1
ATOM 5488 C CA . SER A 1 698 ? 0.229 -9.244 45.927 1.00 88.25 698 SER A CA 1
ATOM 5489 C C . SER A 1 698 ? -0.887 -9.010 46.957 1.00 88.25 698 SER A C 1
ATOM 5491 O O . SER A 1 698 ? -1.507 -9.980 47.411 1.00 88.25 698 SER A O 1
ATOM 5493 N N . THR A 1 699 ? -1.120 -7.755 47.356 1.00 89.50 699 THR A N 1
ATOM 5494 C CA . THR A 1 699 ? -2.261 -7.373 48.204 1.00 89.50 699 THR A CA 1
ATOM 5495 C C . THR A 1 699 ? -3.552 -7.467 47.406 1.00 89.50 699 THR A C 1
ATOM 5497 O O . THR A 1 699 ? -4.537 -8.014 47.900 1.00 89.50 699 THR A O 1
ATOM 5500 N N . LEU A 1 700 ? -3.518 -7.005 46.154 1.00 94.25 700 LEU A N 1
ATOM 5501 C CA . LEU A 1 700 ? -4.536 -7.293 45.155 1.00 94.25 700 LEU A CA 1
ATOM 5502 C C . LEU A 1 700 ? -4.010 -8.315 44.147 1.00 94.25 700 LEU A C 1
ATOM 5504 O O . LEU A 1 700 ? -2.828 -8.352 43.815 1.00 94.25 700 LEU A O 1
ATOM 5508 N N . ALA A 1 701 ? -4.909 -9.159 43.658 1.00 93.56 701 ALA A N 1
ATOM 5509 C CA . ALA A 1 701 ? -4.671 -10.005 42.499 1.00 93.56 701 ALA A CA 1
ATOM 5510 C C . ALA A 1 701 ? -5.952 -10.077 41.669 1.00 93.56 701 ALA A C 1
ATOM 5512 O O . ALA A 1 701 ? -7.011 -10.385 42.221 1.00 93.56 701 ALA A O 1
ATOM 5513 N N . VAL A 1 702 ? -5.859 -9.813 40.365 1.00 92.88 702 VAL A N 1
ATOM 5514 C CA . VAL A 1 702 ? -7.008 -9.885 39.451 1.00 92.88 702 VAL A CA 1
ATOM 5515 C C . VAL A 1 702 ? -7.609 -11.292 39.492 1.00 92.88 702 VAL A C 1
ATOM 5517 O O . VAL A 1 702 ? -6.897 -12.295 39.425 1.00 92.88 702 VAL A O 1
ATOM 5520 N N . ASN A 1 703 ? -8.928 -11.372 39.636 1.00 93.06 703 ASN A N 1
ATOM 5521 C CA . ASN A 1 703 ? -9.691 -12.612 39.615 1.00 93.06 703 ASN A CA 1
ATOM 5522 C C . ASN A 1 703 ? -10.368 -12.767 38.248 1.00 93.06 703 ASN A C 1
ATOM 5524 O O . ASN A 1 703 ? -11.567 -12.535 38.115 1.00 93.06 703 ASN A O 1
ATOM 5528 N N . LEU A 1 704 ? -9.570 -13.159 37.249 1.00 88.31 704 LEU A N 1
ATOM 5529 C CA . LEU A 1 704 ? -9.986 -13.250 35.843 1.00 88.31 704 LEU A CA 1
ATOM 5530 C C . LEU A 1 704 ? -11.240 -14.111 35.636 1.00 88.31 704 LEU A C 1
ATOM 5532 O O . LEU A 1 704 ? -12.097 -13.743 34.847 1.00 88.31 704 LEU A O 1
ATOM 5536 N N . GLU A 1 705 ? -11.387 -15.215 36.379 1.00 88.81 705 GLU A N 1
ATOM 5537 C CA . GLU A 1 705 ? -12.551 -16.116 36.274 1.00 88.81 705 GLU A CA 1
ATOM 5538 C C . GLU A 1 705 ? -13.875 -15.450 36.662 1.00 88.81 705 GLU A C 1
ATOM 5540 O O . GLU A 1 705 ? -14.942 -15.936 36.299 1.00 88.81 705 GLU A O 1
ATOM 5545 N N . ASN A 1 706 ? -13.808 -14.368 37.439 1.00 91.12 706 ASN A N 1
ATOM 5546 C CA . ASN A 1 706 ? -14.971 -13.636 37.907 1.00 91.12 706 ASN A CA 1
ATOM 5547 C C . ASN A 1 706 ? -15.013 -12.215 37.344 1.00 91.12 706 ASN A C 1
ATOM 5549 O O . ASN A 1 706 ? -15.836 -11.443 37.808 1.00 91.12 706 ASN A O 1
ATOM 5553 N N . CYS A 1 707 ? -14.159 -11.815 36.407 1.00 94.81 707 CYS A N 1
ATOM 5554 C CA . CYS A 1 707 ? -14.381 -10.561 35.690 1.00 94.81 707 CYS A CA 1
ATOM 5555 C C . CYS A 1 707 ? -15.418 -10.796 34.583 1.00 94.81 707 CYS A C 1
ATOM 5557 O O . CYS A 1 707 ? -15.433 -11.864 33.975 1.00 94.81 707 CYS A O 1
ATOM 5559 N N . GLU A 1 708 ? -16.311 -9.836 34.339 1.00 96.19 708 GLU A N 1
ATOM 5560 C CA . GLU A 1 708 ? -17.349 -9.997 33.313 1.00 96.19 708 GLU A CA 1
ATOM 5561 C C . GLU A 1 708 ? -17.858 -8.656 32.775 1.00 96.19 708 GLU A C 1
ATOM 5563 O O . GLU A 1 708 ? -17.786 -7.622 33.444 1.00 96.19 708 GLU A O 1
ATOM 5568 N N . TRP A 1 709 ? -18.448 -8.701 31.583 1.00 96.69 709 TRP A N 1
ATOM 5569 C CA . TRP A 1 709 ? -19.302 -7.635 31.072 1.00 96.69 709 TRP A CA 1
ATOM 5570 C C . TRP A 1 709 ? -20.690 -7.732 31.719 1.00 96.69 709 TRP A C 1
ATOM 5572 O O . TRP A 1 709 ? -21.371 -8.750 31.605 1.00 96.69 709 TRP A O 1
ATOM 5582 N N . LEU A 1 710 ? -21.115 -6.673 32.412 1.00 95.81 710 LEU A N 1
ATOM 5583 C CA . LEU A 1 710 ? -22.451 -6.557 33.013 1.00 95.81 710 LEU A CA 1
ATOM 5584 C C . LEU A 1 710 ? -23.513 -6.153 31.978 1.00 95.81 710 LEU A C 1
ATOM 5586 O O . LEU A 1 710 ? -24.689 -6.496 32.110 1.00 95.81 710 LEU A O 1
ATOM 5590 N N . SER A 1 711 ? -23.091 -5.405 30.963 1.00 95.69 711 SER A N 1
ATOM 5591 C CA . SER A 1 711 ? -23.844 -5.026 29.765 1.00 95.69 711 SER A CA 1
ATOM 5592 C C . SER A 1 711 ? -22.858 -4.850 28.607 1.00 95.69 711 SER A C 1
ATOM 5594 O O . SER A 1 711 ? -21.651 -4.950 28.804 1.00 95.69 711 SER A O 1
ATOM 5596 N N . ASN A 1 712 ? -23.344 -4.511 27.414 1.00 93.69 712 ASN A N 1
ATOM 5597 C CA . ASN A 1 712 ? -22.490 -4.112 26.290 1.00 93.69 712 ASN A CA 1
ATOM 5598 C C . ASN A 1 712 ? -21.763 -2.768 26.500 1.00 93.69 712 ASN A C 1
ATOM 5600 O O . ASN A 1 712 ? -20.989 -2.369 25.646 1.00 93.69 712 ASN A O 1
ATOM 5604 N N . THR A 1 713 ? -21.986 -2.071 27.615 1.00 96.12 713 THR A N 1
ATOM 5605 C CA . THR A 1 713 ? -21.359 -0.775 27.934 1.00 96.12 713 THR A CA 1
ATOM 5606 C C . THR A 1 713 ? -20.712 -0.747 29.315 1.00 96.12 713 THR A C 1
ATOM 5608 O O . THR A 1 713 ? -20.216 0.292 29.741 1.00 96.12 713 THR A O 1
ATOM 5611 N N . SER A 1 714 ? -20.729 -1.851 30.067 1.00 96.75 714 SER A N 1
ATOM 5612 C CA . SER A 1 714 ? -20.221 -1.865 31.438 1.00 96.75 714 SER A CA 1
ATOM 5613 C C . SER A 1 714 ? -19.481 -3.150 31.762 1.00 96.75 714 SER A C 1
ATOM 5615 O O . SER A 1 714 ? -20.011 -4.246 31.584 1.00 96.75 714 SER A O 1
ATOM 5617 N N . TYR A 1 715 ? -18.274 -2.993 32.296 1.00 97.75 715 TYR A N 1
ATOM 5618 C CA . TYR A 1 715 ? -17.391 -4.081 32.693 1.00 97.75 715 TYR A CA 1
ATOM 5619 C C . TYR A 1 715 ? -17.085 -4.006 34.187 1.00 97.75 715 TYR A C 1
ATOM 5621 O O . TYR A 1 715 ? -16.907 -2.918 34.741 1.00 97.75 715 TYR A O 1
ATOM 5629 N N . ILE A 1 716 ? -16.998 -5.161 34.845 1.00 97.25 716 ILE A N 1
ATOM 5630 C CA . ILE A 1 716 ? -16.592 -5.257 36.247 1.00 97.25 716 ILE A CA 1
ATOM 5631 C C . ILE A 1 716 ? -15.323 -6.100 36.387 1.00 97.25 716 ILE A C 1
ATOM 5633 O O . ILE A 1 716 ? -15.312 -7.310 36.148 1.00 97.25 716 ILE A O 1
ATOM 5637 N N . ALA A 1 717 ? -14.251 -5.457 36.848 1.00 97.06 717 ALA A N 1
ATOM 5638 C CA . ALA A 1 717 ? -13.046 -6.134 37.296 1.00 97.06 717 ALA A CA 1
ATOM 5639 C C . ALA A 1 717 ? -13.197 -6.545 38.759 1.00 97.06 717 ALA A C 1
ATOM 5641 O O . ALA A 1 717 ? -13.601 -5.748 39.612 1.00 97.06 717 ALA A O 1
ATOM 5642 N N . ARG A 1 718 ? -12.851 -7.796 39.069 1.00 97.12 718 ARG A N 1
ATOM 5643 C CA . ARG A 1 718 ? -12.916 -8.346 40.426 1.00 97.12 718 ARG A CA 1
ATOM 5644 C C . ARG A 1 718 ? -11.523 -8.740 40.897 1.00 97.12 718 ARG A C 1
ATOM 5646 O O . ARG A 1 718 ? -10.755 -9.344 40.155 1.00 97.12 718 ARG A O 1
ATOM 5653 N N . PHE A 1 719 ? -11.200 -8.431 42.148 1.00 96.75 719 PHE A N 1
ATOM 5654 C CA . PHE A 1 719 ? -9.882 -8.645 42.737 1.00 96.75 719 PHE A CA 1
ATOM 5655 C C . PHE A 1 719 ? -9.980 -9.502 43.999 1.00 96.75 719 PHE A C 1
ATOM 5657 O O . PHE A 1 719 ? -10.869 -9.338 44.838 1.00 96.75 719 PHE A O 1
ATOM 5664 N N . ASN A 1 720 ? -9.032 -10.422 44.149 1.00 95.31 720 ASN A N 1
ATOM 5665 C CA . ASN A 1 720 ? -8.772 -11.112 45.404 1.00 95.31 720 ASN A CA 1
ATOM 5666 C C . ASN A 1 720 ? -7.947 -10.195 46.310 1.00 95.31 720 ASN A C 1
ATOM 5668 O O . ASN A 1 720 ? -6.904 -9.697 45.887 1.00 95.31 720 ASN A O 1
ATOM 5672 N N . VAL A 1 721 ? -8.385 -10.025 47.554 1.00 94.56 721 VAL A N 1
ATOM 5673 C CA . VAL A 1 721 ? -7.700 -9.212 48.561 1.00 94.56 721 VAL A CA 1
ATOM 5674 C C . VAL A 1 721 ? -6.970 -10.131 49.532 1.00 94.56 721 VAL A C 1
ATOM 5676 O O . VAL A 1 721 ? -7.575 -11.026 50.130 1.00 94.56 721 VAL A O 1
ATOM 5679 N N . LYS A 1 722 ? -5.670 -9.905 49.714 1.00 90.94 722 LYS A N 1
ATOM 5680 C CA . LYS A 1 722 ? -4.833 -10.605 50.693 1.00 90.94 722 LYS A CA 1
ATOM 5681 C C . LYS A 1 722 ? -4.258 -9.609 51.683 1.00 90.94 722 LYS A C 1
ATOM 5683 O O . LYS A 1 722 ? -3.727 -8.579 51.286 1.00 90.94 722 LYS A O 1
ATOM 5688 N N . ASP A 1 723 ? -4.294 -9.963 52.959 1.00 84.44 723 ASP A N 1
ATOM 5689 C CA . ASP A 1 723 ? -3.575 -9.202 53.971 1.00 84.44 723 ASP A CA 1
ATOM 5690 C C . ASP A 1 723 ? -2.061 -9.411 53.800 1.00 84.44 723 ASP A C 1
ATOM 5692 O O . ASP A 1 723 ? -1.540 -10.534 53.810 1.00 84.44 723 ASP A O 1
ATOM 5696 N N . LYS A 1 724 ? -1.374 -8.293 53.573 1.00 82.12 724 LYS A N 1
ATOM 5697 C CA . LYS A 1 724 ? 0.083 -8.156 53.468 1.00 82.12 724 LYS A CA 1
ATOM 5698 C C . LYS A 1 724 ? 0.607 -7.044 54.372 1.00 82.12 724 LYS A C 1
ATOM 5700 O O . LYS A 1 724 ? 1.735 -6.598 54.187 1.00 82.12 724 LYS A O 1
ATOM 5705 N N . SER A 1 725 ? -0.226 -6.570 55.295 1.00 73.56 725 SER A N 1
ATOM 5706 C CA . SER A 1 725 ? 0.042 -5.414 56.147 1.00 73.56 725 SER A CA 1
ATOM 5707 C C . SER A 1 725 ? 0.481 -4.163 55.370 1.00 73.56 725 SER A C 1
ATOM 5709 O O . SER A 1 725 ? 1.310 -3.377 55.831 1.00 73.56 725 SER A O 1
ATOM 5711 N N . LEU A 1 726 ? -0.056 -4.006 54.155 1.00 76.88 726 LEU A N 1
ATOM 5712 C CA . LEU A 1 726 ? 0.243 -2.905 53.246 1.00 76.88 726 LEU A CA 1
ATOM 5713 C C . LEU A 1 726 ? -0.675 -1.717 53.527 1.00 76.88 726 LEU A C 1
ATOM 5715 O O . LEU A 1 726 ? -1.882 -1.895 53.675 1.00 76.88 726 LEU A O 1
ATOM 5719 N N . ASN A 1 727 ? -0.102 -0.513 53.502 1.00 78.94 727 ASN A N 1
ATOM 5720 C CA . ASN A 1 727 ? -0.861 0.729 53.455 1.00 78.94 727 ASN A CA 1
ATOM 5721 C C . ASN A 1 727 ? -0.476 1.505 52.190 1.00 78.94 727 ASN A C 1
ATOM 5723 O O . ASN A 1 727 ? 0.683 1.896 52.054 1.00 78.94 727 ASN A O 1
ATOM 5727 N N . LEU A 1 728 ? -1.437 1.711 51.294 1.00 82.81 728 LEU A N 1
ATOM 5728 C CA . LEU A 1 728 ? -1.328 2.547 50.095 1.00 82.81 728 LEU A CA 1
ATOM 5729 C C . LEU A 1 728 ? -2.532 3.486 50.092 1.00 82.81 728 LEU A C 1
ATOM 5731 O O . LEU A 1 728 ? -3.638 3.043 50.383 1.00 82.81 728 LEU A O 1
ATOM 5735 N N . TYR A 1 729 ? -2.328 4.764 49.813 1.00 86.44 729 TYR A N 1
ATOM 5736 C CA . TYR A 1 729 ? -3.397 5.761 49.833 1.00 86.44 729 TYR A CA 1
ATOM 5737 C C . TYR A 1 729 ? -3.570 6.341 48.445 1.00 86.44 729 TYR A C 1
ATOM 5739 O O . TYR A 1 729 ? -2.598 6.349 47.697 1.00 86.44 729 TYR A O 1
ATOM 5747 N N . ASP A 1 730 ? -4.783 6.809 48.160 1.00 89.88 730 ASP A N 1
ATOM 5748 C CA . ASP A 1 730 ? -5.097 7.569 46.952 1.00 89.88 730 ASP A CA 1
ATOM 5749 C C . ASP A 1 730 ? -4.641 6.837 45.671 1.00 89.88 730 ASP A C 1
ATOM 5751 O O . ASP A 1 730 ? -3.965 7.387 44.820 1.00 89.88 730 ASP A O 1
ATOM 5755 N N . ILE A 1 731 ? -4.985 5.548 45.565 1.00 92.19 731 ILE A N 1
ATOM 5756 C CA . ILE A 1 731 ? -4.509 4.658 44.502 1.00 92.19 731 ILE A CA 1
ATOM 5757 C C . ILE A 1 731 ? -5.152 5.022 43.163 1.00 92.19 731 ILE A C 1
ATOM 5759 O O . ILE A 1 731 ? -6.372 4.895 42.994 1.00 92.19 731 ILE A O 1
ATOM 5763 N N . ASP A 1 732 ? -4.303 5.348 42.193 1.00 94.12 732 ASP A N 1
ATOM 5764 C CA . ASP A 1 732 ? -4.685 5.565 40.800 1.00 94.12 732 ASP A CA 1
ATOM 5765 C C . ASP A 1 732 ? -4.931 4.245 40.050 1.00 94.12 732 ASP A C 1
ATOM 5767 O O . ASP A 1 732 ? -4.147 3.294 40.136 1.00 94.12 732 ASP A O 1
ATOM 5771 N N . VAL A 1 733 ? -5.995 4.196 39.242 1.00 96.00 733 VAL A N 1
ATOM 5772 C CA . VAL A 1 733 ? -6.327 3.039 38.392 1.00 96.00 733 VAL A CA 1
ATOM 5773 C C . VAL A 1 733 ? -6.311 3.436 36.925 1.00 96.00 733 VAL A C 1
ATOM 5775 O O . VAL A 1 733 ? -7.088 4.288 36.501 1.00 96.00 733 VAL A O 1
ATOM 5778 N N . MET A 1 734 ? -5.462 2.779 36.140 1.00 95.81 734 MET A N 1
ATOM 5779 C CA . MET A 1 734 ? -5.398 2.934 34.691 1.00 95.81 734 MET A CA 1
ATOM 5780 C C . MET A 1 734 ? -6.169 1.814 33.990 1.00 95.81 734 MET A C 1
ATOM 5782 O O . MET A 1 734 ? -5.976 0.638 34.306 1.00 95.81 734 MET A O 1
ATOM 5786 N N . ILE A 1 735 ? -7.011 2.193 33.028 1.00 95.75 735 ILE A N 1
ATOM 5787 C CA . ILE A 1 735 ? -7.784 1.290 32.170 1.00 95.75 735 ILE A CA 1
ATOM 5788 C C . ILE A 1 735 ? -7.350 1.462 30.712 1.00 95.75 735 ILE A C 1
ATOM 5790 O O . ILE A 1 735 ? -7.295 2.592 30.218 1.00 95.75 735 ILE A O 1
ATOM 5794 N N . SER A 1 736 ? -7.100 0.351 30.022 1.00 93.94 736 SER A N 1
ATOM 5795 C CA . SER A 1 736 ? -6.727 0.288 28.597 1.00 93.94 736 SER A CA 1
ATOM 5796 C C . SER A 1 736 ? -7.303 -0.973 27.930 1.00 93.94 736 SER A C 1
ATOM 5798 O O . SER A 1 736 ? -8.023 -1.732 28.579 1.00 93.94 736 SER A O 1
ATOM 5800 N N . GLY A 1 737 ? -7.042 -1.211 26.639 1.00 89.00 737 GLY A N 1
ATOM 5801 C CA . GLY A 1 737 ? -7.356 -2.484 25.968 1.00 89.00 737 GLY A CA 1
ATOM 5802 C C . GLY A 1 737 ? -8.833 -2.766 25.651 1.00 89.00 737 GLY A C 1
ATOM 5803 O O . GLY A 1 737 ? -9.132 -3.737 24.962 1.00 89.00 737 GLY A O 1
ATOM 5804 N N . GLY A 1 738 ? -9.779 -1.950 26.130 1.00 89.38 738 GLY A N 1
ATOM 5805 C CA . GLY A 1 738 ? -11.190 -2.065 25.749 1.00 89.38 738 GLY A CA 1
ATOM 5806 C C . GLY A 1 738 ? -11.420 -1.624 24.302 1.00 89.38 738 GLY A C 1
ATOM 5807 O O . GLY A 1 738 ? -11.045 -0.514 23.946 1.00 89.38 738 GLY A O 1
ATOM 5808 N N . GLU A 1 739 ? -12.059 -2.456 23.482 1.00 89.88 739 GLU A N 1
ATOM 5809 C CA . GLU A 1 739 ? -12.355 -2.165 22.070 1.00 89.88 739 GLU A CA 1
ATOM 5810 C C . GLU A 1 739 ? -13.860 -1.929 21.854 1.00 89.88 739 GLU A C 1
ATOM 5812 O O . GLU A 1 739 ? -14.691 -2.579 22.496 1.00 89.88 739 GLU A O 1
ATOM 5817 N N . ASP A 1 740 ? -14.230 -1.018 20.948 1.00 85.75 740 ASP A N 1
ATOM 5818 C CA . ASP A 1 740 ? -15.634 -0.850 20.550 1.00 85.75 740 ASP A CA 1
ATOM 5819 C C . ASP A 1 740 ? -16.137 -2.029 19.690 1.00 85.75 740 ASP A C 1
ATOM 5821 O O . ASP A 1 740 ? -15.359 -2.720 19.034 1.00 85.75 740 ASP A O 1
ATOM 5825 N N . LEU A 1 741 ? -17.453 -2.256 19.668 1.00 82.50 741 LEU A N 1
ATOM 5826 C CA . LEU A 1 741 ? -18.057 -3.397 18.964 1.00 82.50 741 LEU A CA 1
ATOM 5827 C C . LEU A 1 741 ? -18.024 -3.294 17.423 1.00 82.50 741 LEU A C 1
ATOM 5829 O O . LEU A 1 741 ? -18.156 -4.310 16.736 1.00 82.50 741 LEU A O 1
ATOM 5833 N N . THR A 1 742 ? -17.955 -2.085 16.863 1.00 73.19 742 THR A N 1
ATOM 5834 C CA . THR A 1 742 ? -18.286 -1.826 15.447 1.00 73.19 742 THR A CA 1
ATOM 5835 C C . THR A 1 742 ? -17.043 -1.673 14.574 1.00 73.19 742 THR A C 1
ATOM 5837 O O . THR A 1 742 ? -16.985 -2.234 13.482 1.00 73.19 742 THR A O 1
ATOM 5840 N N . PHE A 1 743 ? -16.050 -0.935 15.056 1.00 80.12 743 PHE A N 1
ATOM 5841 C CA . PHE A 1 743 ? -14.788 -0.644 14.387 1.00 80.12 743 PHE A CA 1
ATOM 5842 C C . PHE A 1 743 ? -13.587 -1.247 15.111 1.00 80.12 743 PHE A C 1
ATOM 5844 O O . PHE A 1 743 ? -12.488 -1.223 14.557 1.00 80.12 743 PHE A O 1
ATOM 5851 N N . ASN A 1 744 ? -13.782 -1.839 16.295 1.00 79.69 744 ASN A N 1
ATOM 5852 C CA . ASN A 1 744 ? -12.724 -2.458 17.096 1.00 79.69 744 ASN A CA 1
ATOM 5853 C C . ASN A 1 744 ? -11.590 -1.472 17.398 1.00 79.69 744 ASN A C 1
ATOM 5855 O O . ASN A 1 744 ? -10.407 -1.823 17.351 1.00 79.69 744 ASN A O 1
ATOM 5859 N N . ARG A 1 745 ? -11.940 -0.202 17.633 1.00 79.94 745 ARG A N 1
ATOM 5860 C CA . ARG A 1 745 ? -10.982 0.813 18.051 1.00 79.94 745 ARG A CA 1
ATOM 5861 C C . ARG A 1 745 ? -10.764 0.673 19.541 1.00 79.94 745 ARG A C 1
ATOM 5863 O O . ARG A 1 745 ? -11.710 0.637 20.327 1.00 79.94 745 ARG A O 1
ATOM 5870 N N . GLU A 1 746 ? -9.496 0.592 19.910 1.00 85.62 746 GLU A N 1
ATOM 5871 C CA . GLU A 1 746 ? -9.096 0.569 21.304 1.00 85.62 746 GLU A CA 1
ATOM 5872 C C . GLU A 1 746 ? -9.407 1.922 21.956 1.00 85.62 746 GLU A C 1
ATOM 5874 O O . GLU A 1 746 ? -9.194 2.985 21.363 1.00 85.62 746 GLU A O 1
ATOM 5879 N N . GLN A 1 747 ? -9.922 1.881 23.182 1.00 88.94 747 GLN A N 1
ATOM 5880 C CA . GLN A 1 747 ? -10.067 3.047 24.039 1.00 88.94 747 GLN A CA 1
ATOM 5881 C C . GLN A 1 747 ? -8.710 3.729 24.234 1.00 88.94 747 GLN A C 1
ATOM 5883 O O . GLN A 1 747 ? -7.669 3.079 24.334 1.00 88.94 747 GLN A O 1
ATOM 5888 N N . ASN A 1 748 ? -8.721 5.050 24.398 1.00 87.88 748 ASN A N 1
ATOM 5889 C CA . ASN A 1 748 ? -7.541 5.725 24.928 1.00 87.88 748 ASN A CA 1
ATOM 5890 C C . ASN A 1 748 ? -7.315 5.309 26.391 1.00 87.88 748 ASN A C 1
ATOM 5892 O O . ASN A 1 748 ? -8.271 5.021 27.121 1.00 87.88 748 ASN A O 1
ATOM 5896 N N . GLU A 1 749 ? -6.057 5.317 26.837 1.00 92.12 749 GLU A N 1
ATOM 5897 C CA . GLU A 1 749 ? -5.731 5.091 28.246 1.00 92.12 749 GLU A CA 1
ATOM 5898 C C . GLU A 1 749 ? -6.488 6.087 29.136 1.00 92.12 749 GLU A C 1
ATOM 5900 O O . GLU A 1 749 ? -6.464 7.302 28.917 1.00 92.12 749 GLU A O 1
ATOM 5905 N N . PHE A 1 750 ? -7.157 5.567 30.161 1.00 95.31 750 PHE A N 1
ATOM 5906 C CA . PHE A 1 750 ? -7.910 6.360 31.125 1.00 95.31 750 PHE A CA 1
ATOM 5907 C C . PHE A 1 750 ? -7.338 6.154 32.521 1.00 95.31 750 PHE A C 1
ATOM 5909 O O . PHE A 1 750 ? -7.175 5.014 32.944 1.00 95.31 750 PHE A O 1
ATOM 5916 N N . ILE A 1 751 ? -7.092 7.238 33.259 1.00 95.25 751 ILE A N 1
ATOM 5917 C CA . ILE A 1 751 ? -6.624 7.183 34.649 1.00 95.25 751 ILE A CA 1
ATOM 5918 C C . ILE A 1 751 ? -7.724 7.714 35.570 1.00 95.25 751 ILE A C 1
ATOM 5920 O O . ILE A 1 751 ? -8.046 8.904 35.557 1.00 95.25 751 ILE A O 1
ATOM 5924 N N . GLY A 1 752 ? -8.291 6.824 36.382 1.00 92.12 752 GLY A N 1
ATOM 5925 C CA . GLY A 1 752 ? -9.114 7.182 37.529 1.00 92.12 752 GLY A CA 1
ATOM 5926 C C . GLY A 1 752 ? -8.214 7.524 38.709 1.00 92.12 752 GLY A C 1
ATOM 5927 O O . GLY A 1 752 ? -7.629 6.618 39.298 1.00 92.12 752 GLY A O 1
ATOM 5928 N N . VAL A 1 753 ? -8.101 8.814 39.019 1.00 92.38 753 VAL A N 1
ATOM 5929 C CA . VAL A 1 753 ? -7.220 9.310 40.084 1.00 92.38 753 VAL A CA 1
ATOM 5930 C C . VAL A 1 753 ? -7.804 9.100 41.479 1.00 92.38 753 VAL A C 1
ATOM 5932 O O . VAL A 1 753 ? -9.017 9.249 41.658 1.00 92.38 753 VAL A O 1
ATOM 5935 N N . ASP A 1 754 ? -6.946 8.787 42.448 1.00 91.31 754 ASP A N 1
ATOM 5936 C CA . ASP A 1 754 ? -7.268 8.649 43.874 1.00 91.31 754 ASP A CA 1
ATOM 5937 C C . ASP A 1 754 ? -8.507 7.759 44.144 1.00 91.31 754 ASP A C 1
ATOM 5939 O O . ASP A 1 754 ? -9.352 8.063 44.993 1.00 91.31 754 ASP A O 1
ATOM 5943 N N . LEU A 1 755 ? -8.676 6.667 43.387 1.00 93.12 755 LEU A N 1
ATOM 5944 C CA . LEU A 1 755 ? -9.954 5.947 43.318 1.00 93.12 755 LEU A CA 1
ATOM 5945 C C . LEU A 1 755 ? -10.309 5.222 44.629 1.00 93.12 755 LEU A C 1
ATOM 5947 O O . LEU A 1 755 ? -11.488 5.095 44.965 1.00 93.12 755 LEU A O 1
ATOM 5951 N N . PHE A 1 756 ? -9.312 4.703 45.351 1.00 95.19 756 PHE A N 1
ATOM 5952 C CA . PHE A 1 756 ? -9.484 4.028 46.643 1.00 95.19 756 PHE A CA 1
ATOM 5953 C C . PHE A 1 756 ? -8.169 3.981 47.435 1.00 95.19 756 PHE A C 1
ATOM 5955 O O . PHE A 1 756 ? -7.106 4.327 46.938 1.00 95.19 756 PHE A O 1
ATOM 5962 N N . SER A 1 757 ? -8.218 3.519 48.684 1.00 91.44 757 SER A N 1
ATOM 5963 C CA . SER A 1 757 ? -7.033 3.284 49.525 1.00 91.44 757 SER A CA 1
ATOM 5964 C C . SER A 1 757 ? -6.979 1.850 50.067 1.00 91.44 757 SER A C 1
ATOM 5966 O O . SER A 1 757 ? -7.968 1.121 50.076 1.00 91.44 757 SER A O 1
ATOM 5968 N N . ILE A 1 758 ? -5.829 1.431 50.586 1.00 85.44 758 ILE A N 1
ATOM 5969 C CA . ILE A 1 758 ? -5.606 0.175 51.308 1.00 85.44 758 ILE A CA 1
ATOM 5970 C C . ILE A 1 758 ? -5.002 0.507 52.676 1.00 85.44 758 ILE A C 1
ATOM 5972 O O . ILE A 1 758 ? -3.992 1.202 52.757 1.00 85.44 758 ILE A O 1
ATOM 5976 N N . ASN A 1 759 ? -5.595 -0.016 53.752 1.00 81.00 759 ASN A N 1
ATOM 5977 C CA . ASN A 1 759 ? -5.122 0.152 55.125 1.00 81.00 759 ASN A CA 1
ATOM 5978 C C . ASN A 1 759 ? -5.268 -1.153 55.933 1.00 81.00 759 ASN A C 1
ATOM 5980 O O . ASN A 1 759 ? -6.344 -1.450 56.455 1.00 81.00 759 ASN A O 1
ATOM 5984 N N . MET A 1 760 ? -4.176 -1.916 56.038 1.00 71.50 760 MET A N 1
ATOM 5985 C CA . MET A 1 760 ? -4.110 -3.266 56.633 1.00 71.50 760 MET A CA 1
ATOM 5986 C C . MET A 1 760 ? -3.171 -3.325 57.871 1.00 71.50 760 MET A C 1
ATOM 5988 O O . MET A 1 760 ? -2.386 -4.252 58.029 1.00 71.50 760 MET A O 1
ATOM 5992 N N . GLY A 1 761 ? -3.119 -2.276 58.709 1.00 56.69 761 GLY A N 1
ATOM 5993 C CA . GLY A 1 761 ? -2.060 -2.048 59.724 1.00 56.69 761 GLY A CA 1
ATOM 5994 C C . GLY A 1 761 ? -1.626 -3.230 60.637 1.00 56.69 761 GLY A C 1
ATOM 5995 O O . GLY A 1 761 ? -2.454 -3.936 61.200 1.00 56.69 761 GLY A O 1
ATOM 5996 N N . GLY A 1 762 ? -0.306 -3.393 60.864 1.00 53.81 762 GLY A N 1
ATOM 5997 C CA . GLY A 1 762 ? 0.308 -4.509 61.630 1.00 53.81 762 GLY A CA 1
ATOM 5998 C C . GLY A 1 762 ? 0.766 -4.232 63.096 1.00 53.81 762 GLY A C 1
ATOM 5999 O O . GLY A 1 762 ? 0.685 -3.095 63.571 1.00 53.81 762 GLY A O 1
ATOM 6000 N N . PRO A 1 763 ? 1.250 -5.261 63.848 1.00 55.44 763 PRO A N 1
ATOM 6001 C CA . PRO A 1 763 ? 1.716 -5.180 65.256 1.00 55.44 763 PRO A CA 1
ATOM 6002 C C . PRO A 1 763 ? 3.108 -4.518 65.469 1.00 55.44 763 PRO A C 1
ATOM 6004 O O . PRO A 1 763 ? 3.878 -4.364 64.530 1.00 55.44 763 PRO A O 1
ATOM 6007 N N . ILE A 1 764 ? 3.472 -4.149 66.721 1.00 58.84 764 ILE A N 1
ATOM 6008 C CA . ILE A 1 764 ? 4.840 -3.680 67.083 1.00 58.84 764 ILE A CA 1
ATOM 6009 C C . ILE A 1 764 ? 5.811 -4.870 67.020 1.00 58.84 764 ILE A C 1
ATOM 6011 O O . ILE A 1 764 ? 5.781 -5.727 67.903 1.00 58.84 764 ILE A O 1
ATOM 6015 N N . GLU A 1 765 ? 6.684 -4.910 66.014 1.00 59.50 765 GLU A N 1
ATOM 6016 C CA . GLU A 1 765 ? 7.543 -6.074 65.747 1.00 59.50 765 GLU A CA 1
ATOM 6017 C C . GLU A 1 765 ? 8.912 -6.054 66.449 1.00 59.50 765 GLU A C 1
ATOM 6019 O O . GLU A 1 765 ? 9.527 -7.108 66.603 1.00 59.50 765 GLU A O 1
ATOM 6024 N N . ILE A 1 766 ? 9.414 -4.894 66.902 1.00 65.75 766 ILE A N 1
ATOM 6025 C CA . ILE A 1 766 ? 10.761 -4.785 67.495 1.00 65.75 766 ILE A CA 1
ATOM 6026 C C . ILE A 1 766 ? 10.732 -3.971 68.792 1.00 65.75 766 ILE A C 1
ATOM 6028 O O . ILE A 1 766 ? 10.279 -2.828 68.793 1.00 65.75 766 ILE A O 1
ATOM 6032 N N . THR A 1 767 ? 11.306 -4.519 69.869 1.00 75.44 767 THR A N 1
ATOM 6033 C CA . THR A 1 767 ? 11.683 -3.798 71.099 1.00 75.44 767 THR A CA 1
ATOM 6034 C C . THR A 1 767 ? 13.123 -4.126 71.468 1.00 75.44 767 THR A C 1
ATOM 6036 O O . THR A 1 767 ? 13.494 -5.293 71.434 1.00 75.44 767 THR A O 1
ATOM 6039 N N . PHE A 1 768 ? 13.940 -3.124 71.810 1.00 82.31 768 PHE A N 1
ATOM 6040 C CA . PHE A 1 768 ? 15.281 -3.361 72.359 1.00 82.31 768 PHE A CA 1
ATOM 6041 C C . PHE A 1 768 ? 15.784 -2.213 73.240 1.00 82.31 768 PHE A C 1
ATOM 6043 O O . PHE A 1 768 ? 15.349 -1.063 73.112 1.00 82.31 768 PHE A O 1
ATOM 6050 N N . THR A 1 769 ? 16.739 -2.511 74.125 1.00 85.81 769 THR A N 1
ATOM 6051 C CA . THR A 1 769 ? 17.398 -1.507 74.982 1.00 85.81 769 THR A CA 1
ATOM 6052 C C . THR A 1 769 ? 18.826 -1.223 74.522 1.00 85.81 769 THR A C 1
ATOM 6054 O O . THR A 1 769 ? 19.612 -2.148 74.338 1.00 85.81 769 THR A O 1
ATOM 6057 N N . ASP A 1 770 ? 19.198 0.051 74.397 1.00 76.88 770 ASP A N 1
ATOM 6058 C CA . ASP A 1 770 ? 20.566 0.472 74.087 1.00 76.88 770 ASP A CA 1
ATOM 6059 C C . ASP A 1 770 ? 21.011 1.693 74.917 1.00 76.88 770 ASP A C 1
ATOM 6061 O O . ASP A 1 770 ? 20.292 2.173 75.796 1.00 76.88 770 ASP A O 1
ATOM 6065 N N . LYS A 1 771 ? 22.249 2.165 74.705 1.00 79.12 771 LYS A N 1
ATOM 6066 C CA . LYS A 1 771 ? 22.845 3.310 75.431 1.00 79.12 771 LYS A CA 1
ATOM 6067 C C . LYS A 1 771 ? 22.730 3.197 76.963 1.00 79.12 771 LYS A C 1
ATOM 6069 O O . LYS A 1 771 ? 22.372 4.156 77.650 1.00 79.12 771 LYS A O 1
ATOM 6074 N N . ILE A 1 772 ? 23.015 2.009 77.491 1.00 80.69 772 ILE A N 1
ATOM 6075 C CA . ILE A 1 772 ? 22.955 1.717 78.924 1.00 80.69 772 ILE A CA 1
ATOM 6076 C C . ILE A 1 772 ? 24.199 2.296 79.613 1.00 80.69 772 ILE A C 1
ATOM 6078 O O . ILE A 1 772 ? 25.319 1.935 79.267 1.00 80.69 772 ILE A O 1
ATOM 6082 N N . GLY A 1 773 ? 24.000 3.194 80.578 1.00 72.00 773 GLY A N 1
ATOM 6083 C CA . GLY A 1 773 ? 25.052 3.786 81.416 1.00 72.00 773 GLY A CA 1
ATOM 6084 C C . GLY A 1 773 ? 24.875 3.423 82.891 1.00 72.00 773 GLY A C 1
ATOM 6085 O O . GLY A 1 773 ? 24.011 2.618 83.240 1.00 72.00 773 GLY A O 1
ATOM 6086 N N . GLU A 1 774 ? 25.650 4.035 83.789 1.00 74.88 774 GLU A N 1
ATOM 6087 C CA . GLU A 1 774 ? 25.574 3.712 85.227 1.00 74.88 774 GLU A CA 1
ATOM 6088 C C . GLU A 1 774 ? 24.202 4.055 85.848 1.00 74.88 774 GLU A C 1
ATOM 6090 O O . GLU A 1 774 ? 23.754 3.399 86.782 1.00 74.88 774 GLU A O 1
ATOM 6095 N N . LYS A 1 775 ? 23.492 5.071 85.336 1.00 80.06 775 LYS A N 1
ATOM 6096 C CA . LYS A 1 775 ? 22.188 5.518 85.883 1.00 80.06 775 LYS A CA 1
ATOM 6097 C C . LYS A 1 775 ? 21.111 5.799 84.831 1.00 80.06 775 LYS A C 1
ATOM 6099 O O . LYS A 1 775 ? 20.140 6.508 85.111 1.00 80.06 775 LYS A O 1
ATOM 6104 N N . ARG A 1 776 ? 21.279 5.292 83.608 1.00 84.12 776 ARG A N 1
ATOM 6105 C CA . ARG A 1 776 ? 20.387 5.563 82.465 1.00 84.12 776 ARG A CA 1
ATOM 6106 C C . ARG A 1 776 ? 20.364 4.418 81.456 1.00 84.12 776 ARG A C 1
ATOM 6108 O O . ARG A 1 776 ? 21.316 3.649 81.401 1.00 84.12 776 ARG A O 1
ATOM 6115 N N . ALA A 1 777 ? 19.313 4.347 80.645 1.00 84.38 777 ALA A N 1
ATOM 6116 C CA . ALA A 1 777 ? 19.219 3.480 79.467 1.00 84.38 777 ALA A CA 1
ATOM 6117 C C . ALA A 1 777 ? 18.208 4.051 78.461 1.00 84.38 777 ALA A C 1
ATOM 6119 O O . ALA A 1 777 ? 17.301 4.787 78.857 1.00 84.38 777 ALA A O 1
ATOM 6120 N N . ARG A 1 778 ? 18.338 3.724 77.171 1.00 90.12 778 ARG A N 1
ATOM 6121 C CA . ARG A 1 778 ? 17.370 4.099 76.132 1.00 90.12 778 ARG A CA 1
ATOM 6122 C C . ARG A 1 778 ? 16.570 2.876 75.682 1.00 90.12 778 ARG A C 1
ATOM 6124 O O . ARG A 1 778 ? 17.137 1.865 75.288 1.00 90.12 778 ARG A O 1
ATOM 6131 N N . LEU A 1 779 ? 15.250 2.995 75.754 1.00 92.25 779 LEU A N 1
ATOM 6132 C CA . LEU A 1 779 ? 14.268 1.995 75.342 1.00 92.25 779 LEU A CA 1
ATOM 6133 C C . LEU A 1 779 ? 13.825 2.336 73.911 1.00 92.25 779 LEU A C 1
ATOM 6135 O O . LEU A 1 779 ? 13.472 3.492 73.678 1.00 92.25 779 LEU A O 1
ATOM 6139 N N . ASN A 1 780 ? 13.856 1.393 72.968 1.00 88.88 780 ASN A N 1
ATOM 6140 C CA . ASN A 1 780 ? 13.536 1.629 71.550 1.00 88.88 780 ASN A CA 1
ATOM 6141 C C . ASN A 1 780 ? 12.483 0.634 71.047 1.00 88.88 780 ASN A C 1
ATOM 6143 O O . ASN A 1 780 ? 12.465 -0.516 71.491 1.00 88.88 780 ASN A O 1
ATOM 6147 N N . TRP A 1 781 ? 11.634 1.068 70.111 1.00 89.25 781 TRP A N 1
ATOM 6148 C CA . TRP A 1 781 ? 10.603 0.235 69.484 1.00 89.25 781 TRP A CA 1
ATOM 6149 C C . TRP A 1 781 ? 10.322 0.624 68.025 1.00 89.25 781 TRP A C 1
ATOM 6151 O O . TRP A 1 781 ? 10.605 1.749 67.609 1.00 89.25 781 TRP A O 1
ATOM 6161 N N . SER A 1 782 ? 9.752 -0.296 67.242 1.00 80.56 782 SER A N 1
ATOM 6162 C CA . SER A 1 782 ? 9.288 -0.017 65.874 1.00 80.56 782 SER A CA 1
ATOM 6163 C C . SER A 1 782 ? 8.049 0.885 65.873 1.00 80.56 782 SER A C 1
ATOM 6165 O O . SER A 1 782 ? 7.123 0.677 66.660 1.00 80.56 782 SER A O 1
ATOM 6167 N N . SER A 1 783 ? 8.008 1.876 64.978 1.00 76.69 783 SER A N 1
ATOM 6168 C CA . SER A 1 783 ? 6.829 2.731 64.800 1.00 76.69 783 SER A CA 1
ATOM 6169 C C . SER A 1 783 ? 5.639 1.936 64.267 1.00 76.69 783 SER A C 1
ATOM 6171 O O . SER A 1 783 ? 5.792 1.159 63.331 1.00 76.69 783 SER A O 1
ATOM 6173 N N . VAL A 1 784 ? 4.452 2.210 64.802 1.00 69.50 784 VAL A N 1
ATOM 6174 C CA . VAL A 1 784 ? 3.165 1.757 64.267 1.00 69.50 784 VAL A CA 1
ATOM 6175 C C . VAL A 1 784 ? 2.477 2.944 63.612 1.00 69.50 784 VAL A C 1
ATOM 6177 O O . VAL A 1 784 ? 2.205 3.959 64.263 1.00 69.50 784 VAL A O 1
ATOM 6180 N N . THR A 1 785 ? 2.214 2.827 62.316 1.00 56.41 785 THR A N 1
ATOM 6181 C CA . THR A 1 785 ? 1.481 3.833 61.545 1.00 56.41 785 THR A CA 1
ATOM 6182 C C . THR A 1 785 ? 0.060 3.956 62.114 1.00 56.41 785 THR A C 1
ATOM 6184 O O . THR A 1 785 ? -0.604 2.948 62.318 1.00 56.41 785 THR A O 1
ATOM 6187 N N . ALA A 1 786 ? -0.377 5.185 62.423 1.00 61.12 786 ALA A N 1
ATOM 6188 C CA . ALA A 1 786 ? -1.641 5.535 63.100 1.00 61.12 786 ALA A CA 1
ATOM 6189 C C . ALA A 1 786 ? -1.751 5.272 64.626 1.00 61.12 786 ALA A C 1
ATOM 6191 O O . ALA A 1 786 ? -2.829 5.439 65.197 1.00 61.12 786 ALA A O 1
ATOM 6192 N N . ALA A 1 787 ? -0.659 4.962 65.339 1.00 61.53 787 ALA A N 1
ATOM 6193 C CA . ALA A 1 787 ? -0.688 4.958 66.809 1.00 61.53 787 ALA A CA 1
ATOM 6194 C C . ALA A 1 787 ? -0.784 6.387 67.391 1.00 61.53 787 ALA A C 1
ATOM 6196 O O . ALA A 1 787 ? 0.127 7.201 67.235 1.00 61.53 787 ALA A O 1
ATOM 6197 N N . CYS A 1 788 ? -1.864 6.681 68.122 1.00 78.00 788 CYS A N 1
ATOM 6198 C CA . CYS A 1 788 ? -2.113 7.983 68.756 1.00 78.00 788 CYS A CA 1
ATOM 6199 C C . CYS A 1 788 ? -1.107 8.289 69.884 1.00 78.00 788 CYS A C 1
ATOM 6201 O O . CYS A 1 788 ? -0.699 9.432 70.095 1.00 78.00 788 CYS A O 1
ATOM 6203 N N . SER A 1 789 ? -0.714 7.254 70.626 1.00 81.38 789 SER A N 1
ATOM 6204 C CA . SER A 1 789 ? 0.285 7.268 71.696 1.00 81.38 789 SER A CA 1
ATOM 6205 C C . SER A 1 789 ? 0.835 5.854 71.924 1.00 81.38 789 SER A C 1
ATOM 6207 O O . SER A 1 789 ? 0.292 4.880 71.403 1.00 81.38 789 SER A O 1
ATOM 6209 N N . TYR A 1 790 ? 1.891 5.726 72.723 1.00 86.25 790 TYR A N 1
ATOM 6210 C CA . TYR A 1 790 ? 2.393 4.451 73.233 1.00 86.25 790 TYR A CA 1
ATOM 6211 C C . TYR A 1 790 ? 2.380 4.453 74.757 1.00 86.25 790 TYR A C 1
ATOM 6213 O O . TYR A 1 790 ? 2.682 5.471 75.379 1.00 86.25 790 TYR A O 1
ATOM 6221 N N . MET A 1 791 ? 2.097 3.309 75.373 1.00 88.81 791 MET A N 1
ATOM 6222 C CA . MET A 1 791 ? 2.212 3.143 76.821 1.00 88.81 791 MET A CA 1
ATOM 6223 C C . MET A 1 791 ? 3.379 2.210 77.142 1.00 88.81 791 MET A C 1
ATOM 6225 O O . MET A 1 791 ? 3.412 1.081 76.664 1.00 88.81 791 MET A O 1
ATOM 6229 N N . ILE A 1 792 ? 4.336 2.680 77.943 1.00 91.19 792 ILE A N 1
ATOM 6230 C CA . ILE A 1 792 ? 5.498 1.923 78.429 1.00 91.19 792 ILE A CA 1
ATOM 6231 C C . ILE A 1 792 ? 5.271 1.556 79.892 1.00 91.19 792 ILE A C 1
ATOM 6233 O O . ILE A 1 792 ? 4.823 2.389 80.681 1.00 91.19 792 ILE A O 1
ATOM 6237 N N . ARG A 1 793 ? 5.657 0.339 80.284 1.00 91.94 793 ARG A N 1
ATOM 6238 C CA . ARG A 1 793 ? 5.777 -0.050 81.695 1.00 91.94 793 ARG A CA 1
ATOM 6239 C C . ARG A 1 793 ? 7.146 -0.648 81.993 1.00 91.94 793 ARG A C 1
ATOM 6241 O O . ARG A 1 793 ? 7.612 -1.479 81.223 1.00 91.94 793 ARG A O 1
ATOM 6248 N N . GLY A 1 794 ? 7.776 -0.271 83.109 1.00 91.12 794 GLY A N 1
ATOM 6249 C CA . GLY A 1 794 ? 9.083 -0.809 83.519 1.00 91.12 794 GLY A CA 1
ATOM 6250 C C . GLY A 1 794 ? 9.288 -0.893 85.034 1.00 91.12 794 GLY A C 1
ATOM 6251 O O . GLY A 1 794 ? 8.606 -0.203 85.795 1.00 91.12 794 GLY A O 1
ATOM 6252 N N . ARG A 1 795 ? 10.205 -1.759 85.488 1.00 90.38 795 ARG A N 1
ATOM 6253 C CA . ARG A 1 795 ? 10.546 -1.945 86.914 1.00 90.38 795 ARG A CA 1
ATOM 6254 C C . ARG A 1 795 ? 11.945 -2.531 87.127 1.00 90.38 795 ARG A C 1
ATOM 6256 O O . ARG A 1 795 ? 12.529 -3.100 86.210 1.00 90.38 795 ARG A O 1
ATOM 6263 N N . LEU A 1 796 ? 12.470 -2.407 88.350 1.00 88.19 796 LEU A N 1
ATOM 6264 C CA . LEU A 1 796 ? 13.657 -3.153 88.788 1.00 88.19 796 LEU A CA 1
ATOM 6265 C C . LEU A 1 796 ? 13.329 -4.653 88.791 1.00 88.19 796 LEU A C 1
ATOM 6267 O O . LEU A 1 796 ? 12.265 -5.043 89.281 1.00 88.19 796 LEU A O 1
ATOM 6271 N N . SER A 1 797 ? 14.225 -5.481 88.257 1.00 82.94 797 SER A N 1
ATOM 6272 C CA . SER A 1 797 ? 14.005 -6.924 88.140 1.00 82.94 797 SER A CA 1
ATOM 6273 C C . SER A 1 797 ? 13.747 -7.550 89.519 1.00 82.94 797 SER A C 1
ATOM 6275 O O . SER A 1 797 ? 14.515 -7.338 90.458 1.00 82.94 797 SER A O 1
ATOM 6277 N N . GLY A 1 798 ? 12.627 -8.269 89.661 1.00 77.69 798 GLY A N 1
ATOM 6278 C CA . GLY A 1 798 ? 12.164 -8.854 90.930 1.00 77.69 798 GLY A CA 1
ATOM 6279 C C . GLY A 1 798 ? 11.215 -7.981 91.769 1.00 77.69 798 GLY A C 1
ATOM 6280 O O . GLY A 1 798 ? 10.682 -8.460 92.769 1.00 77.69 798 GLY A O 1
ATOM 6281 N N . SER A 1 799 ? 10.952 -6.730 91.374 1.00 85.56 799 SER A N 1
ATOM 6282 C CA . SER A 1 799 ? 9.907 -5.890 91.983 1.00 85.56 799 SER A CA 1
ATOM 6283 C C . SER A 1 799 ? 8.505 -6.314 91.520 1.00 85.56 799 SER A C 1
ATOM 6285 O O . SER A 1 799 ? 8.324 -6.696 90.368 1.00 85.56 799 SER A O 1
ATOM 6287 N N . SER A 1 800 ? 7.478 -6.201 92.370 1.00 81.44 800 SER A N 1
ATOM 6288 C CA . SER A 1 800 ? 6.082 -6.476 91.981 1.00 81.44 800 SER A CA 1
ATOM 6289 C C . SER A 1 800 ? 5.374 -5.286 91.317 1.00 81.44 800 SER A C 1
ATOM 6291 O O . SER A 1 800 ? 4.390 -5.494 90.608 1.00 81.44 800 SER A O 1
ATOM 6293 N N . SER A 1 801 ? 5.881 -4.059 91.476 1.00 84.56 801 SER A N 1
ATOM 6294 C CA . SER A 1 801 ? 5.225 -2.829 91.003 1.00 84.56 801 SER A CA 1
ATOM 6295 C C . SER A 1 801 ? 5.875 -2.267 89.735 1.00 84.56 801 SER A C 1
ATOM 6297 O O . SER A 1 801 ? 7.090 -2.066 89.709 1.00 84.56 801 SER A O 1
ATOM 6299 N N . TYR A 1 802 ? 5.063 -1.974 88.712 1.00 88.06 802 TYR A N 1
ATOM 6300 C CA . TYR A 1 802 ? 5.480 -1.281 87.484 1.00 88.06 802 TYR A CA 1
ATOM 6301 C C . TYR A 1 802 ? 5.327 0.238 87.601 1.00 88.06 802 TYR A C 1
ATOM 6303 O O . TYR A 1 802 ? 4.376 0.732 88.205 1.00 88.06 802 TYR A O 1
ATOM 6311 N N . ILE A 1 803 ? 6.236 0.964 86.954 1.00 88.94 803 ILE A N 1
ATOM 6312 C CA . ILE A 1 803 ? 6.103 2.389 86.645 1.00 88.94 803 ILE A CA 1
ATOM 6313 C C . ILE A 1 803 ? 5.590 2.502 85.209 1.00 88.94 803 ILE A C 1
ATOM 6315 O O . ILE A 1 803 ? 6.141 1.848 84.325 1.00 88.94 803 ILE A O 1
ATOM 6319 N N . TYR A 1 804 ? 4.560 3.321 84.985 1.00 89.62 804 TYR A N 1
ATOM 6320 C CA . TYR A 1 804 ? 3.927 3.523 83.678 1.00 89.62 804 TYR A CA 1
ATOM 6321 C C . TYR A 1 804 ? 4.242 4.907 83.114 1.00 89.62 804 TYR A C 1
ATOM 6323 O O . TYR A 1 804 ? 4.300 5.883 83.862 1.00 89.62 804 TYR A O 1
ATOM 6331 N N . LEU A 1 805 ? 4.425 4.982 81.798 1.00 88.38 805 LEU A N 1
ATOM 6332 C CA . LEU A 1 805 ? 4.694 6.210 81.056 1.00 88.38 805 LEU A CA 1
ATOM 6333 C C . LEU A 1 805 ? 3.897 6.210 79.750 1.00 88.38 805 LEU A C 1
ATOM 6335 O O . LEU A 1 805 ? 3.899 5.213 79.033 1.00 88.38 805 LEU A O 1
ATOM 6339 N N . THR A 1 806 ? 3.273 7.337 79.418 1.00 88.31 806 THR A N 1
ATOM 6340 C CA . THR A 1 806 ? 2.605 7.540 78.125 1.00 88.31 806 THR A CA 1
ATOM 6341 C C . THR A 1 806 ? 3.479 8.418 77.241 1.00 88.31 806 THR A C 1
ATOM 6343 O O . THR A 1 806 ? 3.882 9.507 77.648 1.00 88.31 806 THR A O 1
ATOM 6346 N N . ILE A 1 807 ? 3.778 7.940 76.036 1.00 87.06 807 ILE A N 1
ATOM 6347 C CA . ILE A 1 807 ? 4.633 8.598 75.049 1.00 87.06 807 ILE A CA 1
ATOM 6348 C C . ILE A 1 807 ? 3.769 9.029 73.851 1.00 87.06 807 ILE A C 1
ATOM 6350 O O . ILE A 1 807 ? 2.963 8.225 73.382 1.00 87.06 807 ILE A O 1
ATOM 6354 N N . PRO A 1 808 ? 3.899 10.266 73.338 1.00 82.50 808 PRO A N 1
ATOM 6355 C CA . PRO A 1 808 ? 3.148 10.715 72.165 1.00 82.50 808 PRO A CA 1
ATOM 6356 C C . PRO A 1 808 ? 3.362 9.837 70.922 1.00 82.50 808 PRO A C 1
ATOM 6358 O O . PRO A 1 808 ? 4.442 9.273 70.725 1.00 82.50 808 PRO A O 1
ATOM 6361 N N . GLY A 1 809 ? 2.343 9.761 70.059 1.00 74.75 809 GLY A N 1
ATOM 6362 C CA . GLY A 1 809 ? 2.453 9.136 68.739 1.00 74.75 809 GLY A CA 1
ATOM 6363 C C . GLY A 1 809 ? 3.589 9.750 67.909 1.00 74.75 809 GLY A C 1
ATOM 6364 O O . GLY A 1 809 ? 3.911 10.930 68.050 1.00 74.75 809 GLY A O 1
ATOM 6365 N N . GLY A 1 810 ? 4.242 8.930 67.081 1.00 74.50 810 GLY A N 1
ATOM 6366 C CA . GLY A 1 810 ? 5.402 9.323 66.262 1.00 74.50 810 GLY A CA 1
ATOM 6367 C C . GLY A 1 810 ? 6.778 9.153 66.926 1.00 74.50 810 GLY A C 1
ATOM 6368 O O . GLY A 1 810 ? 7.796 9.286 66.253 1.00 74.50 810 GLY A O 1
ATOM 6369 N N . TRP A 1 811 ? 6.841 8.818 68.218 1.00 84.62 811 TRP A N 1
ATOM 6370 C CA . TRP A 1 811 ? 8.100 8.493 68.900 1.00 84.62 811 TRP A CA 1
ATOM 6371 C C . TRP A 1 811 ? 8.421 6.999 68.790 1.00 84.62 811 TRP A C 1
ATOM 6373 O O . TRP A 1 811 ? 7.530 6.158 68.880 1.00 84.62 811 TRP A O 1
ATOM 6383 N N . THR A 1 812 ? 9.709 6.680 68.662 1.00 88.00 812 THR A N 1
ATOM 6384 C CA . THR A 1 812 ? 10.239 5.302 68.590 1.00 88.00 812 THR A CA 1
ATOM 6385 C C . THR A 1 812 ? 11.304 5.009 69.651 1.00 88.00 812 THR A C 1
ATOM 6387 O O . THR A 1 812 ? 11.923 3.946 69.645 1.00 88.00 812 THR A O 1
ATOM 6390 N N . SER A 1 813 ? 11.556 5.946 70.578 1.00 88.75 813 SER A N 1
ATOM 6391 C CA . SER A 1 813 ? 12.472 5.722 71.702 1.00 88.75 813 SER A CA 1
ATOM 6392 C C . SER A 1 813 ? 12.189 6.607 72.922 1.00 88.75 813 SER A C 1
ATOM 6394 O O 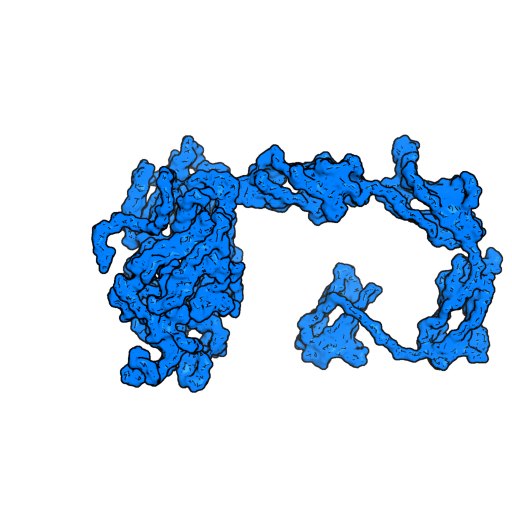. SER A 1 813 ? 11.587 7.673 72.803 1.00 88.75 813 SER A O 1
ATOM 6396 N N . TYR A 1 814 ? 12.662 6.185 74.100 1.00 91.56 814 TYR A N 1
ATOM 6397 C CA . TYR A 1 814 ? 12.596 6.935 75.361 1.00 91.56 814 TYR A CA 1
ATOM 6398 C C . TYR A 1 814 ? 13.849 6.706 76.228 1.00 91.56 814 TYR A C 1
ATOM 6400 O O . TYR A 1 814 ? 14.309 5.576 76.373 1.00 91.56 814 TYR A O 1
ATOM 6408 N N . SER A 1 815 ? 14.411 7.759 76.838 1.00 89.50 815 SER A N 1
ATOM 6409 C CA . SER A 1 815 ? 15.596 7.659 77.713 1.00 89.50 815 SER A CA 1
ATOM 6410 C C . SER A 1 815 ? 15.229 7.658 79.200 1.00 89.50 815 SER A C 1
ATOM 6412 O O . SER A 1 815 ? 14.929 8.700 79.781 1.00 89.50 815 SER A O 1
ATOM 6414 N N . ALA A 1 816 ? 15.319 6.491 79.839 1.00 86.50 816 ALA A N 1
ATOM 6415 C CA . ALA A 1 816 ? 15.165 6.334 81.281 1.00 86.50 816 ALA A CA 1
ATOM 6416 C C . ALA A 1 816 ? 16.409 6.853 82.025 1.00 86.50 816 ALA A C 1
ATOM 6418 O O . ALA A 1 816 ? 17.543 6.583 81.626 1.00 86.50 816 ALA A O 1
ATOM 6419 N N . SER A 1 817 ? 16.208 7.583 83.125 1.00 83.62 817 SER A N 1
ATOM 6420 C CA . SER A 1 817 ? 17.274 8.166 83.954 1.00 83.62 817 SER A CA 1
ATOM 6421 C C . SER A 1 817 ? 16.979 7.994 85.448 1.00 83.62 817 SER A C 1
ATOM 6423 O O . SER A 1 817 ? 15.858 7.661 85.826 1.00 83.62 817 SER A O 1
ATOM 6425 N N . GLY A 1 818 ? 17.992 8.185 86.302 1.00 78.69 818 GLY A N 1
ATOM 6426 C CA . GLY A 1 818 ? 17.866 7.994 87.754 1.00 78.69 818 GLY A CA 1
ATOM 6427 C C . GLY A 1 818 ? 17.941 6.530 88.201 1.00 78.69 818 GLY A C 1
ATOM 6428 O O . GLY A 1 818 ? 17.557 6.213 89.324 1.00 78.69 818 GLY A O 1
ATOM 6429 N N . LEU A 1 819 ? 18.437 5.643 87.335 1.00 85.00 819 LEU A N 1
ATOM 6430 C CA . LEU A 1 819 ? 18.617 4.224 87.632 1.00 85.00 819 LEU A CA 1
ATOM 6431 C C . LEU A 1 819 ? 19.779 4.014 88.621 1.00 85.00 819 LEU A C 1
ATOM 6433 O O . LEU A 1 819 ? 20.659 4.861 88.771 1.00 85.00 819 LEU A O 1
ATOM 6437 N N . VAL A 1 820 ? 19.792 2.869 89.296 1.00 79.69 820 VAL A N 1
ATOM 6438 C CA . VAL A 1 820 ? 20.889 2.443 90.186 1.00 79.69 820 VAL A CA 1
ATOM 6439 C C . VAL A 1 820 ? 21.985 1.747 89.369 1.00 79.69 820 VAL A C 1
ATOM 6441 O O . VAL A 1 820 ? 21.646 0.943 88.505 1.00 79.69 820 VAL A O 1
ATOM 6444 N N . ALA A 1 821 ? 23.267 2.029 89.640 1.00 76.00 821 ALA A N 1
ATOM 6445 C CA . ALA A 1 821 ? 24.418 1.409 88.961 1.00 76.00 821 ALA A CA 1
ATOM 6446 C C . ALA A 1 821 ? 24.547 -0.091 89.266 1.00 76.00 821 ALA A C 1
ATOM 6448 O O . ALA A 1 821 ? 24.191 -0.538 90.359 1.00 76.00 821 ALA A O 1
ATOM 6449 N N . GLY A 1 822 ? 25.011 -0.873 88.287 1.00 76.38 822 GLY A N 1
ATOM 6450 C CA . GLY A 1 822 ? 25.148 -2.330 88.385 1.00 76.38 822 GLY A CA 1
ATOM 6451 C C . GLY A 1 822 ? 23.845 -3.123 88.594 1.00 76.38 822 GLY A C 1
ATOM 6452 O O . GLY A 1 822 ? 23.908 -4.236 89.108 1.00 76.38 822 GLY A O 1
ATOM 6453 N N . SER A 1 823 ? 22.669 -2.569 88.268 1.00 83.25 823 SER A N 1
ATOM 6454 C CA . SER A 1 823 ? 21.344 -3.137 88.596 1.00 83.25 823 SER A CA 1
ATOM 6455 C C . SER A 1 823 ? 20.503 -3.479 87.355 1.00 83.25 823 SER A C 1
ATOM 6457 O O . SER A 1 823 ? 20.547 -2.750 86.363 1.00 83.25 823 SER A O 1
ATOM 6459 N N . SER A 1 824 ? 19.709 -4.559 87.418 1.00 87.81 824 SER A N 1
ATOM 6460 C CA . SER A 1 824 ? 18.895 -5.069 86.294 1.00 87.81 824 SER A CA 1
ATOM 6461 C C . SER A 1 824 ? 17.431 -4.606 86.320 1.00 87.81 824 SER A C 1
ATOM 6463 O O . SER A 1 824 ? 16.797 -4.604 87.375 1.00 87.81 824 SER A O 1
ATOM 6465 N N . TYR A 1 825 ? 16.865 -4.290 85.153 1.00 90.88 825 TYR A N 1
ATOM 6466 C CA . TYR A 1 825 ? 15.496 -3.800 84.938 1.00 90.88 825 TYR A CA 1
ATOM 6467 C C . TYR A 1 825 ? 14.781 -4.595 83.837 1.00 90.88 825 TYR A C 1
ATOM 6469 O O . TYR A 1 825 ? 15.428 -5.213 82.992 1.00 90.88 825 TYR A O 1
ATOM 6477 N N . GLU A 1 826 ? 13.447 -4.548 83.837 1.00 92.25 826 GLU A N 1
ATOM 6478 C CA . GLU A 1 826 ? 12.595 -5.133 82.795 1.00 92.25 826 GLU A CA 1
ATOM 6479 C C . GLU A 1 826 ? 11.474 -4.174 82.354 1.00 92.25 826 GLU A C 1
ATOM 6481 O O . GLU A 1 826 ? 10.968 -3.408 83.184 1.00 92.25 826 GLU A O 1
ATOM 6486 N N . TRP A 1 827 ? 11.094 -4.187 81.068 1.00 93.44 827 TRP A N 1
ATOM 6487 C CA . TRP A 1 827 ? 10.079 -3.282 80.500 1.00 93.44 827 TRP A CA 1
ATOM 6488 C C . TRP A 1 827 ? 9.289 -3.867 79.310 1.00 93.44 827 TRP A C 1
ATOM 6490 O O . TRP A 1 827 ? 9.704 -4.851 78.705 1.00 93.44 827 TRP A O 1
ATOM 6500 N N . GLN A 1 828 ? 8.125 -3.275 79.008 1.00 91.44 828 GLN A N 1
ATOM 6501 C CA . GLN A 1 828 ? 7.226 -3.610 77.884 1.00 91.44 828 GLN A CA 1
ATOM 6502 C C . GLN A 1 828 ? 6.551 -2.349 77.323 1.00 91.44 828 GLN A C 1
ATOM 6504 O O . GLN A 1 828 ? 6.458 -1.337 78.028 1.00 91.44 828 GLN A O 1
ATOM 6509 N N . ILE A 1 829 ? 6.015 -2.431 76.100 1.00 90.12 829 ILE A N 1
ATOM 6510 C CA . ILE A 1 829 ? 5.272 -1.346 75.438 1.00 90.12 829 ILE A CA 1
ATOM 6511 C C . ILE A 1 829 ? 4.015 -1.854 74.714 1.00 90.12 829 ILE A C 1
ATOM 6513 O O . ILE A 1 829 ? 3.940 -3.028 74.364 1.00 90.12 829 ILE A O 1
ATOM 6517 N N . ALA A 1 830 ? 3.023 -0.987 74.507 1.00 84.06 830 ALA A N 1
ATOM 6518 C CA . ALA A 1 830 ? 1.836 -1.248 73.687 1.00 84.06 830 ALA A CA 1
ATOM 6519 C C . ALA A 1 830 ? 1.391 0.027 72.936 1.00 84.06 830 ALA A C 1
ATOM 6521 O O . ALA A 1 830 ? 1.553 1.127 73.483 1.00 84.06 830 ALA A O 1
ATOM 6522 N N . PRO A 1 831 ? 0.812 -0.081 71.719 1.00 80.88 831 PRO A N 1
ATOM 6523 C CA . PRO A 1 831 ? 0.176 1.059 71.065 1.00 80.88 831 PRO A CA 1
ATOM 6524 C C . PRO A 1 831 ? -1.113 1.426 71.815 1.00 80.88 831 PRO A C 1
ATOM 6526 O O . PRO A 1 831 ? -1.817 0.552 72.326 1.00 80.88 831 PRO A O 1
ATOM 6529 N N . ASN A 1 832 ? -1.419 2.718 71.912 1.00 79.00 832 ASN A N 1
ATOM 6530 C CA . ASN A 1 832 ? -2.568 3.225 72.657 1.00 79.00 832 ASN A CA 1
ATOM 6531 C C . ASN A 1 832 ? -3.280 4.339 71.877 1.00 79.00 832 ASN A C 1
ATOM 6533 O O . ASN A 1 832 ? -2.696 5.392 71.606 1.00 79.00 832 ASN A O 1
ATOM 6537 N N . CYS A 1 833 ? -4.556 4.122 71.563 1.00 71.50 833 CYS A N 1
ATOM 6538 C CA . CYS A 1 833 ? -5.450 5.135 71.006 1.00 71.50 833 CYS A CA 1
ATOM 6539 C C . CYS A 1 833 ? -6.672 5.288 71.917 1.00 71.50 833 CYS A C 1
ATOM 6541 O O . CYS A 1 833 ? -7.422 4.322 72.067 1.00 71.50 833 CYS A O 1
ATOM 6543 N N . PRO A 1 834 ? -6.897 6.463 72.529 1.00 59.66 834 PRO A N 1
ATOM 6544 C CA . PRO A 1 834 ? -8.106 6.703 73.302 1.00 59.66 834 PRO A CA 1
ATOM 6545 C C . PRO A 1 834 ? -9.304 6.839 72.357 1.00 59.66 834 PRO A C 1
ATOM 6547 O O . PRO A 1 834 ? -9.289 7.678 71.457 1.00 59.66 834 PRO A O 1
ATOM 6550 N N . SER A 1 835 ? -10.364 6.065 72.582 1.00 55.47 835 SER A N 1
ATOM 6551 C CA . SER A 1 835 ? -11.658 6.256 71.916 1.00 55.47 835 SER A CA 1
ATOM 6552 C C . SER A 1 835 ? -12.745 6.452 72.979 1.00 55.47 835 SER A C 1
ATOM 6554 O O . SER A 1 835 ? -12.805 5.731 73.971 1.00 55.47 835 SER A O 1
ATOM 6556 N N . ASN A 1 836 ? -13.572 7.497 72.838 1.00 48.44 836 ASN A N 1
ATOM 6557 C CA . ASN A 1 836 ? -14.655 7.843 73.779 1.00 48.44 836 ASN A CA 1
ATOM 6558 C C . ASN A 1 836 ? -14.244 7.965 75.266 1.00 48.44 836 ASN A C 1
ATOM 6560 O O . ASN A 1 836 ? -15.032 7.660 76.161 1.00 48.44 836 ASN A O 1
ATOM 6564 N N . GLY A 1 837 ? -13.021 8.429 75.546 1.00 53.66 837 GLY A N 1
ATOM 6565 C CA . GLY A 1 837 ? -12.527 8.625 76.917 1.00 53.66 837 GLY A CA 1
ATOM 6566 C C . GLY A 1 837 ? -12.118 7.338 77.646 1.00 53.66 837 GLY A C 1
ATOM 6567 O O . GLY A 1 837 ? -11.884 7.384 78.852 1.00 53.66 837 GLY A O 1
ATOM 6568 N N . LEU A 1 838 ? -12.015 6.211 76.934 1.00 51.84 838 LEU A N 1
ATOM 6569 C CA . LEU A 1 838 ? -11.441 4.960 77.424 1.00 51.84 838 LEU A CA 1
ATOM 6570 C C . LEU A 1 838 ? -10.153 4.656 76.641 1.00 51.84 838 LEU A C 1
ATOM 6572 O O . LEU A 1 838 ? -10.143 4.685 75.409 1.00 51.84 838 LEU A O 1
ATOM 6576 N N . ASP A 1 839 ? -9.059 4.382 77.356 1.00 57.03 839 ASP A N 1
ATOM 6577 C CA . ASP A 1 839 ? -7.794 3.942 76.758 1.00 57.03 839 ASP A CA 1
ATOM 6578 C C . ASP A 1 839 ? -7.940 2.500 76.249 1.00 57.03 839 ASP A C 1
ATOM 6580 O O . ASP A 1 839 ? -7.961 1.545 77.029 1.00 57.03 839 ASP A O 1
ATOM 6584 N N . THR A 1 840 ? -8.032 2.324 74.930 1.00 63.91 840 THR A N 1
ATOM 6585 C CA . THR A 1 840 ? -7.879 1.013 74.287 1.00 63.91 840 THR A CA 1
ATOM 6586 C C . THR A 1 840 ? -6.396 0.744 74.057 1.00 63.91 840 THR A C 1
ATOM 6588 O O . THR A 1 840 ? -5.857 0.980 72.975 1.00 63.91 840 THR A O 1
ATOM 6591 N N . THR A 1 841 ? -5.713 0.282 75.106 1.00 69.12 841 THR A N 1
ATOM 6592 C CA . THR A 1 841 ? -4.334 -0.203 74.995 1.00 69.12 841 THR A CA 1
ATOM 6593 C C . THR A 1 841 ? -4.325 -1.520 74.221 1.00 69.12 841 THR A C 1
ATOM 6595 O O . THR A 1 841 ? -5.025 -2.464 74.594 1.00 69.12 841 THR A O 1
ATOM 6598 N N . GLY A 1 842 ? -3.531 -1.582 73.151 1.00 69.56 842 GLY A N 1
ATOM 6599 C CA . GLY A 1 842 ? -3.300 -2.806 72.390 1.00 69.56 842 GLY A CA 1
ATOM 6600 C C . GLY A 1 842 ? -2.538 -3.868 73.192 1.00 69.56 842 GLY A C 1
ATOM 6601 O O . GLY A 1 842 ? -2.257 -3.718 74.383 1.00 69.56 842 GLY A O 1
ATOM 6602 N N . ASN A 1 843 ? -2.168 -4.965 72.535 1.00 77.00 843 ASN A N 1
ATOM 6603 C CA . ASN A 1 843 ? -1.392 -6.020 73.186 1.00 77.00 843 ASN A CA 1
ATOM 6604 C C . ASN A 1 843 ? 0.007 -5.518 73.589 1.00 77.00 843 ASN A C 1
ATOM 6606 O O . ASN A 1 843 ? 0.689 -4.854 72.808 1.00 77.00 843 ASN A O 1
ATOM 6610 N N . TRP A 1 844 ? 0.439 -5.865 74.806 1.00 82.56 844 TRP A N 1
ATOM 6611 C CA . TRP A 1 844 ? 1.803 -5.606 75.273 1.00 82.56 844 TRP A CA 1
ATOM 6612 C C . TRP A 1 844 ? 2.805 -6.488 74.532 1.00 82.56 844 TRP A C 1
ATOM 6614 O O . TRP A 1 844 ? 2.559 -7.680 74.339 1.00 82.56 844 TRP A O 1
ATOM 6624 N N . THR A 1 845 ? 3.961 -5.920 74.197 1.00 84.50 845 THR A N 1
ATOM 6625 C CA . THR A 1 845 ? 5.111 -6.668 73.676 1.00 84.50 845 THR A CA 1
ATOM 6626 C C . THR A 1 845 ? 5.615 -7.700 74.688 1.00 84.50 845 THR A C 1
ATOM 6628 O O . THR A 1 845 ? 5.257 -7.673 75.869 1.00 84.50 845 THR A O 1
ATOM 6631 N N . VAL A 1 846 ? 6.497 -8.604 74.259 1.00 82.56 846 VAL A N 1
ATOM 6632 C CA . VAL A 1 846 ? 7.267 -9.458 75.183 1.00 82.56 846 VAL A CA 1
ATOM 6633 C C . VAL A 1 846 ? 8.140 -8.610 76.131 1.00 82.56 846 VAL A C 1
ATOM 6635 O O . VAL A 1 846 ? 8.429 -7.450 75.837 1.00 82.56 846 VAL A O 1
ATOM 6638 N N . ILE A 1 847 ? 8.499 -9.156 77.303 1.00 86.81 847 ILE A N 1
ATOM 6639 C CA . ILE A 1 847 ? 9.325 -8.454 78.306 1.00 86.81 847 ILE A CA 1
ATOM 6640 C C . ILE A 1 847 ? 10.775 -8.351 77.819 1.00 86.81 847 ILE A C 1
ATOM 6642 O O . ILE A 1 847 ? 11.404 -9.365 77.527 1.00 86.81 847 ILE A O 1
ATOM 6646 N N . GLU A 1 848 ? 11.305 -7.130 77.820 1.00 89.38 848 GLU A N 1
ATOM 6647 C CA . GLU A 1 848 ? 12.691 -6.794 77.488 1.00 89.38 848 GLU A CA 1
ATOM 6648 C C . GLU A 1 848 ? 13.502 -6.533 78.775 1.00 89.38 848 GLU A C 1
ATOM 6650 O O . GLU A 1 848 ? 12.990 -5.912 79.711 1.00 89.38 848 GLU A O 1
ATOM 6655 N N . HIS A 1 849 ? 14.774 -6.955 78.833 1.00 90.00 849 HIS A N 1
ATOM 6656 C CA . HIS A 1 849 ? 15.636 -6.839 80.025 1.00 90.00 849 HIS A CA 1
ATOM 6657 C C . HIS A 1 849 ? 16.934 -6.055 79.760 1.00 90.00 849 HIS A C 1
ATOM 6659 O O . HIS A 1 849 ? 17.523 -6.173 78.689 1.00 90.00 849 HIS A O 1
ATOM 6665 N N . PHE A 1 850 ? 17.446 -5.319 80.759 1.00 89.19 850 PHE A N 1
ATOM 6666 C CA . PHE A 1 850 ? 18.780 -4.690 80.699 1.00 89.19 850 PHE A CA 1
ATOM 6667 C C . PHE A 1 850 ? 19.434 -4.484 82.083 1.00 89.19 850 PHE A C 1
ATOM 6669 O O . PHE A 1 850 ? 18.739 -4.501 83.094 1.00 89.19 850 PHE A O 1
ATOM 6676 N N . THR A 1 851 ? 20.759 -4.255 82.143 1.00 83.25 851 THR A N 1
ATOM 6677 C CA . THR A 1 851 ? 21.536 -4.015 83.390 1.00 83.25 851 THR A CA 1
ATOM 6678 C C . THR A 1 851 ? 22.498 -2.827 83.246 1.00 83.25 851 THR A C 1
ATOM 6680 O O . THR A 1 851 ? 23.228 -2.774 82.262 1.00 83.25 851 THR A O 1
ATOM 6683 N N . THR A 1 852 ? 22.531 -1.898 84.211 1.00 79.62 852 THR A N 1
ATOM 6684 C CA . THR A 1 852 ? 23.403 -0.692 84.223 1.00 79.62 852 THR A CA 1
ATOM 6685 C C . THR A 1 852 ? 24.896 -0.993 84.507 1.00 79.62 852 THR A C 1
ATOM 6687 O O . THR A 1 852 ? 25.216 -2.027 85.091 1.00 79.62 852 THR A O 1
ATOM 6690 N N . LEU A 1 853 ? 25.825 -0.108 84.094 1.00 76.00 853 LEU A N 1
ATOM 6691 C CA . LEU A 1 853 ? 27.300 -0.338 84.072 1.00 76.00 853 LEU A CA 1
ATOM 6692 C C . LEU A 1 853 ? 28.085 0.130 85.341 1.00 76.00 853 LEU A C 1
ATOM 6694 O O . LEU A 1 853 ? 27.479 0.720 86.233 1.00 76.00 853 LEU A O 1
ATOM 6698 N N . ASN A 1 854 ? 29.417 -0.135 85.390 1.00 72.00 854 ASN A N 1
ATOM 6699 C CA . ASN A 1 854 ? 30.441 0.302 86.387 1.00 72.00 854 ASN A CA 1
ATOM 6700 C C . ASN A 1 854 ? 31.694 0.935 85.693 1.00 72.00 854 ASN A C 1
ATOM 6702 O O . ASN A 1 854 ? 32.094 0.433 84.642 1.00 72.00 854 ASN A O 1
ATOM 6706 N N . CYS A 1 855 ? 32.387 1.924 86.292 1.00 72.00 855 CYS A N 1
ATOM 6707 C CA . CYS A 1 855 ? 33.627 2.547 85.755 1.00 72.00 855 CYS A CA 1
ATOM 6708 C C . CYS A 1 855 ? 34.893 1.644 85.793 1.00 72.00 855 CYS A C 1
ATOM 6710 O O . CYS A 1 855 ? 35.298 1.154 86.851 1.00 72.00 855 CYS A O 1
ATOM 6712 N N . ILE A 1 856 ? 35.567 1.465 84.644 1.00 78.44 856 ILE A N 1
ATOM 6713 C CA . ILE A 1 856 ? 36.685 0.513 84.426 1.00 78.44 856 ILE A CA 1
ATOM 6714 C C . ILE A 1 856 ? 37.930 1.156 83.773 1.00 78.44 856 ILE A C 1
ATOM 6716 O O . ILE A 1 856 ? 37.853 2.251 83.227 1.00 78.44 856 ILE A O 1
ATOM 6720 N N . LYS A 1 857 ? 39.099 0.482 83.814 1.00 80.81 857 LYS A N 1
ATOM 6721 C CA . LYS A 1 857 ? 40.332 0.924 83.116 1.00 80.81 857 LYS A CA 1
ATOM 6722 C C . LYS A 1 857 ? 40.181 0.854 81.595 1.00 80.81 857 LYS A C 1
ATOM 6724 O O . LYS A 1 857 ? 39.702 -0.171 81.110 1.00 80.81 857 LYS A O 1
ATOM 6729 N N . PRO A 1 858 ? 40.653 1.866 80.838 1.00 82.25 858 PRO A N 1
ATOM 6730 C CA . PRO A 1 858 ? 40.744 1.742 79.392 1.00 82.25 858 PRO A CA 1
ATOM 6731 C C . PRO A 1 858 ? 41.788 0.676 79.052 1.00 82.25 858 PRO A C 1
ATOM 6733 O O . PRO A 1 858 ? 42.777 0.515 79.761 1.00 82.25 858 PRO A O 1
ATOM 6736 N N . SER A 1 859 ? 41.588 -0.059 77.967 1.00 82.56 859 SER A N 1
ATOM 6737 C CA . SER A 1 859 ? 42.589 -0.979 77.430 1.00 82.56 859 SER A CA 1
ATOM 6738 C C . SER A 1 859 ? 43.295 -0.297 76.258 1.00 82.56 859 SER A C 1
ATOM 6740 O O . SER A 1 859 ? 42.608 0.115 75.325 1.00 82.56 859 SER A O 1
ATOM 6742 N N . PRO A 1 860 ? 44.631 -0.142 76.263 1.00 79.12 860 PRO A N 1
ATOM 6743 C CA . PRO A 1 860 ? 45.360 0.314 75.084 1.00 79.12 860 PRO A CA 1
ATOM 6744 C C . PRO A 1 860 ? 45.105 -0.677 73.948 1.00 79.12 860 PRO A C 1
ATOM 6746 O O . PRO A 1 860 ? 45.317 -1.876 74.121 1.00 79.12 860 PRO A O 1
ATOM 6749 N N . THR A 1 861 ? 44.584 -0.200 72.822 1.00 79.38 861 THR A N 1
ATOM 6750 C CA . THR A 1 861 ? 44.137 -1.077 71.733 1.00 79.38 861 THR A CA 1
ATOM 6751 C C . THR A 1 861 ? 45.246 -1.272 70.714 1.00 79.38 861 THR A C 1
ATOM 6753 O O . THR A 1 861 ? 45.636 -2.403 70.437 1.00 79.38 861 THR A O 1
ATOM 6756 N N . ASN A 1 862 ? 45.786 -0.181 70.167 1.00 81.50 862 ASN A N 1
ATOM 6757 C CA . ASN A 1 862 ? 46.951 -0.200 69.288 1.00 81.50 862 ASN A CA 1
ATOM 6758 C C . ASN A 1 862 ? 47.604 1.187 69.175 1.00 81.50 862 ASN A C 1
ATOM 6760 O O . ASN A 1 862 ? 47.097 2.194 69.667 1.00 81.50 862 ASN A O 1
ATOM 6764 N N . THR A 1 863 ? 48.742 1.241 68.484 1.00 86.31 863 THR A N 1
ATOM 6765 C CA . THR A 1 863 ? 49.246 2.482 67.887 1.00 86.31 863 THR A CA 1
ATOM 6766 C C . THR A 1 863 ? 49.130 2.363 66.368 1.00 86.31 863 THR A C 1
ATOM 6768 O O . THR A 1 863 ? 49.650 1.411 65.790 1.00 86.31 863 THR A O 1
ATOM 6771 N N . SER A 1 864 ? 48.409 3.282 65.729 1.00 83.38 864 SER A N 1
ATOM 6772 C CA . SER A 1 864 ? 48.056 3.251 64.301 1.00 83.38 864 SER A CA 1
ATOM 6773 C C . SER A 1 864 ? 48.445 4.559 63.600 1.00 83.38 864 SER A C 1
ATOM 6775 O O . SER A 1 864 ? 49.022 5.444 64.227 1.00 83.38 864 SER A O 1
ATOM 6777 N N . ASN A 1 865 ? 48.215 4.668 62.282 1.00 81.69 865 ASN A N 1
ATOM 6778 C CA . ASN A 1 865 ? 48.622 5.821 61.451 1.00 81.69 865 ASN A CA 1
ATOM 6779 C C . ASN A 1 865 ? 50.067 6.266 61.695 1.00 81.69 865 ASN A C 1
ATOM 6781 O O . ASN A 1 865 ? 50.404 7.453 61.697 1.00 81.69 865 ASN A O 1
ATOM 6785 N N . ILE A 1 866 ? 50.914 5.276 61.947 1.00 84.00 866 ILE A N 1
ATOM 6786 C CA . ILE A 1 866 ? 52.327 5.483 62.142 1.00 84.00 866 ILE A CA 1
ATOM 6787 C C . ILE A 1 866 ? 52.886 5.915 60.785 1.00 84.00 866 ILE A C 1
ATOM 6789 O O . ILE A 1 866 ? 52.915 5.134 59.841 1.00 84.00 866 ILE A O 1
ATOM 6793 N N . THR A 1 867 ? 53.317 7.163 60.675 1.00 82.75 867 THR A N 1
ATOM 6794 C CA . THR A 1 867 ? 54.024 7.688 59.503 1.00 82.75 867 THR A CA 1
ATOM 6795 C C . THR A 1 867 ? 55.501 7.848 59.840 1.00 82.75 867 THR A C 1
ATOM 6797 O O . THR A 1 867 ? 55.954 7.415 60.899 1.00 82.75 867 THR A O 1
ATOM 6800 N N . ALA A 1 868 ? 56.269 8.493 58.966 1.00 79.38 868 ALA A N 1
ATOM 6801 C CA . ALA A 1 868 ? 57.639 8.871 59.275 1.00 79.38 868 ALA A CA 1
ATOM 6802 C C . ALA A 1 868 ? 57.737 9.857 60.458 1.00 79.38 868 ALA A C 1
ATOM 6804 O O . ALA A 1 868 ? 58.788 9.931 61.076 1.00 79.38 868 ALA A O 1
ATOM 6805 N N . THR A 1 869 ? 56.696 10.619 60.808 1.00 82.75 869 THR A N 1
ATOM 6806 C CA . THR A 1 869 ? 56.810 11.681 61.835 1.00 82.75 869 THR A CA 1
ATOM 6807 C C . THR A 1 869 ? 55.615 11.795 62.777 1.00 82.75 869 THR A C 1
ATOM 6809 O O . THR A 1 869 ? 55.577 12.676 63.643 1.00 82.75 869 THR A O 1
ATOM 6812 N N . THR A 1 870 ? 54.637 10.903 62.649 1.00 84.56 870 THR A N 1
ATOM 6813 C CA . THR A 1 870 ? 53.423 10.903 63.469 1.00 84.56 870 THR A CA 1
ATOM 6814 C C . THR A 1 870 ? 53.011 9.488 63.840 1.00 84.56 870 THR A C 1
ATOM 6816 O O . THR A 1 870 ? 53.372 8.535 63.152 1.00 84.56 870 THR A O 1
ATOM 6819 N N . ALA A 1 871 ? 52.223 9.353 64.901 1.00 82.06 871 ALA A N 1
ATOM 6820 C CA . ALA A 1 871 ? 51.488 8.136 65.217 1.00 82.06 871 ALA A CA 1
ATOM 6821 C C . ALA A 1 871 ? 50.255 8.455 66.065 1.00 82.06 871 ALA A C 1
ATOM 6823 O O . ALA A 1 871 ? 50.275 9.372 66.885 1.00 82.06 871 ALA A O 1
ATOM 6824 N N . THR A 1 872 ? 49.198 7.673 65.894 1.00 89.62 872 THR A N 1
ATOM 6825 C CA . THR A 1 872 ? 47.967 7.757 66.679 1.00 89.62 872 THR A CA 1
ATOM 6826 C C . THR A 1 872 ? 47.977 6.689 67.766 1.00 89.62 872 THR A C 1
ATOM 6828 O O . THR A 1 872 ? 48.010 5.498 67.466 1.00 89.62 872 THR A O 1
ATOM 6831 N N . LEU A 1 873 ? 47.934 7.103 69.029 1.00 91.25 873 LEU A N 1
ATOM 6832 C CA . LEU A 1 873 ? 47.830 6.236 70.202 1.00 91.25 873 LEU A CA 1
ATOM 6833 C C . LEU A 1 873 ? 46.347 5.992 70.500 1.00 91.25 873 LEU A C 1
ATOM 6835 O O . LEU A 1 873 ? 45.638 6.971 70.704 1.00 91.25 873 LEU A O 1
ATOM 6839 N N . ASN A 1 874 ? 45.868 4.744 70.523 1.00 87.81 874 ASN A N 1
ATOM 6840 C CA . ASN A 1 874 ? 44.444 4.430 70.711 1.00 87.81 874 ASN A CA 1
ATOM 6841 C C . ASN A 1 874 ? 44.199 3.531 71.928 1.00 87.81 874 ASN A C 1
ATOM 6843 O O . ASN A 1 874 ? 44.982 2.624 72.224 1.00 87.81 874 ASN A O 1
ATOM 6847 N N . TRP A 1 875 ? 43.073 3.743 72.602 1.00 90.25 875 TRP A N 1
ATOM 6848 C CA . TRP A 1 875 ? 42.588 2.923 73.711 1.00 90.25 875 TRP A CA 1
ATOM 6849 C C . TRP A 1 875 ? 41.079 2.666 73.599 1.00 90.25 875 TRP A C 1
ATOM 6851 O O . TRP A 1 875 ? 40.427 3.154 72.681 1.00 90.25 875 TRP A O 1
ATOM 6861 N N . THR A 1 876 ? 40.518 1.830 74.473 1.00 84.19 876 THR A N 1
ATOM 6862 C CA . THR A 1 876 ? 39.071 1.566 74.498 1.00 84.19 876 THR A CA 1
ATOM 6863 C C . THR A 1 876 ? 38.322 2.683 75.206 1.00 84.19 876 THR A C 1
ATOM 6865 O O . THR A 1 876 ? 38.769 3.161 76.253 1.00 84.19 876 THR A O 1
ATOM 6868 N N . GLU A 1 877 ? 37.141 3.023 74.689 1.00 83.62 877 GLU A N 1
ATOM 6869 C CA . GLU A 1 877 ? 36.205 3.899 75.391 1.00 83.62 877 GLU A CA 1
ATOM 6870 C C . GLU A 1 877 ? 35.803 3.283 76.727 1.00 83.62 877 GLU A C 1
ATOM 6872 O O . GLU A 1 877 ? 35.489 2.095 76.817 1.00 83.62 877 GLU A O 1
ATOM 6877 N N . VAL A 1 878 ? 35.821 4.103 77.770 1.00 78.94 878 VAL A N 1
ATOM 6878 C CA . VAL A 1 878 ? 35.238 3.772 79.062 1.00 78.94 878 VAL A CA 1
ATOM 6879 C C . VAL A 1 878 ? 33.898 4.486 79.134 1.00 78.94 878 VAL A C 1
ATOM 6881 O O . VAL A 1 878 ? 33.837 5.714 79.082 1.00 78.94 878 VAL A O 1
ATOM 6884 N N . ALA A 1 879 ? 32.820 3.708 79.229 1.00 68.94 879 ALA A N 1
ATOM 6885 C CA . ALA A 1 879 ? 31.468 4.241 79.317 1.00 68.94 879 ALA A CA 1
ATOM 6886 C C . ALA A 1 879 ? 31.349 5.224 80.494 1.00 68.94 879 ALA A C 1
ATOM 6888 O O . ALA A 1 879 ? 31.819 4.941 81.594 1.00 68.94 879 ALA A O 1
ATOM 6889 N N . ASP A 1 880 ? 30.733 6.380 80.235 1.00 70.81 880 ASP A N 1
ATOM 6890 C CA . ASP A 1 880 ? 30.572 7.493 81.182 1.00 70.81 880 ASP A CA 1
ATOM 6891 C C . ASP A 1 880 ? 31.890 8.145 81.671 1.00 70.81 880 ASP A C 1
ATOM 6893 O O . ASP A 1 880 ? 31.868 8.983 82.576 1.00 70.81 880 ASP A O 1
ATOM 6897 N N . ALA A 1 881 ? 33.035 7.856 81.035 1.00 79.19 881 ALA A N 1
ATOM 6898 C CA . ALA A 1 881 ? 34.230 8.671 81.222 1.00 79.19 881 ALA A CA 1
ATOM 6899 C C . ALA A 1 881 ? 33.972 10.123 80.785 1.00 79.19 881 ALA A C 1
ATOM 6901 O O . ALA A 1 881 ? 33.155 10.421 79.913 1.00 79.19 881 ALA A O 1
ATOM 6902 N N . ILE A 1 882 ? 34.713 11.051 81.374 1.00 81.56 882 ILE A N 1
ATOM 6903 C CA . ILE A 1 882 ? 34.678 12.483 81.055 1.00 81.56 882 ILE A CA 1
ATOM 6904 C C . ILE A 1 882 ? 35.998 12.974 80.443 1.00 81.56 882 ILE A C 1
ATOM 6906 O O . ILE A 1 882 ? 36.056 14.082 79.914 1.00 81.56 882 ILE A O 1
ATOM 6910 N N . GLY A 1 883 ? 37.046 12.148 80.468 1.00 85.88 883 GLY A N 1
ATOM 6911 C CA . GLY A 1 883 ? 38.333 12.406 79.826 1.00 85.88 883 GLY A CA 1
ATOM 6912 C C . GLY A 1 883 ? 39.377 11.344 80.169 1.00 85.88 883 GLY A C 1
ATOM 6913 O O . GLY A 1 883 ? 39.124 10.451 80.982 1.00 85.88 883 GLY A O 1
ATOM 6914 N N . TYR A 1 884 ? 40.555 11.470 79.561 1.00 90.25 884 TYR A N 1
ATOM 6915 C CA . TYR A 1 884 ? 41.696 10.573 79.745 1.00 90.25 884 TYR A CA 1
ATOM 6916 C C . TYR A 1 884 ? 42.989 11.351 79.989 1.00 90.25 884 TYR A C 1
ATOM 6918 O O . TYR A 1 884 ? 43.096 12.538 79.681 1.00 90.25 884 TYR A O 1
ATOM 6926 N N . ILE A 1 885 ? 44.003 10.672 80.518 1.00 90.00 885 ILE A N 1
ATOM 6927 C CA . ILE A 1 885 ? 45.358 11.216 80.658 1.00 90.00 885 ILE A CA 1
ATOM 6928 C C . ILE A 1 885 ? 46.339 10.245 80.008 1.00 90.00 885 ILE A C 1
ATOM 6930 O O . ILE A 1 885 ? 46.372 9.073 80.380 1.00 90.00 885 ILE A O 1
ATOM 6934 N N . VAL A 1 886 ? 47.145 10.738 79.066 1.00 91.06 886 VAL A N 1
ATOM 6935 C CA . VAL A 1 886 ? 48.157 9.975 78.327 1.00 91.06 886 VAL A CA 1
ATOM 6936 C C . VAL A 1 886 ? 49.556 10.353 78.806 1.00 91.06 886 VAL A C 1
ATOM 6938 O O . VAL A 1 886 ? 49.890 11.526 78.967 1.00 91.06 886 VAL A O 1
ATOM 6941 N N . TYR A 1 887 ? 50.401 9.349 78.993 1.00 90.31 887 TYR A N 1
ATOM 6942 C CA . TYR A 1 887 ? 51.799 9.483 79.383 1.00 90.31 887 TYR A CA 1
ATOM 6943 C C . TYR A 1 887 ? 52.670 8.906 78.264 1.00 90.31 887 TYR A C 1
ATOM 6945 O O . TYR A 1 887 ? 52.414 7.779 77.856 1.00 90.31 887 TYR A O 1
ATOM 6953 N N . GLY A 1 888 ? 53.691 9.615 77.766 1.00 89.50 888 GLY A N 1
ATOM 6954 C CA . GLY A 1 888 ? 54.552 9.086 76.694 1.00 89.50 888 GLY A CA 1
ATOM 6955 C C . GLY A 1 888 ? 55.932 9.736 76.564 1.00 89.50 888 GLY A C 1
ATOM 6956 O O . GLY A 1 888 ? 56.157 10.838 77.066 1.00 89.50 888 GLY A O 1
ATOM 6957 N N . ARG A 1 889 ? 56.873 9.039 75.909 1.00 87.50 889 ARG A N 1
ATOM 6958 C CA . ARG A 1 889 ? 58.241 9.517 75.611 1.00 87.50 889 ARG A CA 1
ATOM 6959 C C . ARG A 1 889 ? 58.925 8.745 74.481 1.00 87.50 889 ARG A C 1
ATOM 6961 O O . ARG A 1 889 ? 58.513 7.638 74.137 1.00 87.50 889 ARG A O 1
ATOM 6968 N N . LYS A 1 890 ? 60.030 9.287 73.956 1.00 89.88 890 LYS A N 1
ATOM 6969 C CA . LYS A 1 890 ? 61.013 8.496 73.197 1.00 89.88 890 LYS A CA 1
ATOM 6970 C C . LYS A 1 890 ? 61.749 7.572 74.167 1.00 89.88 890 LYS A C 1
ATOM 6972 O O . LYS A 1 890 ? 62.073 7.991 75.280 1.00 89.88 890 LYS A O 1
ATOM 6977 N N . VAL A 1 891 ? 61.993 6.322 73.777 1.00 86.75 891 VAL A N 1
ATOM 6978 C CA . VAL A 1 891 ? 62.669 5.360 74.663 1.00 86.75 891 VAL A CA 1
ATOM 6979 C C . VAL A 1 891 ? 64.055 5.906 75.038 1.00 86.75 891 VAL A C 1
ATOM 6981 O O . VAL A 1 891 ? 64.886 6.126 74.160 1.00 86.75 891 VAL A O 1
ATOM 6984 N N . GLY A 1 892 ? 64.279 6.143 76.337 1.00 80.06 892 GLY A N 1
ATOM 6985 C CA . GLY A 1 892 ? 65.502 6.751 76.885 1.00 80.06 892 GLY A CA 1
ATOM 6986 C C . GLY A 1 892 ? 65.354 8.188 77.413 1.00 80.06 892 GLY A C 1
ATOM 6987 O O . GLY A 1 892 ? 66.216 8.621 78.174 1.00 80.06 892 GLY A O 1
ATOM 6988 N N . ASP A 1 893 ? 64.258 8.888 77.096 1.00 87.31 893 ASP A N 1
ATOM 6989 C CA . ASP A 1 893 ? 64.032 10.293 77.488 1.00 87.31 893 ASP A CA 1
ATOM 6990 C C . ASP A 1 893 ? 63.129 10.443 78.742 1.00 87.31 893 ASP A C 1
ATOM 6992 O O . ASP A 1 893 ? 62.732 9.463 79.379 1.00 87.31 893 ASP A O 1
ATOM 6996 N N . ASN A 1 894 ? 62.788 11.679 79.133 1.00 87.94 894 ASN A N 1
ATOM 6997 C CA . ASN A 1 894 ? 61.840 11.970 80.223 1.00 87.94 894 ASN A CA 1
ATOM 6998 C C . ASN A 1 894 ? 60.371 11.802 79.774 1.00 87.94 894 ASN A C 1
ATOM 7000 O O . ASN A 1 894 ? 60.039 12.095 78.628 1.00 87.94 894 ASN A O 1
ATOM 7004 N N . ILE A 1 895 ? 59.485 11.357 80.680 1.00 84.50 895 ILE A N 1
ATOM 7005 C CA . ILE A 1 895 ? 58.043 11.165 80.410 1.00 84.50 895 ILE A CA 1
ATOM 7006 C C . ILE A 1 895 ? 57.312 12.508 80.330 1.00 84.50 895 ILE A C 1
ATOM 7008 O O . ILE A 1 895 ? 57.483 13.368 81.193 1.00 84.50 895 ILE A O 1
ATOM 7012 N N . VAL A 1 896 ? 56.434 12.641 79.335 1.00 88.44 896 VAL A N 1
ATOM 7013 C CA . VAL A 1 896 ? 55.497 13.759 79.183 1.00 88.44 896 VAL A CA 1
ATOM 7014 C C . VAL A 1 896 ? 54.083 13.293 79.547 1.00 88.44 896 VAL A C 1
ATOM 7016 O O . VAL A 1 896 ? 53.656 12.229 79.103 1.00 88.44 896 VAL A O 1
ATOM 7019 N N . ARG A 1 897 ? 53.359 14.084 80.353 1.00 89.88 897 ARG A N 1
ATOM 7020 C CA . ARG A 1 897 ? 51.948 13.868 80.729 1.00 89.88 897 ARG A CA 1
ATOM 7021 C C . ARG A 1 897 ? 51.048 14.825 79.948 1.00 89.88 897 ARG A C 1
ATOM 7023 O O . ARG A 1 897 ? 51.292 16.029 79.970 1.00 89.88 897 ARG A O 1
ATOM 7030 N N . LEU A 1 898 ? 50.005 14.300 79.312 1.00 87.19 898 LEU A N 1
ATOM 7031 C CA . LEU A 1 898 ? 49.095 15.030 78.430 1.00 87.19 898 LEU A CA 1
ATOM 7032 C C . LEU A 1 898 ? 47.642 14.704 78.791 1.00 87.19 898 LEU A C 1
ATOM 7034 O O . LEU A 1 898 ? 47.278 13.538 78.917 1.00 87.19 898 LEU A O 1
ATOM 7038 N N . GLU A 1 899 ? 46.810 15.728 78.969 1.00 87.44 899 GLU A N 1
ATOM 7039 C CA . GLU A 1 899 ? 45.385 15.562 79.278 1.00 87.44 899 GLU A CA 1
ATOM 7040 C C . GLU A 1 899 ? 44.552 15.574 77.996 1.00 87.44 899 GLU A C 1
ATOM 7042 O O . GLU A 1 899 ? 44.755 16.413 77.119 1.00 87.44 899 GLU A O 1
ATOM 7047 N N . VAL A 1 900 ? 43.604 14.643 77.902 1.00 85.75 900 VAL A N 1
ATOM 7048 C CA . VAL A 1 900 ? 42.690 14.482 76.770 1.00 85.75 900 VAL A CA 1
ATOM 7049 C C . VAL A 1 900 ? 41.258 14.669 77.290 1.00 85.75 900 VAL A C 1
ATOM 7051 O O . VAL A 1 900 ? 40.669 13.728 77.829 1.00 85.75 900 VAL A O 1
ATOM 7054 N N . PRO A 1 901 ? 40.696 15.888 77.212 1.00 78.62 901 PRO A N 1
ATOM 7055 C CA . PRO A 1 901 ? 39.352 16.167 77.714 1.00 78.62 901 PRO A CA 1
ATOM 7056 C C . PRO A 1 901 ? 38.279 15.553 76.801 1.00 78.62 901 PRO A C 1
ATOM 7058 O O . PRO A 1 901 ? 38.356 15.696 75.587 1.00 78.62 901 PRO A O 1
ATOM 7061 N N . GLY A 1 902 ? 37.253 14.923 77.383 1.00 75.94 902 GLY A N 1
ATOM 7062 C CA . GLY A 1 902 ? 36.161 14.252 76.664 1.00 75.94 902 GLY A CA 1
ATOM 7063 C C . GLY A 1 902 ? 36.286 12.726 76.702 1.00 75.94 902 GLY A C 1
ATOM 7064 O O . GLY A 1 902 ? 37.211 12.155 76.136 1.00 75.94 902 GLY A O 1
ATOM 7065 N N . GLY A 1 903 ? 35.348 12.042 77.365 1.00 76.00 903 GLY A N 1
ATOM 7066 C CA . GLY A 1 903 ? 35.433 10.589 77.578 1.00 76.00 903 GLY A CA 1
ATOM 7067 C C . GLY A 1 903 ? 35.124 9.715 76.367 1.00 76.00 903 GLY A C 1
ATOM 7068 O O . GLY A 1 903 ? 35.452 8.533 76.388 1.00 76.00 903 GLY A O 1
ATOM 7069 N N . SER A 1 904 ? 34.584 10.297 75.298 1.00 79.00 904 SER A N 1
ATOM 7070 C CA . SER A 1 904 ? 34.492 9.648 73.988 1.00 79.00 904 SER A CA 1
ATOM 7071 C C . SER A 1 904 ? 35.770 9.797 73.153 1.00 79.00 904 SER A C 1
ATOM 7073 O O . SER A 1 904 ? 35.905 9.157 72.111 1.00 79.00 904 SER A O 1
ATOM 7075 N N . ILE A 1 905 ? 36.738 10.622 73.580 1.00 84.94 905 ILE A N 1
ATOM 7076 C CA . ILE A 1 905 ? 38.007 10.790 72.864 1.00 84.94 905 ILE A CA 1
ATOM 7077 C C . ILE A 1 905 ? 38.970 9.689 73.294 1.00 84.94 905 ILE A C 1
ATOM 7079 O O . ILE A 1 905 ? 39.643 9.781 74.316 1.00 84.94 905 ILE A O 1
ATOM 7083 N N . VAL A 1 906 ? 39.040 8.643 72.479 1.00 88.50 906 VAL A N 1
ATOM 7084 C CA . VAL A 1 906 ? 39.785 7.414 72.790 1.00 88.50 906 VAL A CA 1
ATOM 7085 C C . VAL A 1 906 ? 41.108 7.277 72.041 1.00 88.50 906 VAL A C 1
ATOM 7087 O O . VAL A 1 906 ? 41.670 6.188 71.922 1.00 88.50 906 VAL A O 1
ATOM 7090 N N . SER A 1 907 ? 41.603 8.386 71.494 1.00 89.38 907 SER A N 1
ATOM 7091 C CA . SER A 1 907 ? 42.867 8.416 70.771 1.00 89.38 907 SER A CA 1
ATOM 7092 C C . SER A 1 907 ? 43.609 9.737 70.940 1.00 89.38 907 SER A C 1
ATOM 7094 O O . SER A 1 907 ? 43.014 10.769 71.254 1.00 89.38 907 SER A O 1
ATOM 7096 N N . TYR A 1 908 ? 44.921 9.710 70.707 1.00 90.25 908 TYR A N 1
ATOM 7097 C CA . TYR A 1 908 ? 45.776 10.891 70.701 1.00 90.25 908 TYR A CA 1
ATOM 7098 C C . TYR A 1 908 ? 46.804 10.836 69.566 1.00 90.25 908 TYR A C 1
ATOM 7100 O O . TYR A 1 908 ? 47.572 9.880 69.456 1.00 90.25 908 TYR A O 1
ATOM 7108 N N . ASN A 1 909 ? 46.852 11.882 68.735 1.00 88.81 909 ASN A N 1
ATOM 7109 C CA . ASN A 1 909 ? 47.819 12.004 67.642 1.00 88.81 909 ASN A CA 1
ATOM 7110 C C . ASN A 1 909 ? 49.133 12.612 68.138 1.00 88.81 909 ASN A C 1
ATOM 7112 O O . ASN A 1 909 ? 49.249 13.824 68.305 1.00 88.81 909 ASN A O 1
ATOM 7116 N N . ALA A 1 910 ? 50.144 11.767 68.317 1.00 85.56 910 ALA A N 1
ATOM 7117 C CA . ALA A 1 910 ? 51.504 12.197 68.584 1.00 85.56 910 ALA A CA 1
ATOM 7118 C C . ALA A 1 910 ? 52.169 12.666 67.277 1.00 85.56 910 ALA A C 1
ATOM 7120 O O . ALA A 1 910 ? 52.329 11.895 66.329 1.00 85.56 910 ALA A O 1
ATOM 7121 N N . THR A 1 911 ? 52.562 13.938 67.227 1.00 85.69 911 THR A N 1
ATOM 7122 C CA . THR A 1 911 ? 53.201 14.579 66.064 1.00 85.69 911 THR A CA 1
ATOM 7123 C C . THR A 1 911 ? 54.605 15.080 66.396 1.00 85.69 911 THR A C 1
ATOM 7125 O O . THR A 1 911 ? 54.936 15.267 67.564 1.00 85.69 911 THR A O 1
ATOM 7128 N N . GLY A 1 912 ? 55.429 15.350 65.378 1.00 81.00 912 GLY A N 1
ATOM 7129 C CA . GLY A 1 912 ? 56.810 15.821 65.573 1.00 81.00 912 GLY A CA 1
ATOM 7130 C C . GLY A 1 912 ? 57.776 14.706 65.984 1.00 81.00 912 GLY A C 1
ATOM 7131 O O . GLY A 1 912 ? 58.847 14.969 66.530 1.00 81.00 912 GLY A O 1
ATOM 7132 N N . LEU A 1 913 ? 57.391 13.453 65.738 1.00 88.19 913 LEU A N 1
ATOM 7133 C CA . LEU A 1 913 ? 58.206 12.283 66.026 1.00 88.19 913 LEU A CA 1
ATOM 7134 C C . LEU A 1 913 ? 59.344 12.172 65.014 1.00 88.19 913 LEU A C 1
ATOM 7136 O O . LEU A 1 913 ? 59.234 12.600 63.865 1.00 88.19 913 LEU A O 1
ATOM 7140 N N . THR A 1 914 ? 60.450 11.573 65.437 1.00 83.69 914 THR A N 1
ATOM 7141 C CA . THR A 1 914 ? 61.574 11.312 64.538 1.00 83.69 914 THR A CA 1
ATOM 7142 C C . THR A 1 914 ? 61.290 10.065 63.696 1.00 83.69 914 THR A C 1
ATOM 7144 O O . THR A 1 914 ? 60.795 9.068 64.226 1.00 83.69 914 THR A O 1
ATOM 7147 N N . SER A 1 915 ? 61.629 10.089 62.405 1.00 81.38 915 SER A N 1
ATOM 7148 C CA . SER A 1 915 ? 61.474 8.931 61.515 1.00 81.38 915 SER A CA 1
ATOM 7149 C C . SER A 1 915 ? 62.370 7.770 61.909 1.00 81.38 915 SER A C 1
ATOM 7151 O O . SER A 1 915 ? 63.506 7.977 62.337 1.00 81.38 915 SER A O 1
ATOM 7153 N N . ASN A 1 916 ? 61.852 6.552 61.747 1.00 84.62 916 ASN A N 1
ATOM 7154 C CA . ASN A 1 916 ? 62.513 5.304 62.108 1.00 84.62 916 ASN A CA 1
ATOM 7155 C C . ASN A 1 916 ? 63.001 5.265 63.579 1.00 84.62 916 ASN A C 1
ATOM 7157 O O . ASN A 1 916 ? 64.104 4.804 63.864 1.00 84.62 916 ASN A O 1
ATOM 7161 N N . SER A 1 917 ? 62.221 5.813 64.524 1.00 87.44 917 SER A N 1
ATOM 7162 C CA . SER A 1 917 ? 62.558 5.879 65.962 1.00 87.44 917 SER A CA 1
ATOM 7163 C C . SER A 1 917 ? 61.467 5.273 66.848 1.00 87.44 917 SER A C 1
ATOM 7165 O O . SER A 1 917 ? 60.291 5.351 66.502 1.00 87.44 917 SER A O 1
ATOM 7167 N N . SER A 1 918 ? 61.856 4.701 68.000 1.00 90.06 918 SER A N 1
ATOM 7168 C CA . SER A 1 918 ? 60.943 3.982 68.910 1.00 90.06 918 SER A CA 1
ATOM 7169 C C . SER A 1 918 ? 60.503 4.804 70.130 1.00 90.06 918 SER A C 1
ATOM 7171 O O . SER A 1 918 ? 61.317 5.490 70.755 1.00 90.06 918 SER A O 1
ATOM 7173 N N . TYR A 1 919 ? 59.220 4.699 70.482 1.00 91.81 919 TYR A N 1
ATOM 7174 C CA . TYR A 1 919 ? 58.536 5.464 71.536 1.00 91.81 919 TYR A CA 1
ATOM 7175 C C . TYR A 1 919 ? 57.711 4.551 72.447 1.00 91.81 919 TYR A C 1
ATOM 7177 O O . TYR A 1 919 ? 57.281 3.490 71.999 1.00 91.81 919 TYR A O 1
ATOM 7185 N N . GLU A 1 920 ? 57.455 4.984 73.688 1.00 90.50 920 GLU A N 1
ATOM 7186 C CA . GLU A 1 920 ? 56.611 4.275 74.660 1.00 90.50 920 GLU A CA 1
ATOM 7187 C C . GLU A 1 920 ? 55.536 5.167 75.317 1.00 90.50 920 GLU A C 1
ATOM 7189 O O . GLU A 1 920 ? 55.776 6.362 75.515 1.00 90.50 920 GLU A O 1
ATOM 7194 N N . TRP A 1 921 ? 54.355 4.609 75.641 1.00 92.94 921 TRP A N 1
ATOM 7195 C CA . TRP A 1 921 ? 53.207 5.345 76.203 1.00 92.94 921 TRP A CA 1
ATOM 7196 C C . TRP A 1 921 ? 52.191 4.502 77.024 1.00 92.94 921 TRP A C 1
ATOM 7198 O O . TRP A 1 921 ? 52.122 3.283 76.873 1.00 92.94 921 TRP A O 1
ATOM 7208 N N . ALA A 1 922 ? 51.386 5.147 77.884 1.00 88.81 922 ALA A N 1
ATOM 7209 C CA . ALA A 1 922 ? 50.300 4.565 78.704 1.00 88.81 922 ALA A CA 1
ATOM 7210 C C . ALA A 1 922 ? 49.138 5.567 78.932 1.00 88.81 922 ALA A C 1
ATOM 7212 O O . ALA A 1 922 ? 49.320 6.762 78.702 1.00 88.81 922 ALA A O 1
ATOM 7213 N N . VAL A 1 923 ? 47.958 5.114 79.393 1.00 91.06 923 VAL A N 1
ATOM 7214 C CA . VAL A 1 923 ? 46.748 5.956 79.563 1.00 91.06 923 VAL A CA 1
ATOM 7215 C C . VAL A 1 923 ? 45.906 5.585 80.801 1.00 91.06 923 VAL A C 1
ATOM 7217 O O . VAL A 1 923 ? 45.986 4.463 81.290 1.00 91.06 923 VAL A O 1
ATOM 7220 N N . GLU A 1 924 ? 45.089 6.504 81.326 1.00 88.50 924 GLU A N 1
ATOM 7221 C CA . GLU A 1 924 ? 44.019 6.236 82.313 1.00 88.50 924 GLU A CA 1
ATOM 7222 C C . GLU A 1 924 ? 42.725 6.999 81.992 1.00 88.50 924 GLU A C 1
ATOM 7224 O O . GLU A 1 924 ? 42.790 8.059 81.369 1.00 88.50 924 GLU A O 1
ATOM 7229 N N . ALA A 1 925 ? 41.566 6.480 82.426 1.00 86.56 925 ALA A N 1
ATOM 7230 C CA . ALA A 1 925 ? 40.262 7.136 82.290 1.00 86.56 925 ALA A CA 1
ATOM 7231 C C . ALA A 1 925 ? 39.846 7.856 83.578 1.00 86.56 925 ALA A C 1
ATOM 7233 O O . ALA A 1 925 ? 40.176 7.431 84.688 1.00 86.56 925 ALA A O 1
ATOM 7234 N N . VAL A 1 926 ? 39.063 8.919 83.424 1.00 84.31 926 VAL A N 1
ATOM 7235 C CA . VAL A 1 926 ? 38.452 9.678 84.517 1.00 84.31 926 VAL A CA 1
ATOM 7236 C C . VAL A 1 926 ? 36.933 9.599 84.362 1.00 84.31 926 VAL A C 1
ATOM 7238 O O . VAL A 1 926 ? 36.421 10.073 83.354 1.00 84.31 926 VAL A O 1
ATOM 7241 N N . CYS A 1 927 ? 36.210 9.032 85.336 1.00 76.38 927 CYS A N 1
ATOM 7242 C CA . CYS A 1 927 ? 34.740 8.871 85.296 1.00 76.38 927 CYS A CA 1
ATOM 7243 C C . CYS A 1 927 ? 33.974 9.893 86.158 1.00 76.38 927 CYS A C 1
ATOM 7245 O O . CYS A 1 927 ? 32.753 9.983 86.095 1.00 76.38 927 CYS A O 1
ATOM 7247 N N . GLY A 1 928 ? 34.674 10.700 86.959 1.00 73.50 928 GLY A N 1
ATOM 7248 C CA . GLY A 1 928 ? 34.067 11.764 87.763 1.00 73.50 928 GLY A CA 1
ATOM 7249 C C . GLY A 1 928 ? 35.112 12.735 88.305 1.00 73.50 928 GLY A C 1
ATOM 7250 O O . GLY A 1 928 ? 36.241 12.324 88.566 1.00 73.50 928 GLY A O 1
ATOM 7251 N N . LEU A 1 929 ? 34.752 14.017 88.470 1.00 66.94 929 LEU A N 1
ATOM 7252 C CA . LEU A 1 929 ? 35.632 15.057 89.048 1.00 66.94 929 LEU A CA 1
ATOM 7253 C C . LEU A 1 929 ? 35.330 15.374 90.518 1.00 66.94 929 LEU A C 1
ATOM 7255 O O . LEU A 1 929 ? 36.149 16.016 91.170 1.00 66.94 929 LEU A O 1
ATOM 7259 N N . SER A 1 930 ? 34.175 14.960 91.051 1.00 63.25 930 SER A N 1
ATOM 7260 C CA . SER A 1 930 ? 33.782 15.253 92.435 1.00 63.25 930 SER A CA 1
ATOM 7261 C C . SER A 1 930 ? 32.849 14.169 93.007 1.00 63.25 930 SER A C 1
ATOM 7263 O O . SER A 1 930 ? 31.645 14.209 92.745 1.00 63.25 930 SER A O 1
ATOM 7265 N N . PRO A 1 931 ? 33.380 13.197 93.777 1.00 62.59 931 PRO A N 1
ATOM 7266 C CA . PRO A 1 931 ? 34.809 12.969 94.024 1.00 62.59 931 PRO A CA 1
ATOM 7267 C C . PRO A 1 931 ? 35.558 12.547 92.743 1.00 62.59 931 PRO A C 1
ATOM 7269 O O . PRO A 1 931 ? 34.970 11.968 91.829 1.00 62.59 931 PRO A O 1
ATOM 7272 N N . TYR A 1 932 ? 36.856 12.859 92.652 1.00 73.25 932 TYR A N 1
ATOM 7273 C CA . TYR A 1 932 ? 37.686 12.431 91.519 1.00 73.25 932 TYR A CA 1
ATOM 7274 C C . TYR A 1 932 ? 37.760 10.902 91.477 1.00 73.25 932 TYR A C 1
ATOM 7276 O O . TYR A 1 932 ? 38.211 10.282 92.440 1.00 73.25 932 TYR A O 1
ATOM 7284 N N . THR A 1 933 ? 37.301 10.304 90.377 1.00 76.31 933 THR A N 1
ATOM 7285 C CA . THR A 1 933 ? 37.165 8.846 90.249 1.00 76.31 933 THR A CA 1
ATOM 7286 C C . THR A 1 933 ? 37.956 8.356 89.029 1.00 76.31 933 THR A C 1
ATOM 7288 O O . THR A 1 933 ? 37.393 8.253 87.935 1.00 76.31 933 THR A O 1
ATOM 7291 N N . PRO A 1 934 ? 39.278 8.126 89.164 1.00 79.81 934 PRO A N 1
ATOM 7292 C CA . PRO A 1 934 ? 40.094 7.601 88.080 1.00 79.81 934 PRO A CA 1
ATOM 7293 C C . PRO A 1 934 ? 39.981 6.079 88.010 1.00 79.81 934 PRO A C 1
ATOM 7295 O O . PRO A 1 934 ? 39.862 5.396 89.028 1.00 79.81 934 PRO A O 1
ATOM 7298 N N . SER A 1 935 ? 40.132 5.533 86.810 1.00 82.19 935 SER A N 1
ATOM 7299 C CA . SER A 1 935 ? 40.253 4.091 86.619 1.00 82.19 935 SER A CA 1
ATOM 7300 C C . SER A 1 935 ? 41.616 3.539 87.074 1.00 82.19 935 SER A C 1
ATOM 7302 O O . SER A 1 935 ? 41.754 2.344 87.337 1.00 82.19 935 SER A O 1
ATOM 7304 N N . GLY A 1 936 ? 42.639 4.405 87.131 1.00 81.69 936 GLY A N 1
ATOM 7305 C CA . GLY A 1 936 ? 44.063 4.084 87.285 1.00 81.69 936 GLY A CA 1
ATOM 7306 C C . GLY A 1 936 ? 44.769 3.785 85.950 1.00 81.69 936 GLY A C 1
ATOM 7307 O O . GLY A 1 936 ? 44.122 3.356 84.993 1.00 81.69 936 GLY A O 1
ATOM 7308 N N . VAL A 1 937 ? 46.096 3.980 85.906 1.00 83.38 937 VAL A N 1
ATOM 7309 C CA . VAL A 1 937 ? 46.947 3.871 84.695 1.00 83.38 937 VAL A CA 1
ATOM 7310 C C . VAL A 1 937 ? 47.100 2.436 84.179 1.00 83.38 937 VAL A C 1
ATOM 7312 O O . VAL A 1 937 ? 47.148 1.469 84.952 1.00 83.38 937 VAL A O 1
ATOM 7315 N N . THR A 1 938 ? 47.155 2.309 82.851 1.00 86.31 938 THR A N 1
ATOM 7316 C CA . THR A 1 938 ? 47.440 1.072 82.111 1.00 86.31 938 THR A CA 1
ATOM 7317 C C . THR A 1 938 ? 48.927 0.698 82.137 1.00 86.31 938 THR A C 1
ATOM 7319 O O . THR A 1 938 ? 49.774 1.475 82.569 1.00 86.31 938 THR A O 1
ATOM 7322 N N . GLY A 1 939 ? 49.272 -0.491 81.627 1.00 80.50 939 GLY A N 1
ATOM 7323 C CA . GLY A 1 939 ? 50.665 -0.835 81.301 1.00 80.50 939 GLY A CA 1
ATOM 7324 C C . GLY A 1 939 ? 51.218 -0.037 80.105 1.00 80.50 939 GLY A C 1
ATOM 7325 O O . GLY A 1 939 ? 50.450 0.577 79.360 1.00 80.50 939 GLY A O 1
ATOM 7326 N N . THR A 1 940 ? 52.546 -0.056 79.933 1.00 84.38 940 THR A N 1
ATOM 7327 C CA . THR A 1 940 ? 53.286 0.671 78.880 1.00 84.38 940 THR A CA 1
ATOM 7328 C C . THR A 1 940 ? 53.253 -0.051 77.523 1.00 84.38 940 THR A C 1
ATOM 7330 O O . THR A 1 940 ? 53.471 -1.259 77.466 1.00 84.38 940 THR A O 1
ATOM 7333 N N . ASN A 1 941 ? 53.051 0.693 76.428 1.00 87.00 941 ASN A N 1
ATOM 7334 C CA . ASN A 1 941 ? 53.011 0.225 75.031 1.00 87.00 941 ASN A CA 1
ATOM 7335 C C . ASN A 1 941 ? 54.091 0.910 74.189 1.00 87.00 941 ASN A C 1
ATOM 7337 O O . ASN A 1 941 ? 54.403 2.063 74.463 1.00 87.00 941 ASN A O 1
ATOM 7341 N N . MET A 1 942 ? 54.623 0.251 73.149 1.00 89.62 942 MET A N 1
ATOM 7342 C CA . MET A 1 942 ? 55.674 0.816 72.282 1.00 89.62 942 MET A CA 1
ATOM 7343 C C . MET A 1 942 ? 55.346 0.771 70.783 1.00 89.62 942 MET A C 1
ATOM 7345 O O . MET A 1 942 ? 54.602 -0.102 70.342 1.00 89.62 942 MET A O 1
ATOM 7349 N N . PHE A 1 943 ? 55.939 1.679 69.994 1.00 88.31 943 PHE A N 1
ATOM 7350 C CA . PHE A 1 943 ? 55.853 1.692 68.522 1.00 88.31 943 PHE A CA 1
ATOM 7351 C C . PHE A 1 943 ? 57.066 2.369 67.843 1.00 88.31 943 PHE A C 1
ATOM 7353 O O . PHE A 1 943 ? 57.824 3.080 68.506 1.00 88.31 943 PHE A O 1
ATOM 7360 N N . THR A 1 944 ? 57.214 2.190 66.518 1.00 85.50 944 THR A N 1
ATOM 7361 C CA . THR A 1 944 ? 58.298 2.756 65.675 1.00 85.50 944 THR A CA 1
ATOM 7362 C C . THR A 1 944 ? 57.756 3.322 64.348 1.00 85.50 944 THR A C 1
ATOM 7364 O O . THR A 1 944 ? 56.920 2.672 63.737 1.00 85.50 944 THR A O 1
ATOM 7367 N N . THR A 1 945 ? 58.231 4.489 63.881 1.00 84.62 945 THR A N 1
ATOM 7368 C CA . THR A 1 945 ? 57.744 5.270 62.702 1.00 84.62 945 THR A CA 1
ATOM 7369 C C . THR A 1 945 ? 58.075 4.698 61.283 1.00 84.62 945 THR A C 1
ATOM 7371 O O . THR A 1 945 ? 59.155 4.138 61.110 1.00 84.62 945 THR A O 1
ATOM 7374 N N . LEU A 1 946 ? 57.178 4.845 60.266 1.00 75.38 946 LEU A N 1
ATOM 7375 C CA . LEU A 1 946 ? 57.153 4.170 58.916 1.00 75.38 946 LEU A CA 1
ATOM 7376 C C . LEU A 1 946 ? 57.727 4.961 57.689 1.00 75.38 946 LEU A C 1
ATOM 7378 O O . LEU A 1 946 ? 58.138 6.109 57.819 1.00 75.38 946 LEU A O 1
ATOM 7382 N N . SER A 1 947 ? 57.700 4.350 56.476 1.00 56.84 947 SER A N 1
ATOM 7383 C CA . SER A 1 947 ? 58.090 4.866 55.117 1.00 56.84 947 SER A CA 1
ATOM 7384 C C . SER A 1 947 ? 56.917 4.740 54.049 1.00 56.84 947 SER A C 1
ATOM 7386 O O . SER A 1 947 ? 56.068 3.894 54.299 1.00 56.84 947 SER A O 1
ATOM 7388 N N . PRO A 1 948 ? 56.768 5.489 52.899 1.00 51.75 948 PRO A N 1
ATOM 7389 C CA . PRO A 1 948 ? 55.426 5.787 52.220 1.00 51.75 948 PRO A CA 1
ATOM 7390 C C . PRO A 1 948 ? 54.960 5.177 50.795 1.00 51.75 948 PRO A C 1
ATOM 7392 O O . PRO A 1 948 ? 55.792 5.232 49.889 1.00 51.75 948 PRO A O 1
ATOM 7395 N N . SER A 1 949 ? 53.656 4.712 50.538 1.00 41.69 949 SER A N 1
ATOM 7396 C CA . SER A 1 949 ? 52.696 4.798 49.289 1.00 41.69 949 SER A CA 1
ATOM 7397 C C . SER A 1 949 ? 51.495 3.724 48.994 1.00 41.69 949 SER A C 1
ATOM 7399 O O . SER A 1 949 ? 51.471 2.726 49.703 1.00 41.69 949 SER A O 1
ATOM 7401 N N . SER A 1 950 ? 50.499 3.907 48.012 1.00 38.44 950 SER A N 1
ATOM 7402 C CA . SER A 1 950 ? 48.968 3.554 47.909 1.00 38.44 950 SER A CA 1
ATOM 7403 C C . SER A 1 950 ? 48.201 2.944 46.589 1.00 38.44 950 SER A C 1
ATOM 7405 O O . SER A 1 950 ? 48.891 2.752 45.591 1.00 38.44 950 SER A O 1
ATOM 7407 N N . LYS A 1 951 ? 46.810 2.656 46.513 1.00 38.62 951 LYS A N 1
ATOM 7408 C CA . LYS A 1 951 ? 45.876 2.256 45.298 1.00 38.62 951 LYS A CA 1
ATOM 7409 C C . LYS A 1 951 ? 44.229 2.345 45.345 1.00 38.62 951 LYS A C 1
ATOM 7411 O O . LYS A 1 951 ? 43.756 2.544 46.455 1.00 38.62 951 LYS A O 1
ATOM 7416 N N . MET A 1 952 ? 43.383 2.183 44.220 1.00 36.56 952 MET A N 1
ATOM 7417 C CA . MET A 1 952 ? 41.894 2.587 43.835 1.00 36.56 952 MET A CA 1
ATOM 7418 C C . MET A 1 952 ? 40.785 1.567 43.179 1.00 36.56 952 MET A C 1
ATOM 7420 O O . MET A 1 952 ? 41.206 0.441 42.936 1.00 36.56 952 MET A O 1
ATOM 7424 N N . ILE A 1 953 ? 39.470 1.942 42.795 1.00 38.34 953 ILE A N 1
ATOM 7425 C CA . ILE A 1 953 ? 38.326 1.275 41.928 1.00 38.34 953 ILE A CA 1
ATOM 7426 C C . ILE A 1 953 ? 37.333 2.266 41.085 1.00 38.34 953 ILE A C 1
ATOM 7428 O O . ILE A 1 953 ? 37.447 3.468 41.313 1.00 38.34 953 ILE A O 1
ATOM 7432 N N . SER A 1 954 ? 36.413 1.835 40.126 1.00 39.31 954 SER A N 1
ATOM 7433 C CA . SER A 1 954 ? 35.616 2.527 38.995 1.00 39.31 954 SER A CA 1
ATOM 7434 C C . SER A 1 954 ? 34.032 2.377 38.834 1.00 39.31 954 SER A C 1
ATOM 7436 O O . SER A 1 954 ? 33.544 1.285 39.110 1.00 39.31 954 SER A O 1
ATOM 7438 N N . ASN A 1 955 ? 33.252 3.353 38.255 1.00 50.72 955 ASN A N 1
ATOM 7439 C CA . ASN A 1 955 ? 31.832 3.237 37.726 1.00 50.72 955 ASN A CA 1
ATOM 7440 C C . ASN A 1 955 ? 31.312 4.469 36.880 1.00 50.72 955 ASN A C 1
ATOM 7442 O O . ASN A 1 955 ? 31.651 5.597 37.215 1.00 50.72 955 ASN A O 1
ATOM 7446 N N . GLY A 1 956 ? 30.452 4.292 35.848 1.00 59.12 956 GLY A N 1
ATOM 7447 C CA . GLY A 1 956 ? 29.523 5.329 35.292 1.00 59.12 956 GLY A CA 1
ATOM 7448 C C . GLY A 1 956 ? 30.057 6.480 34.410 1.00 59.12 956 GLY A C 1
ATOM 7449 O O . GLY A 1 956 ? 29.325 7.407 34.076 1.00 59.12 956 GLY A O 1
ATOM 7450 N N . LEU A 1 957 ? 31.321 6.438 34.020 1.00 79.88 957 LEU A N 1
ATOM 7451 C CA . LEU A 1 957 ? 32.081 7.597 33.552 1.00 79.88 957 LEU A CA 1
ATOM 7452 C C . LEU A 1 957 ? 32.354 7.536 32.035 1.00 79.88 957 LEU A C 1
ATOM 7454 O O . LEU A 1 957 ? 32.907 6.539 31.571 1.00 79.88 957 LEU A O 1
ATOM 7458 N N . ARG A 1 958 ? 31.997 8.573 31.256 1.00 79.12 958 ARG A N 1
ATOM 7459 C CA . ARG A 1 958 ? 32.177 8.621 29.784 1.00 79.12 958 ARG A CA 1
ATOM 7460 C C . ARG A 1 958 ? 33.014 9.822 29.343 1.00 79.12 958 ARG A C 1
ATOM 7462 O O . ARG A 1 958 ? 32.831 10.925 29.838 1.00 79.12 958 ARG A O 1
ATOM 7469 N N . PHE A 1 959 ? 33.902 9.618 28.372 1.00 82.75 959 PHE A N 1
ATOM 7470 C CA . PHE A 1 959 ? 34.740 10.675 27.800 1.00 82.75 959 PHE A CA 1
ATOM 7471 C C . PHE A 1 959 ? 34.718 10.594 26.274 1.00 82.75 959 PHE A C 1
ATOM 7473 O O . PHE A 1 959 ? 35.146 9.577 25.727 1.00 82.75 959 PHE A O 1
ATOM 7480 N N . TYR A 1 960 ? 34.202 11.617 25.587 1.00 78.62 960 TYR A N 1
ATOM 7481 C CA . TYR A 1 960 ? 34.014 11.567 24.133 1.00 78.62 960 TYR A CA 1
ATOM 7482 C C . TYR A 1 960 ? 34.159 12.940 23.439 1.00 78.62 960 TYR A C 1
ATOM 7484 O O . TYR A 1 960 ? 33.750 13.954 24.005 1.00 78.62 960 TYR A O 1
ATOM 7492 N N . PRO A 1 961 ? 34.706 12.995 22.207 1.00 71.81 961 PRO A N 1
ATOM 7493 C CA . PRO A 1 961 ? 35.419 11.904 21.539 1.00 71.81 961 PRO A CA 1
ATOM 7494 C C . PRO A 1 961 ? 36.724 11.544 22.276 1.00 71.81 961 PRO A C 1
ATOM 7496 O O . PRO A 1 961 ? 37.332 12.384 22.938 1.00 71.81 961 PRO A O 1
ATOM 7499 N N . ASN A 1 962 ? 37.121 10.273 22.200 1.00 77.19 962 ASN A N 1
ATOM 7500 C CA . ASN A 1 962 ? 38.389 9.749 22.714 1.00 77.19 962 ASN A CA 1
ATOM 7501 C C . ASN A 1 962 ? 38.975 8.815 21.636 1.00 77.19 962 ASN A C 1
ATOM 7503 O O . ASN A 1 962 ? 38.372 7.763 21.413 1.00 77.19 962 ASN A O 1
ATOM 7507 N N . PRO A 1 963 ? 40.081 9.162 20.953 1.00 77.12 963 PRO A N 1
ATOM 7508 C CA . PRO A 1 963 ? 41.030 10.232 21.282 1.00 77.12 963 PRO A CA 1
ATOM 7509 C C . PRO A 1 963 ? 40.488 11.663 21.129 1.00 77.12 963 PRO A C 1
ATOM 7511 O O . PRO A 1 963 ? 39.633 11.942 20.289 1.00 77.12 963 PRO A O 1
ATOM 7514 N N . MET A 1 964 ? 40.986 12.582 21.961 1.00 85.94 964 MET A N 1
ATOM 7515 C CA . MET A 1 964 ? 40.693 14.013 21.870 1.00 85.94 964 MET A CA 1
ATOM 7516 C C . MET A 1 964 ? 41.523 14.636 20.745 1.00 85.94 964 MET A C 1
ATOM 7518 O O . MET A 1 964 ? 42.731 14.810 20.892 1.00 85.94 964 MET A O 1
ATOM 7522 N N . THR A 1 965 ? 40.865 15.031 19.656 1.00 78.88 965 THR A N 1
ATOM 7523 C CA . THR A 1 965 ? 41.499 15.689 18.497 1.00 78.88 965 THR A CA 1
ATOM 7524 C C . THR A 1 965 ? 41.334 17.216 18.491 1.00 78.88 965 THR A C 1
ATOM 7526 O O . THR A 1 965 ? 42.121 17.915 17.859 1.00 78.88 965 THR A O 1
ATOM 7529 N N . GLY A 1 966 ? 40.358 17.760 19.232 1.00 85.00 966 GLY A N 1
ATOM 7530 C CA . GLY A 1 966 ? 40.112 19.209 19.345 1.00 85.00 966 GLY A CA 1
ATOM 7531 C C . GLY A 1 966 ? 39.490 19.638 20.680 1.00 85.00 966 GLY A C 1
ATOM 7532 O O . GLY A 1 966 ? 40.011 20.515 21.360 1.00 85.00 966 GLY A O 1
ATOM 7533 N N . GLY A 1 967 ? 38.422 18.982 21.115 1.00 84.31 967 GLY A N 1
ATOM 7534 C CA . GLY A 1 967 ? 37.857 19.132 22.454 1.00 84.31 967 GLY A CA 1
ATOM 7535 C C . GLY A 1 967 ? 36.988 17.924 22.777 1.00 84.31 967 GLY A C 1
ATOM 7536 O O . GLY A 1 967 ? 36.462 17.293 21.860 1.00 84.31 967 GLY A O 1
ATOM 7537 N N . SER A 1 968 ? 36.861 17.591 24.057 1.00 89.62 968 SER A N 1
ATOM 7538 C CA . SER A 1 968 ? 36.085 16.431 24.506 1.00 89.62 968 SER A CA 1
ATOM 7539 C C . SER A 1 968 ? 35.235 16.766 25.718 1.00 89.62 968 SER A C 1
ATOM 7541 O O . SER A 1 968 ? 35.538 17.672 26.495 1.00 89.62 968 SER A O 1
ATOM 7543 N N . VAL A 1 969 ? 34.163 16.004 25.879 1.00 89.81 969 VAL A N 1
ATOM 7544 C CA . VAL A 1 969 ? 33.239 16.091 27.000 1.00 89.81 969 VAL A CA 1
ATOM 7545 C C . VAL A 1 969 ? 33.505 14.924 27.942 1.00 89.81 969 VAL A C 1
ATOM 7547 O O . VAL A 1 969 ? 33.438 13.764 27.533 1.00 89.81 969 VAL A O 1
ATOM 7550 N N . LEU A 1 970 ? 33.777 15.234 29.210 1.00 91.19 970 LEU A N 1
ATOM 7551 C CA . LEU A 1 970 ? 33.667 14.289 30.315 1.00 91.19 970 LEU A CA 1
ATOM 7552 C C . LEU A 1 970 ? 32.231 14.331 30.841 1.00 91.19 970 LEU A C 1
ATOM 7554 O O . LEU A 1 970 ? 31.826 15.327 31.437 1.00 91.19 970 LEU A O 1
ATOM 7558 N N . GLU A 1 971 ? 31.478 13.260 30.632 1.00 87.25 971 GLU A N 1
ATOM 7559 C CA . GLU A 1 971 ? 30.116 13.077 31.132 1.00 87.25 971 GLU A CA 1
ATOM 7560 C C . GLU A 1 971 ? 30.109 12.047 32.269 1.00 87.25 971 GLU A C 1
ATOM 7562 O O . GLU A 1 971 ? 30.717 10.976 32.172 1.00 87.25 971 GLU A O 1
ATOM 7567 N N . PHE A 1 972 ? 29.435 12.380 33.367 1.00 88.88 972 PHE A N 1
ATOM 7568 C CA . PHE A 1 972 ? 29.330 11.537 34.557 1.00 88.88 972 PHE A CA 1
ATOM 7569 C C . PHE A 1 972 ? 27.969 11.743 35.237 1.00 88.88 972 PHE A C 1
ATOM 7571 O O . PHE A 1 972 ? 27.386 12.824 35.126 1.00 88.88 972 PHE A O 1
ATOM 7578 N N . PRO A 1 973 ? 27.431 10.734 35.942 1.00 78.75 973 PRO A N 1
ATOM 7579 C CA . PRO A 1 973 ? 26.157 10.865 36.633 1.00 78.75 973 PRO A CA 1
ATOM 7580 C C . PRO A 1 973 ? 26.274 11.876 37.778 1.00 78.75 973 PRO A C 1
ATOM 7582 O O . PRO A 1 973 ? 27.099 11.720 38.676 1.00 78.75 973 PRO A O 1
ATOM 7585 N N . ASN A 1 974 ? 25.427 12.906 37.746 1.00 85.62 974 ASN A N 1
ATOM 7586 C CA . ASN A 1 974 ? 25.259 13.857 38.845 1.00 85.62 974 ASN A CA 1
ATOM 7587 C C . ASN A 1 974 ? 23.779 14.264 39.014 1.00 85.62 974 ASN A C 1
ATOM 7589 O O . ASN A 1 974 ? 23.449 15.440 38.851 1.00 85.62 974 ASN A O 1
ATOM 7593 N N . PRO A 1 975 ? 22.866 13.303 39.259 1.00 70.81 975 PRO A N 1
ATOM 7594 C CA . PRO A 1 975 ? 21.428 13.576 39.365 1.00 70.81 975 PRO A CA 1
ATOM 7595 C C . PRO A 1 975 ? 21.084 14.511 40.535 1.00 70.81 975 PRO A C 1
ATOM 7597 O O . PRO A 1 975 ? 20.139 15.287 40.435 1.00 70.81 975 PRO A O 1
ATOM 7600 N N . ASP A 1 976 ? 21.894 14.493 41.598 1.00 76.31 976 ASP A N 1
ATOM 7601 C CA . ASP A 1 976 ? 21.665 15.268 42.823 1.00 76.31 976 ASP A CA 1
ATOM 7602 C C . ASP A 1 976 ? 22.314 16.667 42.800 1.00 76.31 976 ASP A C 1
ATOM 7604 O O . ASP A 1 976 ? 22.187 17.434 43.757 1.00 76.31 976 ASP A O 1
ATOM 7608 N N . GLY A 1 977 ? 23.037 17.015 41.726 1.00 79.69 977 GLY A N 1
ATOM 7609 C CA . GLY A 1 977 ? 23.728 18.304 41.600 1.00 79.69 977 GLY A CA 1
ATOM 7610 C C . GLY A 1 977 ? 24.844 18.522 42.634 1.00 79.69 977 GLY A C 1
ATOM 7611 O O . GLY A 1 977 ? 25.114 19.666 43.029 1.00 79.69 977 GLY A O 1
ATOM 7612 N N . ASP A 1 978 ? 25.484 17.437 43.084 1.00 83.06 978 ASP A N 1
ATOM 7613 C CA . ASP A 1 978 ? 26.606 17.456 44.023 1.00 83.06 978 ASP A CA 1
ATOM 7614 C C . ASP A 1 978 ? 27.805 18.216 43.432 1.00 83.06 978 ASP A C 1
ATOM 7616 O O . ASP A 1 978 ? 27.979 18.331 42.216 1.00 83.06 978 ASP A O 1
ATOM 7620 N N . ASN A 1 979 ? 28.644 18.765 44.315 1.00 88.81 979 ASN A N 1
ATOM 7621 C CA . ASN A 1 979 ? 29.802 19.559 43.921 1.00 88.81 979 ASN A CA 1
ATOM 7622 C C . ASN A 1 979 ? 31.050 18.678 43.751 1.00 88.81 979 ASN A C 1
ATOM 7624 O O . ASN A 1 979 ? 31.574 18.162 44.741 1.00 88.81 979 ASN A O 1
ATOM 7628 N N . TYR A 1 980 ? 31.544 18.559 42.520 1.00 90.69 980 TYR A N 1
ATOM 7629 C CA . TYR A 1 980 ? 32.718 17.762 42.164 1.00 90.69 980 TYR A CA 1
ATOM 7630 C C . TYR A 1 980 ? 33.973 18.613 41.887 1.00 90.69 980 TYR A C 1
ATOM 7632 O O . TYR A 1 980 ? 33.902 19.774 41.467 1.00 90.69 980 TYR A O 1
ATOM 7640 N N . GLU A 1 981 ? 35.136 17.998 42.100 1.00 92.44 981 GLU A N 1
ATOM 7641 C CA . GLU A 1 981 ? 36.475 18.471 41.740 1.00 92.44 981 GLU A CA 1
ATOM 7642 C C . GLU A 1 981 ? 37.127 17.473 40.764 1.00 92.44 981 GLU A C 1
ATOM 7644 O O . GLU A 1 981 ? 37.280 16.291 41.078 1.00 92.44 981 GLU A O 1
ATOM 7649 N N . LEU A 1 982 ? 37.496 17.933 39.567 1.00 93.75 982 LEU A N 1
ATOM 7650 C CA . LEU A 1 982 ? 38.165 17.150 38.527 1.00 93.75 982 LEU A CA 1
ATOM 7651 C C . LEU A 1 982 ? 39.668 17.439 38.524 1.00 93.75 982 LEU A C 1
ATOM 7653 O O . LEU A 1 982 ? 40.077 18.564 38.256 1.00 93.75 982 LEU A O 1
ATOM 7657 N N . LYS A 1 983 ? 40.491 16.405 38.716 1.00 92.06 983 LYS A N 1
ATOM 7658 C CA . LYS A 1 983 ? 41.959 16.467 38.620 1.00 92.06 983 LYS A CA 1
ATOM 7659 C C . LYS A 1 983 ? 42.472 15.513 37.559 1.00 92.06 983 LYS A C 1
ATOM 7661 O O . LYS A 1 983 ? 42.165 14.324 37.614 1.00 92.06 983 LYS A O 1
ATOM 7666 N N . ILE A 1 984 ? 43.292 16.000 36.634 1.00 92.94 984 ILE A N 1
ATOM 7667 C CA . ILE A 1 984 ? 43.888 15.199 35.555 1.00 92.94 984 ILE A CA 1
ATOM 7668 C C . ILE A 1 984 ? 45.400 15.160 35.733 1.00 92.94 984 ILE A C 1
ATOM 7670 O O . ILE A 1 984 ? 46.033 16.167 36.061 1.00 92.94 984 ILE A O 1
ATOM 7674 N N . PHE A 1 985 ? 45.970 13.983 35.516 1.00 88.25 985 PHE A N 1
ATOM 7675 C CA . PHE A 1 985 ? 47.374 13.667 35.698 1.00 88.25 985 PHE A CA 1
ATOM 7676 C C . PHE A 1 985 ? 47.936 13.039 34.422 1.00 88.25 985 PHE A C 1
ATOM 7678 O O . PHE A 1 985 ? 47.248 12.270 33.744 1.00 88.25 985 PHE A O 1
ATOM 7685 N N . ASP A 1 986 ? 49.196 13.329 34.109 1.00 85.44 986 ASP A N 1
ATOM 7686 C CA . ASP A 1 986 ? 49.944 12.549 33.120 1.00 85.44 986 ASP A CA 1
ATOM 7687 C C . ASP A 1 986 ? 50.272 11.136 33.649 1.00 85.44 986 ASP A C 1
ATOM 7689 O O . ASP A 1 986 ? 50.085 10.832 34.833 1.00 85.44 986 ASP A O 1
ATOM 7693 N N . LEU A 1 987 ? 50.777 10.245 32.786 1.00 73.75 987 LEU A N 1
ATOM 7694 C CA . LEU A 1 987 ? 51.166 8.883 33.192 1.00 73.75 987 LEU A CA 1
ATOM 7695 C C . LEU A 1 987 ? 52.299 8.840 34.238 1.00 73.75 987 LEU A C 1
ATOM 7697 O O . LEU A 1 987 ? 52.489 7.805 34.875 1.00 73.75 987 LEU A O 1
ATOM 7701 N N . ASN A 1 988 ? 53.027 9.943 34.451 1.00 77.75 988 ASN A N 1
ATOM 7702 C CA . ASN A 1 988 ? 54.039 10.064 35.505 1.00 77.75 988 ASN A CA 1
ATOM 7703 C C . ASN A 1 988 ? 53.434 10.523 36.847 1.00 77.75 988 ASN A C 1
ATOM 7705 O O . ASN A 1 988 ? 54.162 10.694 37.826 1.00 77.75 988 ASN A O 1
ATOM 7709 N N . GLY A 1 989 ? 52.112 10.722 36.909 1.00 69.88 989 GLY A N 1
ATOM 7710 C CA . GLY A 1 989 ? 51.383 11.141 38.102 1.00 69.88 989 GLY A CA 1
ATOM 7711 C C . GLY A 1 989 ? 51.480 12.637 38.404 1.00 69.88 989 GLY A C 1
ATOM 7712 O O . GLY A 1 989 ? 51.061 13.059 39.485 1.00 69.88 989 GLY A O 1
ATOM 7713 N N . ARG A 1 990 ? 52.014 13.459 37.488 1.00 79.62 990 ARG A N 1
ATOM 7714 C CA . ARG A 1 990 ? 52.021 14.919 37.638 1.00 79.62 990 ARG A CA 1
ATOM 7715 C C . ARG A 1 990 ? 50.638 15.460 37.293 1.00 79.62 990 ARG A C 1
ATOM 7717 O O . ARG A 1 990 ? 50.124 15.196 36.213 1.00 79.62 990 ARG A O 1
ATOM 7724 N N . MET A 1 991 ? 50.059 16.253 38.192 1.00 86.50 991 MET A N 1
ATOM 7725 C CA . MET A 1 991 ? 48.789 16.940 37.944 1.00 86.50 991 MET A CA 1
ATOM 7726 C C . MET A 1 991 ? 48.995 18.065 36.928 1.00 86.50 991 MET A C 1
ATOM 7728 O O . MET A 1 991 ? 49.908 18.879 37.082 1.00 86.50 991 MET A O 1
ATOM 7732 N N . ILE A 1 992 ? 48.158 18.092 35.900 1.00 87.12 992 ILE A N 1
ATOM 7733 C CA . ILE A 1 992 ? 48.232 19.053 34.790 1.00 87.12 992 ILE A CA 1
ATOM 7734 C C . ILE A 1 992 ? 46.958 19.887 34.646 1.00 87.12 992 ILE A C 1
ATOM 7736 O O . ILE A 1 992 ? 47.007 20.954 34.048 1.00 87.12 992 ILE A O 1
ATOM 7740 N N . TYR A 1 993 ? 45.843 19.424 35.215 1.00 90.50 993 TYR A N 1
ATOM 7741 C CA . TYR A 1 993 ? 44.554 20.107 35.188 1.00 90.50 993 TYR A CA 1
ATOM 7742 C C . TYR A 1 993 ? 43.838 19.907 36.527 1.00 90.50 993 TYR A C 1
ATOM 7744 O O . TYR A 1 993 ? 43.855 18.795 37.064 1.00 90.50 993 TYR A O 1
ATOM 7752 N N . ASP A 1 994 ? 43.217 20.966 37.044 1.00 91.69 994 ASP A N 1
ATOM 7753 C CA . ASP A 1 994 ? 42.401 20.959 38.261 1.00 91.69 994 ASP A CA 1
ATOM 7754 C C . ASP A 1 994 ? 41.223 21.929 38.091 1.00 91.69 994 ASP A C 1
ATOM 7756 O O . ASP A 1 994 ? 41.420 23.108 37.788 1.00 91.69 994 ASP A O 1
ATOM 7760 N N . GLN A 1 995 ? 40.004 21.432 38.277 1.00 90.38 995 GLN A N 1
ATOM 7761 C CA . GLN A 1 995 ? 38.786 22.228 38.260 1.00 90.38 995 GLN A CA 1
ATOM 7762 C C . GLN A 1 995 ? 37.876 21.817 39.416 1.00 90.38 995 GLN A C 1
ATOM 7764 O O . GLN A 1 995 ? 37.354 20.709 39.455 1.00 90.38 995 GLN A O 1
ATOM 7769 N N . SER A 1 996 ? 37.619 22.755 40.322 1.00 90.19 996 SER A N 1
ATOM 7770 C CA . SER A 1 996 ? 36.639 22.622 41.404 1.00 90.19 996 SER A CA 1
ATOM 7771 C C . SER A 1 996 ? 35.303 23.278 41.041 1.00 90.19 996 SER A C 1
ATOM 7773 O O . SER A 1 996 ? 35.248 24.144 40.167 1.00 90.19 996 SER A O 1
ATOM 7775 N N . GLY A 1 997 ? 34.233 22.951 41.770 1.00 85.88 997 GLY A N 1
ATOM 7776 C CA . GLY A 1 997 ? 32.966 23.687 41.669 1.00 85.88 997 GLY A CA 1
ATOM 7777 C C . GLY A 1 997 ? 31.967 23.115 40.656 1.00 85.88 997 GLY A C 1
ATOM 7778 O O . GLY A 1 997 ? 31.033 23.817 40.265 1.00 85.88 997 GLY A O 1
ATOM 7779 N N . ILE A 1 998 ? 32.174 21.885 40.178 1.00 89.44 998 ILE A N 1
ATOM 7780 C CA . ILE A 1 998 ? 31.382 21.294 39.098 1.00 89.44 998 ILE A CA 1
ATOM 7781 C C . ILE A 1 998 ? 30.065 20.763 39.674 1.00 89.44 998 ILE A C 1
ATOM 7783 O O . ILE A 1 998 ? 30.064 19.773 40.397 1.00 89.44 998 ILE A O 1
ATOM 7787 N N . ARG A 1 999 ? 28.947 21.419 39.341 1.00 86.75 999 ARG A N 1
ATOM 7788 C CA . ARG A 1 999 ? 27.585 21.014 39.753 1.00 86.75 999 ARG A CA 1
ATOM 7789 C C . ARG A 1 999 ? 26.753 20.378 38.639 1.00 86.75 999 ARG A C 1
ATOM 7791 O O . ARG A 1 999 ? 25.699 19.820 38.908 1.00 86.75 999 ARG A O 1
ATOM 7798 N N . GLY A 1 1000 ? 27.199 20.504 37.389 1.00 83.62 1000 GLY A N 1
ATOM 7799 C CA . GLY A 1 1000 ? 26.573 19.841 36.246 1.00 83.62 1000 GLY A CA 1
ATOM 7800 C C . GLY A 1 1000 ? 27.004 18.377 36.125 1.00 83.62 1000 GLY A C 1
ATOM 7801 O O . GLY A 1 1000 ? 27.781 17.874 36.934 1.00 83.62 1000 GLY A O 1
ATOM 7802 N N . ASN A 1 1001 ? 26.530 17.715 35.072 1.00 88.94 1001 ASN A N 1
ATOM 7803 C CA . ASN A 1 1001 ? 26.875 16.334 34.712 1.00 88.94 1001 ASN A CA 1
ATOM 7804 C C . ASN A 1 1001 ? 27.893 16.240 33.553 1.00 88.94 1001 ASN A C 1
ATOM 7806 O O . ASN A 1 1001 ? 28.166 15.149 33.052 1.00 88.94 1001 ASN A O 1
ATOM 7810 N N . LYS A 1 1002 ? 28.434 17.380 33.094 1.00 90.38 1002 LYS A N 1
ATOM 7811 C CA . LYS A 1 1002 ? 29.378 17.478 31.970 1.00 90.38 1002 LYS A CA 1
ATOM 7812 C C . LYS A 1 1002 ? 30.490 18.482 32.254 1.00 90.38 1002 LYS A C 1
ATOM 7814 O O . LYS A 1 1002 ? 30.232 19.558 32.790 1.00 90.38 1002 LYS A O 1
ATOM 7819 N N . VAL A 1 1003 ? 31.709 18.156 31.828 1.00 92.75 1003 VAL A N 1
ATOM 7820 C CA . VAL A 1 1003 ? 32.861 19.070 31.792 1.00 92.75 1003 VAL A CA 1
ATOM 7821 C C . VAL A 1 1003 ? 33.453 19.066 30.388 1.00 92.75 1003 VAL A C 1
ATOM 7823 O O . VAL A 1 1003 ? 33.752 18.009 29.838 1.00 92.75 1003 VAL A O 1
ATOM 7826 N N . LEU A 1 1004 ? 33.616 20.254 29.807 1.00 90.88 1004 LEU A N 1
ATOM 7827 C CA . LEU A 1 1004 ? 34.238 20.455 28.498 1.00 90.88 1004 LEU A CA 1
ATOM 7828 C C . LEU A 1 1004 ? 35.740 20.687 28.675 1.00 90.88 1004 LEU A C 1
ATOM 7830 O O . LEU A 1 1004 ? 36.138 21.623 29.364 1.00 90.88 1004 LEU A O 1
ATOM 7834 N N . LEU A 1 1005 ? 36.558 19.867 28.021 1.00 92.31 1005 LEU A N 1
ATOM 7835 C CA . LEU A 1 1005 ? 38.013 19.990 28.000 1.00 92.31 1005 LEU A CA 1
ATOM 7836 C C . LEU A 1 1005 ? 38.497 20.354 26.596 1.00 92.31 1005 LEU A C 1
ATOM 7838 O O . LEU A 1 1005 ? 38.031 19.786 25.606 1.00 92.31 1005 LEU A O 1
ATOM 7842 N N . GLN A 1 1006 ? 39.451 21.280 26.516 1.00 88.69 1006 GLN A N 1
ATOM 7843 C CA . GLN A 1 1006 ? 40.018 21.747 25.252 1.00 88.69 1006 GLN A CA 1
ATOM 7844 C C . GLN A 1 1006 ? 41.356 21.056 24.977 1.00 88.69 1006 GLN A C 1
ATOM 7846 O O . GLN A 1 1006 ? 42.185 20.895 25.871 1.00 88.69 1006 GLN A O 1
ATOM 7851 N N . ARG A 1 1007 ? 41.612 20.693 23.715 1.00 89.19 1007 ARG A N 1
ATOM 7852 C CA . ARG A 1 1007 ? 42.863 20.043 23.283 1.00 89.19 1007 ARG A CA 1
ATOM 7853 C C . ARG A 1 1007 ? 44.108 20.856 23.621 1.00 89.19 1007 ARG A C 1
ATOM 7855 O O . ARG A 1 1007 ? 45.165 20.262 23.823 1.00 89.19 1007 ARG A O 1
ATOM 7862 N N . SER A 1 1008 ? 43.994 22.183 23.681 1.00 87.31 1008 SER A N 1
ATOM 7863 C CA . SER A 1 1008 ? 45.089 23.103 24.014 1.00 87.31 1008 SER A CA 1
ATOM 7864 C C . SER A 1 1008 ? 45.663 22.905 25.415 1.00 87.31 1008 SER A C 1
ATOM 7866 O O . SER A 1 1008 ? 46.805 23.291 25.654 1.00 87.31 1008 SER A O 1
ATOM 7868 N N . ASP A 1 1009 ? 44.896 22.303 26.323 1.00 84.50 1009 ASP A N 1
ATOM 7869 C CA . ASP A 1 1009 ? 45.278 22.159 27.729 1.00 84.50 1009 ASP A CA 1
ATOM 7870 C C . ASP A 1 1009 ? 46.181 20.930 27.961 1.00 84.50 1009 ASP A C 1
ATOM 7872 O O . ASP A 1 1009 ? 46.708 20.732 29.058 1.00 84.50 1009 ASP A O 1
ATOM 7876 N N . PHE A 1 1010 ? 46.398 20.113 26.920 1.00 88.88 1010 PHE A N 1
ATOM 7877 C CA . PHE A 1 1010 ? 47.112 18.839 26.985 1.00 88.88 1010 PHE A CA 1
ATOM 7878 C C . PHE A 1 1010 ? 48.155 18.711 25.861 1.00 88.88 1010 PHE A C 1
ATOM 7880 O O . PHE A 1 1010 ? 48.021 19.275 24.778 1.00 88.88 1010 PHE A O 1
ATOM 7887 N N . THR A 1 1011 ? 49.217 17.940 26.087 1.00 88.06 1011 THR A N 1
ATOM 7888 C CA . THR A 1 1011 ? 50.132 17.490 25.019 1.00 88.06 1011 THR A CA 1
ATOM 7889 C C . THR A 1 1011 ? 49.653 16.146 24.462 1.00 88.06 1011 THR A C 1
ATOM 7891 O O . THR A 1 1011 ? 48.848 15.483 25.104 1.00 88.06 1011 THR A O 1
ATOM 7894 N N . SER A 1 1012 ? 50.123 15.712 23.287 1.00 84.62 1012 SER A N 1
ATOM 7895 C CA . SER A 1 1012 ? 49.761 14.374 22.785 1.00 84.62 1012 SER A CA 1
ATOM 7896 C C . SER A 1 1012 ? 50.239 13.291 23.760 1.00 84.62 1012 SER A C 1
ATOM 7898 O O . SER A 1 1012 ? 51.393 13.314 24.198 1.00 84.62 1012 SER A O 1
ATOM 7900 N N . GLY A 1 1013 ? 49.358 12.362 24.124 1.00 82.25 1013 GLY A N 1
ATOM 7901 C CA . GLY A 1 1013 ? 49.641 11.336 25.125 1.00 82.25 1013 GLY A CA 1
ATOM 7902 C C . GLY A 1 1013 ? 48.402 10.830 25.863 1.00 82.25 1013 GLY A C 1
ATOM 7903 O O . GLY A 1 1013 ? 47.280 11.269 25.621 1.00 82.25 1013 GLY A O 1
ATOM 7904 N N . ALA A 1 1014 ? 48.609 9.875 26.772 1.00 79.62 1014 ALA A N 1
ATOM 7905 C CA . ALA A 1 1014 ? 47.550 9.326 27.614 1.00 79.62 1014 ALA A CA 1
ATOM 7906 C C . ALA A 1 1014 ? 47.522 10.004 28.990 1.00 79.62 1014 ALA A C 1
ATOM 7908 O O . ALA A 1 1014 ? 48.566 10.302 29.576 1.00 79.62 1014 ALA A O 1
ATOM 7909 N N . TYR A 1 1015 ? 46.318 10.191 29.520 1.00 87.50 1015 TYR A N 1
ATOM 7910 C CA . TYR A 1 1015 ? 46.063 10.882 30.779 1.00 87.50 1015 TYR A CA 1
ATOM 7911 C C . TYR A 1 1015 ? 45.105 10.088 31.660 1.00 87.50 1015 TYR A C 1
ATOM 7913 O O . TYR A 1 1015 ? 44.253 9.347 31.168 1.00 87.50 1015 TYR A O 1
ATOM 7921 N N . ILE A 1 1016 ? 45.239 10.260 32.974 1.00 85.31 1016 ILE A N 1
ATOM 7922 C CA . ILE A 1 1016 ? 44.357 9.666 33.983 1.00 85.31 1016 ILE A CA 1
ATOM 7923 C C . ILE A 1 1016 ? 43.694 10.804 34.739 1.00 85.31 1016 ILE A C 1
ATOM 7925 O O . ILE A 1 1016 ? 44.364 11.745 35.156 1.00 85.31 1016 ILE A O 1
ATOM 7929 N N . PHE A 1 1017 ? 42.394 10.711 34.969 1.00 90.12 1017 PHE A N 1
ATOM 7930 C CA . PHE A 1 1017 ? 41.672 11.705 35.745 1.00 90.12 1017 PHE A CA 1
ATOM 7931 C C . PHE A 1 1017 ? 40.979 11.100 36.958 1.00 90.12 1017 PHE A C 1
ATOM 7933 O O . PHE A 1 1017 ? 40.685 9.902 37.011 1.00 90.12 1017 PHE A O 1
ATOM 7940 N N . LYS A 1 1018 ? 40.733 11.969 37.936 1.00 88.25 1018 LYS A N 1
ATOM 7941 C CA . LYS A 1 1018 ? 39.976 11.714 39.155 1.00 88.25 1018 LYS A CA 1
ATOM 7942 C C . LYS A 1 1018 ? 38.915 12.787 39.290 1.00 88.25 1018 LYS A C 1
ATOM 7944 O O . LYS A 1 1018 ? 39.239 13.968 39.263 1.00 88.25 1018 LYS A O 1
ATOM 7949 N N . LEU A 1 1019 ? 37.679 12.370 39.460 1.00 84.81 1019 LEU A N 1
ATOM 7950 C CA . LEU A 1 1019 ? 36.544 13.225 39.734 1.00 84.81 1019 LEU A CA 1
ATOM 7951 C C . LEU A 1 1019 ? 36.074 12.914 41.155 1.00 84.81 1019 LEU A C 1
ATOM 7953 O O . LEU A 1 1019 ? 35.733 11.771 41.443 1.00 84.81 1019 LEU A O 1
ATOM 7957 N N . ILE A 1 1020 ? 36.139 13.893 42.051 1.00 85.44 1020 ILE A N 1
ATOM 7958 C CA . ILE A 1 1020 ? 36.016 13.696 43.499 1.00 85.44 1020 ILE A CA 1
ATOM 7959 C C . ILE A 1 1020 ? 34.901 14.600 44.033 1.00 85.44 1020 ILE A C 1
ATOM 7961 O O . ILE A 1 1020 ? 34.923 15.801 43.789 1.00 85.44 1020 ILE A O 1
ATOM 7965 N N . SER A 1 1021 ? 33.954 14.051 44.785 1.00 83.31 1021 SER A N 1
ATOM 7966 C CA . SER A 1 1021 ? 33.035 14.799 45.649 1.00 83.31 1021 SER A CA 1
ATOM 7967 C C . SER A 1 1021 ? 33.263 14.413 47.113 1.00 83.31 1021 SER A C 1
ATOM 7969 O O . SER A 1 1021 ? 34.137 13.610 47.443 1.00 83.31 1021 SER A O 1
ATOM 7971 N N . SER A 1 1022 ? 32.477 14.985 48.026 1.00 75.31 1022 SER A N 1
ATOM 7972 C CA . SER A 1 1022 ? 32.482 14.562 49.432 1.00 75.31 1022 SER A CA 1
ATOM 7973 C C . SER A 1 1022 ? 31.920 13.152 49.645 1.00 75.31 1022 SER A C 1
ATOM 7975 O O . SER A 1 1022 ? 32.154 12.580 50.710 1.00 75.31 1022 SER A O 1
ATOM 7977 N N . LYS A 1 1023 ? 31.177 12.613 48.668 1.00 62.53 1023 LYS A N 1
ATOM 7978 C CA . LYS A 1 1023 ? 30.491 11.317 48.759 1.00 62.53 1023 LYS A CA 1
ATOM 7979 C C . LYS A 1 1023 ? 31.119 10.244 47.869 1.00 62.53 1023 LYS A C 1
ATOM 7981 O O . LYS A 1 1023 ? 31.178 9.098 48.294 1.00 62.53 1023 LYS A O 1
ATOM 7986 N N . ASP A 1 1024 ? 31.637 10.620 46.698 1.00 72.06 1024 ASP A N 1
ATOM 7987 C CA . ASP A 1 1024 ? 32.093 9.685 45.665 1.00 72.06 1024 ASP A CA 1
ATOM 7988 C C . ASP A 1 1024 ? 33.424 10.092 45.025 1.00 72.06 1024 ASP A C 1
ATOM 7990 O O . ASP A 1 1024 ? 33.780 11.267 44.949 1.00 72.06 1024 ASP A O 1
ATOM 7994 N N . GLN A 1 1025 ? 34.157 9.105 44.502 1.00 75.44 1025 GLN A N 1
ATOM 7995 C CA . GLN A 1 1025 ? 35.311 9.335 43.636 1.00 75.44 1025 GLN A CA 1
ATOM 7996 C C . GLN A 1 1025 ? 35.266 8.407 42.422 1.00 75.44 1025 GLN A C 1
ATOM 7998 O O . GLN A 1 1025 ? 35.288 7.184 42.554 1.00 75.44 1025 GLN A O 1
ATOM 8003 N N . MET A 1 1026 ? 35.307 8.996 41.231 1.00 80.12 1026 MET A N 1
ATOM 8004 C CA . MET A 1 1026 ? 35.351 8.290 39.954 1.00 80.12 1026 MET A CA 1
ATOM 8005 C C . MET A 1 1026 ? 36.696 8.529 39.278 1.00 80.12 1026 MET A C 1
ATOM 8007 O O . MET A 1 1026 ? 37.262 9.617 39.355 1.00 80.12 1026 MET A O 1
ATOM 8011 N N . ASN A 1 1027 ? 37.232 7.512 38.610 1.00 80.62 1027 ASN A N 1
ATOM 8012 C CA . ASN A 1 1027 ? 38.517 7.609 37.926 1.00 80.62 1027 ASN A CA 1
ATOM 8013 C C . ASN A 1 1027 ? 38.390 7.045 36.514 1.00 80.62 1027 ASN A C 1
ATOM 8015 O O . ASN A 1 1027 ? 37.703 6.043 36.313 1.00 80.62 1027 ASN A O 1
ATOM 8019 N N . GLY A 1 1028 ? 39.087 7.651 35.561 1.00 83.31 1028 GLY A N 1
ATOM 8020 C CA . GLY A 1 1028 ? 39.111 7.195 34.175 1.00 83.31 1028 GLY A CA 1
ATOM 8021 C C . GLY A 1 1028 ? 40.381 7.630 33.463 1.00 83.31 1028 GLY A C 1
ATOM 8022 O O . GLY A 1 1028 ? 41.266 8.246 34.058 1.00 83.31 1028 GLY A O 1
ATOM 8023 N N . SER A 1 1029 ? 40.478 7.301 32.181 1.00 85.12 1029 SER A N 1
ATOM 8024 C CA . SER A 1 1029 ? 41.606 7.687 31.335 1.00 85.12 1029 SER A CA 1
ATOM 8025 C C . SER A 1 1029 ? 41.145 8.058 29.936 1.00 85.12 1029 SER A C 1
ATOM 8027 O O . SER A 1 1029 ? 40.157 7.511 29.448 1.00 85.12 1029 SER A O 1
ATOM 8029 N N . PHE A 1 1030 ? 41.891 8.939 29.279 1.00 84.38 1030 PHE A N 1
ATOM 8030 C CA . PHE A 1 1030 ? 41.668 9.313 27.885 1.00 84.38 1030 PHE A CA 1
ATOM 8031 C C . PHE A 1 1030 ? 42.993 9.548 27.160 1.00 84.38 1030 PHE A C 1
ATOM 8033 O O . PHE A 1 1030 ? 44.040 9.717 27.790 1.00 84.38 1030 PHE A O 1
ATOM 8040 N N . VAL A 1 1031 ? 42.938 9.519 25.831 1.00 86.38 1031 VAL A N 1
ATOM 8041 C CA . VAL A 1 1031 ? 44.074 9.756 24.941 1.00 86.38 1031 VAL A CA 1
ATOM 8042 C C . VAL A 1 1031 ? 43.856 11.070 24.212 1.00 86.38 1031 VAL A C 1
ATOM 8044 O O . VAL A 1 1031 ? 42.735 11.428 23.855 1.00 86.38 1031 VAL A O 1
ATOM 8047 N N . VAL A 1 1032 ? 44.943 11.798 24.020 1.00 85.31 1032 VAL A N 1
ATOM 8048 C CA . VAL A 1 1032 ? 44.995 13.044 23.275 1.00 85.31 1032 VAL A CA 1
ATOM 8049 C C . VAL A 1 1032 ? 45.921 12.814 22.084 1.00 85.31 1032 VAL A C 1
ATOM 8051 O O . VAL A 1 1032 ? 47.097 12.507 22.300 1.00 85.31 1032 VAL A O 1
ATOM 8054 N N . ASP A 1 1033 ? 45.392 12.940 20.865 1.00 77.50 1033 ASP A N 1
ATOM 8055 C CA . ASP A 1 1033 ? 46.158 12.761 19.618 1.00 77.50 1033 ASP A CA 1
ATOM 8056 C C . ASP A 1 1033 ? 47.012 13.991 19.301 1.00 77.50 1033 ASP A C 1
ATOM 8058 O O . ASP A 1 1033 ? 46.530 15.139 19.471 1.00 77.50 1033 ASP A O 1
#

pLDDT: mean 88.85, std 13.36, range [24.33, 98.94]

Foldseek 3Di:
DVPPVPPVPDPDQDPPDDDDDDPDDDFALLLVLLVLLLQLLLQFFQALLLLLVLLQLLLLLLLQLLQLQDPFFFRDQACQDFPNAHHYDDGED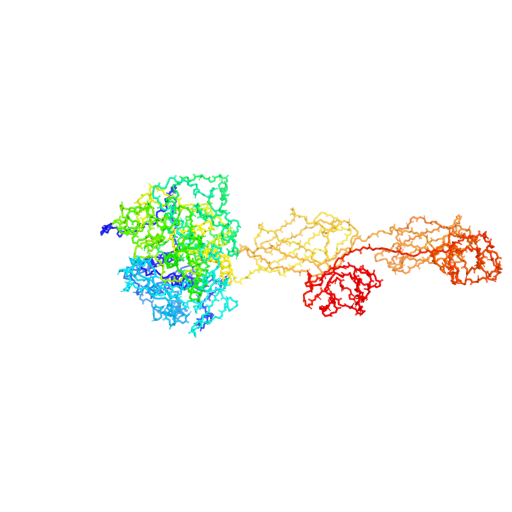HDPDSRVLSSLLSLLQSLLQSLVSRCPGNNNVVSNVSSVVSSVVVPDDPPDQALPRRPGSSNNSNVSNVRSVVCVCPQQQVVVVVSDDDDDDFPFEEDELVFFFQPGGPFQFFAHWYAFPWFQGQQRHTDPHRTDAARNLQLLSGRAQLDDPVQWDWDDDPRDIFTAGNDLDAFFGDDPPDFPFPLGLLLLQLLLLLLLLLLQFLPQPDKDQQWLQFFDPDPDFDSDSSCVPVAAPSHPGDGPGNGDQAQPLVRHGIDTDIDRSNQLLLLLLSVLSQGSSGSHLLSVLVVVVVVLLSDPLFFLAFLQFFDGDDSSLSSSLLSNLLSSLLNVLSSNQSSQQSVSNGYWSLNQQSNQQVQAERDDPVDPSHDSSHRHDDPPAKDFDDPPDDCQQCPPVNVRGRTIWGFRQQDPVQPPDQLATGSGTGIDGSSNDFFLDASSPREPSTGPAAPSLLQSLLLSLLLVCSRRSHQFRRSQKDKRWQAAQRHRDSHGGDNHIDIRMDRGSVSVSSSSLSSCSSSRTYTPSNRSVSNVNSNVSNVSSSVSSVCRSGVVPWKDWPDKAKPAQEAEPVQAFWLSIKIKTFIPAFWDQVWDKDKAFPPDGPVVLVQWDWPVVPWGAPDRGMTMTTIHGDQPQDWDFFTKMWIWRIAHNRNRHIHDIDIDTRRHIYGYWDFWDDWAWDPFAQFKIKIFTDATPPQQWKKKWKDFPPDPDIDIDIGGHPDGMDMGGRHHGFTKMKMWMFRWDDDPNDIPTDDIDPIYMDGHYDWAWWAFDDWDPFAQFKIKTFTDQTGQFQWKKKWKDFVPDDIDIDTGGGRVPGMDMDGRHHGFGKMKMKMWTWNDVVVTDINDIDDMDMDTHDDDDDDDDADAWDWPDFVDAFKIKIFGDQVPQFWKKKWKAAPVRHTQDIDTGRRDRIDMGGLVSDDFAKMKMWIDTPVDIHIDIGGYD